Protein AF-A0A1R3G9S6-F1 (afdb_monomer_lite)

Radius of gyration: 34.33 Å; chains: 1; bounding box: 100×67×93 Å

Foldseek 3Di:
DADQAQKKKKAQQAPPHDPVLVCVLLVVLADWDDKADPHVRSMIITGGPDRNSLVVSVVVCVPPFDAGPNRTMDIDHDNDRDDDDPPPDDDDDDDDDDDADWWFWWFFDDDDDDDDPPPDPDDDFQWWKAWDPDPPDPGTTIGIGGPGNVVNVVCCVVQAQDAPDDPDRGTHTGTDPDNDDDDQAPEPRIHRSNDPPHHHDPDDDDDDDDDDDDDYDDDDDDDDDDDDDDDDQDPDLQLLCVLVVRHDPPPQDSPDQAQKKKKAQADLVQDDQLLVCLVLLLQAFWFKKAQDPVHSRMIMTGGSGVSSLSLCQVQQQQQAEPNTGIHIDGDPDSDDDDDPRMGGRNPPPSRQDDPVCSNSSNQRHHQDQKKKKFQDDPPDDPVLVCVLLVVLAAWPDKDWADDPNTIMMMTGGPDSHSLSHSSSVQQQNDGPNTRMHMGHALDDDDDDDPDDGDDDDDDGHDDDDDDDDDDDDDDDDDDDDDDDDDDDDDDDDDPDDDDDDPDDDDDDDPLPVVVVVLVVVVVLQLVVVVVVLVVLVVVVPPDPDDDDLCNVLVVLLVVLLVVCVVVVQFDPPPSCALHLTAGDLLLLLLVQVCPDPLNVPWQEEEEELGDSCLNNQLSCQVSQHWYWYAQRQQDPAGTFIDGVVLDDNVCSSVCSHNSVSVVRTDGDALQDDAAGQEYEDGASAAELQAQQTRHSPPCVVLQSQQSCLVSVNDDQNHFYEYRDAPSRHDHPDPLVSDDLSRAGHQWYGHSVDIGGNNHPRGGRNHDDQQQAAPVNCVSNVRSVVVQVVVCVVVVHRGHHHHHDPHRDDDDDPDDDDDDD

Structure (mmCIF, N/CA/C/O backbone):
data_AF-A0A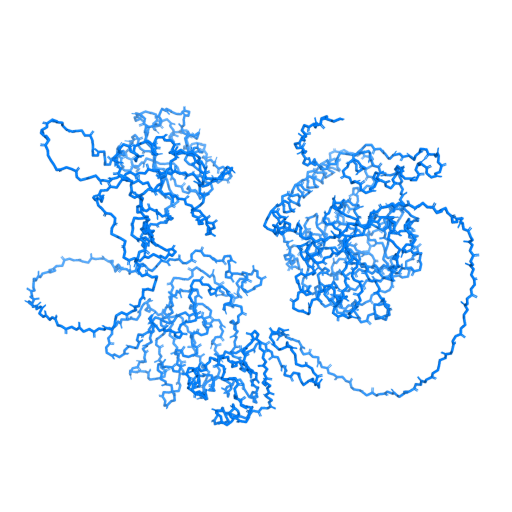1R3G9S6-F1
#
_entry.id   AF-A0A1R3G9S6-F1
#
loop_
_atom_site.group_PDB
_atom_site.id
_atom_site.type_symbol
_atom_site.label_atom_id
_atom_site.label_alt_id
_atom_site.label_comp_id
_atom_site.label_asym_id
_atom_site.label_entity_id
_atom_site.label_seq_id
_atom_site.pdbx_PDB_ins_code
_atom_site.Cartn_x
_atom_site.Cartn_y
_atom_site.Cartn_z
_atom_site.occupancy
_atom_site.B_iso_or_equiv
_atom_site.auth_seq_id
_atom_site.auth_comp_id
_atom_site.auth_asym_id
_atom_site.auth_atom_id
_atom_site.pdbx_PDB_model_num
ATOM 1 N N . MET A 1 1 ? 52.560 -8.293 -6.139 1.00 49.28 1 MET A N 1
ATOM 2 C CA . MET A 1 1 ? 52.026 -7.114 -5.415 1.00 49.28 1 MET A CA 1
ATOM 3 C C . MET A 1 1 ? 52.451 -5.876 -6.186 1.00 49.28 1 MET A C 1
ATOM 5 O O . MET A 1 1 ? 53.475 -5.959 -6.850 1.00 49.28 1 MET A O 1
ATOM 9 N N . ALA A 1 2 ? 51.671 -4.793 -6.170 1.00 58.84 2 ALA A N 1
ATOM 10 C CA . ALA A 1 2 ? 52.115 -3.530 -6.767 1.00 58.84 2 ALA A CA 1
ATOM 11 C C . ALA A 1 2 ? 53.255 -2.927 -5.929 1.00 58.84 2 ALA A C 1
ATOM 13 O O . ALA A 1 2 ? 53.299 -3.149 -4.716 1.00 58.84 2 ALA A O 1
ATOM 14 N N . GLU A 1 3 ? 54.165 -2.199 -6.573 1.00 77.69 3 GLU A N 1
ATOM 15 C CA . GLU A 1 3 ? 55.225 -1.466 -5.877 1.00 77.69 3 GLU A CA 1
ATOM 16 C C . GLU A 1 3 ? 54.634 -0.375 -4.965 1.00 77.69 3 GLU A C 1
ATOM 18 O O . GLU A 1 3 ? 53.533 0.119 -5.241 1.00 77.69 3 GLU A O 1
ATOM 23 N N . PRO A 1 4 ? 55.333 0.022 -3.884 1.00 85.25 4 PRO A N 1
ATOM 24 C CA . PRO A 1 4 ? 54.907 1.139 -3.052 1.00 85.25 4 PRO A CA 1
ATOM 25 C C . PRO A 1 4 ? 54.683 2.409 -3.878 1.00 85.25 4 PRO A C 1
ATOM 27 O O . PRO A 1 4 ? 55.492 2.772 -4.733 1.00 85.25 4 PRO A O 1
ATOM 30 N N . SER A 1 5 ? 53.573 3.085 -3.603 1.00 89.31 5 SER A N 1
ATOM 31 C CA . SER A 1 5 ? 53.138 4.292 -4.304 1.00 89.31 5 SER A CA 1
ATOM 32 C C . SER A 1 5 ? 52.575 5.307 -3.314 1.00 89.31 5 SER A C 1
ATOM 34 O O . SER A 1 5 ? 52.018 4.925 -2.283 1.00 89.31 5 SER A O 1
ATOM 36 N N . LYS A 1 6 ? 52.666 6.604 -3.642 1.00 88.19 6 LYS A N 1
ATOM 37 C CA . LYS A 1 6 ? 51.959 7.671 -2.908 1.00 88.19 6 LYS A CA 1
ATOM 38 C C . LYS A 1 6 ? 50.436 7.536 -3.019 1.00 88.19 6 LYS A C 1
ATOM 40 O O . LYS A 1 6 ? 49.714 8.120 -2.215 1.00 88.19 6 LYS A O 1
ATOM 45 N N . VAL A 1 7 ? 49.934 6.813 -4.023 1.00 91.88 7 VAL A N 1
ATOM 46 C CA . VAL A 1 7 ? 48.505 6.675 -4.320 1.00 91.88 7 VAL A CA 1
ATOM 47 C C . VAL A 1 7 ? 47.960 5.343 -3.809 1.00 91.88 7 VAL A C 1
ATOM 49 O O . VAL A 1 7 ? 48.352 4.257 -4.237 1.00 91.88 7 VAL A O 1
ATOM 52 N N . ILE A 1 8 ? 46.967 5.447 -2.938 1.00 94.00 8 ILE A N 1
ATOM 53 C CA . ILE A 1 8 ? 46.181 4.355 -2.382 1.00 94.00 8 ILE A CA 1
ATOM 54 C C . ILE A 1 8 ? 44.936 4.132 -3.251 1.00 94.00 8 ILE A C 1
ATOM 56 O O . ILE A 1 8 ? 44.198 5.067 -3.565 1.00 94.00 8 ILE A O 1
ATOM 60 N N . HIS A 1 9 ? 44.677 2.878 -3.619 1.00 94.19 9 HIS A N 1
ATOM 61 C CA . HIS A 1 9 ? 43.439 2.423 -4.249 1.00 94.19 9 HIS A CA 1
ATOM 62 C C . HIS A 1 9 ? 42.504 1.825 -3.202 1.00 94.19 9 HIS A C 1
ATOM 64 O O . HIS A 1 9 ? 42.851 0.859 -2.519 1.00 94.19 9 HIS A O 1
ATOM 70 N N . VAL A 1 10 ? 41.302 2.391 -3.098 1.00 93.31 10 VAL A N 1
ATOM 71 C CA . VAL A 1 10 ? 40.251 1.936 -2.184 1.00 93.31 10 VAL A CA 1
ATOM 72 C C . VAL A 1 10 ? 39.119 1.316 -3.000 1.00 93.31 10 VAL A C 1
ATOM 74 O O . VAL A 1 10 ? 38.562 1.952 -3.896 1.00 93.31 10 VAL A O 1
ATOM 77 N N . ARG A 1 11 ? 38.771 0.060 -2.710 1.00 92.00 11 ARG A N 1
ATOM 78 C CA . ARG A 1 11 ? 37.738 -0.727 -3.408 1.00 92.00 11 ARG A CA 1
ATOM 79 C C . ARG A 1 11 ? 36.542 -1.012 -2.494 1.00 92.00 11 ARG A C 1
ATOM 81 O O . ARG A 1 11 ? 36.682 -1.018 -1.274 1.00 92.00 11 ARG A O 1
ATOM 88 N N . ASN A 1 12 ? 35.383 -1.293 -3.100 1.00 88.56 12 ASN A N 1
ATOM 89 C CA . ASN A 1 12 ? 34.077 -1.442 -2.433 1.00 88.56 12 ASN A CA 1
ATOM 90 C C . ASN A 1 12 ? 33.552 -0.142 -1.781 1.00 88.56 12 ASN A C 1
ATOM 92 O O . ASN A 1 12 ? 32.818 -0.172 -0.794 1.00 88.56 12 ASN A O 1
ATOM 96 N N . VAL A 1 13 ? 33.911 1.007 -2.360 1.00 86.50 13 VAL A N 1
ATOM 97 C CA . VAL A 1 13 ? 33.453 2.341 -1.953 1.00 86.50 13 VAL A CA 1
ATOM 98 C C . VAL A 1 13 ? 32.028 2.557 -2.469 1.00 86.50 13 VAL A C 1
ATOM 100 O O . VAL A 1 13 ? 31.832 2.915 -3.629 1.00 86.50 13 VAL A O 1
ATOM 103 N N . GLY A 1 14 ? 31.034 2.287 -1.621 1.00 73.06 14 GLY A N 1
ATOM 104 C CA . GLY A 1 14 ? 29.615 2.433 -1.949 1.00 73.06 14 GLY A CA 1
ATOM 105 C C . GLY A 1 14 ? 29.158 3.881 -2.174 1.00 73.06 14 GLY A C 1
ATOM 106 O O . GLY A 1 14 ? 29.871 4.847 -1.889 1.00 73.06 14 GLY A O 1
ATOM 107 N N . HIS A 1 15 ? 27.931 4.048 -2.671 1.00 73.50 15 HIS A N 1
ATOM 108 C CA . HIS A 1 15 ? 27.342 5.368 -2.927 1.00 73.50 15 HIS A CA 1
ATOM 109 C C . HIS A 1 15 ? 27.029 6.141 -1.626 1.00 73.50 15 HIS A C 1
ATOM 111 O O . HIS A 1 15 ? 26.953 7.369 -1.620 1.00 73.50 15 HIS A O 1
ATOM 117 N N . GLU A 1 16 ? 26.897 5.417 -0.516 1.00 74.62 16 GLU A N 1
ATOM 118 C CA . GLU A 1 16 ? 26.713 5.894 0.853 1.00 74.62 16 GLU A CA 1
ATOM 119 C C . GLU A 1 16 ? 27.994 6.434 1.518 1.00 74.62 16 GLU A C 1
ATOM 121 O O . GLU A 1 16 ? 27.904 7.107 2.548 1.00 74.62 16 GLU A O 1
ATOM 126 N N . ILE A 1 17 ? 29.168 6.152 0.936 1.00 78.56 17 ILE A N 1
ATOM 127 C CA . ILE A 1 17 ? 30.480 6.624 1.398 1.00 78.56 17 ILE A CA 1
ATOM 128 C C . ILE A 1 17 ? 30.802 7.945 0.690 1.00 78.56 17 ILE A C 1
ATOM 130 O O . ILE A 1 17 ? 30.803 8.021 -0.540 1.00 78.56 17 ILE A O 1
ATOM 134 N N . SER A 1 18 ? 31.053 9.009 1.445 1.00 83.88 18 SER A N 1
ATOM 135 C CA . SER A 1 18 ? 31.470 10.316 0.928 1.00 83.88 18 SER A CA 1
ATOM 136 C C . SER A 1 18 ? 32.993 10.441 0.846 1.00 83.88 18 SER A C 1
ATOM 138 O O . SER A 1 18 ? 33.732 9.657 1.438 1.00 83.88 18 SER A O 1
ATOM 140 N N . GLU A 1 19 ? 33.464 11.459 0.127 1.00 82.50 19 GLU A N 1
ATOM 141 C CA . GLU A 1 19 ? 34.878 11.843 0.125 1.00 82.50 19 GLU A CA 1
ATOM 142 C C . GLU A 1 19 ? 35.376 12.160 1.542 1.00 82.50 19 GLU A C 1
ATOM 144 O O . GLU A 1 19 ? 36.426 11.669 1.945 1.00 82.50 19 GLU A O 1
ATOM 149 N N . ASN A 1 20 ? 34.578 12.872 2.346 1.00 80.81 20 ASN A N 1
ATOM 150 C CA . ASN A 1 20 ? 34.933 13.189 3.727 1.00 80.81 20 ASN A CA 1
ATOM 151 C C . ASN A 1 20 ? 35.100 11.933 4.600 1.00 80.81 20 ASN A C 1
ATOM 153 O O . ASN A 1 20 ? 35.990 11.907 5.442 1.00 80.81 20 ASN A O 1
ATOM 157 N N . ASP A 1 21 ? 34.293 10.882 4.402 1.00 85.25 21 ASP A N 1
ATOM 158 C CA . ASP A 1 21 ? 34.465 9.627 5.154 1.00 85.25 21 ASP A CA 1
ATOM 159 C C . ASP A 1 21 ? 35.818 8.955 4.834 1.00 85.25 21 ASP A C 1
ATOM 161 O O . ASP A 1 21 ? 36.433 8.362 5.718 1.00 85.25 21 ASP A O 1
ATOM 165 N N . LEU A 1 22 ? 36.308 9.071 3.591 1.00 87.31 22 LEU A N 1
ATOM 166 C CA . LEU A 1 22 ? 37.639 8.589 3.200 1.00 87.31 22 LEU A CA 1
ATOM 167 C C . LEU A 1 22 ? 38.757 9.502 3.715 1.00 87.31 22 LEU A C 1
ATOM 169 O O . LEU A 1 22 ? 39.769 8.992 4.191 1.00 87.31 22 LEU A O 1
ATOM 173 N N . LEU A 1 23 ? 38.573 10.827 3.681 1.00 87.19 23 LEU A N 1
ATOM 174 C CA . LEU A 1 23 ? 39.520 11.766 4.287 1.00 87.19 23 LEU A CA 1
ATOM 175 C C . LEU A 1 23 ? 39.696 11.457 5.780 1.00 87.19 23 LEU A C 1
ATOM 177 O O . LEU A 1 23 ? 40.820 11.257 6.224 1.00 87.19 23 LEU A O 1
ATOM 181 N N . THR A 1 24 ? 38.602 11.310 6.535 1.00 86.75 24 THR A N 1
ATOM 182 C CA . THR A 1 24 ? 38.648 10.936 7.960 1.00 86.75 24 THR A CA 1
ATOM 183 C C . THR A 1 24 ? 39.291 9.564 8.195 1.00 86.75 24 THR A C 1
ATOM 185 O O . THR A 1 24 ? 39.988 9.396 9.192 1.00 86.75 24 THR A O 1
ATOM 188 N N . LEU A 1 25 ? 39.104 8.592 7.291 1.00 90.94 25 LEU A N 1
ATOM 189 C CA . LEU A 1 25 ? 39.730 7.271 7.414 1.00 90.94 25 LEU A CA 1
ATOM 190 C C . LEU A 1 25 ? 41.261 7.330 7.245 1.00 90.94 25 LEU A C 1
ATOM 192 O O . LEU A 1 25 ? 41.973 6.669 7.994 1.00 90.94 25 LEU A O 1
ATOM 196 N N . PHE A 1 26 ? 41.771 8.112 6.286 1.00 92.00 26 PHE A N 1
ATOM 197 C CA . PHE A 1 26 ? 43.198 8.115 5.924 1.00 92.00 26 PHE A CA 1
ATOM 198 C C . PHE A 1 26 ? 44.029 9.259 6.535 1.00 92.00 26 PHE A C 1
ATOM 200 O O . PHE A 1 26 ? 45.252 9.142 6.610 1.00 92.00 26 PHE A O 1
ATOM 207 N N . GLN A 1 27 ? 43.392 10.320 7.040 1.00 89.12 27 GLN A N 1
ATOM 208 C CA . GLN A 1 27 ? 44.045 11.448 7.720 1.00 89.12 27 GLN A CA 1
ATOM 209 C C . GLN A 1 27 ? 45.015 11.055 8.860 1.00 89.12 27 GLN A C 1
ATOM 211 O O . GLN A 1 27 ? 46.034 11.734 8.996 1.00 89.12 27 GLN A O 1
ATOM 216 N N . PRO A 1 28 ? 44.789 9.992 9.666 1.00 93.62 28 PRO A N 1
ATOM 217 C CA . PRO A 1 28 ? 45.735 9.594 10.715 1.00 93.62 28 PRO A CA 1
ATOM 218 C C . PRO A 1 28 ? 47.123 9.163 10.213 1.00 93.62 28 PRO A C 1
ATOM 220 O O . PRO A 1 28 ? 48.060 9.131 11.005 1.00 93.62 28 PRO A O 1
ATOM 223 N N . PHE A 1 29 ? 47.267 8.822 8.926 1.00 90.50 29 PHE A N 1
ATOM 224 C CA . PHE A 1 29 ? 48.511 8.281 8.361 1.00 90.50 29 PHE A CA 1
ATOM 225 C C . PHE A 1 29 ? 49.362 9.316 7.619 1.00 90.50 29 PHE A C 1
ATOM 227 O O . PHE A 1 29 ? 50.485 8.999 7.237 1.00 90.50 29 PHE A O 1
ATOM 234 N N . GLY A 1 30 ? 48.846 10.529 7.401 1.00 86.31 30 GLY A N 1
ATOM 235 C CA . GLY A 1 30 ? 49.550 11.611 6.714 1.00 86.31 30 GLY A CA 1
ATOM 236 C C . GLY A 1 30 ? 48.605 12.581 6.003 1.00 86.31 30 GLY A C 1
ATOM 237 O O . GLY A 1 30 ? 47.388 12.391 5.966 1.00 86.31 30 GLY A O 1
ATOM 238 N N . VAL A 1 31 ? 49.170 13.636 5.414 1.00 84.31 31 VAL A N 1
ATOM 239 C CA . VAL A 1 31 ? 48.396 14.626 4.653 1.00 84.31 31 VAL A CA 1
ATOM 240 C C . VAL A 1 31 ? 47.959 14.030 3.314 1.00 84.31 31 VAL A C 1
ATOM 242 O O . VAL A 1 31 ? 48.765 13.475 2.566 1.00 84.31 31 VAL A O 1
ATOM 245 N N . ILE A 1 32 ? 46.676 14.182 2.997 1.00 91.19 32 ILE A N 1
ATOM 246 C CA . ILE A 1 32 ? 46.078 13.763 1.729 1.00 91.19 32 ILE A CA 1
ATOM 247 C C . ILE A 1 32 ? 46.140 14.955 0.772 1.00 91.19 32 ILE A C 1
ATOM 249 O O . ILE A 1 32 ? 45.629 16.027 1.086 1.00 91.19 32 ILE A O 1
ATOM 253 N N . THR A 1 33 ? 46.782 14.782 -0.382 1.00 84.50 33 THR A N 1
ATOM 254 C CA . THR A 1 33 ? 47.018 15.865 -1.355 1.00 84.50 33 THR A CA 1
ATOM 255 C C . THR A 1 33 ? 45.988 15.895 -2.479 1.00 84.50 33 THR A C 1
ATOM 257 O O . THR A 1 33 ? 45.630 16.975 -2.942 1.00 84.50 33 THR A O 1
ATOM 260 N N . LYS A 1 34 ? 45.494 14.728 -2.914 1.00 82.38 34 LYS A N 1
ATOM 261 C CA . LYS A 1 34 ? 44.441 14.589 -3.935 1.00 82.38 34 LYS A CA 1
ATOM 262 C C . LYS A 1 34 ? 43.567 13.375 -3.636 1.00 82.38 34 LYS A C 1
ATOM 264 O O . LYS A 1 34 ? 44.073 12.346 -3.191 1.00 82.38 34 LYS A O 1
ATOM 269 N N . LEU A 1 35 ? 42.274 13.462 -3.938 1.00 85.31 35 LEU A N 1
ATOM 270 C CA . LEU A 1 35 ? 41.327 12.354 -3.822 1.00 85.31 35 LEU A CA 1
ATOM 271 C C . LEU A 1 35 ? 40.393 12.358 -5.038 1.00 85.31 35 LEU A C 1
ATOM 273 O O . LEU A 1 35 ? 39.918 13.405 -5.466 1.00 85.31 35 LEU A O 1
ATOM 277 N N . VAL A 1 36 ? 40.169 11.187 -5.636 1.00 83.88 36 VAL A N 1
ATOM 278 C CA . VAL A 1 36 ? 39.319 11.003 -6.819 1.00 83.88 36 VAL A CA 1
ATOM 279 C C . VAL A 1 36 ? 38.325 9.870 -6.571 1.00 83.88 36 VAL A C 1
ATOM 281 O O . VAL A 1 36 ? 38.703 8.705 -6.429 1.00 83.88 36 VAL A O 1
ATOM 284 N N . MET A 1 37 ? 37.033 10.204 -6.557 1.00 78.88 37 MET A N 1
ATOM 285 C CA . MET A 1 37 ? 35.939 9.247 -6.371 1.00 78.88 37 MET A CA 1
ATOM 286 C C . MET A 1 37 ? 35.524 8.609 -7.703 1.00 78.88 37 MET A C 1
ATOM 288 O O . MET A 1 37 ? 34.773 9.188 -8.487 1.00 78.88 37 MET A O 1
ATOM 292 N N . LEU A 1 38 ? 35.936 7.363 -7.940 1.00 78.38 38 LEU A N 1
ATOM 293 C CA . LEU A 1 38 ? 35.544 6.565 -9.107 1.00 78.38 38 LEU A CA 1
ATOM 294 C C . LEU A 1 38 ? 34.170 5.909 -8.874 1.00 78.38 38 LEU A C 1
ATOM 296 O O . LEU A 1 38 ? 34.038 4.682 -8.840 1.00 78.38 38 LEU A O 1
ATOM 300 N N . ARG A 1 39 ? 33.131 6.744 -8.714 1.00 73.56 39 ARG A N 1
ATOM 301 C CA . ARG A 1 39 ? 31.750 6.342 -8.367 1.00 73.56 39 ARG A CA 1
ATOM 302 C C . ARG A 1 39 ? 31.206 5.214 -9.245 1.00 73.56 39 ARG A C 1
ATOM 304 O O . ARG A 1 39 ? 30.721 4.221 -8.716 1.00 73.56 39 ARG A O 1
ATOM 311 N N . ALA A 1 40 ? 31.377 5.311 -10.564 1.00 55.03 40 ALA A N 1
ATOM 312 C CA . ALA A 1 40 ? 30.928 4.297 -11.525 1.00 55.03 40 ALA A CA 1
ATOM 313 C C . ALA A 1 40 ? 31.597 2.912 -11.359 1.00 55.03 40 ALA A C 1
ATOM 315 O O . ALA A 1 40 ? 31.133 1.936 -11.937 1.00 55.03 40 ALA A O 1
ATOM 316 N N . LYS A 1 41 ? 32.688 2.814 -10.585 1.00 68.25 41 LYS A N 1
ATOM 317 C CA . LYS A 1 41 ? 33.422 1.568 -10.305 1.00 68.25 41 LYS A CA 1
ATOM 318 C C . LYS A 1 41 ? 33.352 1.141 -8.831 1.00 68.25 41 LYS A C 1
ATOM 320 O O . LYS A 1 41 ? 34.007 0.166 -8.471 1.00 68.25 41 LYS A O 1
ATOM 325 N N . ASN A 1 42 ? 32.603 1.856 -7.980 1.00 84.38 42 ASN A N 1
ATOM 326 C CA . ASN A 1 42 ? 32.609 1.705 -6.514 1.00 84.38 42 ASN A CA 1
ATOM 327 C C . ASN A 1 42 ? 34.038 1.699 -5.927 1.00 84.38 42 ASN A C 1
ATOM 329 O O . ASN A 1 42 ? 34.426 0.815 -5.153 1.00 84.38 42 ASN A O 1
ATOM 333 N N . GLN A 1 43 ? 34.857 2.655 -6.370 1.00 89.12 43 GLN A N 1
ATOM 334 C CA . GLN A 1 43 ? 36.278 2.773 -6.034 1.00 89.12 43 GLN A CA 1
ATOM 335 C C . GLN A 1 43 ? 36.657 4.231 -5.748 1.00 89.12 43 GLN A C 1
ATOM 337 O O . GLN A 1 43 ? 35.952 5.156 -6.151 1.00 89.12 43 GLN A O 1
ATOM 342 N N . ALA A 1 44 ? 37.800 4.438 -5.101 1.00 92.75 44 ALA A N 1
ATOM 343 C CA . ALA A 1 44 ? 38.444 5.738 -4.965 1.00 92.75 44 ALA A CA 1
ATOM 344 C C . ALA A 1 44 ? 39.966 5.609 -5.117 1.00 92.75 44 ALA A C 1
ATOM 346 O O . ALA A 1 44 ? 40.540 4.551 -4.847 1.00 92.75 44 ALA A O 1
ATOM 347 N N . LEU A 1 45 ? 40.610 6.691 -5.547 1.00 93.00 45 LEU A N 1
ATOM 348 C CA . LEU A 1 45 ? 42.062 6.856 -5.535 1.00 93.00 45 LEU A CA 1
ATOM 349 C C . LEU A 1 45 ? 42.413 8.030 -4.624 1.00 93.00 45 LEU A C 1
ATOM 351 O O . LEU A 1 45 ? 41.753 9.065 -4.678 1.00 93.00 45 LEU A O 1
ATOM 355 N N . LEU A 1 46 ? 43.434 7.869 -3.789 1.00 94.38 46 LEU A N 1
ATOM 356 C CA . LEU A 1 46 ? 43.783 8.814 -2.732 1.00 94.38 46 LEU A CA 1
ATOM 357 C C . LEU A 1 46 ? 45.304 8.963 -2.679 1.00 94.38 46 LEU A C 1
ATOM 359 O O . LEU A 1 46 ? 46.006 7.992 -2.425 1.00 94.38 46 LEU A O 1
ATOM 363 N N . GLN A 1 47 ? 45.817 10.159 -2.955 1.00 92.75 47 GLN A N 1
ATOM 364 C CA . GLN A 1 47 ? 47.247 10.458 -2.956 1.00 92.75 47 GLN A CA 1
ATOM 365 C C . GLN A 1 47 ? 47.673 11.051 -1.611 1.00 92.75 47 GLN A C 1
ATOM 367 O O . GLN A 1 47 ? 47.245 12.146 -1.242 1.00 92.75 47 GLN A O 1
ATOM 372 N N . MET A 1 48 ? 48.561 10.353 -0.911 1.00 91.00 48 MET A N 1
ATOM 373 C CA . MET A 1 48 ? 49.270 10.862 0.262 1.00 91.00 48 MET A CA 1
ATOM 374 C C . MET A 1 48 ? 50.374 11.844 -0.162 1.00 91.00 48 MET A C 1
ATOM 376 O O . MET A 1 48 ? 50.840 11.820 -1.302 1.00 91.00 48 MET A O 1
ATOM 380 N N . GLN A 1 49 ? 50.807 12.713 0.750 1.00 89.69 49 GLN A N 1
ATOM 381 C CA . GLN A 1 49 ? 51.909 13.654 0.519 1.00 89.69 49 GLN A CA 1
ATOM 382 C C . GLN A 1 49 ? 53.229 12.944 0.169 1.00 89.69 49 GLN A C 1
ATOM 384 O O . GLN A 1 49 ? 53.972 13.401 -0.703 1.00 89.69 49 GLN A O 1
ATOM 389 N N . ASP A 1 50 ? 53.494 11.803 0.804 1.00 88.81 50 ASP A N 1
ATOM 390 C CA . ASP A 1 50 ? 54.706 11.009 0.630 1.00 88.81 50 ASP A CA 1
ATOM 391 C C . ASP A 1 50 ? 54.422 9.492 0.634 1.00 88.81 50 ASP A C 1
ATOM 393 O O . ASP A 1 50 ? 53.342 9.028 1.009 1.00 88.81 50 ASP A O 1
ATOM 397 N N . VAL A 1 51 ? 55.397 8.708 0.154 1.00 90.81 51 VAL A N 1
ATOM 398 C CA . VAL A 1 51 ? 55.289 7.239 0.071 1.00 90.81 51 VAL A CA 1
ATOM 399 C C . VAL A 1 51 ? 55.269 6.575 1.462 1.00 90.81 51 VAL A C 1
ATOM 401 O O . VAL A 1 51 ? 54.452 5.673 1.646 1.00 90.81 51 VAL A O 1
ATOM 404 N N . PRO A 1 52 ? 56.081 6.991 2.463 1.00 92.38 52 PRO A N 1
ATOM 405 C CA . PRO A 1 52 ? 56.006 6.451 3.824 1.00 92.38 52 PRO A CA 1
ATOM 406 C C . PRO A 1 52 ? 54.608 6.527 4.450 1.00 92.38 52 PRO A C 1
ATOM 408 O O . PRO A 1 52 ? 54.147 5.540 5.017 1.00 92.38 52 PRO A O 1
ATOM 411 N N . SER A 1 53 ? 53.890 7.640 4.280 1.00 93.56 53 SER A N 1
ATOM 412 C CA . SER A 1 53 ? 52.506 7.806 4.746 1.00 93.56 53 SER A CA 1
ATOM 413 C C . SER A 1 53 ? 51.561 6.761 4.137 1.00 93.56 53 SER A C 1
ATOM 415 O O . SER A 1 53 ? 50.731 6.173 4.834 1.00 93.56 53 SER A O 1
ATOM 417 N N . ALA A 1 54 ? 51.716 6.471 2.841 1.00 90.44 54 ALA A N 1
ATOM 418 C CA . ALA A 1 54 ? 50.938 5.438 2.160 1.00 90.44 54 ALA A CA 1
ATOM 419 C C . ALA A 1 54 ? 51.327 4.014 2.602 1.00 90.44 54 ALA A C 1
ATOM 421 O O . ALA A 1 54 ? 50.450 3.170 2.792 1.00 90.44 54 ALA A O 1
ATOM 422 N N . ILE A 1 55 ? 52.620 3.751 2.833 1.00 91.75 55 ILE A N 1
ATOM 423 C CA . ILE A 1 55 ? 53.106 2.484 3.402 1.00 91.75 55 ILE A CA 1
ATOM 424 C C . ILE A 1 55 ? 52.500 2.252 4.793 1.00 91.75 55 ILE A C 1
ATOM 426 O O . ILE A 1 55 ? 51.952 1.178 5.037 1.00 91.75 55 ILE A O 1
ATOM 430 N N . ASN A 1 56 ? 52.528 3.257 5.672 1.00 92.12 56 ASN A N 1
ATOM 431 C CA . ASN A 1 56 ? 51.987 3.171 7.031 1.00 92.12 56 ASN A CA 1
ATOM 432 C C . ASN A 1 56 ? 50.482 2.847 7.031 1.00 92.12 56 ASN A C 1
ATOM 434 O O . ASN A 1 56 ? 50.041 1.955 7.759 1.00 92.12 56 ASN A O 1
ATOM 438 N N . ALA A 1 57 ? 49.703 3.512 6.169 1.00 92.19 57 ALA A N 1
ATOM 439 C CA . ALA A 1 57 ? 48.275 3.236 6.007 1.00 92.19 57 ALA A CA 1
ATOM 440 C C . ALA A 1 57 ? 48.006 1.780 5.583 1.00 92.19 57 ALA A C 1
ATOM 442 O O . ALA A 1 57 ? 47.137 1.112 6.147 1.00 92.19 57 ALA A O 1
ATOM 443 N N . LEU A 1 58 ? 48.761 1.255 4.612 1.00 90.94 58 LEU A N 1
ATOM 444 C CA . LEU A 1 58 ? 48.574 -0.118 4.134 1.00 90.94 58 LEU A CA 1
ATOM 445 C C . LEU A 1 58 ? 49.067 -1.176 5.124 1.00 90.94 58 LEU A C 1
ATOM 447 O O . LEU A 1 58 ? 48.415 -2.209 5.267 1.00 90.94 58 LEU A O 1
ATOM 451 N N . GLN A 1 59 ? 50.175 -0.939 5.827 1.00 90.56 59 GLN A N 1
ATOM 452 C CA . GLN A 1 59 ? 50.659 -1.843 6.876 1.00 90.56 59 GLN A CA 1
ATOM 453 C C . GLN A 1 59 ? 49.650 -1.953 8.027 1.00 90.56 59 GLN A C 1
ATOM 455 O O . GLN A 1 59 ? 49.385 -3.054 8.511 1.00 90.56 59 GLN A O 1
ATOM 460 N N . PHE A 1 60 ? 49.018 -0.840 8.412 1.00 91.75 60 PHE A N 1
ATOM 461 C CA . PHE A 1 60 ? 47.931 -0.847 9.389 1.00 91.75 60 PHE A CA 1
ATOM 462 C C . PHE A 1 60 ? 46.709 -1.627 8.873 1.00 91.75 60 PHE A C 1
ATOM 464 O O . PHE A 1 60 ? 46.262 -2.580 9.518 1.00 91.75 60 PHE A O 1
ATOM 471 N N . TYR A 1 61 ? 46.212 -1.302 7.674 1.00 92.50 61 TYR A N 1
ATOM 472 C CA . TYR A 1 61 ? 45.030 -1.958 7.093 1.00 92.50 61 TYR A CA 1
ATOM 473 C C . TYR A 1 61 ? 45.263 -3.380 6.555 1.00 92.50 61 TYR A C 1
ATOM 475 O O . TYR A 1 61 ? 44.317 -4.037 6.127 1.00 92.50 61 TYR A O 1
ATOM 483 N N . THR A 1 62 ? 46.494 -3.891 6.624 1.00 84.19 62 THR A N 1
ATOM 484 C CA . THR A 1 62 ? 46.785 -5.323 6.442 1.00 84.19 62 THR A CA 1
ATOM 485 C C . THR A 1 62 ? 46.338 -6.138 7.661 1.00 84.19 62 THR A C 1
ATOM 487 O O . THR A 1 62 ? 45.898 -7.274 7.509 1.00 84.19 62 THR A O 1
ATOM 490 N N . ASN A 1 63 ? 46.401 -5.550 8.862 1.00 84.25 63 ASN A N 1
ATOM 491 C CA . ASN A 1 63 ? 46.071 -6.214 10.129 1.00 84.25 63 ASN A CA 1
ATOM 492 C C . ASN A 1 63 ? 44.692 -5.814 10.689 1.00 84.25 63 ASN A C 1
ATOM 494 O O . ASN A 1 63 ? 44.156 -6.493 11.561 1.00 84.25 63 ASN A O 1
ATOM 498 N N . VAL A 1 64 ? 44.104 -4.719 10.196 1.00 86.62 64 VAL A N 1
ATOM 499 C CA . VAL A 1 64 ? 42.805 -4.188 10.632 1.00 86.62 64 VAL A CA 1
ATOM 500 C C . VAL A 1 64 ? 41.922 -3.975 9.408 1.00 86.62 64 VAL A C 1
ATOM 502 O O . VAL A 1 64 ? 42.272 -3.182 8.546 1.00 86.62 64 VAL A O 1
ATOM 505 N N . GLN A 1 65 ? 40.763 -4.632 9.321 1.00 90.44 65 GLN A N 1
ATOM 506 C CA . GLN A 1 65 ? 39.827 -4.460 8.198 1.00 90.44 65 GLN A CA 1
ATOM 507 C C . GLN A 1 65 ? 39.172 -3.060 8.242 1.00 90.44 65 GLN A C 1
ATOM 509 O O . GLN A 1 65 ? 38.354 -2.804 9.134 1.00 90.44 65 GLN A O 1
ATOM 514 N N . PRO A 1 66 ? 39.458 -2.141 7.294 1.00 89.00 66 PRO A N 1
ATOM 515 C CA . PRO A 1 66 ? 38.819 -0.832 7.301 1.00 89.00 66 PRO A CA 1
ATOM 516 C C . PRO A 1 66 ? 37.331 -0.959 6.977 1.00 89.00 66 PRO A C 1
ATOM 518 O O . PRO A 1 66 ? 36.933 -1.646 6.029 1.00 89.00 66 PRO A O 1
ATOM 521 N N . THR A 1 67 ? 36.515 -0.272 7.775 1.00 85.75 67 THR A N 1
ATOM 522 C CA . THR A 1 67 ? 35.053 -0.312 7.703 1.00 85.75 67 THR A CA 1
ATOM 523 C C . THR A 1 67 ? 34.510 1.112 7.762 1.00 85.75 67 THR A C 1
ATOM 525 O O . THR A 1 67 ? 34.750 1.822 8.735 1.00 85.75 67 THR A O 1
ATOM 528 N N . ILE A 1 68 ? 33.758 1.536 6.745 1.00 84.00 68 ILE A N 1
ATOM 529 C CA . ILE A 1 68 ? 33.085 2.841 6.711 1.00 84.00 68 ILE A CA 1
ATOM 530 C C . ILE A 1 68 ? 31.578 2.596 6.706 1.00 84.00 68 ILE A C 1
ATOM 532 O O . ILE A 1 68 ? 31.077 1.875 5.850 1.00 84.00 68 ILE A O 1
ATOM 536 N N . ARG A 1 69 ? 30.842 3.200 7.650 1.00 79.38 69 ARG A N 1
ATOM 537 C CA . ARG A 1 69 ? 29.364 3.125 7.731 1.00 79.38 69 ARG A CA 1
ATOM 538 C C . ARG A 1 69 ? 28.811 1.685 7.711 1.00 79.38 69 ARG A C 1
ATOM 540 O O . ARG A 1 69 ? 27.752 1.427 7.152 1.00 79.38 69 ARG A O 1
ATOM 547 N N . GLY A 1 70 ? 29.542 0.746 8.319 1.00 75.75 70 GLY A N 1
ATOM 548 C CA . GLY A 1 70 ? 29.192 -0.681 8.351 1.00 75.75 70 GLY A CA 1
ATOM 549 C C . GLY A 1 70 ? 29.584 -1.479 7.099 1.00 75.75 70 GLY A C 1
ATOM 550 O O . GLY A 1 70 ? 29.243 -2.655 7.010 1.00 75.75 70 GLY A O 1
ATOM 551 N N . ARG A 1 71 ? 30.302 -0.875 6.142 1.00 77.06 71 ARG A N 1
ATOM 552 C CA . ARG A 1 71 ? 30.776 -1.523 4.914 1.00 77.06 71 ARG A CA 1
ATOM 553 C C . ARG A 1 71 ? 32.294 -1.664 4.897 1.00 77.06 71 ARG A C 1
ATOM 555 O O . ARG A 1 71 ? 33.021 -0.680 5.035 1.00 77.06 71 ARG A O 1
ATOM 562 N N . ASN A 1 72 ? 32.763 -2.886 4.664 1.00 89.44 72 ASN A N 1
ATOM 563 C CA . ASN A 1 72 ? 34.184 -3.200 4.539 1.00 89.44 72 ASN A CA 1
ATOM 564 C C . ASN A 1 72 ? 34.733 -2.641 3.219 1.00 89.44 72 ASN A C 1
ATOM 566 O O . ASN A 1 72 ? 34.217 -2.970 2.147 1.00 89.44 72 ASN A O 1
ATOM 570 N N . VAL A 1 73 ? 35.787 -1.831 3.288 1.00 91.94 73 VAL A N 1
ATOM 571 C CA . VAL A 1 73 ? 36.532 -1.347 2.114 1.00 91.94 73 VAL A CA 1
ATOM 572 C C . VAL A 1 73 ? 37.877 -2.066 2.014 1.00 91.94 73 VAL A C 1
ATOM 574 O O . VAL A 1 73 ? 38.401 -2.555 3.009 1.00 91.94 73 VAL A O 1
ATOM 577 N N . TYR A 1 74 ? 38.446 -2.165 0.814 1.00 90.69 74 TYR A N 1
ATOM 578 C CA . TYR A 1 74 ? 39.726 -2.854 0.595 1.00 90.69 74 TYR A CA 1
ATOM 579 C C . TYR A 1 74 ? 40.777 -1.872 0.098 1.00 90.69 74 TYR A C 1
ATOM 581 O O . TYR A 1 74 ? 40.507 -1.112 -0.829 1.00 90.69 74 TYR A O 1
ATOM 589 N N . VAL A 1 75 ? 41.964 -1.901 0.701 1.00 93.19 75 VAL A N 1
ATOM 590 C CA . VAL A 1 75 ? 43.003 -0.874 0.545 1.00 93.19 75 VAL A CA 1
ATOM 591 C C . VAL A 1 75 ? 44.264 -1.506 -0.037 1.00 93.19 75 VAL A C 1
ATOM 593 O O . VAL A 1 75 ? 44.758 -2.492 0.502 1.00 93.19 75 VAL A O 1
ATOM 596 N N . GLN A 1 76 ? 44.759 -0.983 -1.160 1.00 91.31 76 GLN A N 1
ATOM 597 C CA . GLN A 1 76 ? 45.945 -1.489 -1.869 1.00 91.31 76 GLN A CA 1
ATOM 598 C C . GLN A 1 76 ? 46.722 -0.343 -2.528 1.00 91.31 76 GLN A C 1
ATOM 600 O O . GLN A 1 76 ? 46.189 0.753 -2.683 1.00 91.31 76 GLN A O 1
ATOM 605 N N . PHE A 1 77 ? 47.978 -0.572 -2.928 1.00 92.69 77 PHE A N 1
ATOM 606 C CA . PHE A 1 77 ? 48.724 0.419 -3.705 1.00 92.69 77 PHE A CA 1
ATOM 607 C C . PHE A 1 77 ? 48.113 0.521 -5.102 1.00 92.69 77 PHE A C 1
ATOM 609 O O . PHE A 1 77 ? 47.805 -0.493 -5.733 1.00 92.69 77 PHE A O 1
ATOM 616 N N . SER A 1 78 ? 47.936 1.748 -5.583 1.00 89.25 78 SER A N 1
ATOM 617 C CA . SER A 1 78 ? 47.616 1.996 -6.983 1.00 89.25 78 SER A CA 1
ATOM 618 C C . SER A 1 78 ? 48.841 1.727 -7.855 1.00 89.25 78 SER A C 1
ATOM 620 O O . SER A 1 78 ? 49.973 1.966 -7.444 1.00 89.25 78 SER A O 1
ATOM 622 N N . SER A 1 79 ? 48.614 1.318 -9.103 1.00 82.06 79 SER A N 1
ATOM 623 C CA . SER A 1 79 ? 49.652 1.305 -10.144 1.00 82.06 79 SER A CA 1
ATOM 624 C C . SER A 1 79 ? 50.101 2.707 -10.579 1.00 82.06 79 SER A C 1
ATOM 626 O O . SER A 1 79 ? 51.081 2.842 -11.303 1.00 82.06 79 SER A O 1
ATOM 628 N N . HIS A 1 80 ? 49.376 3.753 -10.174 1.00 80.50 80 HIS A N 1
ATOM 629 C CA . HIS A 1 80 ? 49.722 5.145 -10.450 1.00 80.50 80 HIS A CA 1
ATOM 630 C C . HIS A 1 80 ? 50.618 5.652 -9.322 1.00 80.50 80 HIS A C 1
ATOM 632 O O . HIS A 1 80 ? 50.247 5.505 -8.161 1.00 80.50 80 HIS A O 1
ATOM 638 N N . GLN A 1 81 ? 51.763 6.256 -9.643 1.00 79.88 81 GLN A N 1
ATOM 639 C CA . GLN A 1 81 ? 52.677 6.812 -8.635 1.00 79.88 81 GLN A CA 1
ATOM 640 C C . GLN A 1 81 ? 52.215 8.178 -8.100 1.00 79.88 81 GLN A C 1
ATOM 642 O O . GLN A 1 81 ? 52.414 8.478 -6.925 1.00 79.88 81 GLN A O 1
ATOM 647 N N . GLU A 1 82 ? 51.525 8.968 -8.929 1.00 81.00 82 GLU A N 1
ATOM 648 C CA . GLU A 1 82 ? 50.861 10.226 -8.559 1.00 81.00 82 GLU A CA 1
ATOM 649 C C . GLU A 1 82 ? 49.537 10.377 -9.329 1.00 81.00 82 GLU A C 1
ATOM 651 O O . GLU A 1 82 ? 49.342 9.755 -10.376 1.00 81.00 82 GLU A O 1
ATOM 656 N N . LEU A 1 83 ? 48.611 11.195 -8.816 1.00 79.31 83 LEU A N 1
ATOM 657 C CA . LEU A 1 83 ? 47.362 11.542 -9.492 1.00 79.31 83 LEU A CA 1
ATOM 658 C C . LEU A 1 83 ? 47.554 12.808 -10.334 1.00 79.31 83 LEU A C 1
ATOM 660 O O . LEU A 1 83 ? 47.572 13.940 -9.834 1.00 79.31 83 LEU A O 1
ATOM 664 N N . THR A 1 84 ? 47.656 12.610 -11.645 1.00 58.25 84 THR A N 1
ATOM 665 C CA . THR A 1 84 ? 47.635 13.677 -12.645 1.00 58.25 84 THR A CA 1
ATOM 666 C C . THR A 1 84 ? 46.216 14.216 -12.827 1.00 58.25 84 THR A C 1
ATOM 668 O O . THR A 1 84 ? 45.415 13.718 -13.614 1.00 58.25 84 THR A O 1
ATOM 671 N N . THR A 1 85 ? 45.908 15.294 -12.111 1.00 46.44 85 THR A N 1
ATOM 672 C CA . THR A 1 85 ? 44.947 16.287 -12.600 1.00 46.44 85 THR A CA 1
ATOM 673 C C . THR A 1 85 ? 45.546 16.946 -13.842 1.00 46.44 85 THR A C 1
ATOM 675 O O . THR A 1 85 ? 46.729 17.286 -13.848 1.00 46.44 85 THR A O 1
ATOM 678 N N . MET A 1 86 ? 44.755 17.126 -14.904 1.00 31.28 86 MET A N 1
ATOM 679 C CA . MET A 1 86 ? 45.151 18.002 -16.010 1.00 31.28 86 MET A CA 1
ATOM 680 C C . MET A 1 86 ? 44.995 19.460 -15.569 1.00 31.28 86 MET A C 1
ATOM 682 O O . MET A 1 86 ? 44.013 20.125 -15.889 1.00 31.28 86 MET A O 1
ATOM 686 N N . ASP A 1 87 ? 45.975 19.945 -14.812 1.00 29.53 87 ASP A N 1
ATOM 687 C CA . ASP A 1 87 ? 46.085 21.346 -14.421 1.00 29.53 87 ASP A CA 1
ATOM 688 C C . ASP A 1 87 ? 46.588 22.181 -15.611 1.00 29.53 87 ASP A C 1
ATOM 690 O O . ASP A 1 87 ? 47.784 22.420 -15.771 1.00 29.53 87 ASP A O 1
ATOM 694 N N . GLN A 1 88 ? 45.668 22.653 -16.460 1.00 30.50 88 GLN A N 1
ATOM 695 C CA . GLN A 1 88 ? 45.965 23.634 -17.517 1.00 30.50 88 GLN A CA 1
ATOM 696 C C . GLN A 1 88 ? 46.187 25.048 -16.938 1.00 30.50 88 GLN A C 1
ATOM 698 O O . GLN A 1 88 ? 45.468 25.983 -17.276 1.00 30.50 88 GLN A O 1
ATOM 703 N N . ASN A 1 89 ? 47.153 25.216 -16.029 1.00 32.00 89 ASN A N 1
ATOM 704 C CA . ASN A 1 89 ? 47.537 26.526 -15.487 1.00 32.00 89 ASN A CA 1
ATOM 705 C C . ASN A 1 89 ? 48.989 26.550 -14.968 1.00 32.00 89 ASN A C 1
ATOM 707 O O . ASN A 1 89 ? 49.223 26.685 -13.769 1.00 32.00 89 ASN A O 1
ATOM 711 N N . ALA A 1 90 ? 49.975 26.452 -15.873 1.00 31.77 90 ALA A N 1
ATOM 712 C CA . ALA A 1 90 ? 51.374 26.789 -15.564 1.00 31.77 90 ALA A CA 1
ATOM 713 C C . ALA A 1 90 ? 52.259 27.069 -16.805 1.00 31.77 90 ALA A C 1
ATOM 715 O O . ALA A 1 90 ? 53.255 26.388 -17.023 1.00 31.77 90 ALA A O 1
ATOM 716 N N . GLN A 1 91 ? 51.954 28.107 -17.589 1.00 30.20 91 GLN A N 1
ATOM 717 C CA . GLN A 1 91 ? 52.954 28.852 -18.379 1.00 30.20 91 GLN A CA 1
ATOM 718 C C . GLN A 1 91 ? 52.407 30.250 -18.697 1.00 30.20 91 GLN A C 1
ATOM 720 O O . GLN A 1 91 ? 51.193 30.441 -18.727 1.00 30.20 91 GLN A O 1
ATOM 725 N N . GLY A 1 92 ? 53.282 31.254 -18.812 1.00 25.19 92 GLY A N 1
ATOM 726 C CA . GLY A 1 92 ? 52.877 32.656 -18.667 1.00 25.19 92 GLY A CA 1
ATOM 727 C C . GLY A 1 92 ? 53.444 33.627 -19.700 1.00 25.19 92 GLY A C 1
ATOM 728 O O . GLY A 1 92 ? 54.460 33.355 -20.325 1.00 25.19 92 GLY A O 1
ATOM 729 N N . ARG A 1 93 ? 52.786 34.796 -19.752 1.00 32.66 93 ARG A N 1
ATOM 730 C CA . ARG A 1 93 ? 53.140 36.046 -20.458 1.00 32.66 93 ARG A CA 1
ATOM 731 C C . ARG A 1 93 ? 53.349 35.948 -21.978 1.00 32.66 93 ARG A C 1
ATOM 733 O O . ARG A 1 93 ? 54.438 35.644 -22.446 1.00 32.66 93 ARG A O 1
ATOM 740 N N . GLY A 1 94 ? 52.325 36.385 -22.711 1.00 23.36 94 GLY A N 1
ATOM 741 C CA . GLY A 1 94 ? 52.389 36.758 -24.126 1.00 23.36 94 GLY A CA 1
ATOM 742 C C . GLY A 1 94 ? 51.057 37.358 -24.587 1.00 23.36 94 GLY A C 1
ATOM 743 O O . GLY A 1 94 ? 50.131 36.602 -24.835 1.00 23.36 94 GLY A O 1
ATOM 744 N N . ASP A 1 95 ? 51.003 38.693 -24.617 1.00 26.09 95 ASP A N 1
ATOM 745 C CA . ASP A 1 95 ? 50.065 39.625 -25.273 1.00 26.09 95 ASP A CA 1
ATOM 746 C C . ASP A 1 95 ? 48.527 39.475 -25.230 1.00 26.09 95 ASP A C 1
ATOM 748 O O . ASP A 1 95 ? 47.913 38.415 -25.326 1.00 26.09 95 ASP A O 1
ATOM 752 N N . GLU A 1 96 ? 47.888 40.647 -25.138 1.00 36.09 96 GLU A N 1
ATOM 753 C CA . GLU A 1 96 ? 46.458 40.856 -25.347 1.00 36.09 96 GLU A CA 1
ATOM 754 C C . GLU A 1 96 ? 46.077 40.698 -26.825 1.00 36.09 96 GLU A C 1
ATOM 756 O O . GLU A 1 96 ? 46.466 41.508 -27.665 1.00 36.09 96 GLU A O 1
ATOM 761 N N . SER A 1 97 ? 45.214 39.734 -27.143 1.00 32.28 97 SER A N 1
ATOM 762 C CA . SER A 1 97 ? 44.006 39.943 -27.968 1.00 32.28 97 SER A CA 1
ATOM 763 C C . SER A 1 97 ? 43.221 38.633 -28.133 1.00 32.28 97 SER A C 1
ATOM 765 O O . SER A 1 97 ? 43.773 37.542 -28.029 1.00 32.28 97 SER A O 1
ATOM 767 N N . SER A 1 98 ? 41.904 38.743 -28.352 1.00 31.12 98 SER A N 1
ATOM 768 C CA . SER A 1 98 ? 40.970 37.623 -28.599 1.00 31.12 98 SER A CA 1
ATOM 769 C C . SER A 1 98 ? 40.996 36.464 -27.583 1.00 31.12 98 SER A C 1
ATOM 771 O O . SER A 1 98 ? 41.454 35.365 -27.875 1.00 31.12 98 SER A O 1
ATOM 773 N N . LEU A 1 99 ? 40.383 36.678 -26.414 1.00 28.95 99 LEU A N 1
ATOM 774 C CA . LEU A 1 99 ? 39.757 35.594 -25.647 1.00 28.95 99 LEU A CA 1
ATOM 775 C C . LEU A 1 99 ? 38.306 35.974 -25.354 1.00 28.95 99 LEU A C 1
ATOM 777 O O . LEU A 1 99 ? 38.029 36.810 -24.489 1.00 28.95 99 LEU A O 1
ATOM 781 N N . SER A 1 100 ? 37.400 35.376 -26.124 1.00 29.34 100 SER A N 1
ATOM 782 C CA . SER A 1 100 ? 35.967 35.645 -26.102 1.00 29.34 100 SER A CA 1
ATOM 783 C C . SER A 1 100 ? 35.365 35.373 -24.727 1.00 29.34 100 SER A C 1
ATOM 785 O O . SER A 1 100 ? 35.666 34.390 -24.047 1.00 29.34 100 SER A O 1
ATOM 787 N N . SER A 1 101 ? 34.508 36.284 -24.287 1.00 33.56 101 SER A N 1
ATOM 788 C CA . SER A 1 101 ? 33.903 36.230 -22.967 1.00 33.56 101 SER A CA 1
ATOM 789 C C . SER A 1 101 ? 32.757 35.227 -22.905 1.00 33.56 101 SER A C 1
ATOM 791 O O . SER A 1 101 ? 31.684 35.549 -23.397 1.00 33.56 101 SER A O 1
ATOM 793 N N . VAL A 1 102 ? 32.934 34.132 -22.156 1.00 35.81 102 VAL A N 1
ATOM 794 C CA . VAL A 1 102 ? 31.919 33.595 -21.229 1.00 35.81 102 VAL A CA 1
ATOM 795 C C . VAL A 1 102 ? 32.541 32.625 -20.225 1.00 35.81 102 VAL A C 1
ATOM 797 O O . VAL A 1 102 ? 33.603 32.044 -20.419 1.00 35.81 102 VAL A O 1
ATOM 800 N N . SER A 1 103 ? 31.917 32.527 -19.058 1.00 35.66 103 SER A N 1
ATOM 801 C CA . SER A 1 103 ? 32.343 31.670 -17.958 1.00 35.66 103 SER A CA 1
ATOM 802 C C . SER A 1 103 ? 31.106 31.084 -17.302 1.00 35.66 103 SER A C 1
ATOM 804 O O . SER A 1 103 ? 30.087 31.758 -17.174 1.00 35.66 103 SER A O 1
ATOM 806 N N . LEU A 1 104 ? 31.204 29.815 -16.929 1.00 39.41 104 LEU A N 1
ATOM 807 C CA . LEU A 1 104 ? 30.053 28.948 -16.713 1.00 39.41 104 LEU A CA 1
ATOM 808 C C . LEU A 1 104 ? 29.903 28.532 -15.244 1.00 39.41 104 LEU A C 1
ATOM 810 O O . LEU A 1 104 ? 30.750 28.831 -14.401 1.00 39.41 104 LEU A O 1
ATOM 814 N N . GLY A 1 105 ? 28.835 27.790 -14.965 1.00 37.69 105 GLY A N 1
ATOM 815 C CA . GLY A 1 105 ? 28.688 27.008 -13.752 1.00 37.69 105 GLY A CA 1
ATOM 816 C C . GLY A 1 105 ? 27.941 25.715 -14.015 1.00 37.69 105 GLY A C 1
ATOM 817 O O . GLY A 1 105 ? 26.801 25.750 -14.467 1.00 37.69 105 GLY A O 1
ATOM 818 N N . VAL A 1 106 ? 28.567 24.586 -13.692 1.00 37.72 106 VAL A N 1
ATOM 819 C CA . VAL A 1 106 ? 27.864 23.309 -13.564 1.00 37.72 106 VAL A CA 1
ATOM 820 C C . VAL A 1 106 ? 27.030 23.330 -12.271 1.00 37.72 106 VAL A C 1
ATOM 822 O O . VAL A 1 106 ? 27.436 23.897 -11.259 1.00 37.72 106 VAL A O 1
ATOM 825 N N . CYS A 1 107 ? 25.826 22.754 -12.307 1.00 37.03 107 CYS A N 1
ATOM 826 C CA . CYS A 1 107 ? 24.890 22.748 -11.180 1.00 37.03 107 CYS A CA 1
ATOM 827 C C . CYS A 1 107 ? 24.217 21.378 -11.063 1.00 37.03 107 CYS A C 1
ATOM 829 O O . CYS A 1 107 ? 23.301 21.078 -11.830 1.00 37.03 107 CYS A O 1
ATOM 831 N N . TYR A 1 108 ? 24.628 20.580 -10.077 1.00 34.50 108 TYR A N 1
ATOM 832 C CA . TYR A 1 108 ? 24.075 19.250 -9.820 1.00 34.50 108 TYR A CA 1
ATOM 833 C C . TYR A 1 108 ? 22.806 19.324 -8.952 1.00 34.50 108 TYR A C 1
ATOM 835 O O . TYR A 1 108 ? 22.862 19.326 -7.722 1.00 34.50 108 TYR A O 1
ATOM 843 N N . TRP A 1 109 ? 21.642 19.394 -9.603 1.00 41.31 109 TRP A N 1
ATOM 844 C CA . TRP A 1 109 ? 20.324 19.388 -8.955 1.00 41.31 109 TRP A CA 1
ATOM 845 C C . TRP A 1 109 ? 19.643 18.012 -9.019 1.00 41.31 109 TRP A C 1
ATOM 847 O O . TRP A 1 109 ? 19.991 17.165 -9.841 1.00 41.31 109 TRP A O 1
ATOM 857 N N . ALA A 1 110 ? 18.644 17.799 -8.157 1.00 28.83 110 ALA A N 1
ATOM 858 C CA . ALA A 1 110 ? 17.826 16.589 -8.117 1.00 28.83 110 ALA A CA 1
ATOM 859 C C . ALA A 1 110 ? 16.328 16.936 -8.137 1.00 28.83 110 ALA A C 1
ATOM 861 O O . ALA A 1 110 ? 15.869 17.750 -7.341 1.00 28.83 110 ALA A O 1
ATOM 862 N N . ASN A 1 111 ? 15.589 16.262 -9.026 1.00 26.11 111 ASN A N 1
ATOM 863 C CA . ASN A 1 111 ? 14.161 16.432 -9.330 1.00 26.11 111 ASN A CA 1
ATOM 864 C C . ASN A 1 111 ? 13.722 17.813 -9.871 1.00 26.11 111 ASN A C 1
ATOM 866 O O . ASN A 1 111 ? 14.245 18.869 -9.524 1.00 26.11 111 ASN A O 1
ATOM 870 N N . SER A 1 112 ? 12.748 17.788 -10.783 1.00 29.53 112 SER A N 1
ATOM 871 C CA . SER A 1 112 ? 12.283 18.959 -11.535 1.00 29.53 112 SER A CA 1
ATOM 872 C C . SER A 1 112 ? 11.294 19.797 -10.721 1.00 29.53 112 SER A C 1
ATOM 874 O O . SER A 1 112 ? 10.220 19.309 -10.384 1.00 29.53 112 SER A O 1
ATOM 876 N N . GLY A 1 113 ? 11.619 21.064 -10.438 1.00 31.19 113 GLY A N 1
ATOM 877 C CA . GLY A 1 113 ? 10.726 21.922 -9.645 1.00 31.19 113 GLY A CA 1
ATOM 878 C C . GLY A 1 113 ? 11.186 23.364 -9.413 1.00 31.19 113 GLY A C 1
ATOM 879 O O . GLY A 1 113 ? 10.840 23.945 -8.392 1.00 31.19 113 GLY A O 1
ATOM 880 N N . CYS A 1 114 ? 11.981 23.952 -10.313 1.00 29.75 114 CYS A N 1
ATOM 881 C CA . CYS A 1 114 ? 12.452 25.337 -10.182 1.00 29.75 114 CYS A CA 1
ATOM 882 C C . CYS A 1 114 ? 12.435 26.073 -11.529 1.00 29.75 114 CYS A C 1
ATOM 884 O O . CYS A 1 114 ? 13.451 26.163 -12.215 1.00 29.75 114 CYS A O 1
ATOM 886 N N . THR A 1 115 ? 11.296 26.671 -11.889 1.00 31.05 115 THR A N 1
ATOM 887 C CA . THR A 1 115 ? 11.318 27.834 -12.790 1.00 31.05 115 THR A CA 1
ATOM 888 C C . THR A 1 115 ? 12.007 28.991 -12.071 1.00 31.05 115 THR A C 1
ATOM 890 O O . THR A 1 115 ? 11.651 29.293 -10.930 1.00 31.05 115 THR A O 1
ATOM 893 N N . ALA A 1 116 ? 12.964 29.650 -12.723 1.00 32.78 116 ALA A N 1
ATOM 894 C CA . ALA A 1 116 ? 13.741 30.731 -12.125 1.00 32.78 116 ALA A CA 1
ATOM 895 C C . ALA A 1 116 ? 12.851 31.900 -11.648 1.00 32.78 116 ALA A C 1
ATOM 897 O O . ALA A 1 116 ? 12.398 32.727 -12.436 1.00 32.78 116 ALA A O 1
ATOM 898 N N . LYS A 1 117 ? 12.633 31.976 -10.329 1.00 29.06 117 LYS A N 1
ATOM 899 C CA . LYS A 1 117 ? 12.119 33.151 -9.604 1.00 29.06 117 LYS A CA 1
ATOM 900 C C . LYS A 1 117 ? 13.003 33.463 -8.393 1.00 29.06 117 LYS A C 1
ATOM 902 O O . LYS A 1 117 ? 12.522 33.661 -7.280 1.00 29.06 117 LYS A O 1
ATOM 907 N N . SER A 1 118 ? 14.316 33.530 -8.608 1.00 30.12 118 SER A N 1
ATOM 908 C CA . SER A 1 118 ? 15.251 34.099 -7.635 1.00 30.12 118 SER A CA 1
ATOM 909 C C . SER A 1 118 ? 15.196 35.631 -7.684 1.00 30.12 118 SER A C 1
ATOM 911 O O . SER A 1 118 ? 16.121 36.275 -8.176 1.00 30.12 118 SER A O 1
ATOM 913 N N . ASN A 1 119 ? 14.110 36.221 -7.172 1.00 27.66 119 ASN A N 1
ATOM 914 C CA . ASN A 1 119 ? 14.050 37.662 -6.902 1.00 27.66 119 ASN A CA 1
ATOM 915 C C . ASN A 1 119 ? 14.889 37.989 -5.655 1.00 27.66 119 ASN A C 1
ATOM 917 O O . ASN A 1 119 ? 14.369 38.282 -4.579 1.00 27.66 119 ASN A O 1
ATOM 921 N N . SER A 1 120 ? 16.208 37.931 -5.820 1.00 28.98 120 SER A N 1
ATOM 922 C CA . SER A 1 120 ? 17.174 38.534 -4.906 1.00 28.98 120 SER A CA 1
ATOM 923 C C . SER A 1 120 ? 17.351 40.001 -5.316 1.00 28.98 120 SER A C 1
ATOM 925 O O . SER A 1 120 ? 17.743 40.248 -6.460 1.00 28.98 120 SER A O 1
ATOM 927 N N . PRO A 1 121 ? 17.077 40.991 -4.449 1.00 27.70 121 PRO A N 1
ATOM 928 C CA . PRO A 1 121 ? 17.237 42.391 -4.826 1.00 27.70 121 PRO A CA 1
ATOM 929 C C . PRO A 1 121 ? 18.718 42.698 -5.095 1.00 27.70 121 PRO A C 1
ATOM 931 O O . PRO A 1 121 ? 19.559 42.515 -4.217 1.00 27.70 121 PRO A O 1
ATOM 934 N N . GLY A 1 122 ? 19.030 43.155 -6.314 1.00 32.94 122 GLY A N 1
ATOM 935 C CA . GLY A 1 122 ? 20.355 43.674 -6.686 1.00 32.94 122 GLY A CA 1
ATOM 936 C C . GLY A 1 122 ? 21.032 43.051 -7.914 1.00 32.94 122 GLY A C 1
ATOM 937 O O . GLY A 1 122 ? 22.031 43.600 -8.357 1.00 32.94 122 GLY A O 1
ATOM 938 N N . HIS A 1 123 ? 20.521 41.954 -8.490 1.00 35.44 123 HIS A N 1
ATOM 939 C CA . HIS A 1 123 ? 21.132 41.325 -9.674 1.00 35.44 123 HIS A CA 1
ATOM 940 C C . HIS A 1 123 ? 20.085 40.973 -10.743 1.00 35.44 123 HIS A C 1
ATOM 942 O O . HIS A 1 123 ? 19.509 39.888 -10.714 1.00 35.44 123 HIS A O 1
ATOM 948 N N . ASN A 1 124 ? 19.872 41.875 -11.708 1.00 30.62 124 ASN A N 1
ATOM 949 C CA . ASN A 1 124 ? 19.128 41.568 -12.937 1.00 30.62 124 ASN A CA 1
ATOM 950 C C . ASN A 1 124 ? 19.968 40.631 -13.831 1.00 30.62 124 ASN A C 1
ATOM 952 O O . ASN A 1 124 ? 21.096 40.998 -14.166 1.00 30.62 124 ASN A O 1
ATOM 956 N N . PRO A 1 125 ? 19.457 39.457 -14.246 1.00 36.91 125 PRO A N 1
ATOM 957 C CA . PRO A 1 125 ? 20.143 38.596 -15.199 1.00 36.91 125 PRO A CA 1
ATOM 958 C C . PRO A 1 125 ? 19.689 38.876 -16.641 1.00 36.91 125 PRO A C 1
ATOM 960 O O . PRO A 1 125 ? 18.540 38.618 -16.996 1.00 36.91 125 PRO A O 1
ATOM 963 N N . SER A 1 126 ? 20.620 39.335 -17.478 1.00 39.94 126 SER A N 1
ATOM 964 C CA . SER A 1 126 ? 20.455 39.508 -18.933 1.00 39.94 126 SER A CA 1
ATOM 965 C C . SER A 1 126 ? 21.281 38.441 -19.663 1.00 39.94 126 SER A C 1
ATOM 967 O O . SER A 1 126 ? 22.306 38.744 -20.270 1.00 39.94 126 SER A O 1
ATOM 969 N N . TYR A 1 127 ? 20.912 37.172 -19.466 1.00 54.34 127 TYR A N 1
ATOM 970 C CA . TYR A 1 127 ? 21.784 35.998 -19.639 1.00 54.34 127 TYR A CA 1
ATOM 971 C C . TYR A 1 127 ? 21.136 34.909 -20.515 1.00 54.34 127 TYR A C 1
ATOM 973 O O . TYR A 1 127 ? 19.914 34.859 -20.642 1.00 54.34 127 TYR A O 1
ATOM 981 N N . ALA A 1 128 ? 21.932 33.981 -21.052 1.00 40.44 128 ALA A N 1
ATOM 982 C CA . ALA A 1 128 ? 21.431 32.786 -21.744 1.00 40.44 128 ALA A CA 1
ATOM 983 C C . ALA A 1 128 ? 21.602 31.525 -20.875 1.00 40.44 128 ALA A C 1
ATOM 985 O O . ALA A 1 128 ? 22.609 31.378 -20.175 1.00 40.44 128 ALA A O 1
ATOM 986 N N . ILE A 1 129 ? 20.620 30.613 -20.911 1.00 48.25 129 ILE A N 1
ATOM 987 C CA . ILE A 1 129 ? 20.637 29.337 -20.178 1.00 48.25 129 ILE A CA 1
ATOM 988 C C . ILE A 1 129 ? 20.259 28.186 -21.119 1.00 48.25 129 ILE A C 1
ATOM 990 O O . ILE A 1 129 ? 19.117 28.078 -21.561 1.00 48.25 129 ILE A O 1
ATOM 994 N N . SER A 1 130 ? 21.188 27.266 -21.373 1.00 40.03 130 SER A N 1
ATOM 995 C CA . SER A 1 130 ? 20.916 26.021 -22.104 1.00 40.03 130 SER A CA 1
ATOM 996 C C . SER A 1 130 ? 21.111 24.819 -21.181 1.00 40.03 130 SER A C 1
ATOM 998 O O . SER A 1 130 ? 22.126 24.716 -20.493 1.00 40.03 130 SER A O 1
ATOM 1000 N N . TYR A 1 131 ? 20.154 23.891 -21.139 1.00 44.81 131 TYR A N 1
ATOM 1001 C CA . TYR A 1 131 ? 20.271 22.677 -20.331 1.00 44.81 131 TYR A CA 1
ATOM 1002 C C . TYR A 1 131 ? 20.751 21.525 -21.215 1.00 44.81 131 TYR A C 1
ATOM 1004 O O . TYR A 1 131 ? 19.973 20.909 -21.946 1.00 44.81 131 TYR A O 1
ATOM 1012 N N . HIS A 1 132 ? 22.042 21.205 -21.132 1.00 39.75 132 HIS A N 1
ATOM 1013 C CA . HIS A 1 132 ? 22.614 20.048 -21.815 1.00 39.75 132 HIS A CA 1
ATOM 1014 C C . HIS A 1 132 ? 22.613 18.820 -20.901 1.00 39.75 132 HIS A C 1
ATOM 1016 O O . HIS A 1 132 ? 23.395 18.709 -19.961 1.00 39.75 132 HIS A O 1
ATOM 1022 N N . CYS A 1 133 ? 21.743 17.860 -21.214 1.00 37.22 133 CYS A N 1
ATOM 1023 C CA . CYS A 1 133 ? 21.803 16.510 -20.660 1.00 37.22 133 CYS A CA 1
ATOM 1024 C C . CYS A 1 133 ? 22.587 15.629 -21.642 1.00 37.22 133 CYS A C 1
ATOM 1026 O O . CYS A 1 133 ? 22.000 14.952 -22.486 1.00 37.22 133 CYS A O 1
ATOM 1028 N N . GLY A 1 134 ? 23.920 15.701 -21.571 1.00 32.41 134 GLY A N 1
ATOM 1029 C CA . GLY A 1 134 ? 24.802 14.841 -22.359 1.00 32.41 134 GLY A CA 1
ATOM 1030 C C . GLY A 1 134 ? 24.623 13.373 -21.967 1.00 32.41 134 GLY A C 1
ATOM 1031 O O . GLY A 1 134 ? 24.545 13.040 -20.788 1.00 32.41 134 GLY A O 1
ATOM 1032 N N . SER A 1 135 ? 24.578 12.473 -22.947 1.00 32.44 135 SER A N 1
ATOM 1033 C CA . SER A 1 135 ? 24.275 11.046 -22.748 1.00 32.44 135 SER A CA 1
ATOM 1034 C C . SER A 1 135 ? 25.393 10.222 -22.084 1.00 32.44 135 SER A C 1
ATOM 1036 O O . SER A 1 135 ? 25.278 9.001 -22.022 1.00 32.44 135 SER A O 1
ATOM 1038 N N . ALA A 1 136 ? 26.472 10.859 -21.613 1.00 31.80 136 ALA A N 1
ATOM 1039 C CA . ALA A 1 136 ? 27.715 10.200 -21.199 1.00 31.80 136 ALA A CA 1
ATOM 1040 C C . ALA A 1 136 ? 28.137 10.440 -19.732 1.00 31.80 136 ALA A C 1
ATOM 1042 O O . ALA A 1 136 ? 29.101 9.822 -19.283 1.00 31.80 136 ALA A O 1
ATOM 1043 N N . THR A 1 137 ? 27.448 11.299 -18.969 1.00 30.59 137 THR A N 1
ATOM 1044 C CA . THR A 1 137 ? 27.816 11.624 -17.575 1.00 30.59 137 THR A CA 1
ATOM 1045 C C . THR A 1 137 ? 26.607 11.584 -16.625 1.00 30.59 137 THR A C 1
ATOM 1047 O O . THR A 1 137 ? 25.560 12.157 -16.928 1.00 30.59 137 THR A O 1
ATOM 1050 N N . PRO A 1 138 ? 26.710 10.919 -15.454 1.00 33.31 138 PRO A N 1
ATOM 1051 C CA . PRO A 1 138 ? 25.628 10.878 -14.476 1.00 33.31 138 PRO A CA 1
ATOM 1052 C C . PRO A 1 138 ? 25.606 12.162 -13.638 1.00 33.31 138 PRO A C 1
ATOM 1054 O O . PRO A 1 138 ? 26.323 12.300 -12.650 1.00 33.31 138 PRO A O 1
ATOM 1057 N N . GLY A 1 139 ? 24.756 13.101 -14.037 1.00 39.97 139 GLY A N 1
ATOM 1058 C CA . GLY A 1 139 ? 24.487 14.339 -13.314 1.00 39.97 139 GLY A CA 1
ATOM 1059 C C . GLY A 1 139 ? 23.763 15.327 -14.218 1.00 39.97 139 GLY A C 1
ATOM 1060 O O . GLY A 1 139 ? 24.052 15.406 -15.410 1.00 39.97 139 GLY A O 1
ATOM 1061 N N . PHE A 1 140 ? 22.814 16.088 -13.676 1.00 48.72 140 PHE A N 1
ATOM 1062 C CA . PHE A 1 140 ? 22.285 17.229 -14.415 1.00 48.72 140 PHE A CA 1
ATOM 1063 C C . PHE A 1 140 ? 23.354 18.326 -14.465 1.00 48.72 140 PHE A C 1
ATOM 1065 O O . PHE A 1 140 ? 23.968 18.638 -13.448 1.00 48.72 140 PHE A O 1
ATOM 1072 N N . GLN A 1 141 ? 23.580 18.891 -15.649 1.00 55.44 141 GLN A N 1
ATOM 1073 C CA . GLN A 1 141 ? 24.502 20.000 -15.881 1.00 55.44 141 GLN A CA 1
ATOM 1074 C C . GLN A 1 141 ? 23.723 21.137 -16.556 1.00 55.44 141 GLN A C 1
ATOM 1076 O O . GLN A 1 141 ? 22.804 20.897 -17.342 1.00 55.44 141 GLN A O 1
ATOM 1081 N N . ALA A 1 142 ? 24.053 22.379 -16.214 1.00 58.59 142 ALA A N 1
ATOM 1082 C CA . ALA A 1 142 ? 23.441 23.573 -16.783 1.00 58.59 142 ALA A CA 1
ATOM 1083 C C . ALA A 1 142 ? 24.535 24.412 -17.437 1.00 58.59 142 ALA A C 1
ATOM 1085 O O . ALA A 1 142 ? 25.648 24.480 -16.920 1.00 58.59 142 ALA A O 1
ATOM 1086 N N . LEU A 1 143 ? 24.223 25.032 -18.571 1.00 64.31 143 LEU A N 1
ATOM 1087 C CA . LEU A 1 143 ? 25.132 25.924 -19.270 1.00 64.31 143 LEU A CA 1
ATOM 1088 C C . LEU A 1 143 ? 24.586 27.350 -19.132 1.00 64.31 143 LEU A C 1
ATOM 1090 O O . LEU A 1 143 ? 23.488 27.634 -19.606 1.00 64.31 143 LEU A O 1
ATOM 1094 N N . ILE A 1 144 ? 25.322 28.218 -18.430 1.00 68.25 144 ILE A N 1
ATOM 1095 C CA . ILE A 1 144 ? 24.902 29.583 -18.071 1.00 68.25 144 ILE A CA 1
ATOM 1096 C C . ILE A 1 144 ? 25.918 30.582 -18.630 1.00 68.25 144 ILE A C 1
ATOM 1098 O O . ILE A 1 144 ? 27.096 30.513 -18.280 1.00 68.25 144 ILE A O 1
ATOM 1102 N N . GLN A 1 145 ? 25.454 31.523 -19.455 1.00 66.56 145 GLN A N 1
ATOM 1103 C CA . GLN A 1 145 ? 26.256 32.610 -20.026 1.00 66.56 145 GLN A CA 1
ATOM 1104 C C . GLN A 1 145 ? 25.960 33.931 -19.316 1.00 66.56 145 GLN A C 1
ATOM 1106 O O . GLN A 1 145 ? 24.879 34.501 -19.454 1.00 66.56 145 GLN A O 1
ATOM 1111 N N . TYR A 1 146 ? 26.945 34.427 -18.567 1.00 65.06 146 TYR A N 1
ATOM 1112 C CA . TYR A 1 146 ? 26.907 35.750 -17.946 1.00 65.06 146 TYR A CA 1
ATOM 1113 C C . TYR A 1 146 ? 27.350 36.839 -18.930 1.00 65.06 146 TYR A C 1
ATOM 1115 O O . TYR A 1 146 ? 28.304 36.649 -19.676 1.00 65.06 146 TYR A O 1
ATOM 1123 N N . GLN A 1 147 ? 26.721 38.016 -18.851 1.00 62.75 147 GLN A N 1
ATOM 1124 C CA . GLN A 1 147 ? 27.010 39.177 -19.710 1.00 62.75 147 GLN A CA 1
ATOM 1125 C C . GLN A 1 147 ? 28.468 39.668 -19.630 1.00 62.75 147 GLN A C 1
ATOM 1127 O O . GLN A 1 147 ? 28.977 40.240 -20.588 1.00 62.75 147 GLN A O 1
ATOM 1132 N N . THR A 1 148 ? 29.148 39.473 -18.495 1.00 63.84 148 THR A N 1
ATOM 1133 C CA . THR A 1 148 ? 30.571 39.813 -18.349 1.00 63.84 148 THR A CA 1
ATOM 1134 C C . THR A 1 148 ? 31.330 38.706 -17.627 1.00 63.84 148 THR A C 1
ATOM 1136 O O . THR A 1 148 ? 30.787 38.017 -16.754 1.00 63.84 148 THR A O 1
ATOM 1139 N N . ARG A 1 149 ? 32.630 38.589 -17.926 1.00 63.25 149 ARG A N 1
ATOM 1140 C CA . ARG A 1 149 ? 33.560 37.692 -17.220 1.00 63.25 149 ARG A CA 1
ATOM 1141 C C . ARG A 1 149 ? 33.567 37.949 -15.705 1.00 63.25 149 ARG A C 1
ATOM 1143 O O . ARG A 1 149 ? 33.583 37.001 -14.923 1.00 63.25 149 ARG A O 1
ATOM 1150 N N . GLN A 1 150 ? 33.481 39.214 -15.286 1.00 68.56 150 GLN A N 1
ATOM 1151 C CA . GLN A 1 150 ? 33.479 39.599 -13.871 1.00 68.56 150 GLN A CA 1
ATOM 1152 C C . GLN A 1 150 ? 32.227 39.111 -13.124 1.00 68.56 150 GLN A C 1
ATOM 1154 O O . GLN A 1 150 ? 32.326 38.672 -11.973 1.00 68.56 150 GLN A O 1
ATOM 1159 N N . SER A 1 151 ? 31.063 39.122 -13.782 1.00 66.12 151 SER A N 1
ATOM 1160 C CA . SER A 1 151 ? 29.811 38.602 -13.219 1.00 66.12 151 SER A CA 1
ATOM 1161 C C . SER A 1 151 ? 29.899 37.096 -12.942 1.00 66.12 151 SER A C 1
ATOM 1163 O O . SER A 1 151 ? 29.495 36.646 -11.871 1.00 66.12 151 SER A O 1
ATOM 1165 N N . ALA A 1 152 ? 30.489 36.321 -13.859 1.00 61.69 152 ALA A N 1
ATOM 1166 C CA . ALA A 1 152 ? 30.672 34.878 -13.687 1.00 61.69 152 ALA A CA 1
ATOM 1167 C C . ALA A 1 152 ? 31.679 34.527 -12.577 1.00 61.69 152 ALA A C 1
ATOM 1169 O O . ALA A 1 152 ? 31.432 33.622 -11.779 1.00 61.69 152 ALA A O 1
ATOM 1170 N N . VAL A 1 153 ? 32.792 35.268 -12.476 1.00 70.25 153 VAL A N 1
ATOM 1171 C CA . VAL A 1 153 ? 33.764 35.111 -11.377 1.00 70.25 153 VAL A CA 1
ATOM 1172 C C . VAL A 1 153 ? 33.106 35.411 -10.027 1.00 70.25 153 VAL A C 1
ATOM 1174 O O . VAL A 1 153 ? 33.238 34.625 -9.090 1.00 70.25 153 VAL A O 1
ATOM 1177 N N . THR A 1 154 ? 32.330 36.494 -9.939 1.00 70.81 154 THR A N 1
ATOM 1178 C CA . THR A 1 154 ? 31.569 36.852 -8.728 1.00 70.81 154 THR A CA 1
ATOM 1179 C C . THR A 1 154 ? 30.553 35.769 -8.354 1.00 70.81 154 THR A C 1
ATOM 1181 O O . THR A 1 154 ? 30.451 35.399 -7.182 1.00 70.81 154 THR A O 1
ATOM 1184 N N . ALA A 1 155 ? 29.835 35.218 -9.339 1.00 66.88 155 ALA A N 1
ATOM 1185 C CA . ALA A 1 155 ? 28.861 34.152 -9.128 1.00 66.88 155 ALA A CA 1
ATOM 1186 C C . ALA A 1 155 ? 29.520 32.867 -8.604 1.00 66.88 155 ALA A C 1
ATOM 1188 O O . ALA A 1 155 ? 29.066 32.327 -7.595 1.00 66.88 155 ALA A O 1
ATOM 1189 N N . ARG A 1 156 ? 30.629 32.424 -9.216 1.00 72.44 156 ARG A N 1
ATOM 1190 C CA . ARG A 1 156 ? 31.394 31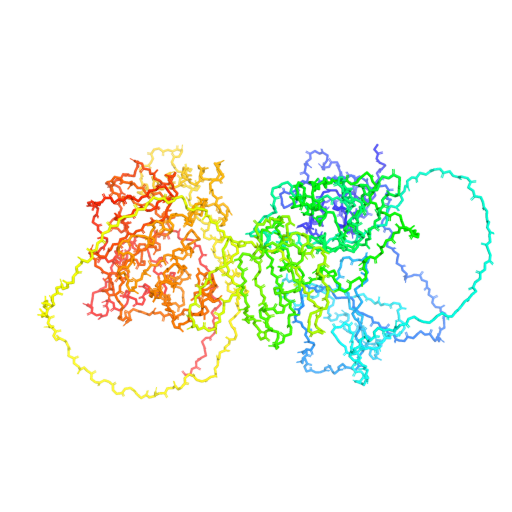.252 -8.764 1.00 72.44 156 ARG A CA 1
ATOM 1191 C C . ARG A 1 156 ? 31.867 31.408 -7.323 1.00 72.44 156 ARG A C 1
ATOM 1193 O O . ARG A 1 156 ? 31.532 30.573 -6.490 1.00 72.44 156 ARG A O 1
ATOM 1200 N N . THR A 1 157 ? 32.558 32.500 -7.000 1.00 68.31 157 THR A N 1
ATOM 1201 C CA . THR A 1 157 ? 33.062 32.763 -5.638 1.00 68.31 157 THR A CA 1
ATOM 1202 C C . THR A 1 157 ? 31.939 32.830 -4.597 1.00 68.31 157 THR A C 1
ATOM 1204 O O . THR A 1 157 ? 32.126 32.423 -3.453 1.00 68.31 157 THR A O 1
ATOM 1207 N N . SER A 1 158 ? 30.753 33.307 -4.985 1.00 62.62 158 SER A N 1
ATOM 1208 C CA . SER A 1 158 ? 29.611 33.464 -4.074 1.00 62.62 158 SER A CA 1
ATOM 1209 C C . SER A 1 158 ? 28.769 32.200 -3.886 1.00 62.62 158 SER A C 1
ATOM 1211 O O . SER A 1 158 ? 28.039 32.118 -2.898 1.00 62.62 158 SER A O 1
ATOM 1213 N N . LEU A 1 159 ? 28.812 31.246 -4.822 1.00 69.62 159 LEU A N 1
ATOM 1214 C CA . LEU A 1 159 ? 27.892 30.101 -4.869 1.00 69.62 159 LEU A CA 1
ATOM 1215 C C . LEU A 1 159 ? 28.585 28.727 -4.808 1.00 69.62 159 LEU A C 1
ATOM 1217 O O . LEU A 1 159 ? 27.912 27.750 -4.480 1.00 69.62 159 LEU A O 1
ATOM 1221 N N . GLN A 1 160 ? 29.898 28.636 -5.059 1.00 72.12 160 GLN A N 1
ATOM 1222 C CA . GLN A 1 160 ? 30.657 27.381 -4.968 1.00 72.12 160 GLN A CA 1
ATOM 1223 C C . GLN A 1 160 ? 30.464 26.705 -3.605 1.00 72.12 160 GLN A C 1
ATOM 1225 O O . GLN A 1 160 ? 30.575 27.343 -2.557 1.00 72.12 160 GLN A O 1
ATOM 1230 N N . GLY A 1 161 ? 30.184 25.401 -3.611 1.00 55.44 161 GLY A N 1
ATOM 1231 C CA . GLY A 1 161 ? 30.060 24.592 -2.401 1.00 55.44 161 GLY A CA 1
ATOM 1232 C C . GLY A 1 161 ? 28.831 24.899 -1.538 1.00 55.44 161 GLY A C 1
ATOM 1233 O O . GLY A 1 161 ? 28.682 24.284 -0.480 1.00 55.44 161 GLY A O 1
ATOM 1234 N N . ARG A 1 162 ? 27.938 25.813 -1.948 1.00 59.19 162 ARG A N 1
ATOM 1235 C CA . ARG A 1 162 ? 26.681 26.083 -1.233 1.00 59.19 162 ARG A CA 1
ATOM 1236 C C . ARG A 1 162 ? 25.607 25.073 -1.615 1.00 59.19 162 ARG A C 1
ATOM 1238 O O . ARG A 1 162 ? 25.522 24.655 -2.763 1.00 59.19 162 ARG A O 1
ATOM 1245 N N . ASN A 1 163 ? 24.756 24.723 -0.658 1.00 53.69 163 ASN A N 1
ATOM 1246 C CA . ASN A 1 163 ? 23.589 23.885 -0.911 1.00 53.69 163 ASN A CA 1
ATOM 1247 C C . ASN A 1 163 ? 22.411 24.734 -1.413 1.00 53.69 163 ASN A C 1
ATOM 1249 O O . ASN A 1 163 ? 22.165 25.815 -0.879 1.00 53.69 163 ASN A O 1
ATOM 1253 N N . ILE A 1 164 ? 21.668 24.231 -2.403 1.00 49.75 164 ILE A N 1
ATOM 1254 C CA . ILE A 1 164 ? 20.413 24.847 -2.875 1.00 49.75 164 ILE A CA 1
ATOM 1255 C C . ILE A 1 164 ? 19.297 24.674 -1.824 1.00 49.75 164 ILE A C 1
ATOM 1257 O O . ILE A 1 164 ? 18.433 25.539 -1.688 1.00 49.75 164 ILE A O 1
ATOM 1261 N N . TYR A 1 165 ? 19.340 23.584 -1.051 1.00 43.34 165 TYR A N 1
ATOM 1262 C CA . TYR A 1 165 ? 18.388 23.266 0.016 1.00 43.34 165 TYR A CA 1
ATOM 1263 C C . TYR A 1 165 ? 19.129 22.905 1.312 1.00 43.34 165 TYR A C 1
ATOM 1265 O O . TYR A 1 165 ? 20.262 22.430 1.262 1.00 43.34 165 TYR A O 1
ATOM 1273 N N . ASP A 1 166 ? 18.501 23.070 2.480 1.00 38.66 166 ASP A N 1
ATOM 1274 C CA . ASP A 1 166 ? 19.121 22.741 3.775 1.00 38.66 166 ASP A CA 1
ATOM 1275 C C . ASP A 1 166 ? 19.605 21.274 3.820 1.00 38.66 166 ASP A C 1
ATOM 1277 O O . ASP A 1 166 ? 18.825 20.338 3.990 1.00 38.66 166 ASP A O 1
ATOM 1281 N N . GLY A 1 167 ? 20.919 21.079 3.666 1.00 36.97 167 GLY A N 1
ATOM 1282 C CA . GLY A 1 167 ? 21.585 19.775 3.715 1.00 36.97 167 GLY A CA 1
ATOM 1283 C C . GLY A 1 167 ? 21.612 18.957 2.415 1.00 36.97 167 GLY A C 1
ATOM 1284 O O . GLY A 1 167 ? 22.055 17.812 2.470 1.00 36.97 167 GLY A O 1
ATOM 1285 N N . CYS A 1 168 ? 21.176 19.479 1.258 1.00 39.19 168 CYS A N 1
ATOM 1286 C CA . CYS A 1 168 ? 21.289 18.750 -0.019 1.00 39.19 168 CYS A CA 1
ATOM 1287 C C . CYS A 1 168 ? 21.410 19.644 -1.272 1.00 39.19 168 CYS A C 1
ATOM 1289 O O . CYS A 1 168 ? 21.146 20.846 -1.235 1.00 39.19 168 CYS A O 1
ATOM 1291 N N . CYS A 1 169 ? 21.807 19.028 -2.396 1.00 49.62 169 CYS A N 1
ATOM 1292 C CA . CYS A 1 169 ? 22.092 19.682 -3.684 1.00 49.62 169 CYS A CA 1
ATOM 1293 C C . CYS A 1 169 ? 23.192 20.754 -3.575 1.00 49.62 169 CYS A C 1
ATOM 1295 O O . CYS A 1 169 ? 22.924 21.950 -3.694 1.00 49.62 169 CYS A O 1
ATOM 1297 N N . GLN A 1 170 ? 24.429 20.316 -3.325 1.00 55.06 170 GLN A N 1
ATOM 1298 C CA . GLN A 1 170 ? 25.607 21.182 -3.275 1.00 55.06 170 GLN A CA 1
ATOM 1299 C C . GLN A 1 170 ? 26.028 21.627 -4.686 1.00 55.06 170 GLN A C 1
ATOM 1301 O O . GLN A 1 170 ? 26.129 20.808 -5.599 1.00 55.06 170 GLN A O 1
ATOM 1306 N N . LEU A 1 171 ? 26.270 22.926 -4.866 1.00 57.25 171 LEU A N 1
ATOM 1307 C CA . LEU A 1 171 ? 26.709 23.527 -6.125 1.00 57.25 171 LEU A CA 1
ATOM 1308 C C . LEU A 1 171 ? 28.209 23.308 -6.363 1.00 57.25 171 LEU A C 1
ATOM 1310 O O . LEU A 1 171 ? 29.022 23.600 -5.485 1.00 57.25 171 LEU A O 1
ATOM 1314 N N . ASP A 1 172 ? 28.570 22.879 -7.574 1.00 56.75 172 ASP A N 1
ATOM 1315 C CA . ASP A 1 172 ? 29.958 22.741 -8.030 1.00 56.75 172 ASP A CA 1
ATOM 1316 C C . ASP A 1 172 ? 30.160 23.422 -9.395 1.00 56.75 172 ASP A C 1
ATOM 1318 O O . ASP A 1 172 ? 29.935 22.854 -10.461 1.00 56.75 172 ASP A O 1
ATOM 1322 N N . ILE A 1 173 ? 30.560 24.687 -9.329 1.00 67.62 173 ILE A N 1
ATOM 1323 C CA . ILE A 1 173 ? 30.624 25.663 -10.412 1.00 67.62 173 ILE A CA 1
ATOM 1324 C C . ILE A 1 173 ? 32.027 25.653 -11.030 1.00 67.62 173 ILE A C 1
ATOM 1326 O O . ILE A 1 173 ? 32.987 26.249 -10.526 1.00 67.62 173 ILE A O 1
ATOM 1330 N N . GLN A 1 174 ? 32.107 24.997 -12.184 1.00 60.62 174 GLN A N 1
ATOM 1331 C CA . GLN A 1 174 ? 33.279 24.932 -13.056 1.00 60.62 174 GLN A CA 1
ATOM 1332 C C . GLN A 1 174 ? 33.070 25.831 -14.295 1.00 60.62 174 GLN A C 1
ATOM 1334 O O . GLN A 1 174 ? 31.959 25.898 -14.826 1.00 60.62 174 GLN A O 1
ATOM 1339 N N . PHE A 1 175 ? 34.119 26.534 -14.748 1.00 65.75 175 PHE A N 1
ATOM 1340 C CA . PHE A 1 175 ? 34.074 27.353 -15.972 1.00 65.75 175 PHE A CA 1
ATOM 1341 C C . PHE A 1 175 ? 34.099 26.468 -17.236 1.00 65.75 175 PHE A C 1
ATOM 1343 O O . PHE A 1 175 ? 34.564 25.333 -17.184 1.00 65.75 175 PHE A O 1
ATOM 1350 N N . SER A 1 176 ? 33.592 26.977 -18.364 1.00 63.06 176 SER A N 1
ATOM 1351 C CA . SER A 1 176 ? 33.533 26.252 -19.645 1.00 63.06 176 SER A CA 1
ATOM 1352 C C . SER A 1 176 ? 34.528 26.815 -20.656 1.00 63.06 176 SER A C 1
ATOM 1354 O O . SER A 1 176 ? 34.948 27.962 -20.533 1.00 63.06 176 SER A O 1
ATOM 1356 N N . ASN A 1 177 ? 34.822 26.012 -21.678 1.00 58.31 177 ASN A N 1
ATOM 1357 C CA . ASN A 1 177 ? 35.642 26.372 -22.835 1.00 58.31 177 ASN A CA 1
ATOM 1358 C C . ASN A 1 177 ? 34.790 26.867 -24.026 1.00 58.31 177 ASN A C 1
ATOM 1360 O O . ASN A 1 177 ? 35.318 27.044 -25.118 1.00 58.31 177 ASN A O 1
ATOM 1364 N N . LEU A 1 178 ? 33.470 27.023 -23.851 1.00 54.84 178 LEU A N 1
ATOM 1365 C CA . LEU A 1 178 ? 32.573 27.582 -24.865 1.00 54.84 178 LEU A CA 1
ATOM 1366 C C . LEU A 1 178 ? 32.598 29.114 -24.825 1.00 54.84 178 LEU A C 1
ATOM 1368 O O . LEU A 1 178 ? 32.369 29.705 -23.770 1.00 54.84 178 LEU A O 1
ATOM 1372 N N . GLU A 1 179 ? 32.810 29.733 -25.984 1.00 59.50 179 GLU A N 1
ATOM 1373 C CA . GLU A 1 179 ? 32.817 31.193 -26.141 1.00 59.50 179 GLU A CA 1
ATOM 1374 C C . GLU A 1 179 ? 31.410 31.808 -26.119 1.00 59.50 179 GLU A C 1
ATOM 1376 O O . GLU A 1 179 ? 31.231 32.903 -25.595 1.00 59.50 179 GLU A O 1
ATOM 1381 N N . GLU A 1 180 ? 30.403 31.098 -26.641 1.00 60.75 180 GLU A N 1
ATOM 1382 C CA . GLU A 1 180 ? 29.005 31.540 -26.660 1.00 60.75 180 GLU A CA 1
ATOM 1383 C C . GLU A 1 180 ? 28.032 30.347 -26.595 1.00 60.75 180 GLU A C 1
ATOM 1385 O O . GLU A 1 180 ? 28.295 29.261 -27.119 1.00 60.75 180 GLU A O 1
ATOM 1390 N N . LEU A 1 181 ? 26.889 30.546 -25.937 1.00 64.38 181 LEU A N 1
ATOM 1391 C CA . LEU A 1 181 ? 25.811 29.574 -25.789 1.00 64.38 181 LEU A CA 1
ATOM 1392 C C . LEU A 1 181 ? 24.719 29.776 -26.839 1.00 64.38 181 LEU A C 1
ATOM 1394 O O . LEU A 1 181 ? 23.807 30.583 -26.669 1.00 64.38 181 LEU A O 1
ATOM 1398 N N . GLN A 1 182 ? 24.752 28.956 -27.888 1.00 67.19 182 GLN A N 1
ATOM 1399 C CA . GLN A 1 182 ? 23.689 28.932 -28.890 1.00 67.19 182 GLN A CA 1
ATOM 1400 C C . GLN A 1 182 ? 22.394 28.342 -28.306 1.00 67.19 182 GLN A C 1
ATOM 1402 O O . GLN A 1 182 ? 22.322 27.167 -27.934 1.00 67.19 182 GLN A O 1
ATOM 1407 N N . VAL A 1 183 ? 21.351 29.172 -28.237 1.00 68.38 183 VAL A N 1
ATOM 1408 C CA . VAL A 1 183 ? 19.997 28.784 -27.831 1.00 68.38 183 VAL A CA 1
ATOM 1409 C C . VAL A 1 183 ? 19.056 28.981 -29.015 1.00 68.38 183 VAL A C 1
ATOM 1411 O O . VAL A 1 183 ? 18.866 30.093 -29.493 1.00 68.38 183 VAL A O 1
ATOM 1414 N N . HIS A 1 184 ? 18.453 27.893 -29.496 1.00 71.12 184 HIS A N 1
ATOM 1415 C CA . HIS A 1 184 ? 17.549 27.928 -30.656 1.00 71.12 184 HIS A CA 1
ATOM 1416 C C . HIS A 1 184 ? 16.058 27.952 -30.283 1.00 71.12 184 HIS A C 1
ATOM 1418 O O . HIS A 1 184 ? 15.220 28.217 -31.142 1.00 71.12 184 HIS A O 1
ATOM 1424 N N . TYR A 1 185 ? 15.720 27.662 -29.021 1.00 69.56 185 TYR A N 1
ATOM 1425 C CA . TYR A 1 185 ? 14.341 27.493 -28.552 1.00 69.56 185 TYR A CA 1
ATOM 1426 C C . TYR A 1 185 ? 14.161 28.028 -27.128 1.00 69.56 185 TYR A C 1
ATOM 1428 O O . TYR A 1 185 ? 15.039 27.831 -26.284 1.00 69.56 185 TYR A O 1
ATOM 1436 N N . ASN A 1 186 ? 12.992 28.603 -26.839 1.00 70.38 186 ASN A N 1
ATOM 1437 C CA . ASN A 1 186 ? 12.584 29.042 -25.501 1.00 70.38 186 ASN A CA 1
ATOM 1438 C C . ASN A 1 186 ? 11.568 28.054 -24.901 1.00 70.38 186 ASN A C 1
ATOM 1440 O O . ASN A 1 186 ? 10.359 28.246 -24.986 1.00 70.38 186 ASN A O 1
ATOM 1444 N N . ASN A 1 187 ? 12.057 26.978 -24.282 1.00 69.19 187 ASN A N 1
ATOM 1445 C CA . ASN A 1 187 ? 11.245 25.901 -23.702 1.00 69.19 187 ASN A CA 1
ATOM 1446 C C . ASN A 1 187 ? 11.769 25.487 -22.306 1.00 69.19 187 ASN A C 1
ATOM 1448 O O . ASN A 1 187 ? 12.385 26.303 -21.617 1.00 69.19 187 ASN A O 1
ATOM 1452 N N . ASP A 1 188 ? 11.470 24.266 -21.852 1.00 56.50 188 ASP A N 1
ATOM 1453 C CA . ASP A 1 188 ? 11.876 23.741 -20.533 1.00 56.50 188 ASP A CA 1
ATOM 1454 C C . ASP A 1 188 ? 13.314 23.178 -20.503 1.00 56.50 188 ASP A C 1
ATOM 1456 O O . ASP A 1 188 ? 13.800 22.763 -19.451 1.00 56.50 188 ASP A O 1
ATOM 1460 N N . ARG A 1 189 ? 13.995 23.122 -21.657 1.00 53.78 189 ARG A N 1
ATOM 1461 C CA . ARG A 1 189 ? 15.371 22.613 -21.826 1.00 53.78 189 ARG A CA 1
ATOM 1462 C C . ARG A 1 189 ? 16.352 23.654 -22.367 1.00 53.78 189 ARG A C 1
ATOM 1464 O O . ARG A 1 189 ? 17.556 23.418 -22.346 1.00 53.78 189 ARG A O 1
ATOM 1471 N N . SER A 1 190 ? 15.883 24.810 -22.813 1.00 65.56 190 SER A N 1
ATOM 1472 C CA . SER A 1 190 ? 16.733 25.954 -23.149 1.00 65.56 190 SER A CA 1
ATOM 1473 C C . SER A 1 190 ? 15.932 27.248 -23.081 1.00 65.56 190 SER A C 1
ATOM 1475 O O . SER A 1 190 ? 14.733 27.253 -23.364 1.00 65.56 190 SER A O 1
ATOM 1477 N N . ARG A 1 191 ? 16.581 28.344 -22.684 1.00 67.00 191 ARG A N 1
ATOM 1478 C CA . ARG A 1 191 ? 15.989 29.678 -22.658 1.00 67.00 191 ARG A CA 1
ATOM 1479 C C . ARG A 1 191 ? 17.039 30.766 -22.826 1.00 67.00 191 ARG A C 1
ATOM 1481 O O . ARG A 1 191 ? 17.980 30.867 -22.041 1.00 67.00 191 ARG A O 1
ATOM 1488 N N . ASP A 1 192 ? 16.822 31.610 -23.818 1.00 71.69 192 ASP A N 1
ATOM 1489 C CA . ASP A 1 192 ? 17.523 32.870 -23.979 1.00 71.69 192 ASP A CA 1
ATOM 1490 C C . ASP A 1 192 ? 16.675 33.972 -23.330 1.00 71.69 192 ASP A C 1
ATOM 1492 O O . ASP A 1 192 ? 15.522 34.186 -23.711 1.00 71.69 192 ASP A O 1
ATOM 1496 N N . PHE A 1 193 ? 17.213 34.647 -22.312 1.00 65.12 193 PHE A N 1
ATOM 1497 C CA . PHE A 1 193 ? 16.524 35.766 -21.661 1.00 65.12 193 PHE A CA 1
ATOM 1498 C C . PHE A 1 193 ? 16.833 37.109 -22.343 1.00 65.12 193 PHE A C 1
ATOM 1500 O O . PHE A 1 193 ? 16.260 38.127 -21.962 1.00 65.12 193 PHE A O 1
ATOM 1507 N N . THR A 1 194 ? 17.703 37.116 -23.358 1.00 60.31 194 THR A N 1
ATOM 1508 C CA . THR A 1 194 ? 18.004 38.277 -24.208 1.00 60.31 194 THR A CA 1
ATOM 1509 C C . THR A 1 194 ? 17.172 38.286 -25.495 1.00 60.31 194 THR A C 1
ATOM 1511 O O . THR A 1 194 ? 16.801 39.360 -25.967 1.00 60.31 194 THR A O 1
ATOM 1514 N N . ASN A 1 195 ? 16.778 37.111 -26.008 1.00 64.88 195 ASN A N 1
ATOM 1515 C CA . ASN A 1 195 ? 15.888 36.969 -27.163 1.00 64.88 195 ASN A CA 1
ATOM 1516 C C . ASN A 1 195 ? 14.577 36.227 -26.811 1.00 64.88 195 ASN A C 1
ATOM 1518 O O . ASN A 1 195 ? 14.505 34.996 -26.896 1.00 64.88 195 ASN A O 1
ATOM 1522 N N . PRO A 1 196 ? 13.491 36.947 -26.462 1.00 69.62 196 PRO A N 1
ATOM 1523 C CA . PRO A 1 196 ? 12.212 36.323 -26.120 1.00 69.62 196 PRO A CA 1
ATOM 1524 C C . PRO A 1 196 ? 11.485 35.700 -27.326 1.00 69.62 196 PRO A C 1
ATOM 1526 O O . PRO A 1 196 ? 10.578 34.896 -27.123 1.00 69.62 196 PRO A O 1
ATOM 1529 N N . ASN A 1 197 ? 11.878 36.030 -28.563 1.00 69.44 197 ASN A N 1
ATOM 1530 C CA . ASN A 1 197 ? 11.150 35.674 -29.788 1.00 69.44 197 ASN A CA 1
ATOM 1531 C C . ASN A 1 197 ? 11.511 34.288 -30.364 1.00 69.44 197 ASN A C 1
ATOM 1533 O O . ASN A 1 197 ? 11.025 33.928 -31.436 1.00 69.44 197 ASN A O 1
ATOM 1537 N N . LEU A 1 198 ? 12.364 33.507 -29.690 1.00 70.62 198 LEU A N 1
ATOM 1538 C CA . LEU A 1 198 ? 12.705 32.149 -30.127 1.00 70.62 198 LEU A CA 1
ATOM 1539 C C . LEU A 1 198 ? 11.504 31.187 -30.001 1.00 70.62 198 LEU A C 1
ATOM 1541 O O . LEU A 1 198 ? 10.750 31.271 -29.027 1.00 70.62 198 LEU A O 1
ATOM 1545 N N . PRO A 1 199 ? 11.337 30.232 -30.936 1.00 69.62 199 PRO A N 1
ATOM 1546 C CA . PRO A 1 199 ? 10.215 29.293 -30.931 1.00 69.62 199 PRO A CA 1
ATOM 1547 C C . PRO A 1 199 ? 10.208 28.351 -29.714 1.00 69.62 199 PRO A C 1
ATOM 1549 O O . PRO A 1 199 ? 11.248 28.003 -29.153 1.00 69.62 199 PRO A O 1
ATOM 1552 N N . THR A 1 200 ? 9.020 27.880 -29.331 1.00 58.66 200 THR A N 1
ATOM 1553 C CA . THR A 1 200 ? 8.824 26.851 -28.292 1.00 58.66 200 THR A CA 1
ATOM 1554 C C . THR A 1 200 ? 8.925 25.433 -28.865 1.00 58.66 200 THR A C 1
ATOM 1556 O O . THR A 1 200 ? 9.572 24.564 -28.275 1.00 58.66 200 THR A O 1
ATOM 1559 N N . GLU A 1 201 ? 8.292 25.200 -30.021 1.00 52.66 201 GLU A N 1
ATOM 1560 C CA . GLU A 1 201 ? 8.250 23.914 -30.723 1.00 52.66 201 GLU A CA 1
ATOM 1561 C C . GLU A 1 201 ? 9.601 23.531 -31.345 1.00 52.66 201 GLU A C 1
ATOM 1563 O O . GLU A 1 201 ? 10.107 24.230 -32.224 1.00 52.66 201 GLU A O 1
ATOM 1568 N N . GLN A 1 202 ? 10.102 22.334 -31.026 1.00 42.69 202 GLN A N 1
ATOM 1569 C CA . GLN A 1 202 ? 11.022 21.625 -31.917 1.00 42.69 202 GLN A CA 1
ATOM 1570 C C . GLN A 1 202 ? 10.198 20.833 -32.948 1.00 42.69 202 GLN A C 1
ATOM 1572 O O . GLN A 1 202 ? 9.953 19.640 -32.771 1.00 42.69 202 GLN A O 1
ATOM 1577 N N . LYS A 1 203 ? 9.739 21.487 -34.027 1.00 35.31 203 LYS A N 1
ATOM 1578 C CA . LYS A 1 203 ? 9.105 20.773 -35.153 1.00 35.31 203 LYS A CA 1
ATOM 1579 C C . LYS A 1 203 ? 10.143 19.903 -35.862 1.00 35.31 203 LYS A C 1
ATOM 1581 O O . LYS A 1 203 ? 11.179 20.398 -36.303 1.00 35.31 203 LYS A O 1
ATOM 1586 N N . GLY A 1 204 ? 9.855 18.608 -35.988 1.00 31.39 204 GLY A N 1
ATOM 1587 C CA . GLY A 1 204 ? 10.716 17.674 -36.711 1.00 31.39 204 GLY A CA 1
ATOM 1588 C C . GLY A 1 204 ? 10.813 18.042 -38.192 1.00 31.39 204 GLY A C 1
ATOM 1589 O O . GLY A 1 204 ? 9.792 18.166 -38.866 1.00 31.39 204 GLY A O 1
ATOM 1590 N N . ARG A 1 205 ? 12.037 18.207 -38.706 1.00 27.27 205 ARG A N 1
ATOM 1591 C CA . ARG A 1 205 ? 12.277 18.330 -40.148 1.00 27.27 205 ARG A CA 1
ATOM 1592 C C . ARG A 1 205 ? 12.293 16.948 -40.788 1.00 27.27 205 ARG A C 1
ATOM 1594 O O . ARG A 1 205 ? 13.070 16.085 -40.390 1.00 27.27 205 ARG A O 1
ATOM 1601 N N . SER A 1 206 ? 11.464 16.780 -41.811 1.00 24.27 206 SER A N 1
ATOM 1602 C CA . SER A 1 206 ? 11.557 15.685 -42.770 1.00 24.27 206 SER A CA 1
ATOM 1603 C C . SER A 1 206 ? 12.859 15.767 -43.574 1.00 24.27 206 SER A C 1
ATOM 1605 O O . SER A 1 206 ? 13.376 16.849 -43.854 1.00 24.27 206 SER A O 1
ATOM 1607 N N . SER A 1 207 ? 13.369 14.604 -43.956 1.00 28.75 207 SER A N 1
ATOM 1608 C CA . SER A 1 207 ? 14.608 14.408 -44.705 1.00 28.75 207 SER A CA 1
ATOM 1609 C C . SER A 1 207 ? 14.547 14.925 -46.148 1.00 28.75 207 SER A C 1
ATOM 1611 O O . SER A 1 207 ? 13.676 14.506 -46.910 1.00 28.75 207 SER A O 1
ATOM 1613 N N . GLN A 1 208 ? 15.546 15.709 -46.559 1.00 24.91 208 GLN A N 1
ATOM 1614 C CA . GLN A 1 208 ? 16.017 15.772 -47.947 1.00 24.91 208 GLN A CA 1
ATOM 1615 C C . GLN A 1 208 ? 17.555 15.716 -47.950 1.00 24.91 208 GLN A C 1
ATOM 1617 O O . GLN A 1 208 ? 18.206 16.471 -47.232 1.00 24.91 208 GLN A O 1
ATOM 1622 N N . GLN A 1 209 ? 18.111 14.781 -48.725 1.00 27.59 209 GLN A N 1
ATOM 1623 C CA . GLN A 1 209 ? 19.540 14.629 -49.055 1.00 27.59 209 GLN A CA 1
ATOM 1624 C C . GLN A 1 209 ? 19.799 15.271 -50.437 1.00 27.59 209 GLN A C 1
ATOM 1626 O O . GLN A 1 209 ? 18.826 15.423 -51.183 1.00 27.59 209 GLN A O 1
ATOM 1631 N N . PRO A 1 210 ? 21.034 15.696 -50.792 1.00 31.30 210 PRO A N 1
ATOM 1632 C CA . PRO A 1 210 ? 22.179 14.818 -51.156 1.00 31.30 210 PRO A CA 1
ATOM 1633 C C . PRO A 1 210 ? 23.542 15.337 -50.599 1.00 31.30 210 PRO A C 1
ATOM 1635 O O . PRO A 1 210 ? 23.544 16.350 -49.911 1.00 31.30 210 PRO A O 1
ATOM 1638 N N . GLY A 1 211 ? 24.747 14.765 -50.800 1.00 21.64 211 GLY A N 1
ATOM 1639 C CA . GLY A 1 211 ? 25.285 13.571 -51.498 1.00 21.64 211 GLY A CA 1
ATOM 1640 C C . GLY A 1 211 ? 26.850 13.592 -51.476 1.00 21.64 211 GLY A C 1
ATOM 1641 O O . GLY A 1 211 ? 27.396 14.562 -50.960 1.00 21.64 211 GLY A O 1
ATOM 1642 N N . TYR A 1 212 ? 27.548 12.595 -52.072 1.00 25.84 212 TYR A N 1
ATOM 1643 C CA . TYR A 1 212 ? 29.039 12.404 -52.153 1.00 25.84 212 TYR A CA 1
ATOM 1644 C C . TYR A 1 212 ? 29.793 12.059 -50.832 1.00 25.84 212 TYR A C 1
ATOM 1646 O O . TYR A 1 212 ? 29.471 12.623 -49.793 1.00 25.84 212 TYR A O 1
ATOM 1654 N N . GLY A 1 213 ? 30.825 11.187 -50.769 1.00 24.48 213 GLY A N 1
ATOM 1655 C CA . GLY A 1 213 ? 31.512 10.316 -51.758 1.00 24.48 213 GLY A CA 1
ATOM 1656 C C . GLY A 1 213 ? 32.595 9.398 -51.099 1.00 24.48 213 GLY A C 1
ATOM 1657 O O . GLY A 1 213 ? 32.674 9.348 -49.875 1.00 24.48 213 GLY A O 1
ATOM 1658 N N . ASP A 1 214 ? 33.451 8.716 -51.883 1.00 21.00 214 ASP A N 1
ATOM 1659 C CA . ASP A 1 214 ? 34.128 7.425 -51.543 1.00 21.00 214 ASP A CA 1
ATOM 1660 C C . ASP A 1 214 ? 35.687 7.385 -51.764 1.00 21.00 214 ASP A C 1
ATOM 1662 O O . ASP A 1 214 ? 36.238 8.376 -52.239 1.00 21.00 214 ASP A O 1
ATOM 1666 N N . VAL A 1 215 ? 36.516 6.338 -51.485 1.00 26.41 215 VAL A N 1
ATOM 1667 C CA . VAL A 1 215 ? 36.274 4.893 -51.158 1.00 26.41 215 VAL A CA 1
ATOM 1668 C C . VAL A 1 215 ? 37.191 4.225 -50.057 1.00 26.41 215 VAL A C 1
ATOM 1670 O O . VAL A 1 215 ? 36.635 3.876 -49.018 1.00 26.41 215 VAL A O 1
ATOM 1673 N N . PRO A 1 216 ? 38.517 3.905 -50.227 1.00 29.61 216 PRO A N 1
ATOM 1674 C CA . PRO A 1 216 ? 39.023 2.575 -49.773 1.00 29.61 216 PRO A CA 1
ATOM 1675 C C . PRO A 1 216 ? 40.391 2.429 -49.022 1.00 29.61 216 PRO A C 1
ATOM 1677 O O . PRO A 1 216 ? 41.366 3.098 -49.348 1.00 29.61 216 PRO A O 1
ATOM 1680 N N . GLY A 1 217 ? 40.505 1.371 -48.185 1.00 22.25 217 GLY A N 1
ATOM 1681 C CA . GLY A 1 217 ? 41.746 0.599 -47.863 1.00 22.25 217 GLY A CA 1
ATOM 1682 C C . GLY A 1 217 ? 42.695 1.138 -46.760 1.00 22.25 217 GLY A C 1
ATOM 1683 O O . GLY A 1 217 ? 42.752 2.336 -46.540 1.00 22.25 217 GLY A O 1
ATOM 1684 N N . MET A 1 218 ? 43.504 0.340 -46.030 1.00 22.50 218 MET A N 1
ATOM 1685 C CA . MET A 1 218 ? 43.746 -1.122 -46.008 1.00 22.50 218 MET A CA 1
ATOM 1686 C C . MET A 1 218 ? 44.469 -1.551 -44.686 1.00 22.50 218 MET A C 1
ATOM 1688 O O . MET A 1 218 ? 44.987 -0.697 -43.976 1.00 22.50 218 MET A O 1
ATOM 1692 N N . PHE A 1 219 ? 44.568 -2.867 -44.419 1.00 24.45 219 PHE A N 1
ATOM 1693 C CA . PHE A 1 219 ? 45.325 -3.581 -43.351 1.00 24.45 219 PHE A CA 1
ATOM 1694 C C . PHE A 1 219 ? 44.720 -3.840 -41.941 1.00 24.45 219 PHE A C 1
ATOM 1696 O O . PHE A 1 219 ? 44.156 -2.997 -41.255 1.00 24.45 219 PHE A O 1
ATOM 1703 N N . SER A 1 220 ? 44.920 -5.096 -41.530 1.00 21.14 220 SER A N 1
ATOM 1704 C CA . SER A 1 220 ? 44.763 -5.802 -40.237 1.00 21.14 220 SER A CA 1
ATOM 1705 C C . SER A 1 220 ? 46.010 -6.726 -40.116 1.00 21.14 220 SER A C 1
ATOM 1707 O O . SER A 1 220 ? 46.692 -6.839 -41.144 1.00 21.14 220 SER A O 1
ATOM 1709 N N . PRO A 1 221 ? 46.371 -7.397 -38.991 1.00 32.50 221 PRO A N 1
ATOM 1710 C CA . PRO A 1 221 ? 45.584 -7.882 -37.834 1.00 32.50 221 PRO A CA 1
ATOM 1711 C C . PRO A 1 221 ? 46.107 -7.305 -36.478 1.00 32.50 221 PRO A C 1
ATOM 1713 O O . PRO A 1 221 ? 46.945 -6.414 -36.503 1.00 32.50 221 PRO A O 1
ATOM 1716 N N . GLU A 1 222 ? 45.634 -7.611 -35.258 1.00 20.91 222 GLU A N 1
ATOM 1717 C CA . GLU A 1 222 ? 45.174 -8.873 -34.639 1.00 20.91 222 GLU A CA 1
ATOM 1718 C C . GLU A 1 222 ? 44.034 -8.699 -33.600 1.00 20.91 222 GLU A C 1
ATOM 1720 O O . GLU A 1 222 ? 43.504 -7.613 -33.375 1.00 20.91 222 GLU A O 1
ATOM 1725 N N . ALA A 1 223 ? 43.602 -9.820 -33.011 1.00 23.25 223 ALA A N 1
ATOM 1726 C CA . ALA A 1 223 ? 42.395 -9.968 -32.199 1.00 23.25 223 ALA A CA 1
ATOM 1727 C C . ALA A 1 223 ? 42.398 -9.217 -30.848 1.00 23.25 223 ALA A C 1
ATOM 1729 O O . ALA A 1 223 ? 43.422 -9.151 -30.174 1.00 23.25 223 ALA A O 1
ATOM 1730 N N . HIS A 1 224 ? 41.212 -8.768 -30.406 1.00 23.05 224 HIS A N 1
ATOM 1731 C CA . HIS A 1 224 ? 40.481 -9.241 -29.205 1.00 23.05 224 HIS A CA 1
ATOM 1732 C C . HIS A 1 224 ? 39.351 -8.261 -28.808 1.00 23.05 224 HIS A C 1
ATOM 1734 O O . HIS A 1 224 ? 39.551 -7.052 -28.754 1.00 23.05 224 HIS A O 1
ATOM 1740 N N . GLY A 1 225 ? 38.180 -8.792 -28.426 1.00 23.22 225 GLY A N 1
ATOM 1741 C CA . GLY A 1 225 ? 37.160 -8.058 -27.656 1.00 23.22 225 GLY A CA 1
ATOM 1742 C C . GLY A 1 225 ? 36.153 -7.222 -28.460 1.00 23.22 225 GLY A C 1
ATOM 1743 O O . GLY A 1 225 ? 36.370 -6.046 -28.742 1.00 23.22 225 GLY A O 1
ATOM 1744 N N . ALA A 1 226 ? 34.977 -7.797 -28.730 1.00 23.48 226 ALA A N 1
ATOM 1745 C CA . ALA A 1 226 ? 33.840 -7.062 -29.283 1.00 23.48 226 ALA A CA 1
ATOM 1746 C C . ALA A 1 226 ? 33.367 -5.955 -28.317 1.00 23.48 226 ALA A C 1
ATOM 1748 O O . ALA A 1 226 ? 32.833 -6.237 -27.243 1.00 23.48 226 ALA A O 1
ATOM 1749 N N . ARG A 1 227 ? 33.526 -4.685 -28.710 1.00 22.41 227 ARG A N 1
ATOM 1750 C CA . ARG A 1 227 ? 32.952 -3.542 -27.986 1.00 22.41 227 ARG A CA 1
ATOM 1751 C C . ARG A 1 227 ? 31.447 -3.469 -28.239 1.00 22.41 227 ARG A C 1
ATOM 1753 O O . ARG A 1 227 ? 31.011 -2.974 -29.274 1.00 22.41 227 ARG A O 1
ATOM 1760 N N . ALA A 1 228 ? 30.659 -3.944 -27.278 1.00 24.78 228 ALA A N 1
ATOM 1761 C CA . ALA A 1 228 ? 29.227 -3.684 -27.249 1.00 24.78 228 ALA A CA 1
ATOM 1762 C C . ALA A 1 228 ? 28.965 -2.175 -27.106 1.00 24.78 228 ALA A C 1
ATOM 1764 O O . ALA A 1 228 ? 29.587 -1.500 -26.283 1.00 24.78 228 ALA A O 1
ATOM 1765 N N . VAL A 1 229 ? 28.030 -1.653 -27.901 1.00 23.81 229 VAL A N 1
ATOM 1766 C CA . VAL A 1 229 ? 27.568 -0.265 -27.789 1.00 23.81 229 VAL A CA 1
ATOM 1767 C C . VAL A 1 229 ? 26.727 -0.162 -26.515 1.00 23.81 229 VAL A C 1
ATOM 1769 O O . VAL A 1 229 ? 25.664 -0.774 -26.420 1.00 23.81 229 VAL A O 1
ATOM 1772 N N . GLY A 1 230 ? 27.232 0.545 -25.504 1.00 22.95 230 GLY A N 1
ATOM 1773 C CA . GLY A 1 230 ? 26.585 0.628 -24.195 1.00 22.95 230 GLY A CA 1
ATOM 1774 C C . GLY A 1 230 ? 25.319 1.482 -24.232 1.00 22.95 230 GLY A C 1
ATOM 1775 O O . GLY A 1 230 ? 25.405 2.708 -24.275 1.00 22.95 230 GLY A O 1
ATOM 1776 N N . PHE A 1 231 ? 24.148 0.846 -24.172 1.00 25.72 231 PHE A N 1
ATOM 1777 C CA . PHE A 1 231 ? 22.886 1.546 -23.928 1.00 25.72 231 PHE A CA 1
ATOM 1778 C C . PHE A 1 231 ? 22.814 2.021 -22.460 1.00 25.72 231 PHE A C 1
ATOM 1780 O O . PHE A 1 231 ? 23.235 1.289 -21.561 1.00 25.72 231 PHE A O 1
ATOM 1787 N N . PRO A 1 232 ? 22.293 3.231 -22.181 1.00 28.25 232 PRO A N 1
ATOM 1788 C CA . PRO A 1 232 ? 22.259 3.781 -20.828 1.00 28.25 232 PRO A CA 1
ATOM 1789 C C . PRO A 1 232 ? 21.244 3.043 -19.941 1.00 28.25 232 PRO A C 1
ATOM 1791 O O . PRO A 1 232 ? 20.036 3.105 -20.165 1.00 28.25 232 PRO A O 1
ATOM 1794 N N . GLN A 1 233 ? 21.746 2.377 -18.901 1.00 31.50 233 GLN A N 1
ATOM 1795 C CA . GLN A 1 233 ? 20.957 1.596 -17.947 1.00 31.50 233 GLN A CA 1
ATOM 1796 C C . GLN A 1 233 ? 19.937 2.477 -17.193 1.00 31.50 233 GLN A C 1
ATOM 1798 O O . GLN A 1 233 ? 20.291 3.488 -16.580 1.00 31.50 233 GLN A O 1
ATOM 1803 N N . MET A 1 234 ? 18.651 2.104 -17.243 1.00 39.59 234 MET A N 1
ATOM 1804 C CA . MET A 1 234 ? 17.545 2.949 -16.774 1.00 39.59 234 MET A CA 1
ATOM 1805 C C . MET A 1 234 ? 17.335 2.845 -15.252 1.00 39.59 234 MET A C 1
ATOM 1807 O O . MET A 1 234 ? 16.540 2.049 -14.757 1.00 39.59 234 MET A O 1
ATOM 1811 N N . ALA A 1 235 ? 18.057 3.673 -14.498 1.00 37.31 235 ALA A N 1
ATOM 1812 C CA . ALA A 1 235 ? 18.163 3.618 -13.037 1.00 37.31 235 ALA A CA 1
ATOM 1813 C C . ALA A 1 235 ? 16.892 4.040 -12.247 1.00 37.31 235 ALA A C 1
ATOM 1815 O O . ALA A 1 235 ? 16.934 4.988 -11.464 1.00 37.31 235 ALA A O 1
ATOM 1816 N N . ASN A 1 236 ? 15.757 3.341 -12.405 1.00 50.59 236 ASN A N 1
ATOM 1817 C CA . ASN A 1 236 ? 14.591 3.492 -11.516 1.00 50.59 236 ASN A CA 1
ATOM 1818 C C . ASN A 1 236 ? 13.818 2.179 -11.251 1.00 50.59 236 ASN A C 1
ATOM 1820 O O . ASN A 1 236 ? 12.590 2.120 -11.349 1.00 50.59 236 ASN A O 1
ATOM 1824 N N . ALA A 1 237 ? 14.545 1.125 -10.859 1.00 49.44 237 ALA A N 1
ATOM 1825 C CA . ALA A 1 237 ? 13.978 -0.170 -10.459 1.00 49.44 237 ALA A CA 1
ATOM 1826 C C . ALA A 1 237 ? 12.876 -0.049 -9.382 1.00 49.44 237 ALA A C 1
ATOM 1828 O O . ALA A 1 237 ? 11.914 -0.812 -9.394 1.00 49.44 237 ALA A O 1
ATOM 1829 N N . ALA A 1 238 ? 12.964 0.951 -8.496 1.00 50.09 238 ALA A N 1
ATOM 1830 C CA . ALA A 1 238 ? 11.941 1.233 -7.490 1.00 50.09 238 ALA A CA 1
ATOM 1831 C C . ALA A 1 238 ? 10.594 1.659 -8.108 1.00 50.09 238 ALA A C 1
ATOM 1833 O O . ALA A 1 238 ? 9.557 1.123 -7.726 1.00 50.09 238 ALA A O 1
ATOM 1834 N N . ALA A 1 239 ? 10.586 2.575 -9.084 1.00 50.53 239 ALA A N 1
ATOM 1835 C CA . ALA A 1 239 ? 9.353 3.016 -9.747 1.00 50.53 239 ALA A CA 1
ATOM 1836 C C . ALA A 1 239 ? 8.688 1.892 -10.565 1.00 50.53 239 ALA A C 1
ATOM 1838 O O . ALA A 1 239 ? 7.465 1.834 -10.669 1.00 50.53 239 ALA A O 1
ATOM 1839 N N . ILE A 1 240 ? 9.497 0.981 -11.107 1.00 55.31 240 ILE A N 1
ATOM 1840 C CA . ILE A 1 240 ? 9.041 -0.204 -11.837 1.00 55.31 240 ILE A CA 1
ATOM 1841 C C . ILE A 1 240 ? 8.469 -1.253 -10.868 1.00 55.31 240 ILE A C 1
ATOM 1843 O O . ILE A 1 240 ? 7.363 -1.738 -11.082 1.00 55.31 240 ILE A O 1
ATOM 1847 N N . ALA A 1 241 ? 9.147 -1.539 -9.752 1.00 58.09 241 ALA A N 1
ATOM 1848 C CA . ALA A 1 241 ? 8.622 -2.417 -8.704 1.00 58.09 241 ALA A CA 1
ATOM 1849 C C . ALA A 1 241 ? 7.295 -1.897 -8.119 1.00 58.09 241 ALA A C 1
ATOM 1851 O O . ALA A 1 241 ? 6.389 -2.684 -7.858 1.00 58.09 241 ALA A O 1
ATOM 1852 N N . GLN A 1 242 ? 7.135 -0.575 -7.974 1.00 57.69 242 GLN A N 1
ATOM 1853 C CA . GLN A 1 242 ? 5.862 0.049 -7.582 1.00 57.69 242 GLN A CA 1
ATOM 1854 C C . GLN A 1 242 ? 4.747 -0.149 -8.625 1.00 57.69 242 GLN A C 1
ATOM 1856 O O . GLN A 1 242 ? 3.586 -0.285 -8.243 1.00 57.69 242 GLN A O 1
ATOM 1861 N N . ALA A 1 243 ? 5.068 -0.219 -9.922 1.00 56.66 243 ALA A N 1
ATOM 1862 C CA . ALA A 1 243 ? 4.078 -0.499 -10.966 1.00 56.66 243 ALA A CA 1
ATOM 1863 C C . ALA A 1 243 ? 3.501 -1.923 -10.862 1.00 56.66 243 ALA A C 1
ATOM 1865 O O . ALA A 1 243 ? 2.315 -2.119 -11.118 1.00 56.66 243 ALA A O 1
ATOM 1866 N N . PHE A 1 244 ? 4.307 -2.876 -10.383 1.00 60.84 244 PHE A N 1
ATOM 1867 C CA . PHE A 1 244 ? 3.898 -4.236 -10.007 1.00 60.84 244 PHE A CA 1
ATOM 1868 C C . PHE A 1 244 ? 3.498 -4.352 -8.516 1.00 60.84 244 PHE A C 1
ATOM 1870 O O . PHE A 1 244 ? 3.533 -5.424 -7.919 1.00 60.84 244 PHE A O 1
ATOM 1877 N N . GLY A 1 245 ? 3.102 -3.235 -7.888 1.00 52.91 245 GLY A N 1
ATOM 1878 C CA . GLY A 1 245 ? 2.516 -3.188 -6.540 1.00 52.91 245 GLY A CA 1
ATOM 1879 C C . GLY A 1 245 ? 3.505 -3.202 -5.365 1.00 52.91 245 GLY A C 1
ATOM 1880 O O . GLY A 1 245 ? 3.084 -3.024 -4.222 1.00 52.91 245 GLY A O 1
ATOM 1881 N N . GLY A 1 246 ? 4.806 -3.365 -5.618 1.00 50.69 246 GLY A N 1
ATOM 1882 C CA . GLY A 1 246 ? 5.862 -3.293 -4.600 1.00 50.69 246 GLY A CA 1
ATOM 1883 C C . GLY A 1 246 ? 7.087 -4.181 -4.850 1.00 50.69 246 GLY A C 1
ATOM 1884 O O . GLY A 1 246 ? 8.083 -4.024 -4.146 1.00 50.69 246 GLY A O 1
ATOM 1885 N N . GLY A 1 247 ? 7.042 -5.083 -5.833 1.00 56.25 247 GLY A N 1
ATOM 1886 C CA . GLY A 1 247 ? 8.134 -5.986 -6.212 1.00 56.25 247 GLY A CA 1
ATOM 1887 C C . GLY A 1 247 ? 7.977 -6.457 -7.659 1.00 56.25 247 GLY A C 1
ATOM 1888 O O . GLY A 1 247 ? 6.897 -6.328 -8.225 1.00 56.25 247 GLY A O 1
ATOM 1889 N N . LEU A 1 248 ? 9.046 -6.965 -8.277 1.00 69.12 248 LEU A N 1
ATOM 1890 C CA . LEU A 1 248 ? 8.981 -7.486 -9.649 1.00 69.12 248 LEU A CA 1
ATOM 1891 C C . LEU A 1 248 ? 8.265 -8.855 -9.695 1.00 69.12 248 LEU A C 1
ATOM 1893 O O . LEU A 1 248 ? 8.314 -9.588 -8.702 1.00 69.12 248 LEU A O 1
ATOM 1897 N N . PRO A 1 249 ? 7.620 -9.222 -10.822 1.00 68.81 249 PRO A N 1
ATOM 1898 C CA . PRO A 1 249 ? 7.008 -10.540 -10.991 1.00 68.81 249 PRO A CA 1
ATOM 1899 C C . PRO A 1 249 ? 8.001 -11.705 -10.789 1.00 68.81 249 PRO A C 1
ATOM 1901 O O . PRO A 1 249 ? 9.194 -11.551 -11.069 1.00 68.81 249 PRO A O 1
ATOM 1904 N N . PRO A 1 250 ? 7.544 -12.892 -10.341 1.00 65.69 250 PRO A N 1
ATOM 1905 C CA . PRO A 1 250 ? 8.420 -14.042 -10.121 1.00 65.69 250 PRO A CA 1
ATOM 1906 C C . PRO A 1 250 ? 9.229 -14.425 -11.370 1.00 65.69 250 PRO A C 1
ATOM 1908 O O . PRO A 1 250 ? 8.679 -14.607 -12.455 1.00 65.69 250 PRO A O 1
ATOM 1911 N N . GLY A 1 251 ? 10.546 -14.566 -11.209 1.00 63.28 251 GLY A N 1
ATOM 1912 C CA . GLY A 1 251 ? 11.471 -14.875 -12.307 1.00 63.28 251 GLY A CA 1
ATOM 1913 C C . GLY A 1 251 ? 11.985 -13.661 -13.093 1.00 63.28 251 GLY A C 1
ATOM 1914 O O . GLY A 1 251 ? 12.778 -13.850 -14.010 1.00 63.28 251 GLY A O 1
ATOM 1915 N N . ILE A 1 252 ? 11.586 -12.437 -12.731 1.00 75.19 252 ILE A N 1
ATOM 1916 C CA . ILE A 1 252 ? 12.110 -11.189 -13.304 1.00 75.19 252 ILE A CA 1
ATOM 1917 C C . ILE A 1 252 ? 13.132 -10.581 -12.337 1.00 75.19 252 ILE A C 1
ATOM 1919 O O . ILE A 1 252 ? 12.814 -10.307 -11.179 1.00 75.19 252 ILE A O 1
ATOM 1923 N N . SER A 1 253 ? 14.367 -10.381 -12.800 1.00 70.06 253 SER A N 1
ATOM 1924 C CA . SER A 1 253 ? 15.482 -9.913 -11.967 1.00 70.06 253 SER A CA 1
ATOM 1925 C C . SER A 1 253 ? 15.705 -8.401 -12.033 1.00 70.06 253 SER A C 1
ATOM 1927 O O . SER A 1 253 ? 16.209 -7.808 -11.079 1.00 70.06 253 SER A O 1
ATOM 1929 N N . GLY A 1 254 ? 15.376 -7.769 -13.165 1.00 65.69 254 GLY A N 1
ATOM 1930 C CA . GLY A 1 254 ? 15.779 -6.399 -13.482 1.00 65.69 254 GLY A CA 1
ATOM 1931 C C . GLY A 1 254 ? 17.287 -6.212 -13.705 1.00 65.69 254 GLY A C 1
ATOM 1932 O O . GLY A 1 254 ? 17.724 -5.082 -13.920 1.00 65.69 254 GLY A O 1
ATOM 1933 N N . THR A 1 255 ? 18.086 -7.285 -13.657 1.00 64.94 255 THR A N 1
ATOM 1934 C CA . THR A 1 255 ? 19.551 -7.259 -13.819 1.00 64.94 255 THR A CA 1
ATOM 1935 C C . THR A 1 255 ? 20.032 -7.933 -15.103 1.00 64.94 255 THR A C 1
ATOM 1937 O O . THR A 1 255 ? 21.226 -7.913 -15.392 1.00 64.94 255 THR A O 1
ATOM 1940 N N . ASN A 1 256 ? 19.126 -8.509 -15.894 1.00 69.38 256 ASN A N 1
ATOM 1941 C CA . ASN A 1 256 ? 19.466 -9.146 -17.158 1.00 69.38 256 ASN A CA 1
ATOM 1942 C C . ASN A 1 256 ? 19.915 -8.114 -18.208 1.00 69.38 256 ASN A C 1
ATOM 1944 O O . ASN A 1 256 ? 19.211 -7.151 -18.504 1.00 69.38 256 ASN A O 1
ATOM 1948 N N . GLU A 1 257 ? 21.087 -8.342 -18.799 1.00 74.88 257 GLU A N 1
ATOM 1949 C CA . GLU A 1 257 ? 21.681 -7.481 -19.830 1.00 74.88 257 GLU A CA 1
ATOM 1950 C C . GLU A 1 257 ? 21.228 -7.857 -21.257 1.00 74.88 257 GLU A C 1
ATOM 1952 O O . GLU A 1 257 ? 21.474 -7.116 -22.210 1.00 74.88 257 GLU A O 1
ATOM 1957 N N . ARG A 1 258 ? 20.554 -9.004 -21.442 1.00 83.31 258 ARG A N 1
ATOM 1958 C CA . ARG A 1 258 ? 20.088 -9.476 -22.757 1.00 83.31 258 ARG A CA 1
ATOM 1959 C C . ARG A 1 258 ? 18.742 -8.854 -23.123 1.00 83.31 258 ARG A C 1
ATOM 1961 O O . ARG A 1 258 ? 17.703 -9.296 -22.644 1.00 83.31 258 ARG A O 1
ATOM 1968 N N . CYS A 1 259 ? 18.752 -7.889 -24.040 1.00 89.69 259 CYS A N 1
ATOM 1969 C CA . CYS A 1 259 ? 17.538 -7.256 -24.570 1.00 89.69 259 CYS A CA 1
ATOM 1970 C C . CYS A 1 259 ? 16.943 -7.938 -25.819 1.00 89.69 259 CYS A C 1
ATOM 1972 O O . CYS A 1 259 ? 15.838 -7.593 -26.231 1.00 89.69 259 CYS A O 1
ATOM 1974 N N . THR A 1 260 ? 17.639 -8.904 -26.431 1.00 94.75 260 THR A N 1
ATOM 1975 C CA . THR A 1 260 ? 17.161 -9.596 -27.642 1.00 94.75 260 THR A CA 1
ATOM 1976 C C . THR A 1 260 ? 16.535 -10.953 -27.315 1.00 94.75 260 THR A C 1
ATOM 1978 O O . THR A 1 260 ? 17.148 -11.810 -26.671 1.00 94.75 260 THR A O 1
ATOM 1981 N N . LEU A 1 261 ? 15.323 -11.165 -27.819 1.00 97.00 261 LEU A N 1
ATOM 1982 C CA . LEU A 1 261 ? 14.527 -12.379 -27.683 1.00 97.00 261 LEU A CA 1
ATOM 1983 C C . LEU A 1 261 ? 14.541 -13.191 -28.977 1.00 97.00 261 LEU A C 1
ATOM 1985 O O . LEU A 1 261 ? 14.577 -12.631 -30.071 1.00 97.00 261 LEU A O 1
ATOM 1989 N N . LEU A 1 262 ? 14.494 -14.512 -28.829 1.00 97.06 262 LEU A N 1
ATOM 1990 C CA . LEU A 1 262 ? 14.140 -15.464 -29.871 1.00 97.06 262 LEU A CA 1
ATOM 1991 C C . LEU A 1 262 ? 12.698 -15.909 -29.619 1.00 97.06 262 LEU A C 1
ATOM 1993 O O . LEU A 1 262 ? 12.384 -16.412 -28.537 1.00 97.06 262 LEU A O 1
ATOM 1997 N N . VAL A 1 263 ? 11.846 -15.708 -30.618 1.00 97.44 263 VAL A N 1
ATOM 1998 C CA . VAL A 1 263 ? 10.453 -16.153 -30.636 1.00 97.44 263 VAL A CA 1
ATOM 1999 C C . VAL A 1 263 ? 10.360 -17.300 -31.634 1.00 97.44 263 VAL A C 1
ATOM 2001 O O . VAL A 1 263 ? 10.741 -17.124 -32.788 1.00 97.44 263 VAL A O 1
ATOM 2004 N N . SER A 1 264 ? 9.894 -18.461 -31.188 1.00 96.62 264 SER A N 1
ATOM 2005 C CA . SER A 1 264 ? 9.779 -19.692 -31.980 1.00 96.62 264 SER A CA 1
ATOM 2006 C C . SER A 1 264 ? 8.336 -20.211 -31.986 1.00 96.62 264 SER A C 1
ATOM 2008 O O . SER A 1 264 ? 7.510 -19.774 -31.178 1.00 96.62 264 SER A O 1
ATOM 2010 N N . ASN A 1 265 ? 8.052 -21.168 -32.879 1.00 95.62 265 ASN A N 1
ATOM 2011 C CA . ASN A 1 265 ? 6.718 -21.738 -33.110 1.00 95.62 265 ASN A CA 1
ATOM 2012 C C . ASN A 1 265 ? 5.692 -20.690 -33.592 1.00 95.62 265 ASN A C 1
ATOM 2014 O O . ASN A 1 265 ? 4.517 -20.747 -33.242 1.00 95.62 265 ASN A O 1
ATOM 2018 N N . LEU A 1 266 ? 6.137 -19.717 -34.392 1.00 95.69 266 LEU A N 1
ATOM 2019 C CA . LEU A 1 266 ? 5.257 -18.758 -35.063 1.00 95.69 266 LEU A CA 1
ATOM 2020 C C . LEU A 1 266 ? 4.491 -19.423 -36.214 1.00 95.69 266 LEU A C 1
ATOM 2022 O O . LEU A 1 266 ? 4.963 -20.385 -36.818 1.00 95.69 266 LEU A O 1
ATOM 2026 N N . ASN A 1 267 ? 3.319 -18.877 -36.547 1.00 93.38 267 ASN A N 1
ATOM 2027 C CA . ASN A 1 267 ? 2.603 -19.214 -37.775 1.00 93.38 267 ASN A CA 1
ATOM 2028 C C . ASN A 1 267 ? 3.127 -18.322 -38.926 1.00 93.38 267 ASN A C 1
ATOM 2030 O O . ASN A 1 267 ? 2.793 -17.132 -38.946 1.00 93.38 267 ASN A O 1
ATOM 2034 N N . PRO A 1 268 ? 3.952 -18.848 -39.853 1.00 91.38 268 PRO A N 1
ATOM 2035 C CA . PRO A 1 268 ? 4.664 -18.034 -40.841 1.00 91.38 268 PRO A CA 1
ATOM 2036 C C . PRO A 1 268 ? 3.741 -17.392 -41.883 1.00 91.38 268 PRO A C 1
ATOM 2038 O O . PRO A 1 268 ? 4.088 -16.360 -42.443 1.00 91.38 268 PRO A O 1
ATOM 2041 N N . ASP A 1 269 ? 2.559 -17.967 -42.115 1.00 92.44 269 ASP A N 1
ATOM 2042 C CA . ASP A 1 269 ? 1.606 -17.493 -43.127 1.00 92.44 269 ASP A CA 1
ATOM 2043 C C . ASP A 1 269 ? 0.699 -16.364 -42.600 1.00 92.44 269 ASP A C 1
ATOM 2045 O O . ASP A 1 269 ? -0.064 -15.755 -43.351 1.00 92.44 269 ASP A O 1
ATOM 2049 N N . ARG A 1 270 ? 0.736 -16.103 -41.284 1.00 91.44 270 ARG A N 1
ATOM 2050 C CA . ARG A 1 270 ? -0.137 -15.136 -40.594 1.00 91.44 270 ARG A CA 1
ATOM 2051 C C . ARG A 1 270 ? 0.637 -14.036 -39.860 1.00 91.44 270 ARG A C 1
ATOM 2053 O O . ARG A 1 270 ? 0.081 -12.955 -39.653 1.00 91.44 270 ARG A O 1
ATOM 2060 N N . ILE A 1 271 ? 1.892 -14.286 -39.479 1.00 94.50 271 ILE A N 1
ATOM 2061 C CA . ILE A 1 271 ? 2.756 -13.360 -38.733 1.00 94.50 271 ILE A CA 1
ATOM 2062 C C . ILE A 1 271 ? 3.642 -12.529 -39.667 1.00 94.50 271 ILE A C 1
ATOM 2064 O O . ILE A 1 271 ? 4.315 -13.061 -40.541 1.00 94.50 271 ILE A O 1
ATOM 2068 N N . ASP A 1 272 ? 3.700 -11.229 -39.390 1.00 94.19 272 ASP A N 1
ATOM 2069 C CA . ASP A 1 272 ? 4.674 -10.275 -39.922 1.00 94.19 272 ASP A CA 1
ATOM 2070 C C . ASP A 1 272 ? 5.335 -9.502 -38.759 1.00 94.19 272 ASP A C 1
ATOM 2072 O O . ASP A 1 272 ? 4.996 -9.692 -37.581 1.00 94.19 272 ASP A O 1
ATOM 2076 N N . GLU A 1 273 ? 6.305 -8.643 -39.071 1.00 94.44 273 GLU A N 1
ATOM 2077 C CA . GLU A 1 273 ? 6.998 -7.822 -38.079 1.00 94.44 273 GLU A CA 1
ATOM 2078 C C . GLU A 1 273 ? 6.068 -6.861 -37.327 1.00 94.44 273 GLU A C 1
ATOM 2080 O O . GLU A 1 273 ? 6.255 -6.672 -36.124 1.00 94.44 273 GLU A O 1
ATOM 2085 N N . ASP A 1 274 ? 5.039 -6.311 -37.978 1.00 94.94 274 ASP A N 1
ATOM 2086 C CA . ASP A 1 274 ? 4.112 -5.361 -37.356 1.00 94.94 274 ASP A CA 1
ATOM 2087 C C . ASP A 1 274 ? 3.178 -6.047 -36.349 1.00 94.94 274 ASP A C 1
ATOM 2089 O O . ASP A 1 274 ? 2.956 -5.517 -35.259 1.00 94.94 274 ASP A O 1
ATOM 2093 N N . LYS A 1 275 ? 2.705 -7.269 -36.622 1.00 95.94 275 LYS A N 1
ATOM 2094 C CA . LYS A 1 275 ? 1.950 -8.077 -35.648 1.00 95.94 275 LYS A CA 1
ATOM 2095 C C . LYS A 1 275 ? 2.800 -8.435 -34.427 1.00 95.94 275 LYS A C 1
ATOM 2097 O O . LYS A 1 275 ? 2.312 -8.364 -33.295 1.00 95.94 275 LYS A O 1
ATOM 2102 N N . LEU A 1 276 ? 4.082 -8.762 -34.624 1.00 96.56 276 LEU A N 1
ATOM 2103 C CA . LEU A 1 276 ? 5.017 -8.972 -33.511 1.00 96.56 276 LEU A CA 1
ATOM 2104 C C . LEU A 1 276 ? 5.284 -7.670 -32.746 1.00 96.56 276 LEU A C 1
ATOM 2106 O O . LEU A 1 276 ? 5.278 -7.677 -31.515 1.00 96.56 276 LEU A O 1
ATOM 2110 N N . PHE A 1 277 ? 5.454 -6.540 -33.432 1.00 96.75 277 PHE A N 1
ATOM 2111 C CA . PHE A 1 277 ? 5.581 -5.230 -32.796 1.00 96.75 277 PHE A CA 1
ATOM 2112 C C . PHE A 1 277 ? 4.337 -4.889 -31.958 1.00 96.75 277 PHE A C 1
ATOM 2114 O O . PHE A 1 277 ? 4.452 -4.480 -30.799 1.00 96.75 277 PHE A O 1
ATOM 2121 N N . ASN A 1 278 ? 3.140 -5.119 -32.498 1.00 95.75 278 ASN A N 1
ATOM 2122 C CA . ASN A 1 278 ? 1.864 -4.853 -31.839 1.00 95.75 278 ASN A CA 1
ATOM 2123 C C . ASN A 1 278 ? 1.711 -5.640 -30.528 1.00 95.75 278 ASN A C 1
ATOM 2125 O O . ASN A 1 278 ? 1.269 -5.062 -29.529 1.00 95.75 278 ASN A O 1
ATOM 2129 N N . LEU A 1 279 ? 2.146 -6.907 -30.508 1.00 96.44 279 LEU A N 1
ATOM 2130 C CA . LEU A 1 279 ? 2.161 -7.753 -29.312 1.00 96.44 279 LEU A CA 1
ATOM 2131 C C . LEU A 1 279 ? 3.260 -7.353 -28.316 1.00 96.44 279 LEU A C 1
ATOM 2133 O O . LEU A 1 279 ? 2.982 -7.063 -27.154 1.00 96.44 279 LEU A O 1
ATOM 2137 N N . PHE A 1 280 ? 4.522 -7.328 -28.751 1.00 96.50 280 PHE A N 1
ATOM 2138 C CA . PHE A 1 280 ? 5.663 -7.156 -27.846 1.00 96.50 280 PHE A CA 1
ATOM 2139 C C . PHE A 1 280 ? 5.774 -5.718 -27.305 1.00 96.50 280 PHE A C 1
ATOM 2141 O O . PHE A 1 280 ? 6.253 -5.527 -26.183 1.00 96.50 280 PHE A O 1
ATOM 2148 N N . SER A 1 281 ? 5.258 -4.710 -28.024 1.00 93.81 281 SER A N 1
ATOM 2149 C CA . SER A 1 281 ? 5.226 -3.308 -27.561 1.00 93.81 281 SER A CA 1
ATOM 2150 C C . SER A 1 281 ? 4.368 -3.074 -26.308 1.00 93.81 281 SER A C 1
ATOM 2152 O O . SER A 1 281 ? 4.438 -2.000 -25.709 1.00 93.81 281 SER A O 1
ATOM 2154 N N . LEU A 1 282 ? 3.560 -4.058 -25.889 1.00 92.56 282 LEU A N 1
ATOM 2155 C CA . LEU A 1 282 ? 2.851 -4.052 -24.604 1.00 92.56 282 LEU A CA 1
ATOM 2156 C C . LEU A 1 282 ? 3.797 -4.154 -23.400 1.00 92.56 282 LEU A C 1
ATOM 2158 O O . LEU A 1 282 ? 3.457 -3.650 -22.333 1.00 92.56 282 LEU A O 1
ATOM 2162 N N . TYR A 1 283 ? 4.969 -4.773 -23.569 1.00 92.75 283 TYR A N 1
ATOM 2163 C CA . TYR A 1 283 ? 5.882 -5.141 -22.477 1.00 92.75 283 TYR A CA 1
ATOM 2164 C C . TYR A 1 283 ? 7.178 -4.319 -22.458 1.00 92.75 283 TYR A C 1
ATOM 2166 O O . TYR A 1 283 ? 7.903 -4.318 -21.463 1.00 92.75 283 TYR A O 1
ATOM 2174 N N . GLY A 1 284 ? 7.462 -3.591 -23.540 1.00 89.94 284 GLY A N 1
ATOM 2175 C CA . GLY A 1 284 ? 8.603 -2.692 -23.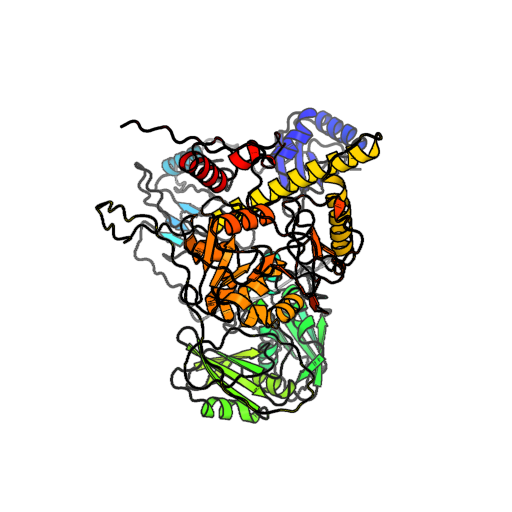646 1.00 89.94 284 GLY A CA 1
ATOM 2176 C C . GLY A 1 284 ? 8.597 -1.873 -24.930 1.00 89.94 284 GLY A C 1
ATOM 2177 O O . GLY A 1 284 ? 7.681 -1.972 -25.741 1.00 89.94 284 GLY A O 1
ATOM 2178 N N . ASN A 1 285 ? 9.628 -1.056 -25.125 1.00 92.00 285 ASN A N 1
ATOM 2179 C CA . ASN A 1 285 ? 9.885 -0.471 -26.437 1.00 92.00 285 ASN A CA 1
ATOM 2180 C C . ASN A 1 285 ? 10.540 -1.520 -27.330 1.00 92.00 285 ASN A C 1
ATOM 2182 O O . ASN A 1 285 ? 11.412 -2.261 -26.878 1.00 92.00 285 ASN A O 1
ATOM 2186 N N . ILE A 1 286 ? 10.177 -1.532 -28.605 1.00 94.31 286 ILE A N 1
ATOM 2187 C CA . ILE A 1 286 ? 10.844 -2.338 -29.620 1.00 94.31 286 ILE A CA 1
ATOM 2188 C C . ILE A 1 286 ? 11.871 -1.463 -30.327 1.00 94.31 286 ILE A C 1
ATOM 2190 O O . ILE A 1 286 ? 11.566 -0.355 -30.772 1.00 94.31 286 ILE A O 1
ATOM 2194 N N . VAL A 1 287 ? 13.097 -1.967 -30.420 1.00 92.62 287 VAL A N 1
ATOM 2195 C CA . VAL A 1 287 ? 14.177 -1.348 -31.190 1.00 92.62 287 VAL A CA 1
ATOM 2196 C C . VAL A 1 287 ? 14.089 -1.813 -32.639 1.00 92.62 287 VAL A C 1
ATOM 2198 O O . VAL A 1 287 ? 14.060 -0.980 -33.539 1.00 92.62 287 VAL A O 1
ATOM 2201 N N . ARG A 1 288 ? 14.010 -3.132 -32.864 1.00 94.19 288 ARG A N 1
ATOM 2202 C CA . ARG A 1 288 ? 13.907 -3.750 -34.195 1.00 94.19 288 ARG A CA 1
ATOM 2203 C C . ARG A 1 288 ? 13.418 -5.199 -34.133 1.00 94.19 288 ARG A C 1
ATOM 2205 O O . ARG A 1 288 ? 13.584 -5.857 -33.104 1.00 94.19 288 ARG A O 1
ATOM 2212 N N . ILE A 1 289 ? 12.863 -5.692 -35.238 1.00 96.50 289 ILE A N 1
ATOM 2213 C CA . ILE A 1 289 ? 12.400 -7.079 -35.417 1.00 96.50 289 ILE A CA 1
ATOM 2214 C C . ILE A 1 289 ? 12.994 -7.654 -36.706 1.00 96.50 289 ILE A C 1
ATOM 2216 O O . ILE A 1 289 ? 13.203 -6.930 -37.679 1.00 96.50 289 ILE A O 1
ATOM 2220 N N . LYS A 1 290 ? 13.292 -8.956 -36.700 1.00 94.94 290 LYS A N 1
ATOM 2221 C CA . LYS A 1 290 ? 13.778 -9.704 -37.863 1.00 94.94 290 LYS A CA 1
ATOM 2222 C C . LYS A 1 290 ? 13.151 -11.095 -37.922 1.00 94.94 290 LYS A C 1
ATOM 2224 O O . LYS A 1 290 ? 13.396 -11.906 -37.028 1.00 94.94 290 LYS A O 1
ATOM 2229 N N . LEU A 1 291 ? 12.415 -11.395 -38.991 1.00 93.62 291 LEU A N 1
ATOM 2230 C CA . LEU A 1 291 ? 11.957 -12.755 -39.300 1.00 93.62 291 LEU A CA 1
ATOM 2231 C C . LEU A 1 291 ? 13.106 -13.579 -39.908 1.00 93.62 291 LEU A C 1
ATOM 2233 O O . LEU A 1 291 ? 13.933 -13.064 -40.667 1.00 93.62 291 LEU A O 1
ATOM 2237 N N . LEU A 1 292 ? 13.209 -14.865 -39.563 1.00 90.94 292 LEU A N 1
ATOM 2238 C CA . LEU A 1 292 ? 14.311 -15.715 -40.023 1.00 90.94 292 LEU A CA 1
ATOM 2239 C C . LEU A 1 292 ? 13.925 -16.447 -41.313 1.00 90.94 292 LEU A C 1
ATOM 2241 O O . LEU A 1 292 ? 13.279 -17.483 -41.270 1.00 90.94 292 LEU A O 1
ATOM 2245 N N . ARG A 1 293 ? 14.415 -15.993 -42.474 1.00 86.50 293 ARG A N 1
ATOM 2246 C CA . ARG A 1 293 ? 14.152 -16.662 -43.771 1.00 86.50 293 ARG A CA 1
ATOM 2247 C C . ARG A 1 293 ? 14.456 -18.170 -43.784 1.00 86.50 293 ARG A C 1
ATOM 2249 O O . ARG A 1 293 ? 13.713 -18.935 -44.382 1.00 86.50 293 ARG A O 1
ATOM 2256 N N . ASN A 1 294 ? 15.512 -18.604 -43.093 1.00 88.44 294 ASN A N 1
ATOM 2257 C CA . ASN A 1 294 ? 15.906 -20.020 -43.019 1.00 88.44 294 ASN A CA 1
ATOM 2258 C C . ASN A 1 294 ? 15.068 -20.848 -42.020 1.00 88.44 294 ASN A C 1
ATOM 2260 O O . ASN A 1 294 ? 15.240 -22.062 -41.947 1.00 88.44 294 ASN A O 1
ATOM 2264 N N . LYS A 1 295 ? 14.235 -20.192 -41.203 1.00 91.88 295 LYS A N 1
ATOM 2265 C CA . LYS A 1 295 ? 13.357 -20.772 -40.177 1.00 91.88 295 LYS A CA 1
ATOM 2266 C C . LYS A 1 295 ? 12.137 -19.853 -40.012 1.00 91.88 295 LYS A C 1
ATOM 2268 O O . LYS A 1 295 ? 12.134 -19.030 -39.098 1.00 91.88 295 LYS A O 1
ATOM 2273 N N . PRO A 1 296 ? 11.152 -19.908 -40.924 1.00 88.19 296 PRO A N 1
ATOM 2274 C CA . PRO A 1 296 ? 10.097 -18.893 -41.007 1.00 88.19 296 PRO A CA 1
ATOM 2275 C C . PRO A 1 296 ? 9.152 -18.894 -39.791 1.00 88.19 296 PRO A C 1
ATOM 2277 O O . PRO A 1 296 ? 8.486 -17.903 -39.520 1.00 88.19 296 PRO A O 1
ATOM 2280 N N . ASP A 1 297 ? 9.152 -19.972 -39.005 1.00 92.88 297 ASP A N 1
ATOM 2281 C CA . ASP A 1 297 ? 8.512 -20.097 -37.691 1.00 92.88 297 ASP A CA 1
ATOM 2282 C C . ASP A 1 297 ? 9.297 -19.413 -36.543 1.00 92.88 297 ASP A C 1
ATOM 2284 O O . ASP A 1 297 ? 8.907 -19.527 -35.378 1.00 92.88 297 ASP A O 1
ATOM 2288 N N . HIS A 1 298 ? 10.412 -18.733 -36.845 1.00 95.56 298 HIS A N 1
ATOM 2289 C CA . HIS A 1 298 ? 11.275 -18.039 -35.888 1.00 95.56 298 HIS A CA 1
ATOM 2290 C C . HIS A 1 298 ? 11.435 -16.542 -36.208 1.00 95.56 298 HIS A C 1
ATOM 2292 O O . HIS A 1 298 ? 11.668 -16.136 -37.349 1.00 95.56 298 HIS A O 1
ATOM 2298 N N . ALA A 1 299 ? 11.451 -15.720 -35.159 1.00 96.62 299 ALA A N 1
ATOM 2299 C CA . ALA A 1 299 ? 11.773 -14.298 -35.215 1.00 96.62 299 ALA A CA 1
ATOM 2300 C C . ALA A 1 299 ? 12.759 -13.897 -34.111 1.00 96.62 299 ALA A C 1
ATOM 2302 O O . ALA A 1 299 ? 12.784 -14.478 -33.024 1.00 96.62 299 ALA A O 1
ATOM 2303 N N . LEU A 1 300 ? 13.548 -12.857 -34.370 1.00 96.88 300 LEU A N 1
ATOM 2304 C CA . LEU A 1 300 ? 14.290 -12.128 -33.348 1.00 96.88 300 LEU A CA 1
ATOM 2305 C C . LEU A 1 300 ? 13.588 -10.797 -33.068 1.00 96.88 300 LEU A C 1
ATOM 2307 O O . LEU A 1 300 ? 13.293 -10.042 -33.994 1.00 96.88 300 LEU A O 1
ATOM 2311 N N . VAL A 1 301 ? 13.373 -10.491 -31.789 1.00 97.56 301 VAL A N 1
ATOM 2312 C CA . VAL A 1 301 ? 12.774 -9.232 -31.318 1.00 97.56 301 VAL A CA 1
ATOM 2313 C C . VAL A 1 301 ? 13.755 -8.561 -30.362 1.00 97.56 301 VAL A C 1
ATOM 2315 O O . VAL A 1 301 ? 14.096 -9.133 -29.327 1.00 97.56 301 VAL A O 1
ATOM 2318 N N . GLN A 1 302 ? 14.234 -7.362 -30.695 1.00 96.12 302 GLN A N 1
ATOM 2319 C CA . GLN A 1 302 ? 15.118 -6.591 -29.821 1.00 96.12 302 GLN A CA 1
ATOM 2320 C C . GLN A 1 302 ? 14.312 -5.553 -29.034 1.00 96.12 302 GLN A C 1
ATOM 2322 O O . GLN A 1 302 ? 13.807 -4.583 -29.603 1.00 96.12 302 GLN A O 1
ATOM 2327 N N . MET A 1 303 ? 14.230 -5.756 -27.720 1.00 93.88 303 MET A N 1
ATOM 2328 C CA . MET A 1 303 ? 13.599 -4.848 -26.762 1.00 93.88 303 MET A CA 1
ATOM 2329 C C . MET A 1 303 ? 14.527 -3.670 -26.419 1.00 93.88 303 MET A C 1
ATOM 2331 O O . MET A 1 303 ? 15.734 -3.720 -26.668 1.00 93.88 303 MET A O 1
ATOM 2335 N N . GLY A 1 304 ? 13.973 -2.610 -25.827 1.00 87.69 304 GLY A N 1
ATOM 2336 C CA . GLY A 1 304 ? 14.714 -1.409 -25.430 1.00 87.69 304 GLY A CA 1
ATOM 2337 C C . GLY A 1 304 ? 15.764 -1.655 -24.343 1.00 87.69 304 GLY A C 1
ATOM 2338 O O . GLY A 1 304 ? 16.825 -1.035 -24.365 1.00 87.69 304 GLY A O 1
ATOM 2339 N N . ASP A 1 305 ? 15.493 -2.584 -23.426 1.00 86.38 305 ASP A N 1
ATOM 2340 C CA . ASP A 1 305 ? 16.424 -3.049 -22.398 1.00 86.38 305 ASP A CA 1
ATOM 2341 C C . ASP A 1 305 ? 16.138 -4.516 -22.007 1.00 86.38 305 ASP A C 1
ATOM 2343 O O . ASP A 1 305 ? 15.172 -5.132 -22.468 1.00 86.38 305 ASP A O 1
ATOM 2347 N N . GLY A 1 306 ? 17.015 -5.111 -21.194 1.00 84.38 306 GLY A N 1
ATOM 2348 C CA . GLY A 1 306 ? 16.886 -6.509 -20.775 1.00 84.38 306 GLY A CA 1
ATOM 2349 C C . GLY A 1 306 ? 15.800 -6.769 -19.724 1.00 84.38 306 GLY A C 1
ATOM 2350 O O . GLY A 1 306 ? 15.315 -7.893 -19.629 1.00 84.38 306 GLY A O 1
ATOM 2351 N N . PHE A 1 307 ? 15.336 -5.746 -19.000 1.00 85.62 307 PHE A N 1
ATOM 2352 C CA . PHE A 1 307 ? 14.194 -5.873 -18.090 1.00 85.62 307 PHE A CA 1
ATOM 2353 C C . PHE A 1 307 ? 12.873 -5.967 -18.874 1.00 85.62 307 PHE A C 1
ATOM 2355 O O . PHE A 1 307 ? 12.031 -6.820 -18.596 1.00 85.62 307 PHE A O 1
ATOM 2362 N N . GLN A 1 308 ? 12.715 -5.156 -19.920 1.00 90.56 308 GLN A N 1
ATOM 2363 C CA . GLN A 1 308 ? 11.609 -5.262 -20.874 1.00 90.56 308 GLN A CA 1
ATOM 2364 C C . GLN A 1 308 ? 11.601 -6.616 -21.602 1.00 90.56 308 GLN A C 1
ATOM 2366 O O . GLN A 1 308 ? 10.536 -7.166 -21.887 1.00 90.56 308 GLN A O 1
ATOM 2371 N N . ALA A 1 309 ? 12.780 -7.192 -21.851 1.00 92.44 309 ALA A N 1
ATOM 2372 C CA . ALA A 1 309 ? 12.911 -8.550 -22.371 1.00 92.44 309 ALA A CA 1
ATOM 2373 C C . ALA A 1 309 ? 12.485 -9.628 -21.353 1.00 92.44 309 ALA A C 1
ATOM 2375 O O . ALA A 1 309 ? 11.791 -10.569 -21.736 1.00 92.44 309 ALA A O 1
ATOM 2376 N N . GLU A 1 310 ? 12.806 -9.480 -20.062 1.00 89.88 310 GLU A N 1
ATOM 2377 C CA . GLU A 1 310 ? 12.261 -10.346 -19.001 1.00 89.88 310 GLU A CA 1
ATOM 2378 C C . GLU A 1 310 ? 10.732 -10.257 -18.892 1.00 89.88 310 GLU A C 1
ATOM 2380 O O . GLU A 1 310 ? 10.082 -11.294 -18.782 1.00 89.88 310 GLU A O 1
ATOM 2385 N N . LEU A 1 311 ? 10.145 -9.057 -18.981 1.00 91.19 311 LEU A N 1
ATOM 2386 C CA . LEU A 1 311 ? 8.687 -8.875 -18.978 1.00 91.19 311 LEU A CA 1
ATOM 2387 C C . LEU A 1 311 ? 8.010 -9.607 -20.142 1.00 91.19 311 LEU A C 1
ATOM 2389 O O . LEU A 1 311 ? 7.041 -10.334 -19.930 1.00 91.19 311 LEU A O 1
ATOM 2393 N N . ALA A 1 312 ? 8.528 -9.442 -21.360 1.00 94.88 312 ALA A N 1
ATOM 2394 C CA . ALA A 1 312 ? 7.988 -10.116 -22.536 1.00 94.88 312 ALA A CA 1
ATOM 2395 C C . ALA A 1 312 ? 8.118 -11.649 -22.432 1.00 94.88 312 ALA A C 1
ATOM 2397 O O . ALA A 1 312 ? 7.162 -12.358 -22.733 1.00 94.88 312 ALA A O 1
ATOM 2398 N N . VAL A 1 313 ? 9.250 -12.175 -21.941 1.00 94.69 313 VAL A N 1
ATOM 2399 C CA . VAL A 1 313 ? 9.410 -13.621 -21.677 1.00 94.69 313 VAL A CA 1
ATOM 2400 C C . VAL A 1 313 ? 8.417 -14.109 -20.620 1.00 94.69 313 VAL A C 1
ATOM 2402 O O . VAL A 1 313 ? 7.806 -15.157 -20.808 1.00 94.69 313 VAL A O 1
ATOM 2405 N N . HIS A 1 314 ? 8.236 -13.368 -19.526 1.00 93.00 314 HIS A N 1
ATOM 2406 C CA . HIS A 1 314 ? 7.361 -13.763 -18.421 1.00 93.00 314 HIS A CA 1
ATOM 2407 C C . HIS A 1 314 ? 5.882 -13.832 -18.832 1.00 93.00 314 HIS A C 1
ATOM 2409 O O . HIS A 1 314 ? 5.197 -14.781 -18.460 1.00 93.00 314 HIS A O 1
ATOM 2415 N N . PHE A 1 315 ? 5.390 -12.859 -19.608 1.00 94.38 315 PHE A N 1
ATOM 2416 C CA . PHE A 1 315 ? 3.965 -12.762 -19.949 1.00 94.38 315 PHE A CA 1
ATOM 2417 C C . PHE A 1 315 ? 3.557 -13.441 -21.268 1.00 94.38 315 PHE A C 1
ATOM 2419 O O . PHE A 1 315 ? 2.399 -13.835 -21.392 1.00 94.38 315 PHE A O 1
ATOM 2426 N N . LEU A 1 316 ? 4.461 -13.590 -22.249 1.00 96.44 316 LEU A N 1
ATOM 2427 C CA . LEU A 1 316 ? 4.126 -14.161 -23.568 1.00 96.44 316 LEU A CA 1
ATOM 2428 C C . LEU A 1 316 ? 4.551 -15.622 -23.761 1.00 96.44 316 LEU A C 1
ATOM 2430 O O . LEU A 1 316 ? 4.125 -16.256 -24.728 1.00 96.44 316 LEU A O 1
ATOM 2434 N N . LYS A 1 317 ? 5.379 -16.195 -22.881 1.00 93.81 317 LYS A N 1
ATOM 2435 C CA . LYS A 1 317 ? 5.795 -17.597 -23.013 1.00 93.81 317 LYS A CA 1
ATOM 2436 C C . LYS A 1 317 ? 4.604 -18.541 -22.809 1.00 93.81 317 LYS A C 1
ATOM 2438 O O . LYS A 1 317 ? 4.045 -18.620 -21.721 1.00 93.81 317 LYS A O 1
ATOM 2443 N N . GLY A 1 318 ? 4.251 -19.288 -23.855 1.00 92.44 318 GLY A N 1
ATOM 2444 C CA . GLY A 1 318 ? 3.111 -20.210 -23.876 1.00 92.44 318 GLY A CA 1
ATOM 2445 C C . GLY A 1 318 ? 1.775 -19.590 -24.306 1.00 92.44 318 GLY A C 1
ATOM 2446 O O . GLY A 1 318 ? 0.791 -20.333 -24.404 1.00 92.44 318 GLY A O 1
ATOM 2447 N N . ALA A 1 319 ? 1.743 -18.280 -24.592 1.00 93.69 319 ALA A N 1
ATOM 2448 C CA . ALA A 1 319 ? 0.582 -17.583 -25.148 1.00 93.69 319 ALA A CA 1
ATOM 2449 C C . ALA A 1 319 ? 0.149 -18.195 -26.488 1.00 93.69 319 ALA A C 1
ATOM 2451 O O . ALA A 1 319 ? 1.000 -18.634 -27.262 1.00 93.69 319 ALA A O 1
ATOM 2452 N N . MET A 1 320 ? -1.156 -18.220 -26.763 1.00 94.69 320 MET A N 1
ATOM 2453 C CA . MET A 1 320 ? -1.700 -18.761 -28.011 1.00 94.69 320 MET A CA 1
ATOM 2454 C C . MET A 1 320 ? -1.898 -17.657 -29.056 1.00 94.69 320 MET A C 1
ATOM 2456 O O . MET A 1 320 ? -2.401 -16.584 -28.725 1.00 94.69 320 MET A O 1
ATOM 2460 N N . LEU A 1 321 ? -1.494 -17.916 -30.301 1.00 95.50 321 LEU A N 1
ATOM 2461 C CA . LEU A 1 321 ? -1.649 -17.007 -31.435 1.00 95.50 321 LEU A CA 1
ATOM 2462 C C . LEU A 1 321 ? -1.656 -17.789 -32.762 1.00 95.50 321 LEU A C 1
ATOM 2464 O O . LEU A 1 321 ? -0.695 -18.505 -33.053 1.00 95.50 321 LEU A O 1
ATOM 2468 N N . PHE A 1 322 ? -2.699 -17.630 -33.587 1.00 95.44 322 PHE A N 1
ATOM 2469 C CA . PHE A 1 322 ? -2.835 -18.264 -34.910 1.00 95.44 322 PHE A CA 1
ATOM 2470 C C . PHE A 1 322 ? -2.634 -19.795 -34.900 1.00 95.44 322 PHE A C 1
ATOM 2472 O O . PHE A 1 322 ? -1.939 -20.355 -35.758 1.00 95.44 322 PHE A O 1
ATOM 2479 N N . GLY A 1 323 ? -3.220 -20.479 -33.916 1.00 90.94 323 GLY A N 1
ATOM 2480 C CA . GLY A 1 323 ? -3.173 -21.927 -33.705 1.00 90.94 323 GLY A CA 1
ATOM 2481 C C . GLY A 1 323 ? -1.883 -22.441 -33.059 1.00 90.94 323 GLY A C 1
ATOM 2482 O O . GLY A 1 323 ? -1.630 -23.650 -33.074 1.00 90.94 323 GLY A O 1
ATOM 2483 N N . LYS A 1 324 ? -1.019 -21.555 -32.545 1.00 93.56 324 LYS A N 1
ATOM 2484 C CA . LYS A 1 324 ? 0.319 -21.901 -32.041 1.00 93.56 324 LYS A CA 1
ATOM 2485 C C . LYS A 1 324 ? 0.604 -21.309 -30.664 1.00 93.56 324 LYS A C 1
ATOM 2487 O O . LYS A 1 324 ? 0.303 -20.152 -30.393 1.00 93.56 324 LYS A O 1
ATOM 2492 N N . ARG A 1 325 ? 1.271 -22.093 -29.808 1.00 93.81 325 ARG A N 1
ATOM 2493 C CA . ARG A 1 325 ? 1.812 -21.620 -28.523 1.00 93.81 325 ARG A CA 1
ATOM 2494 C C . ARG A 1 325 ? 3.191 -21.004 -28.727 1.00 93.81 325 ARG A C 1
ATOM 2496 O O . ARG A 1 325 ? 4.119 -21.718 -29.103 1.00 93.81 325 ARG A O 1
ATOM 2503 N N . LEU A 1 326 ? 3.325 -19.713 -28.446 1.00 95.88 326 LEU A N 1
ATOM 2504 C CA . LEU A 1 326 ? 4.564 -18.959 -28.612 1.00 95.88 326 LEU A CA 1
ATOM 2505 C C . LEU A 1 326 ? 5.658 -19.447 -27.656 1.00 95.88 326 LEU A C 1
ATOM 2507 O O . LEU A 1 326 ? 5.486 -19.459 -26.433 1.00 95.88 326 LEU A O 1
ATOM 2511 N N . GLU A 1 327 ? 6.828 -19.764 -28.202 1.00 95.44 327 GLU A N 1
ATOM 2512 C CA . GLU A 1 327 ? 8.028 -20.020 -27.412 1.00 95.44 327 GLU A CA 1
ATOM 2513 C C . GLU A 1 327 ? 8.896 -18.762 -27.361 1.00 95.44 327 GLU A C 1
ATOM 2515 O O . GLU A 1 327 ? 9.599 -18.440 -28.316 1.00 95.44 327 GLU A O 1
ATOM 2520 N N . VAL A 1 328 ? 8.866 -18.049 -26.233 1.00 96.88 328 VAL A N 1
ATOM 2521 C CA . VAL A 1 328 ? 9.642 -16.815 -26.032 1.00 96.88 328 VAL A CA 1
ATOM 2522 C C . VAL A 1 328 ? 10.824 -17.100 -25.108 1.00 96.88 328 VAL A C 1
ATOM 2524 O O . VAL A 1 328 ? 10.644 -17.480 -23.950 1.00 96.88 328 VAL A O 1
ATOM 2527 N N . ASN A 1 329 ? 12.047 -16.941 -25.618 1.00 94.62 329 ASN A N 1
ATOM 2528 C CA . ASN A 1 329 ? 13.287 -17.201 -24.882 1.00 94.62 329 ASN A CA 1
ATOM 2529 C C . ASN A 1 329 ? 14.345 -16.123 -25.186 1.00 94.62 329 ASN A C 1
ATOM 2531 O O . ASN A 1 329 ? 14.266 -15.421 -26.190 1.00 94.62 329 ASN A O 1
ATOM 2535 N N . PHE A 1 330 ? 15.377 -15.991 -24.348 1.00 93.81 330 PHE A N 1
ATOM 2536 C CA . PHE A 1 330 ? 16.488 -15.073 -24.635 1.00 93.81 330 PHE A CA 1
ATOM 2537 C C . PHE A 1 330 ? 17.338 -15.569 -25.806 1.00 93.81 330 PHE A C 1
ATOM 2539 O O . PHE A 1 330 ? 17.763 -16.727 -25.830 1.00 93.81 330 PHE A O 1
ATOM 2546 N N . SER A 1 331 ? 17.644 -14.676 -26.747 1.00 92.44 331 SER A N 1
ATOM 2547 C CA . SER A 1 331 ? 18.535 -14.991 -27.860 1.00 92.44 331 SER A CA 1
ATOM 2548 C C . SER A 1 331 ? 19.972 -15.228 -27.380 1.00 92.44 331 SER A C 1
ATOM 2550 O O . SER A 1 331 ? 20.418 -14.709 -26.352 1.00 92.44 331 SER A O 1
ATOM 2552 N N . LYS A 1 332 ? 20.725 -16.007 -28.165 1.00 87.44 332 LYS A N 1
ATOM 2553 C CA . LYS A 1 332 ? 22.188 -16.122 -28.036 1.00 87.44 332 LYS A CA 1
ATOM 2554 C C . LYS A 1 332 ? 22.907 -14.881 -28.578 1.00 87.44 332 LYS A C 1
ATOM 2556 O O . LYS A 1 332 ? 24.045 -14.628 -28.195 1.00 87.44 332 LYS A O 1
ATOM 2561 N N . HIS A 1 333 ? 22.253 -14.111 -29.449 1.00 81.62 333 HIS A N 1
ATOM 2562 C CA . HIS A 1 333 ? 22.775 -12.860 -29.990 1.00 81.62 333 HIS A CA 1
ATOM 2563 C C . HIS A 1 333 ? 22.285 -11.689 -29.124 1.00 81.62 333 HIS A C 1
ATOM 2565 O O . HIS A 1 333 ? 21.076 -11.568 -28.932 1.00 81.62 333 HIS A O 1
ATOM 2571 N N . PRO A 1 334 ? 23.173 -10.826 -28.596 1.00 74.44 334 PRO A N 1
ATOM 2572 C CA . PRO A 1 334 ? 22.770 -9.743 -27.695 1.00 74.44 334 PRO A CA 1
ATOM 2573 C C . PRO A 1 334 ? 22.016 -8.615 -28.415 1.00 74.44 334 PRO A C 1
ATOM 2575 O O . PRO A 1 334 ? 21.174 -7.963 -27.806 1.00 74.44 334 PRO A O 1
ATOM 2578 N N . ASN A 1 335 ? 22.291 -8.413 -29.706 1.00 81.94 335 ASN A N 1
ATOM 2579 C CA . ASN A 1 335 ? 21.666 -7.415 -30.573 1.00 81.94 335 ASN A CA 1
ATOM 2580 C C . ASN A 1 335 ? 21.310 -8.053 -31.922 1.00 81.94 335 ASN A C 1
ATOM 2582 O O . ASN A 1 335 ? 21.977 -8.996 -32.355 1.00 81.94 335 ASN A O 1
ATOM 2586 N N . ILE A 1 336 ? 20.314 -7.496 -32.611 1.00 88.38 336 ILE A N 1
ATOM 2587 C CA . ILE A 1 336 ? 20.012 -7.824 -34.009 1.00 88.38 336 ILE A CA 1
ATOM 2588 C C . ILE A 1 336 ? 20.845 -6.899 -34.906 1.00 88.38 336 ILE A C 1
ATOM 2590 O O . ILE A 1 336 ? 20.768 -5.676 -34.784 1.00 88.38 336 ILE A O 1
ATOM 2594 N N . THR A 1 337 ? 21.640 -7.471 -35.812 1.00 84.75 337 THR A N 1
ATOM 2595 C CA . THR A 1 337 ? 22.396 -6.698 -36.809 1.00 84.75 337 THR A CA 1
ATOM 2596 C C . THR A 1 337 ? 21.441 -6.039 -37.806 1.00 84.75 337 THR A C 1
ATOM 2598 O O . THR A 1 337 ? 20.540 -6.695 -38.337 1.00 84.75 337 THR A O 1
ATOM 2601 N N . GLN A 1 338 ? 21.650 -4.749 -38.077 1.00 78.38 338 GLN A N 1
ATOM 2602 C CA . GLN A 1 338 ? 20.887 -4.005 -39.080 1.00 78.38 338 GLN A CA 1
ATOM 2603 C C . GLN A 1 338 ? 21.130 -4.574 -40.487 1.00 78.38 338 GLN A C 1
ATOM 2605 O O . GLN A 1 338 ? 22.225 -5.039 -40.800 1.00 78.38 338 GLN A O 1
ATOM 2610 N N . GLY A 1 339 ? 20.104 -4.547 -41.333 1.00 76.06 339 GLY A N 1
ATOM 2611 C CA . GLY A 1 339 ? 20.158 -5.036 -42.709 1.00 76.06 339 GLY A CA 1
ATOM 2612 C C . GLY A 1 339 ? 18.789 -4.934 -43.378 1.00 76.06 339 GLY A C 1
ATOM 2613 O O . GLY A 1 339 ? 17.810 -4.618 -42.710 1.00 76.06 339 GLY A O 1
ATOM 2614 N N . ALA A 1 340 ? 18.718 -5.226 -44.678 1.00 72.31 340 ALA A N 1
ATOM 2615 C CA . ALA A 1 340 ? 17.489 -5.090 -45.473 1.00 72.31 340 ALA A CA 1
ATOM 2616 C C . ALA A 1 340 ? 16.305 -5.941 -44.965 1.00 72.31 340 ALA A C 1
ATOM 2618 O O . ALA A 1 340 ? 15.155 -5.604 -45.213 1.00 72.31 340 ALA A O 1
ATOM 2619 N N . ASP A 1 341 ? 16.590 -7.017 -44.227 1.00 77.44 341 ASP A N 1
ATOM 2620 C CA . ASP A 1 341 ? 15.602 -7.968 -43.699 1.00 77.44 341 ASP A CA 1
ATOM 2621 C C . ASP A 1 341 ? 15.228 -7.675 -42.230 1.00 77.44 341 ASP A C 1
ATOM 2623 O O . ASP A 1 341 ? 14.950 -8.597 -41.462 1.00 77.44 341 ASP A O 1
ATOM 2627 N N . THR A 1 342 ? 15.353 -6.420 -41.793 1.00 87.88 342 THR A N 1
ATOM 2628 C CA . THR A 1 342 ? 15.191 -6.013 -40.392 1.00 87.88 342 THR A CA 1
ATOM 2629 C C . THR A 1 342 ? 14.358 -4.734 -40.318 1.00 87.88 342 THR A C 1
ATOM 2631 O O . THR A 1 342 ? 14.789 -3.688 -40.799 1.00 87.88 342 THR A O 1
ATOM 2634 N N . HIS A 1 343 ? 13.201 -4.791 -39.661 1.00 92.12 343 HIS A N 1
ATOM 2635 C CA . HIS A 1 343 ? 12.329 -3.634 -39.457 1.00 92.12 343 HIS A CA 1
ATOM 2636 C C . HIS A 1 343 ? 12.729 -2.861 -38.187 1.00 92.12 343 HIS A C 1
ATOM 2638 O O . HIS A 1 343 ? 12.814 -3.433 -37.098 1.00 92.12 343 HIS A O 1
ATOM 2644 N N . GLU A 1 344 ? 13.007 -1.559 -38.322 1.00 90.94 344 GLU A N 1
ATOM 2645 C CA . GLU A 1 344 ? 13.422 -0.665 -37.227 1.00 90.94 344 GLU A CA 1
ATOM 2646 C C . GLU A 1 344 ? 12.216 0.045 -36.595 1.00 90.94 344 GLU A C 1
ATOM 2648 O O . GLU A 1 344 ? 11.524 0.827 -37.242 1.00 90.94 344 GLU A O 1
ATOM 2653 N N . TYR A 1 345 ? 12.025 -0.151 -35.290 1.00 91.94 345 TYR A N 1
ATOM 2654 C CA . TYR A 1 345 ? 10.938 0.444 -34.507 1.00 91.94 345 TYR A CA 1
ATOM 2655 C C . TYR A 1 345 ? 11.424 1.447 -33.451 1.00 91.94 345 TYR A C 1
ATOM 2657 O O . TYR A 1 345 ? 10.603 2.072 -32.784 1.00 91.94 345 TYR A O 1
ATOM 2665 N N . VAL A 1 346 ? 12.739 1.658 -33.312 1.00 84.62 346 VAL A N 1
ATOM 2666 C CA . VAL A 1 346 ? 13.351 2.505 -32.268 1.00 84.62 346 VAL A CA 1
ATOM 2667 C C . VAL A 1 346 ? 12.755 3.920 -32.177 1.00 84.62 346 VAL A C 1
ATOM 2669 O O . VAL A 1 346 ? 12.576 4.439 -31.077 1.00 84.62 346 VAL A O 1
ATOM 2672 N N . ASN A 1 347 ? 12.370 4.506 -33.316 1.00 80.94 347 ASN A N 1
ATOM 2673 C CA . ASN A 1 347 ? 11.761 5.839 -33.418 1.00 80.94 347 ASN A CA 1
ATOM 2674 C C . ASN A 1 347 ? 10.227 5.805 -33.596 1.00 80.94 347 ASN A C 1
ATOM 2676 O O . ASN A 1 347 ? 9.619 6.825 -33.916 1.00 80.94 347 ASN A O 1
ATOM 2680 N N . SER A 1 348 ? 9.584 4.645 -33.427 1.00 84.19 348 SER A N 1
ATOM 2681 C CA . SER A 1 348 ? 8.140 4.493 -33.615 1.00 84.19 348 SER A CA 1
ATOM 2682 C C . SER A 1 348 ? 7.350 5.257 -32.552 1.00 84.19 348 SER A C 1
ATOM 2684 O O . SER A 1 348 ? 7.479 5.000 -31.356 1.00 84.19 348 SER A O 1
ATOM 2686 N N . ASN A 1 349 ? 6.430 6.123 -32.984 1.00 83.69 349 ASN A N 1
ATOM 2687 C CA . ASN A 1 349 ? 5.470 6.802 -32.101 1.00 83.69 349 ASN A CA 1
ATOM 2688 C C . ASN A 1 349 ? 4.438 5.844 -31.466 1.00 83.69 349 ASN A C 1
ATOM 2690 O O . ASN A 1 349 ? 3.603 6.272 -30.662 1.00 83.69 349 ASN A O 1
ATOM 2694 N N . LEU A 1 350 ? 4.464 4.558 -31.832 1.00 83.62 350 LEU A N 1
ATOM 2695 C CA . LEU A 1 350 ? 3.656 3.505 -31.222 1.00 83.62 350 LEU A CA 1
ATOM 2696 C C . LEU A 1 350 ? 4.339 2.865 -30.000 1.00 83.62 350 LEU A C 1
ATOM 2698 O O . LEU A 1 350 ? 3.635 2.301 -29.163 1.00 83.62 350 LEU A O 1
ATOM 2702 N N . ASN A 1 351 ? 5.661 3.026 -29.835 1.00 87.62 351 ASN A N 1
ATOM 2703 C CA . ASN A 1 351 ? 6.389 2.550 -28.656 1.00 87.62 351 ASN A CA 1
ATOM 2704 C C . ASN A 1 351 ? 5.810 3.150 -27.366 1.00 87.62 351 ASN A C 1
ATOM 2706 O O . ASN A 1 351 ? 5.653 4.366 -27.219 1.00 87.62 351 ASN A O 1
ATOM 2710 N N . ARG A 1 352 ? 5.463 2.275 -26.417 1.00 81.56 352 ARG A N 1
ATOM 2711 C CA . ARG A 1 352 ? 4.628 2.640 -25.265 1.00 81.56 352 ARG A CA 1
ATOM 2712 C C . ARG A 1 352 ? 5.443 3.147 -24.068 1.00 81.56 352 ARG A C 1
ATOM 2714 O O . ARG A 1 352 ? 4.873 3.787 -23.185 1.00 81.56 352 ARG A O 1
ATOM 2721 N N . PHE A 1 353 ? 6.759 2.924 -24.023 1.00 77.81 353 PHE A N 1
ATOM 2722 C CA . PHE A 1 353 ? 7.589 3.099 -22.824 1.00 77.81 353 PHE A CA 1
ATOM 2723 C C . PHE A 1 353 ? 8.554 4.299 -22.881 1.00 77.81 353 PHE A C 1
ATOM 2725 O O . PHE A 1 353 ? 9.774 4.167 -22.812 1.00 77.81 353 PHE A O 1
ATOM 2732 N N . ASN A 1 354 ? 7.997 5.510 -22.983 1.00 69.44 354 ASN A N 1
ATOM 2733 C CA . ASN A 1 354 ? 8.742 6.771 -22.817 1.00 69.44 354 ASN A CA 1
ATOM 2734 C C . ASN A 1 354 ? 9.097 7.066 -21.332 1.00 69.44 354 ASN A C 1
ATOM 2736 O O . ASN A 1 354 ? 8.733 6.313 -20.434 1.00 69.44 354 ASN A O 1
ATOM 2740 N N . ARG A 1 355 ? 9.766 8.194 -21.031 1.00 49.09 355 ARG A N 1
ATOM 2741 C CA . ARG A 1 355 ? 10.216 8.532 -19.656 1.00 49.09 355 ARG A CA 1
ATOM 2742 C C . ARG A 1 355 ? 9.111 8.586 -18.579 1.00 49.09 355 ARG A C 1
ATOM 2744 O O . ARG A 1 355 ? 9.436 8.397 -17.413 1.00 49.09 355 ARG A O 1
ATOM 2751 N N . ASN A 1 356 ? 7.835 8.788 -18.929 1.00 51.03 356 ASN A N 1
ATOM 2752 C CA . ASN A 1 356 ? 6.714 8.764 -17.972 1.00 51.03 356 ASN A CA 1
ATOM 2753 C C . ASN A 1 356 ? 6.038 7.377 -17.842 1.00 51.03 356 ASN A C 1
ATOM 2755 O O . ASN A 1 356 ? 4.992 7.247 -17.201 1.00 51.03 356 ASN A O 1
ATOM 2759 N N . ALA A 1 357 ? 6.611 6.326 -18.435 1.00 55.12 357 ALA A N 1
ATOM 2760 C CA . ALA A 1 357 ? 5.961 5.027 -18.605 1.00 55.12 357 ALA A CA 1
ATOM 2761 C C . ALA A 1 357 ? 5.931 4.103 -17.379 1.00 55.12 357 ALA A C 1
ATOM 2763 O O . ALA A 1 357 ? 5.468 2.971 -17.499 1.00 55.12 357 ALA A O 1
ATOM 2764 N N . ALA A 1 358 ? 6.317 4.573 -16.187 1.00 60.97 358 ALA A N 1
ATOM 2765 C CA . ALA A 1 358 ? 6.091 3.832 -14.940 1.00 60.97 358 ALA A CA 1
ATOM 2766 C C . ALA A 1 358 ? 4.618 3.384 -14.795 1.00 60.97 358 ALA A C 1
ATOM 2768 O O . ALA A 1 358 ? 4.339 2.286 -14.327 1.00 60.97 358 ALA A O 1
ATOM 2769 N N . LYS A 1 359 ? 3.673 4.200 -15.287 1.00 65.88 359 LYS A N 1
ATOM 2770 C CA . LYS A 1 359 ? 2.238 3.873 -15.320 1.00 65.88 359 LYS A CA 1
ATOM 2771 C C . LYS A 1 359 ? 1.882 2.732 -16.279 1.00 65.88 359 LYS A C 1
ATOM 2773 O O . LYS A 1 359 ? 0.900 2.047 -16.032 1.00 65.88 359 LYS A O 1
ATOM 2778 N N . ASN A 1 360 ? 2.652 2.529 -17.348 1.00 75.00 360 ASN A N 1
ATOM 2779 C CA . ASN A 1 360 ? 2.324 1.557 -18.393 1.00 75.00 360 ASN A CA 1
ATOM 2780 C C . ASN A 1 360 ? 2.695 0.131 -17.975 1.00 75.00 360 ASN A C 1
ATOM 2782 O O . ASN A 1 360 ? 1.952 -0.794 -18.284 1.00 75.00 360 ASN A O 1
ATOM 2786 N N . TYR A 1 361 ? 3.750 -0.035 -17.166 1.00 79.38 361 TYR A N 1
ATOM 2787 C CA . TYR A 1 361 ? 4.110 -1.333 -16.584 1.00 79.38 361 TYR A CA 1
ATOM 2788 C C . TYR A 1 361 ? 2.998 -1.927 -15.697 1.00 79.38 361 TYR A C 1
ATOM 2790 O O . TYR A 1 361 ? 2.881 -3.144 -15.613 1.00 79.38 361 TYR A O 1
ATOM 2798 N N . ARG A 1 362 ? 2.127 -1.095 -15.099 1.00 72.56 362 ARG A N 1
ATOM 2799 C CA . ARG A 1 362 ? 0.974 -1.547 -14.290 1.00 72.56 362 ARG A CA 1
ATOM 2800 C C . ARG A 1 362 ? -0.073 -2.318 -15.112 1.00 72.56 362 ARG A C 1
ATOM 2802 O O . ARG A 1 362 ? -0.829 -3.102 -14.547 1.00 72.56 362 ARG A O 1
ATOM 2809 N N . TYR A 1 363 ? -0.119 -2.109 -16.429 1.00 78.50 363 TYR A N 1
ATOM 2810 C CA . TYR A 1 363 ? -1.047 -2.801 -17.331 1.00 78.50 363 TYR A CA 1
ATOM 2811 C C . TYR A 1 363 ? -0.435 -4.052 -17.984 1.00 78.50 363 TYR A C 1
ATOM 2813 O O . TYR A 1 363 ? -1.154 -4.801 -18.643 1.00 78.50 363 TYR A O 1
ATOM 2821 N N . CYS A 1 364 ? 0.861 -4.324 -17.781 1.00 84.56 364 CYS A N 1
ATOM 2822 C CA . CYS A 1 364 ? 1.488 -5.558 -18.252 1.00 84.56 364 CYS A CA 1
ATOM 2823 C C . CYS A 1 364 ? 0.826 -6.776 -17.595 1.00 84.56 364 CYS A C 1
ATOM 2825 O O . CYS A 1 364 ? 0.761 -6.883 -16.372 1.00 84.56 364 CYS A O 1
ATOM 2827 N N . CYS A 1 365 ? 0.337 -7.691 -18.423 1.00 87.44 365 CYS A N 1
ATOM 2828 C CA . CYS A 1 365 ? -0.262 -8.958 -18.022 1.00 87.44 365 CYS A CA 1
ATOM 2829 C C . CYS A 1 365 ? -0.111 -9.977 -19.156 1.00 87.44 365 CYS A C 1
ATOM 2831 O O . CYS A 1 365 ? 0.170 -9.599 -20.298 1.00 87.44 365 CYS A O 1
ATOM 2833 N N . SER A 1 366 ? -0.286 -11.262 -18.850 1.00 91.81 366 SER A N 1
ATOM 2834 C CA . SER A 1 366 ? -0.448 -12.289 -19.882 1.00 91.81 366 SER A CA 1
ATOM 2835 C C . SER A 1 366 ? -1.685 -11.977 -20.735 1.00 91.81 366 SER A C 1
ATOM 2837 O O . SER A 1 366 ? -2.586 -11.290 -20.241 1.00 91.81 366 SER A O 1
ATOM 2839 N N . PRO A 1 367 ? -1.758 -12.462 -21.985 1.00 95.19 367 PRO A N 1
ATOM 2840 C CA . PRO A 1 367 ? -2.969 -12.359 -22.789 1.00 95.19 367 PRO A CA 1
ATOM 2841 C C . PRO A 1 367 ? -4.209 -12.845 -22.036 1.00 95.19 367 PRO A C 1
ATOM 2843 O O . PRO A 1 367 ? -4.144 -13.803 -21.269 1.00 95.19 367 PRO A O 1
ATOM 2846 N N . THR A 1 368 ? -5.333 -12.163 -22.242 1.00 94.94 368 THR A N 1
ATOM 2847 C CA . THR A 1 368 ? -6.623 -12.487 -21.621 1.00 94.94 368 THR A CA 1
ATOM 2848 C C . THR A 1 368 ? -7.722 -12.444 -22.676 1.00 94.94 368 THR A C 1
ATOM 2850 O O . THR A 1 368 ? -7.548 -11.845 -23.737 1.00 94.94 368 THR A O 1
ATOM 2853 N N . LYS A 1 369 ? -8.896 -13.006 -22.363 1.00 95.00 369 LYS A N 1
ATOM 2854 C CA . LYS A 1 369 ? -10.096 -12.925 -23.215 1.00 95.00 369 LYS A CA 1
ATOM 2855 C C . LYS A 1 369 ? -10.597 -11.493 -23.461 1.00 95.00 369 LYS A C 1
ATOM 2857 O O . LYS A 1 369 ? -11.505 -11.305 -24.264 1.00 95.00 369 LYS A O 1
ATOM 2862 N N . MET A 1 370 ? -10.084 -10.482 -22.752 1.00 94.00 370 MET A N 1
ATOM 2863 C CA . MET A 1 370 ? -10.629 -9.125 -22.777 1.00 94.00 370 MET A CA 1
ATOM 2864 C C . MET A 1 370 ? -9.591 -8.096 -23.216 1.00 94.00 370 MET A C 1
ATOM 2866 O O . MET A 1 370 ? -8.549 -7.934 -22.582 1.00 94.00 370 MET A O 1
ATOM 2870 N N . ILE A 1 371 ? -9.921 -7.323 -24.247 1.00 95.62 371 ILE A N 1
ATOM 2871 C CA . ILE A 1 371 ? -9.115 -6.195 -24.715 1.00 95.62 371 ILE A CA 1
ATOM 2872 C C . ILE A 1 371 ? -9.763 -4.856 -24.354 1.00 95.62 371 ILE A C 1
ATOM 2874 O O . ILE A 1 371 ? -10.983 -4.707 -24.279 1.00 95.62 371 ILE A O 1
ATOM 2878 N N . HIS A 1 372 ? -8.912 -3.862 -24.127 1.00 94.31 372 HIS A N 1
ATOM 2879 C CA . HIS A 1 372 ? -9.263 -2.468 -23.898 1.00 94.31 372 HIS A CA 1
ATOM 2880 C C . HIS A 1 372 ? -8.880 -1.639 -25.120 1.00 94.31 372 HIS A C 1
ATOM 2882 O O . HIS A 1 372 ? -7.729 -1.675 -25.558 1.00 94.31 372 HIS A O 1
ATOM 2888 N N . LEU A 1 373 ? -9.846 -0.891 -25.656 1.00 93.94 373 LEU A N 1
ATOM 2889 C CA . LEU A 1 373 ? -9.663 0.046 -26.759 1.00 93.94 373 LEU A CA 1
ATOM 2890 C C . LEU A 1 373 ? -9.646 1.478 -26.224 1.00 93.94 373 LEU A C 1
ATOM 2892 O O . LEU A 1 373 ? -10.519 1.903 -25.465 1.00 93.94 373 LEU A O 1
ATOM 2896 N N . SER A 1 374 ? -8.660 2.248 -26.672 1.00 90.69 374 SER A N 1
ATOM 2897 C CA . SER A 1 374 ? -8.445 3.640 -26.292 1.00 90.69 374 SER A CA 1
ATOM 2898 C C . SER A 1 374 ? -8.102 4.502 -27.507 1.00 90.69 374 SER A C 1
ATOM 2900 O O . SER A 1 374 ? -7.624 4.003 -28.524 1.00 90.69 374 SER A O 1
ATOM 2902 N N . THR A 1 375 ? -8.299 5.820 -27.382 1.00 87.75 375 THR A N 1
ATOM 2903 C CA . THR A 1 375 ? -8.208 6.775 -28.512 1.00 87.75 375 THR A CA 1
ATOM 2904 C C . THR A 1 375 ? -9.299 6.520 -29.560 1.00 87.75 375 THR A C 1
ATOM 2906 O O . THR A 1 375 ? -9.044 6.531 -30.758 1.00 87.75 375 THR A O 1
ATOM 2909 N N . LEU A 1 376 ? -10.523 6.270 -29.088 1.00 90.38 376 LEU A N 1
ATOM 2910 C CA . LEU A 1 376 ? -11.698 6.168 -29.946 1.00 90.38 376 LEU A CA 1
ATOM 2911 C C . LEU A 1 376 ? -12.251 7.565 -30.308 1.00 90.38 376 LEU A C 1
ATOM 2913 O O . LEU A 1 376 ? -12.121 8.488 -29.491 1.00 90.38 376 LEU A O 1
ATOM 2917 N N . PRO A 1 377 ? -12.898 7.717 -31.481 1.00 89.75 377 PRO A N 1
ATOM 2918 C CA . PRO A 1 377 ? -13.675 8.909 -31.835 1.00 89.75 377 PRO A CA 1
ATOM 2919 C C . PRO A 1 377 ? -14.804 9.185 -30.829 1.00 89.75 377 PRO A C 1
ATOM 2921 O O . PRO A 1 377 ? -15.257 8.278 -30.131 1.00 89.75 377 PRO A O 1
ATOM 2924 N N . GLN A 1 378 ? -15.284 10.430 -30.743 1.00 85.94 378 GLN A N 1
ATOM 2925 C CA . GLN A 1 378 ? -16.362 10.801 -29.804 1.00 85.94 378 GLN A CA 1
ATOM 2926 C C . GLN A 1 378 ? -17.756 10.395 -30.286 1.00 85.94 378 GLN A C 1
ATOM 2928 O O . GLN A 1 378 ? -18.671 10.200 -29.489 1.00 85.94 378 GLN A O 1
ATOM 2933 N N . ASP A 1 379 ? -17.913 10.235 -31.587 1.00 88.44 379 ASP A N 1
ATOM 2934 C CA . ASP A 1 379 ? -19.114 9.824 -32.301 1.00 88.44 379 ASP A CA 1
ATOM 2935 C C . ASP A 1 379 ? -19.238 8.299 -32.445 1.00 88.44 379 ASP A C 1
ATOM 2937 O O . ASP A 1 379 ? -20.361 7.827 -32.585 1.00 88.44 379 ASP A O 1
ATOM 2941 N N . ILE A 1 380 ? -18.149 7.531 -32.270 1.00 91.81 380 ILE A N 1
ATOM 2942 C CA . ILE A 1 380 ? -18.144 6.071 -32.485 1.00 91.81 380 ILE A CA 1
ATOM 2943 C C . ILE A 1 380 ? -19.277 5.349 -31.738 1.00 91.81 380 ILE A C 1
ATOM 2945 O O . ILE A 1 380 ? -19.531 5.597 -30.548 1.00 91.81 380 ILE A O 1
ATOM 2949 N N . SER A 1 381 ? -19.928 4.434 -32.441 1.00 90.94 381 SER A N 1
ATOM 2950 C CA . SER A 1 381 ? -20.919 3.501 -31.917 1.00 90.94 381 SER A CA 1
ATOM 2951 C C . SER A 1 381 ? -20.275 2.198 -31.429 1.00 90.94 381 SER A C 1
ATOM 2953 O O . SER A 1 381 ? -19.113 1.895 -31.697 1.00 90.94 381 SER A O 1
ATOM 2955 N N . GLU A 1 382 ? -21.041 1.408 -30.682 1.00 90.06 382 GLU A N 1
ATOM 2956 C CA . GLU A 1 382 ? -20.625 0.068 -30.261 1.00 90.06 382 GLU A CA 1
ATOM 2957 C C . GLU A 1 382 ? -20.629 -0.927 -31.435 1.00 90.06 382 GLU A C 1
ATOM 2959 O O . GLU A 1 382 ? -19.722 -1.749 -31.550 1.00 90.06 382 GLU A O 1
ATOM 2964 N N . GLU A 1 383 ? -21.580 -0.777 -32.361 1.00 90.94 383 GLU A N 1
ATOM 2965 C CA . GLU A 1 383 ? -21.710 -1.590 -33.574 1.00 90.94 383 GLU A CA 1
ATOM 2966 C C . GLU A 1 383 ? -20.492 -1.457 -34.505 1.00 90.94 383 GLU A C 1
ATOM 2968 O O . GLU A 1 383 ? -19.960 -2.462 -34.968 1.00 90.94 383 GLU A O 1
ATOM 2973 N N . GLU A 1 384 ? -19.973 -0.243 -34.722 1.00 92.12 384 GLU A N 1
ATOM 2974 C CA . GLU A 1 384 ? -18.748 -0.033 -35.513 1.00 92.12 384 GLU A CA 1
ATOM 2975 C C . GLU A 1 384 ? -17.521 -0.717 -34.891 1.00 92.12 384 GLU A C 1
ATOM 2977 O O . GLU A 1 384 ? -16.660 -1.221 -35.612 1.00 92.12 384 GLU A O 1
ATOM 2982 N N . ILE A 1 385 ? -17.438 -0.766 -33.557 1.00 93.44 385 ILE A N 1
ATOM 2983 C CA . ILE A 1 385 ? -16.341 -1.437 -32.847 1.00 93.44 385 ILE A CA 1
ATOM 2984 C C . ILE A 1 385 ? -16.473 -2.958 -32.972 1.00 93.44 385 ILE A C 1
ATOM 2986 O O . ILE A 1 385 ? -15.473 -3.629 -33.225 1.00 93.44 385 ILE A O 1
ATOM 2990 N N . VAL A 1 386 ? -17.689 -3.496 -32.831 1.00 93.88 386 VAL A N 1
ATOM 2991 C CA . VAL A 1 386 ? -17.982 -4.921 -33.053 1.00 93.88 386 VAL A CA 1
ATOM 2992 C C . VAL A 1 386 ? -17.628 -5.310 -34.488 1.00 93.88 386 VAL A C 1
ATOM 2994 O O . VAL A 1 386 ? -16.821 -6.213 -34.684 1.00 93.88 386 VAL A O 1
ATOM 2997 N N . ASN A 1 387 ? -18.129 -4.579 -35.486 1.00 92.50 387 ASN A N 1
ATOM 2998 C CA . ASN A 1 387 ? -17.876 -4.851 -36.903 1.00 92.50 387 ASN A CA 1
ATOM 2999 C C . ASN A 1 387 ? -16.381 -4.776 -37.266 1.00 92.50 387 ASN A C 1
ATOM 3001 O O . ASN A 1 387 ? -15.907 -5.562 -38.082 1.00 92.50 387 ASN A O 1
ATOM 3005 N N . HIS A 1 388 ? -15.610 -3.882 -36.635 1.00 94.12 388 HIS A N 1
ATOM 3006 C CA . HIS A 1 388 ? -14.159 -3.781 -36.854 1.00 94.12 388 HIS A CA 1
ATOM 3007 C C . HIS A 1 388 ? -13.356 -4.951 -36.266 1.00 94.12 388 HIS A C 1
ATOM 3009 O O . HIS A 1 388 ? -12.218 -5.169 -36.683 1.00 94.12 388 HIS A O 1
ATOM 3015 N N . LEU A 1 389 ? -13.913 -5.683 -35.296 1.00 95.50 389 LEU A N 1
ATOM 3016 C CA . LEU A 1 389 ? -13.223 -6.726 -34.526 1.00 95.50 389 LEU A CA 1
ATOM 3017 C C . LEU A 1 389 ? -13.765 -8.149 -34.754 1.00 95.50 389 LEU A C 1
ATOM 3019 O O . LEU A 1 389 ? -13.040 -9.109 -34.499 1.00 95.50 389 LEU A O 1
ATOM 3023 N N . ALA A 1 390 ? -15.002 -8.298 -35.236 1.00 91.00 390 ALA A N 1
ATOM 3024 C CA . ALA A 1 390 ? -15.705 -9.581 -35.351 1.00 91.00 390 ALA A CA 1
ATOM 3025 C C . ALA A 1 390 ? -15.040 -10.594 -36.304 1.00 91.00 390 ALA A C 1
ATOM 3027 O O . ALA A 1 390 ? -15.261 -11.793 -36.172 1.00 91.00 390 ALA A O 1
ATOM 3028 N N . GLU A 1 391 ? -14.181 -10.151 -37.230 1.00 93.50 391 GLU A N 1
ATOM 3029 C CA . GLU A 1 391 ? -13.413 -11.061 -38.098 1.00 93.50 391 GLU A CA 1
ATOM 3030 C C . GLU A 1 391 ? -12.321 -11.865 -37.359 1.00 93.50 391 GLU A C 1
ATOM 3032 O O . GLU A 1 391 ? -11.716 -12.763 -37.943 1.00 93.50 391 GLU A O 1
ATOM 3037 N N . HIS A 1 392 ? -12.057 -11.556 -36.084 1.00 93.19 392 HIS A N 1
ATOM 3038 C CA . HIS A 1 392 ? -11.016 -12.198 -35.273 1.00 93.19 392 HIS A CA 1
ATOM 3039 C C . HIS A 1 392 ? -11.542 -13.142 -34.188 1.00 93.19 392 HIS A C 1
ATOM 3041 O O . HIS A 1 392 ? -10.736 -13.743 -33.483 1.00 93.19 392 HIS A O 1
ATOM 3047 N N . GLY A 1 393 ? -12.862 -13.274 -34.032 1.00 91.69 393 GLY A N 1
ATOM 3048 C CA . GLY A 1 393 ? -13.443 -14.156 -33.026 1.00 91.69 393 GLY A CA 1
ATOM 3049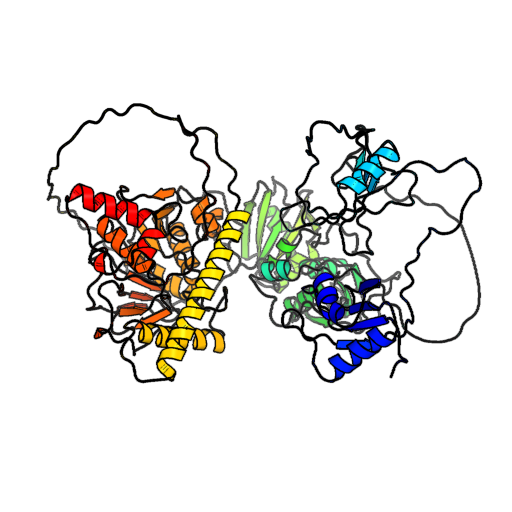 C C . GLY A 1 393 ? -14.865 -13.799 -32.616 1.00 91.69 393 GLY A C 1
ATOM 3050 O O . GLY A 1 393 ? -15.441 -12.806 -33.062 1.00 91.69 393 GLY A O 1
ATOM 3051 N N . THR A 1 394 ? -15.422 -14.612 -31.724 1.00 93.12 394 THR A N 1
ATOM 3052 C CA . THR A 1 394 ? -16.772 -14.418 -31.195 1.00 93.12 394 THR A CA 1
ATOM 3053 C C . THR A 1 394 ? -16.723 -13.417 -30.050 1.00 93.12 394 THR A C 1
ATOM 3055 O O . THR A 1 394 ? -16.144 -13.682 -28.998 1.00 93.12 394 THR A O 1
ATOM 3058 N N . ILE A 1 395 ? -17.341 -12.254 -30.246 1.00 94.44 395 ILE A N 1
ATOM 3059 C CA . ILE A 1 395 ? -17.432 -11.212 -29.221 1.00 94.44 395 ILE A CA 1
ATOM 3060 C C . ILE A 1 395 ? -18.610 -11.535 -28.294 1.00 94.44 395 ILE A C 1
ATOM 3062 O O . ILE A 1 395 ? -19.769 -11.480 -28.697 1.00 94.44 395 ILE A O 1
ATOM 3066 N N . VAL A 1 396 ? -18.298 -11.873 -27.043 1.00 91.75 396 VAL A N 1
ATOM 3067 C CA . VAL A 1 396 ? -19.250 -12.316 -26.010 1.00 91.75 396 VAL A CA 1
ATOM 3068 C C . VAL A 1 396 ? -19.886 -11.135 -25.281 1.00 91.75 396 VAL A C 1
ATOM 3070 O O . VAL A 1 396 ? -21.042 -11.198 -24.871 1.00 91.75 396 VAL A O 1
ATOM 3073 N N . ASN A 1 397 ? -19.127 -10.057 -25.071 1.00 89.62 397 ASN A N 1
ATOM 3074 C CA . ASN A 1 397 ? -19.616 -8.866 -24.383 1.00 89.62 397 ASN A CA 1
ATOM 3075 C C . ASN A 1 397 ? -18.809 -7.630 -24.803 1.00 89.62 397 ASN A C 1
ATOM 3077 O O . ASN A 1 397 ? -17.584 -7.693 -24.948 1.00 89.62 397 ASN A O 1
ATOM 3081 N N . THR A 1 398 ? -19.488 -6.499 -24.959 1.00 90.12 398 THR A N 1
ATOM 3082 C CA . THR A 1 398 ? -18.886 -5.198 -25.249 1.00 90.12 398 THR A CA 1
ATOM 3083 C C . THR A 1 398 ? -19.389 -4.157 -24.269 1.00 90.12 398 THR A C 1
ATOM 3085 O O . THR A 1 398 ? -20.496 -4.255 -23.737 1.00 90.12 398 THR A O 1
ATOM 3088 N N . LYS A 1 399 ? -18.560 -3.145 -24.002 1.00 90.88 399 LYS A N 1
ATOM 3089 C CA . LYS A 1 399 ? -19.012 -1.969 -23.267 1.00 90.88 399 LYS A CA 1
ATOM 3090 C C . LYS A 1 399 ? -18.238 -0.723 -23.642 1.00 90.88 399 LYS A C 1
ATOM 3092 O O . LYS A 1 399 ? -17.066 -0.575 -23.282 1.00 90.88 399 LYS A O 1
ATOM 3097 N N . LEU A 1 400 ? -18.928 0.195 -24.308 1.00 91.50 400 LEU A N 1
ATOM 3098 C CA . LEU A 1 400 ? -18.467 1.553 -24.579 1.00 91.50 400 LEU A CA 1
ATOM 3099 C C . LEU A 1 400 ? -18.622 2.451 -23.335 1.00 91.50 400 LEU A C 1
ATOM 3101 O O . LEU A 1 400 ? -19.612 2.379 -22.605 1.00 91.50 400 LEU A O 1
ATOM 3105 N N . PHE A 1 401 ? -17.638 3.311 -23.075 1.00 89.25 401 PHE A N 1
ATOM 3106 C CA . PHE A 1 401 ? -17.649 4.245 -21.949 1.00 89.25 401 PHE A CA 1
ATOM 3107 C C . PHE A 1 401 ? -16.780 5.473 -22.195 1.00 89.25 401 PHE A C 1
ATOM 3109 O O . PHE A 1 401 ? -15.997 5.533 -23.138 1.00 89.25 401 PHE A O 1
ATOM 3116 N N . GLU A 1 402 ? -16.891 6.450 -21.300 1.00 85.38 402 GLU A N 1
ATOM 3117 C CA . GLU A 1 402 ? -16.091 7.666 -21.329 1.00 85.38 402 GLU A CA 1
ATOM 3118 C C . GLU A 1 402 ? -15.230 7.777 -20.064 1.00 85.38 402 GLU A C 1
ATOM 3120 O O . GLU A 1 402 ? -15.727 7.658 -18.939 1.00 85.38 402 GLU A O 1
ATOM 3125 N N . MET A 1 403 ? -13.930 8.023 -20.242 1.00 77.56 403 MET A N 1
ATOM 3126 C CA . MET A 1 403 ? -12.993 8.300 -19.154 1.00 77.56 403 MET A CA 1
ATOM 3127 C C . MET A 1 403 ? -12.123 9.508 -19.513 1.00 77.56 403 MET A C 1
ATOM 3129 O O . MET A 1 403 ? -11.503 9.550 -20.574 1.00 77.56 403 MET A O 1
ATOM 3133 N N . ASN A 1 404 ? -12.063 10.498 -18.615 1.00 78.56 404 ASN A N 1
ATOM 3134 C CA . ASN A 1 404 ? -11.326 11.758 -18.802 1.00 78.56 404 ASN A CA 1
ATOM 3135 C C . ASN A 1 404 ? -11.679 12.501 -20.109 1.00 78.56 404 ASN A C 1
ATOM 3137 O O . ASN A 1 404 ? -10.791 13.013 -20.790 1.00 78.56 404 ASN A O 1
ATOM 3141 N N . GLY A 1 405 ? -12.966 12.539 -20.471 1.00 79.12 405 GLY A N 1
ATOM 3142 C CA . GLY A 1 405 ? -13.429 13.226 -21.679 1.00 79.12 405 GLY A CA 1
ATOM 3143 C C . GLY A 1 405 ? -13.120 12.488 -22.985 1.00 79.12 405 GLY A C 1
ATOM 3144 O O . GLY A 1 405 ? -13.052 13.125 -24.031 1.00 79.12 405 GLY A O 1
ATOM 3145 N N . LYS A 1 406 ? -12.824 11.180 -22.943 1.00 83.38 406 LYS A N 1
ATOM 3146 C CA . LYS A 1 406 ? -12.480 10.360 -24.117 1.00 83.38 406 LYS A CA 1
ATOM 3147 C C . LYS A 1 406 ? -13.248 9.044 -24.106 1.00 83.38 406 LYS A C 1
ATOM 3149 O O . LYS A 1 406 ? -13.228 8.345 -23.088 1.00 83.38 406 LYS A O 1
ATOM 3154 N N . LYS A 1 407 ? -13.848 8.677 -25.243 1.00 87.75 407 LYS A N 1
ATOM 3155 C CA . LYS A 1 407 ? -14.424 7.344 -25.441 1.00 87.75 407 LYS A CA 1
ATOM 3156 C C . LYS A 1 407 ? -13.352 6.249 -25.401 1.00 87.75 407 LYS A C 1
ATOM 3158 O O . LYS A 1 407 ? -12.221 6.418 -25.872 1.00 87.75 407 LYS A O 1
ATOM 3163 N N . GLN A 1 408 ? -13.727 5.130 -24.798 1.00 93.62 408 GLN A N 1
ATOM 3164 C CA . GLN A 1 408 ? -12.955 3.902 -24.631 1.00 93.62 408 GLN A CA 1
ATOM 3165 C C . GLN A 1 408 ? -13.921 2.712 -24.617 1.00 93.62 408 GLN A C 1
ATOM 3167 O O . GLN A 1 408 ? -15.096 2.887 -24.300 1.00 93.62 408 GLN A O 1
ATOM 3172 N N . ALA A 1 409 ? -13.442 1.510 -24.928 1.00 93.81 409 ALA A N 1
ATOM 3173 C CA . ALA A 1 409 ? -14.268 0.304 -24.877 1.00 93.81 409 ALA A CA 1
ATOM 3174 C C . ALA A 1 409 ? -13.545 -0.861 -24.194 1.00 93.81 409 ALA A C 1
ATOM 3176 O O . ALA A 1 409 ? -12.317 -0.950 -24.223 1.00 93.81 409 ALA A O 1
ATOM 3177 N N . LEU A 1 410 ? -14.320 -1.754 -23.581 1.00 95.50 410 LEU A N 1
ATOM 3178 C CA . LEU A 1 410 ? -13.894 -3.107 -23.225 1.00 95.50 410 LEU A CA 1
ATOM 3179 C C . LEU A 1 410 ? -14.617 -4.089 -24.143 1.00 95.50 410 LEU A C 1
ATOM 3181 O O . LEU A 1 410 ? -15.826 -3.967 -24.322 1.00 95.50 410 LEU A O 1
ATOM 3185 N N . ILE A 1 411 ? -13.876 -5.039 -24.707 1.00 95.12 411 ILE A N 1
ATOM 3186 C CA . ILE A 1 411 ? -14.379 -6.067 -25.624 1.00 95.12 411 ILE A CA 1
ATOM 3187 C C . ILE A 1 411 ? -13.896 -7.417 -25.102 1.00 95.12 411 ILE A C 1
ATOM 3189 O O . ILE A 1 411 ? -12.700 -7.588 -24.864 1.00 95.12 411 ILE A O 1
ATOM 3193 N N . MET A 1 412 ? -14.816 -8.352 -24.894 1.00 94.19 412 MET A N 1
ATOM 3194 C CA . MET A 1 412 ? -14.545 -9.700 -24.406 1.00 94.19 412 MET A CA 1
ATOM 3195 C C . MET A 1 412 ? -14.836 -10.716 -25.511 1.00 94.19 412 MET A C 1
ATOM 3197 O O . MET A 1 412 ? -15.954 -10.762 -26.019 1.00 94.19 412 MET A O 1
ATOM 3201 N N . PHE A 1 413 ? -13.835 -11.519 -25.856 1.00 95.62 413 PHE A N 1
ATOM 3202 C CA . PHE A 1 413 ? -13.924 -12.630 -26.801 1.00 95.62 413 PHE A CA 1
ATOM 3203 C C . PHE A 1 413 ? -14.203 -13.956 -26.084 1.00 95.62 413 PHE A C 1
ATOM 3205 O O . PHE A 1 413 ? -14.050 -14.063 -24.862 1.00 95.62 413 PHE A O 1
ATOM 3212 N N . GLU A 1 414 ? -14.577 -14.981 -26.847 1.00 92.69 414 GLU A N 1
ATOM 3213 C CA . GLU A 1 414 ? -14.784 -16.333 -26.327 1.00 92.69 414 GLU A CA 1
ATOM 3214 C C . GLU A 1 414 ? -13.460 -16.980 -25.891 1.00 92.69 414 GLU A C 1
ATOM 3216 O O . GLU A 1 414 ? -13.416 -17.683 -24.881 1.00 92.69 414 GLU A O 1
ATOM 3221 N N . SER A 1 415 ? -12.344 -16.687 -26.566 1.00 94.94 415 SER A N 1
ATOM 3222 C CA . SER A 1 415 ? -11.018 -17.220 -26.224 1.00 94.94 415 SER A CA 1
ATOM 3223 C C . SER A 1 415 ? -9.928 -16.148 -26.075 1.00 94.94 415 SER A C 1
ATOM 3225 O O . SER A 1 415 ? -10.033 -15.021 -26.558 1.00 94.94 415 SER A O 1
ATOM 3227 N N . GLU A 1 416 ? -8.851 -16.501 -25.361 1.00 94.69 416 GLU A N 1
ATOM 3228 C CA . GLU A 1 416 ? -7.656 -15.649 -25.218 1.00 94.69 416 GLU A CA 1
ATOM 3229 C C . GLU A 1 416 ? -6.888 -15.533 -26.543 1.00 94.69 416 GLU A C 1
ATOM 3231 O O . GLU A 1 416 ? -6.225 -14.528 -26.797 1.00 94.69 416 GLU A O 1
ATOM 3236 N N . GLU A 1 417 ? -6.997 -16.555 -27.394 1.00 96.62 417 GLU A N 1
ATOM 3237 C CA . GLU A 1 417 ? -6.408 -16.598 -28.729 1.00 96.62 417 GLU A CA 1
ATOM 3238 C C . GLU A 1 417 ? -7.072 -15.572 -29.651 1.00 96.62 417 GLU A C 1
ATOM 3240 O O . GLU A 1 417 ? -6.377 -14.701 -30.162 1.00 96.62 417 GLU A O 1
ATOM 3245 N N . GLU A 1 418 ? -8.403 -15.582 -29.764 1.00 97.19 418 GLU A N 1
ATOM 3246 C CA . GLU A 1 418 ? -9.178 -14.591 -30.532 1.00 97.19 418 GLU A CA 1
ATOM 3247 C C . GLU A 1 418 ? -8.874 -13.149 -30.093 1.00 97.19 418 GLU A C 1
ATOM 3249 O O . GLU A 1 418 ? -8.598 -12.274 -30.917 1.00 97.19 418 GLU A O 1
ATOM 3254 N N . ALA A 1 419 ? -8.829 -12.903 -28.779 1.00 96.69 419 ALA A N 1
ATOM 3255 C CA . ALA A 1 419 ? -8.451 -11.605 -28.223 1.00 96.69 419 ALA A CA 1
ATOM 3256 C C . ALA A 1 419 ? -7.008 -11.194 -28.589 1.00 96.69 419 ALA A C 1
ATOM 3258 O O . ALA A 1 419 ? -6.731 -10.010 -28.807 1.00 96.69 419 ALA A O 1
ATOM 3259 N N . THR A 1 420 ? -6.088 -12.160 -28.682 1.00 97.19 420 THR A N 1
ATOM 3260 C CA . THR A 1 420 ? -4.697 -11.934 -29.102 1.00 97.19 420 THR A CA 1
ATOM 3261 C C . THR A 1 420 ? -4.609 -11.680 -30.610 1.00 97.19 420 THR A C 1
ATOM 3263 O O . THR A 1 420 ? -3.940 -10.729 -31.012 1.00 97.19 420 THR A O 1
ATOM 3266 N N . GLU A 1 421 ? -5.322 -12.446 -31.445 1.00 97.50 421 GLU A N 1
ATOM 3267 C CA . GLU A 1 421 ? -5.417 -12.237 -32.900 1.00 97.50 421 GLU A CA 1
ATOM 3268 C C . GLU A 1 421 ? -5.980 -10.851 -33.235 1.00 97.50 421 GLU A C 1
ATOM 3270 O O . GLU A 1 421 ? -5.401 -10.120 -34.050 1.00 97.50 421 GLU A O 1
ATOM 3275 N N . ALA A 1 422 ? -7.052 -10.451 -32.544 1.00 97.19 422 ALA A N 1
ATOM 3276 C CA . ALA A 1 422 ? -7.643 -9.125 -32.656 1.00 97.19 422 ALA A CA 1
ATOM 3277 C C . ALA A 1 422 ? -6.651 -8.025 -32.258 1.00 97.19 422 ALA A C 1
ATOM 3279 O O . ALA A 1 422 ? -6.499 -7.035 -32.977 1.00 97.19 422 ALA A O 1
ATOM 3280 N N . LEU A 1 423 ? -5.926 -8.200 -31.146 1.00 97.25 423 LEU A N 1
ATOM 3281 C CA . LEU A 1 423 ? -4.931 -7.229 -30.701 1.00 97.25 423 LEU A CA 1
ATOM 3282 C C . LEU A 1 423 ? -3.801 -7.065 -31.721 1.00 97.25 423 LEU A C 1
ATOM 3284 O O . LEU A 1 423 ? -3.492 -5.929 -32.082 1.00 97.25 423 LEU A O 1
ATOM 3288 N N . VAL A 1 424 ? -3.184 -8.153 -32.194 1.00 96.69 424 VAL A N 1
ATOM 3289 C CA . VAL A 1 424 ? -2.025 -8.036 -33.096 1.00 96.69 424 VAL A CA 1
ATOM 3290 C C . VAL A 1 424 ? -2.401 -7.494 -34.470 1.00 96.69 424 VAL A C 1
ATOM 3292 O O . VAL A 1 424 ? -1.594 -6.790 -35.072 1.00 96.69 424 VAL A O 1
ATOM 3295 N N . THR A 1 425 ? -3.620 -7.767 -34.942 1.00 96.25 425 THR A N 1
ATOM 3296 C CA . THR A 1 425 ? -4.074 -7.352 -36.277 1.00 96.25 425 THR A CA 1
ATOM 3297 C C . THR A 1 425 ? -4.664 -5.940 -36.289 1.00 96.25 425 THR A C 1
ATOM 3299 O O . THR A 1 425 ? -4.500 -5.219 -37.270 1.00 96.25 425 THR A O 1
ATOM 3302 N N . LYS A 1 426 ? -5.330 -5.507 -35.207 1.00 95.81 426 LYS A N 1
ATOM 3303 C CA . LYS A 1 426 ? -6.070 -4.228 -35.168 1.00 95.81 426 LYS A CA 1
ATOM 3304 C C . LYS A 1 426 ? -5.394 -3.137 -34.342 1.00 95.81 426 LYS A C 1
ATOM 3306 O O . LYS A 1 426 ? -5.856 -1.991 -34.375 1.00 95.81 426 LYS A O 1
ATOM 3311 N N . HIS A 1 427 ? -4.310 -3.423 -33.617 1.00 94.06 427 HIS A N 1
ATOM 3312 C CA . HIS A 1 427 ? -3.547 -2.365 -32.952 1.00 94.06 427 HIS A CA 1
ATOM 3313 C C . HIS A 1 427 ? -3.019 -1.344 -33.971 1.00 94.06 427 HIS A C 1
ATOM 3315 O O . HIS A 1 427 ? -2.522 -1.717 -35.028 1.00 94.06 427 HIS A O 1
ATOM 3321 N N . ALA A 1 428 ? -3.145 -0.052 -33.650 1.00 89.81 428 ALA A N 1
ATOM 3322 C CA . ALA A 1 428 ? -2.778 1.066 -34.521 1.00 89.81 428 ALA A CA 1
ATOM 3323 C C . ALA A 1 428 ? -3.519 1.137 -35.877 1.00 89.81 428 ALA A C 1
ATOM 3325 O O . ALA A 1 428 ? -3.153 1.946 -36.729 1.00 89.81 428 ALA A O 1
ATOM 3326 N N . SER A 1 429 ? -4.600 0.370 -36.060 1.00 92.88 429 SER A N 1
ATOM 3327 C CA . SER A 1 429 ? -5.524 0.558 -37.186 1.00 92.88 429 SER A CA 1
ATOM 3328 C C . SER A 1 429 ? -6.341 1.854 -37.044 1.00 92.88 429 SER A C 1
ATOM 3330 O O . SER A 1 429 ? -6.445 2.432 -35.959 1.00 92.88 429 SER A O 1
ATOM 3332 N N . SER A 1 430 ? -6.920 2.323 -38.152 1.00 90.75 430 SER A N 1
ATOM 3333 C CA . SER A 1 430 ? -7.849 3.458 -38.157 1.00 90.75 430 SER A CA 1
ATOM 3334 C C . SER A 1 430 ? -9.283 2.975 -37.935 1.00 90.75 430 SER A C 1
ATOM 3336 O O . SER A 1 430 ? -9.731 2.061 -38.625 1.00 90.75 430 SER A O 1
ATOM 3338 N N . LEU A 1 431 ? -10.005 3.609 -37.009 1.00 90.38 431 LEU A N 1
ATOM 3339 C CA . LEU A 1 431 ? -11.441 3.423 -36.785 1.00 90.38 431 LEU A CA 1
ATOM 3340 C C . LEU A 1 431 ? -12.082 4.804 -36.599 1.00 90.38 431 LEU A C 1
ATOM 3342 O O . LEU A 1 431 ? -11.642 5.580 -35.747 1.00 90.38 431 LEU A O 1
ATOM 3346 N N . GLY A 1 432 ? -13.062 5.150 -37.441 1.00 80.69 432 GLY A N 1
ATOM 3347 C CA . GLY A 1 432 ? -13.659 6.496 -37.480 1.00 80.69 432 GLY A CA 1
ATOM 3348 C C . GLY A 1 432 ? -12.622 7.625 -37.611 1.00 80.69 432 GLY A C 1
ATOM 3349 O O . GLY A 1 432 ? -12.711 8.648 -36.939 1.00 80.69 432 GLY A O 1
ATOM 3350 N N . GLY A 1 433 ? -11.561 7.406 -38.398 1.00 81.94 433 GLY A N 1
ATOM 3351 C CA . GLY A 1 433 ? -10.470 8.370 -38.597 1.00 81.94 433 GLY A CA 1
ATOM 3352 C C . GLY A 1 433 ? -9.484 8.518 -37.427 1.00 81.94 433 GLY A C 1
ATOM 3353 O O . GLY A 1 433 ? -8.512 9.261 -37.554 1.00 81.94 433 GLY A O 1
ATOM 3354 N N . SER A 1 434 ? -9.686 7.814 -36.308 1.00 86.31 434 SER A N 1
ATOM 3355 C CA . SER A 1 434 ? -8.754 7.795 -35.172 1.00 86.31 434 SER A CA 1
ATOM 3356 C C . SER A 1 434 ? -7.894 6.531 -35.168 1.00 86.31 434 SER A C 1
ATOM 3358 O O . SER A 1 434 ? -8.391 5.430 -35.392 1.00 86.31 434 SER A O 1
ATOM 3360 N N . ILE A 1 435 ? -6.601 6.679 -34.865 1.00 89.94 435 ILE A N 1
ATOM 3361 C CA . ILE A 1 435 ? -5.673 5.549 -34.698 1.00 89.94 435 ILE A CA 1
ATOM 3362 C C . ILE A 1 435 ? -5.906 4.918 -33.322 1.00 89.94 435 ILE A C 1
ATOM 3364 O O . ILE A 1 435 ? -5.548 5.507 -32.294 1.00 89.94 435 ILE A O 1
ATOM 3368 N N . ILE A 1 436 ? -6.489 3.719 -33.296 1.00 92.44 436 ILE A N 1
ATOM 3369 C CA . ILE A 1 436 ? -6.878 3.058 -32.048 1.00 92.44 436 ILE A CA 1
ATOM 3370 C C . ILE A 1 436 ? -5.690 2.393 -31.356 1.00 92.44 436 ILE A C 1
ATOM 3372 O O . ILE A 1 436 ? -4.789 1.827 -31.980 1.00 92.44 436 ILE A O 1
ATOM 3376 N N . ARG A 1 437 ? -5.703 2.416 -30.022 1.00 91.31 437 ARG A N 1
ATOM 3377 C CA . ARG A 1 437 ? -4.743 1.689 -29.190 1.00 91.31 437 ARG A CA 1
ATOM 3378 C C . ARG A 1 437 ? -5.441 0.599 -28.396 1.00 91.31 437 ARG A C 1
ATOM 3380 O O . ARG A 1 437 ? -6.424 0.859 -27.711 1.00 91.31 437 ARG A O 1
ATOM 3387 N N 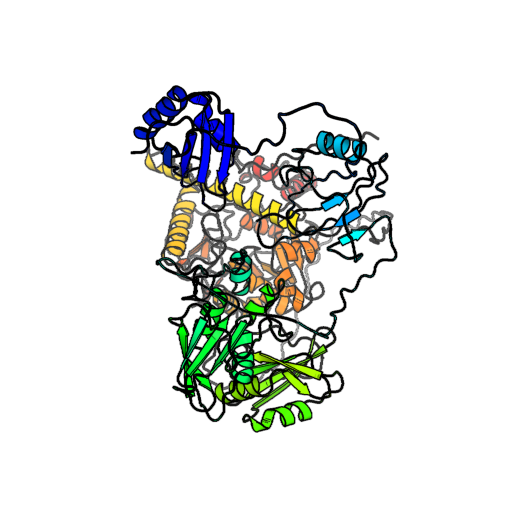. ILE A 1 438 ? -4.864 -0.595 -28.479 1.00 93.88 438 ILE A N 1
ATOM 3388 C CA . ILE A 1 438 ? -5.376 -1.850 -27.915 1.00 93.88 438 ILE A CA 1
ATOM 3389 C C . ILE A 1 438 ? -4.373 -2.403 -26.896 1.00 93.88 438 ILE A C 1
ATOM 3391 O O . ILE A 1 438 ? -3.161 -2.377 -27.149 1.00 93.88 438 ILE A O 1
ATOM 3395 N N . SER A 1 439 ? -4.866 -2.888 -25.760 1.00 93.50 439 SER A N 1
ATOM 3396 C CA . SER A 1 439 ? -4.109 -3.597 -24.716 1.00 93.50 439 SER A CA 1
ATOM 3397 C C . SER A 1 439 ? -4.985 -4.643 -24.029 1.00 93.50 439 SER A C 1
ATOM 3399 O O . SER A 1 439 ? -6.200 -4.477 -23.993 1.00 93.50 439 SER A O 1
ATOM 3401 N N . PHE A 1 440 ? -4.390 -5.690 -23.455 1.00 94.19 440 PHE A N 1
ATOM 3402 C CA . PHE A 1 440 ? -5.135 -6.642 -22.628 1.00 94.19 440 PHE A CA 1
ATOM 3403 C C . PHE A 1 440 ? -5.691 -5.980 -21.365 1.00 94.19 440 PHE A C 1
ATOM 3405 O O . PHE A 1 440 ? -5.104 -5.051 -20.805 1.00 94.19 440 PHE A O 1
ATOM 3412 N N . SER A 1 441 ? -6.841 -6.478 -20.925 1.00 88.81 441 SER A N 1
ATOM 3413 C CA . SER A 1 441 ? -7.518 -6.071 -19.706 1.00 88.81 441 SER A CA 1
ATOM 3414 C C . SER A 1 441 ? -7.387 -7.180 -18.669 1.00 88.81 441 SER A C 1
ATOM 3416 O O . SER A 1 441 ? -7.674 -8.345 -18.940 1.00 88.81 441 SER A O 1
ATOM 3418 N N . GLN A 1 442 ? -7.004 -6.812 -17.451 1.00 79.75 442 GLN A N 1
ATOM 3419 C CA . GLN A 1 442 ? -6.863 -7.720 -16.305 1.00 79.75 442 GLN A CA 1
ATOM 3420 C C . GLN A 1 442 ? -8.234 -8.024 -15.650 1.00 79.75 442 GLN A C 1
ATOM 3422 O O . GLN A 1 442 ? -8.328 -8.258 -14.446 1.00 79.75 442 GLN A O 1
ATOM 3427 N N . LEU A 1 443 ? -9.325 -7.955 -16.422 1.00 73.25 443 LEU A N 1
ATOM 3428 C CA . LEU A 1 443 ? -10.698 -8.141 -15.953 1.00 73.25 443 LEU A CA 1
ATOM 3429 C C . LEU A 1 443 ? -11.264 -9.493 -16.370 1.00 73.25 443 LEU A C 1
ATOM 3431 O O . LEU A 1 443 ? -11.008 -9.979 -17.466 1.00 73.25 443 LEU A O 1
ATOM 3435 N N . GLN A 1 444 ? -12.101 -10.049 -15.498 1.00 65.44 444 GLN A N 1
ATOM 3436 C CA . GLN A 1 444 ? -12.757 -11.337 -15.717 1.00 65.44 444 GLN A CA 1
ATOM 3437 C C . GLN A 1 444 ? -14.183 -11.194 -16.272 1.00 65.44 444 GLN A C 1
ATOM 3439 O O . GLN A 1 444 ? -14.656 -12.101 -16.942 1.00 65.44 444 GLN A O 1
ATOM 3444 N N . THR A 1 445 ? -14.873 -10.073 -16.021 1.00 67.38 445 THR A N 1
ATOM 3445 C CA . THR A 1 445 ? -16.256 -9.843 -16.480 1.00 67.38 445 THR A CA 1
ATOM 3446 C C . THR A 1 445 ? -16.537 -8.372 -16.778 1.00 67.38 445 THR A C 1
ATOM 3448 O O . THR A 1 445 ? -16.082 -7.471 -16.068 1.00 67.38 445 THR A O 1
ATOM 3451 N N . ILE A 1 446 ? -17.340 -8.115 -17.810 1.00 71.62 446 ILE A N 1
ATOM 3452 C CA . ILE A 1 446 ? -17.899 -6.790 -18.083 1.00 71.62 446 ILE A CA 1
ATOM 3453 C C . ILE A 1 446 ? -19.240 -6.690 -17.346 1.00 71.62 446 ILE A C 1
ATOM 3455 O O . ILE A 1 446 ? -20.196 -7.381 -17.673 1.00 71.62 446 ILE A O 1
ATOM 3459 N N . ARG A 1 447 ? -19.314 -5.844 -16.311 1.00 53.31 447 ARG A N 1
ATOM 3460 C CA . ARG A 1 447 ? -20.564 -5.639 -15.560 1.00 53.31 447 ARG A CA 1
ATOM 3461 C C . ARG A 1 447 ? -21.498 -4.700 -16.312 1.00 53.31 447 ARG A C 1
ATOM 3463 O O . ARG A 1 447 ? -21.181 -3.513 -16.438 1.00 53.31 447 ARG A O 1
ATOM 3470 N N . GLU A 1 448 ? -22.656 -5.187 -16.730 1.00 33.50 448 GLU A N 1
ATOM 3471 C CA . GLU A 1 448 ? -23.805 -4.338 -17.049 1.00 33.50 448 GLU A CA 1
ATOM 3472 C C . GLU A 1 448 ? -24.229 -3.549 -15.804 1.00 33.50 448 GLU A C 1
ATOM 3474 O O . GLU A 1 448 ? -24.161 -4.053 -14.686 1.00 33.50 448 GLU A O 1
ATOM 3479 N N . ASN A 1 449 ? -24.615 -2.286 -15.983 1.00 34.59 449 ASN A N 1
ATOM 3480 C CA . ASN A 1 449 ? -25.244 -1.498 -14.925 1.00 34.59 449 ASN A CA 1
ATOM 3481 C C . ASN A 1 449 ? -26.125 -0.429 -15.574 1.00 34.59 449 ASN A C 1
ATOM 3483 O O . ASN A 1 449 ? -25.635 0.425 -16.318 1.00 34.59 449 ASN A O 1
ATOM 3487 N N . SER A 1 450 ? -27.418 -0.486 -15.277 1.00 29.08 450 SER A N 1
ATOM 3488 C CA . SER A 1 450 ? -28.439 0.419 -15.793 1.00 29.08 450 SER A CA 1
ATOM 3489 C C . SER A 1 450 ? -28.166 1.870 -15.382 1.00 29.08 450 SER A C 1
ATOM 3491 O O . SER A 1 450 ? -28.022 2.169 -14.201 1.00 29.08 450 SER A O 1
ATOM 3493 N N . GLN A 1 451 ? -28.127 2.769 -16.369 1.00 30.00 451 GLN A N 1
ATOM 3494 C CA . GLN A 1 451 ? -28.294 4.226 -16.248 1.00 30.00 451 GLN A CA 1
ATOM 3495 C C . GLN A 1 451 ? -27.704 4.927 -15.000 1.00 30.00 451 GLN A C 1
ATOM 3497 O O . GLN A 1 451 ? -28.417 5.395 -14.116 1.00 30.00 451 GLN A O 1
ATOM 3502 N N . SER A 1 452 ? -26.395 5.176 -15.015 1.00 28.34 452 SER A N 1
ATOM 3503 C CA . SER A 1 452 ? -25.870 6.547 -14.850 1.00 28.34 452 SER A CA 1
ATOM 3504 C C . SER A 1 452 ? -24.381 6.585 -15.203 1.00 28.34 452 SER A C 1
ATOM 3506 O O . SER A 1 452 ? -23.549 5.902 -14.610 1.00 28.34 452 SER A O 1
ATOM 3508 N N . GLY A 1 453 ? -24.037 7.348 -16.241 1.00 35.00 453 GLY A N 1
ATOM 3509 C CA . GLY A 1 453 ? -22.700 7.317 -16.827 1.00 35.00 453 GLY A CA 1
ATOM 3510 C C . GLY A 1 453 ? -21.644 8.016 -15.971 1.00 35.00 453 GLY A C 1
ATOM 3511 O O . GLY A 1 453 ? -21.595 9.245 -15.958 1.00 35.00 453 GLY A O 1
ATOM 3512 N N . ARG A 1 454 ? -20.764 7.229 -15.333 1.00 32.34 454 ARG A N 1
ATOM 3513 C CA . ARG A 1 454 ? -19.304 7.455 -15.205 1.00 32.34 454 ARG A CA 1
ATOM 3514 C C . ARG A 1 454 ? -18.631 6.278 -14.486 1.00 32.34 454 ARG A C 1
ATOM 3516 O O . ARG A 1 454 ? -19.262 5.586 -13.697 1.00 32.34 454 ARG A O 1
ATOM 3523 N N . ASN A 1 455 ? -17.328 6.116 -14.725 1.00 28.28 455 ASN A N 1
ATOM 3524 C CA . ASN A 1 455 ? -16.435 5.102 -14.142 1.00 28.28 455 ASN A CA 1
ATOM 3525 C C . ASN A 1 455 ? -16.608 3.670 -14.680 1.00 28.28 455 ASN A C 1
ATOM 3527 O O . ASN A 1 455 ? -17.035 2.752 -13.981 1.00 28.28 455 ASN A O 1
ATOM 3531 N N . ILE A 1 456 ? -16.108 3.459 -15.896 1.00 28.47 456 ILE A N 1
ATOM 3532 C CA . ILE A 1 456 ? -15.324 2.253 -16.192 1.00 28.47 456 ILE A CA 1
ATOM 3533 C C . ILE A 1 456 ? -13.877 2.725 -16.315 1.00 28.47 456 ILE A C 1
ATOM 3535 O O . ILE A 1 456 ? -13.637 3.814 -16.834 1.00 28.47 456 ILE A O 1
ATOM 3539 N N . GLY A 1 457 ? -12.936 1.964 -15.758 1.00 28.75 457 GLY A N 1
ATOM 3540 C CA . GLY A 1 457 ? -11.554 2.422 -15.605 1.00 28.75 457 GLY A CA 1
ATOM 3541 C C . GLY A 1 457 ? -10.931 2.213 -14.225 1.00 28.75 457 GLY A C 1
ATOM 3542 O O . GLY A 1 457 ? -9.825 2.689 -14.018 1.00 28.75 457 GLY A O 1
ATOM 3543 N N . GLU A 1 458 ? -11.576 1.499 -13.291 1.00 33.28 458 GLU A N 1
ATOM 3544 C CA . GLU A 1 458 ? -10.849 0.870 -12.174 1.00 33.28 458 GLU A CA 1
ATOM 3545 C C . GLU A 1 458 ? -11.607 -0.321 -11.559 1.00 33.28 458 GLU A C 1
ATOM 3547 O O . GLU A 1 458 ? -12.345 -0.226 -10.581 1.00 33.28 458 GLU A O 1
ATOM 3552 N N . LYS A 1 459 ? -11.402 -1.482 -12.175 1.00 27.53 459 LYS A N 1
ATOM 3553 C CA . LYS A 1 459 ? -11.410 -2.819 -11.567 1.00 27.53 459 LYS A CA 1
ATOM 3554 C C . LYS A 1 459 ? -10.730 -3.705 -12.600 1.00 27.53 459 LYS A C 1
ATOM 3556 O O . LYS A 1 459 ? -11.103 -3.632 -13.762 1.00 27.53 459 LYS A O 1
ATOM 3561 N N . LEU A 1 460 ? -9.665 -4.393 -12.197 1.00 24.80 460 LEU A N 1
ATOM 3562 C CA . LEU A 1 460 ? -8.665 -5.009 -13.083 1.00 24.80 460 LEU A CA 1
ATOM 3563 C C . LEU A 1 460 ? -7.946 -6.166 -12.351 1.00 24.80 460 LEU A C 1
ATOM 3565 O O . LEU A 1 460 ? -6.726 -6.228 -12.350 1.00 24.80 460 LEU A O 1
ATOM 3569 N N . LEU A 1 461 ? -8.702 -6.998 -11.622 1.00 27.33 461 LEU A N 1
ATOM 3570 C CA . LEU A 1 461 ? -8.274 -8.256 -10.982 1.00 27.33 461 LEU A CA 1
ATOM 3571 C C . LEU A 1 461 ? -9.505 -8.918 -10.338 1.00 27.33 461 LEU A C 1
ATOM 3573 O O . LEU A 1 461 ? -10.386 -8.208 -9.846 1.00 27.33 461 LEU A O 1
ATOM 3577 N N . GLY A 1 462 ? -9.572 -10.250 -10.318 1.00 23.59 462 GLY A N 1
ATOM 3578 C CA . GLY A 1 462 ? -10.697 -10.984 -9.733 1.00 23.59 462 GLY A CA 1
ATOM 3579 C C . GLY A 1 462 ? -10.323 -12.367 -9.200 1.00 23.59 462 GLY A C 1
ATOM 3580 O O . GLY A 1 462 ? -9.182 -12.811 -9.324 1.00 23.59 462 GLY A O 1
ATOM 3581 N N . THR A 1 463 ? -11.305 -13.033 -8.602 1.00 23.64 463 THR A N 1
ATOM 3582 C CA . THR A 1 463 ? -11.235 -14.386 -8.037 1.00 23.64 463 THR A CA 1
ATOM 3583 C C . THR A 1 463 ? -12.532 -15.109 -8.380 1.00 23.64 463 THR A C 1
ATOM 3585 O O . THR A 1 463 ? -13.599 -14.510 -8.249 1.00 23.64 463 THR A O 1
ATOM 3588 N N . ALA A 1 464 ? -12.442 -16.367 -8.811 1.00 24.25 464 ALA A N 1
ATOM 3589 C CA . ALA A 1 464 ? -13.613 -17.201 -9.061 1.00 24.25 464 ALA A CA 1
ATOM 3590 C C . ALA A 1 464 ? -14.331 -17.553 -7.745 1.00 24.25 464 ALA A C 1
ATOM 3592 O O . ALA A 1 464 ? -13.667 -17.814 -6.744 1.00 24.25 464 ALA A O 1
ATOM 3593 N N . ASP A 1 465 ? -15.664 -17.587 -7.784 1.00 24.27 465 ASP A N 1
ATOM 3594 C CA . ASP A 1 465 ? -16.511 -18.258 -6.793 1.00 24.27 465 ASP A CA 1
ATOM 3595 C C . ASP A 1 465 ? -17.141 -19.478 -7.490 1.00 24.27 465 ASP A C 1
ATOM 3597 O O . ASP A 1 465 ? -17.783 -19.323 -8.533 1.00 24.27 465 ASP A O 1
ATOM 3601 N N . ASP A 1 466 ? -16.992 -20.670 -6.908 1.00 24.58 466 ASP A N 1
ATOM 3602 C CA . ASP A 1 466 ? -17.834 -21.824 -7.237 1.00 24.58 466 ASP A CA 1
ATOM 3603 C C . ASP A 1 466 ? -19.152 -21.699 -6.462 1.00 24.58 466 ASP A C 1
ATOM 3605 O O . ASP A 1 466 ? -19.165 -21.556 -5.237 1.00 24.58 466 ASP A O 1
ATOM 3609 N N . GLY A 1 467 ? -20.279 -21.723 -7.173 1.00 22.03 467 GLY A N 1
ATOM 3610 C CA . GLY A 1 467 ? -21.600 -21.559 -6.570 1.00 22.03 467 GLY A CA 1
ATOM 3611 C C . GLY A 1 467 ? -22.267 -22.880 -6.189 1.00 22.03 467 GLY A C 1
ATOM 3612 O O . GLY A 1 467 ? -22.072 -23.902 -6.840 1.00 22.03 467 GLY A O 1
ATOM 3613 N N . PHE A 1 468 ? -23.177 -22.824 -5.215 1.00 22.55 468 PHE A N 1
ATOM 3614 C CA . PHE A 1 468 ? -24.332 -23.724 -5.161 1.00 22.55 468 PHE A CA 1
ATOM 3615 C C . PHE A 1 468 ? -25.589 -22.918 -4.834 1.00 22.55 468 PHE A C 1
ATOM 3617 O O . PHE A 1 468 ? -25.542 -21.944 -4.085 1.00 22.55 468 PHE A O 1
ATOM 3624 N N . GLY A 1 469 ? -26.699 -23.257 -5.487 1.00 21.08 469 GLY A N 1
ATOM 3625 C CA . GLY A 1 469 ? -27.829 -22.341 -5.608 1.00 21.08 469 GLY A CA 1
ATOM 3626 C C . GLY A 1 469 ? -29.010 -22.592 -4.674 1.00 21.08 469 GLY A C 1
ATOM 3627 O O . GLY A 1 469 ? -29.178 -23.666 -4.098 1.00 21.08 469 GLY A O 1
ATOM 3628 N N . SER A 1 470 ? -29.937 -21.633 -4.766 1.00 23.05 470 SER A N 1
ATOM 3629 C CA . SER A 1 470 ? -31.388 -21.806 -4.588 1.00 23.05 470 SER A CA 1
ATOM 3630 C C . SER A 1 470 ? -31.933 -21.651 -3.142 1.00 23.05 470 SER A C 1
ATOM 3632 O O . SER A 1 470 ? -31.157 -21.416 -2.218 1.00 23.05 470 SER A O 1
ATOM 3634 N N . PRO A 1 471 ? -33.261 -21.495 -2.959 1.00 29.11 471 PRO A N 1
ATOM 3635 C CA . PRO A 1 471 ? -33.793 -20.159 -2.651 1.00 29.11 471 PRO A CA 1
ATOM 3636 C C . PRO A 1 471 ? -34.746 -20.164 -1.443 1.00 29.11 471 PRO A C 1
ATOM 3638 O O . PRO A 1 471 ? -35.217 -21.223 -1.073 1.00 29.11 471 PRO A O 1
ATOM 3641 N N . PHE A 1 472 ? -35.156 -19.008 -0.903 1.00 21.81 472 PHE A N 1
ATOM 3642 C CA . PHE A 1 472 ? -36.521 -18.862 -0.358 1.00 21.81 472 PHE A CA 1
ATOM 3643 C C . PHE A 1 472 ? -36.985 -17.402 -0.265 1.00 21.81 472 PHE A C 1
ATOM 3645 O O . PHE A 1 472 ? -36.204 -16.452 -0.255 1.00 21.81 472 PHE A O 1
ATOM 3652 N N . THR A 1 473 ? -38.305 -17.248 -0.266 1.00 21.34 473 THR A N 1
ATOM 3653 C CA . THR A 1 473 ? -39.057 -16.001 -0.424 1.00 21.34 473 THR A CA 1
ATOM 3654 C C . THR A 1 473 ? -39.461 -15.350 0.898 1.00 21.34 473 THR A C 1
ATOM 3656 O O . THR A 1 473 ? -39.851 -16.050 1.822 1.00 21.34 473 THR A O 1
ATOM 3659 N N . CYS A 1 474 ? -39.551 -14.014 0.879 1.00 20.00 474 CYS A N 1
ATOM 3660 C CA . CYS A 1 474 ? -40.580 -13.196 1.546 1.00 20.00 474 CYS A CA 1
ATOM 3661 C C . CYS A 1 474 ? -40.847 -13.407 3.057 1.00 20.00 474 CYS A C 1
ATOM 3663 O O . CYS A 1 474 ? -41.496 -14.372 3.445 1.00 20.00 474 CYS A O 1
ATOM 3665 N N . ASN A 1 475 ? -40.619 -12.364 3.872 1.00 22.22 475 ASN A N 1
ATOM 3666 C CA . ASN A 1 475 ? -41.782 -11.678 4.455 1.00 22.22 475 ASN A CA 1
ATOM 3667 C C . ASN A 1 475 ? -41.525 -10.221 4.875 1.00 22.22 475 ASN A C 1
ATOM 3669 O O . ASN A 1 475 ? -40.399 -9.728 4.880 1.00 22.22 475 ASN A O 1
ATOM 3673 N N . ARG A 1 476 ? -42.628 -9.528 5.162 1.00 21.25 476 ARG A N 1
ATOM 3674 C CA . ARG A 1 476 ? -42.773 -8.087 5.383 1.00 21.25 476 ARG A CA 1
ATOM 3675 C C . ARG A 1 476 ? -43.323 -7.834 6.795 1.00 21.25 476 ARG A C 1
ATOM 3677 O O . ARG A 1 476 ? -44.015 -8.687 7.339 1.00 21.25 476 ARG A O 1
ATOM 3684 N N . ASN A 1 477 ? -43.118 -6.613 7.297 1.00 21.28 477 ASN A N 1
ATOM 3685 C CA . ASN A 1 477 ? -43.578 -6.073 8.590 1.00 21.28 477 ASN A CA 1
ATOM 3686 C C . ASN A 1 477 ? -42.766 -6.526 9.819 1.00 21.28 477 ASN A C 1
ATOM 3688 O O . ASN A 1 477 ? -42.682 -7.708 10.112 1.00 21.28 477 ASN A O 1
ATOM 3692 N N . TYR A 1 478 ? -42.286 -5.558 10.606 1.00 24.16 478 TYR A N 1
ATOM 3693 C CA . TYR A 1 478 ? -42.939 -5.217 11.878 1.00 24.16 478 TYR A CA 1
ATOM 3694 C C . TYR A 1 478 ? -42.727 -3.729 12.211 1.00 24.16 478 TYR A C 1
ATOM 3696 O O . TYR A 1 478 ? -41.849 -3.076 11.647 1.00 24.16 478 TYR A O 1
ATOM 3704 N N . PHE A 1 479 ? -43.609 -3.174 13.043 1.00 22.20 479 PHE A N 1
ATOM 3705 C CA . PHE A 1 479 ? -43.710 -1.742 13.348 1.00 22.20 479 PHE A CA 1
ATOM 3706 C C . PHE A 1 479 ? -42.943 -1.354 14.628 1.00 22.20 479 PHE A C 1
ATOM 3708 O O . PHE A 1 479 ? -42.728 -2.182 15.506 1.00 22.20 479 PHE A O 1
ATOM 3715 N N . LEU A 1 480 ? -42.591 -0.064 14.702 1.00 22.27 480 LEU A N 1
ATOM 3716 C CA . LEU A 1 480 ? -42.444 0.789 15.897 1.00 22.27 480 LEU A CA 1
ATOM 3717 C C . LEU A 1 480 ? -42.756 0.166 17.275 1.00 22.27 480 LEU A C 1
ATOM 3719 O O . LEU A 1 480 ? -43.900 -0.215 17.488 1.00 22.27 480 LEU A O 1
ATOM 3723 N N . GLU A 1 481 ? -41.845 0.328 18.252 1.00 21.89 481 GLU A N 1
ATOM 3724 C CA . GLU A 1 481 ? -42.117 1.175 19.438 1.00 21.89 481 GLU A CA 1
ATOM 3725 C C . GLU A 1 481 ? -40.882 1.440 20.337 1.00 21.89 481 GLU A C 1
ATOM 3727 O O . GLU A 1 481 ? -40.245 0.505 20.813 1.00 21.89 481 GLU A O 1
ATOM 3732 N N . ASN A 1 482 ? -40.577 2.722 20.605 1.00 23.03 482 ASN A N 1
ATOM 3733 C CA . ASN A 1 482 ? -40.477 3.337 21.950 1.00 23.03 482 ASN A CA 1
ATOM 3734 C C . ASN A 1 482 ? -39.524 4.547 22.026 1.00 23.03 482 ASN A C 1
ATOM 3736 O O . ASN A 1 482 ? -38.300 4.438 22.023 1.00 23.03 482 ASN A O 1
ATOM 3740 N N . GLN A 1 483 ? -40.120 5.726 22.216 1.00 21.36 483 GLN A N 1
ATOM 3741 C CA . GLN A 1 483 ? -39.457 6.863 22.855 1.00 21.36 483 GLN A CA 1
ATOM 3742 C C . GLN A 1 483 ? -39.556 6.719 24.380 1.00 21.36 483 GLN A C 1
ATOM 3744 O O . GLN A 1 483 ? -40.616 6.331 24.865 1.00 21.36 483 GLN A O 1
ATOM 3749 N N . LYS A 1 484 ? -38.530 7.187 25.110 1.00 21.81 484 LYS A N 1
ATOM 3750 C CA . LYS A 1 484 ? -38.607 8.101 26.283 1.00 21.81 484 LYS A CA 1
ATOM 3751 C C . LYS A 1 484 ? -37.465 7.839 27.272 1.00 21.81 484 LYS A C 1
ATOM 3753 O O . LYS A 1 484 ? -37.550 6.932 28.087 1.00 21.81 484 LYS A O 1
ATOM 3758 N N . LEU A 1 485 ? -36.494 8.752 27.312 1.00 24.67 485 LEU A N 1
ATOM 3759 C CA . LEU A 1 485 ? -36.040 9.350 28.576 1.00 24.67 485 LEU A CA 1
ATOM 3760 C C . LEU A 1 485 ? -35.223 10.612 28.289 1.00 24.67 485 LEU A C 1
ATOM 3762 O O . LEU A 1 485 ? -34.058 10.577 27.913 1.00 24.67 485 LEU A O 1
ATOM 3766 N N . ASN A 1 486 ? -35.896 11.748 28.439 1.00 21.09 486 ASN A N 1
ATOM 3767 C CA . ASN A 1 486 ? -35.334 13.079 28.271 1.00 21.09 486 ASN A CA 1
ATOM 3768 C C . ASN A 1 486 ? -34.893 13.586 29.657 1.00 21.09 486 ASN A C 1
ATOM 3770 O O . ASN A 1 486 ? -35.687 13.520 30.597 1.00 21.09 486 ASN A O 1
ATOM 3774 N N . ARG A 1 487 ? -33.671 14.110 29.810 1.00 24.73 487 ARG A N 1
ATOM 3775 C CA . ARG A 1 487 ? -33.275 14.880 31.005 1.00 24.73 487 ARG A CA 1
ATOM 3776 C C . ARG A 1 487 ? -32.630 16.201 30.594 1.00 24.73 487 ARG A C 1
ATOM 3778 O O . ARG A 1 487 ? -31.667 16.233 29.835 1.00 24.73 487 ARG A O 1
ATOM 3785 N N . HIS A 1 488 ? -33.217 17.286 31.092 1.00 21.81 488 HIS A N 1
ATOM 3786 C CA . HIS A 1 488 ? -32.781 18.665 30.888 1.00 21.81 488 HIS A CA 1
ATOM 3787 C C . HIS A 1 488 ? -31.414 18.952 31.517 1.00 21.81 488 HIS A C 1
ATOM 3789 O O . HIS A 1 488 ? -31.189 18.582 32.664 1.00 21.81 488 HIS A O 1
ATOM 3795 N N . TYR A 1 489 ? -30.612 19.769 30.829 1.00 24.06 489 TYR A N 1
ATOM 3796 C CA . TYR A 1 489 ? -29.706 20.747 31.443 1.00 24.06 489 TYR A CA 1
ATOM 3797 C C . TYR A 1 489 ? -29.770 22.069 30.643 1.00 24.06 489 TYR A C 1
ATOM 3799 O O . TYR A 1 489 ? -30.176 22.047 29.477 1.00 24.06 489 TYR A O 1
ATOM 3807 N N . PRO A 1 490 ? -29.508 23.231 31.274 1.00 23.50 490 PRO A N 1
ATOM 3808 C CA . PRO A 1 490 ? -30.152 24.490 30.893 1.00 23.50 490 PRO A CA 1
ATOM 3809 C C . PRO A 1 490 ? -29.523 25.207 29.695 1.00 23.50 490 PRO A C 1
ATOM 3811 O O . PRO A 1 490 ? -28.311 25.203 29.481 1.00 23.50 490 PRO A O 1
ATOM 3814 N N . SER A 1 491 ? -30.370 25.922 28.955 1.00 22.72 491 SER A N 1
ATOM 3815 C CA . SER A 1 491 ? -29.983 26.793 27.849 1.00 22.72 491 SER A CA 1
ATOM 3816 C C . SER A 1 491 ? -29.348 28.099 28.341 1.00 22.72 491 SER A C 1
ATOM 3818 O O . SER A 1 491 ? -30.056 29.054 28.662 1.00 22.72 491 SER A O 1
ATOM 3820 N N . PHE A 1 492 ? -28.018 28.187 28.323 1.00 22.69 492 PHE A N 1
ATOM 3821 C CA . PHE A 1 492 ? -27.322 29.475 28.387 1.00 22.69 492 PHE A CA 1
ATOM 3822 C C . PHE A 1 492 ? -27.115 30.034 26.978 1.00 22.69 492 PHE A C 1
ATOM 3824 O O . PHE A 1 492 ? -26.307 29.522 26.204 1.00 22.69 492 PHE A O 1
ATOM 3831 N N . SER A 1 493 ? -27.832 31.108 26.635 1.00 21.98 493 SER A N 1
ATOM 3832 C CA . SER A 1 493 ? -27.585 31.816 25.379 1.00 21.98 493 SER A CA 1
ATOM 3833 C C . SER A 1 493 ? -26.312 32.653 25.497 1.00 21.98 493 SER A C 1
ATOM 3835 O O . SER A 1 493 ? -26.315 33.689 26.163 1.00 21.98 493 SER A O 1
ATOM 3837 N N . PHE A 1 494 ? -25.244 32.263 24.801 1.00 22.25 494 PHE A N 1
ATOM 3838 C CA . PHE A 1 494 ? -24.126 33.165 24.535 1.00 22.25 494 PHE A CA 1
ATOM 3839 C C . PHE A 1 494 ? -24.189 33.639 23.083 1.00 22.25 494 PHE A C 1
ATOM 3841 O O . PHE A 1 494 ? -23.903 32.898 22.143 1.00 22.25 494 PHE A O 1
ATOM 3848 N N . ARG A 1 495 ? -24.593 34.900 22.898 1.00 24.84 495 ARG A N 1
ATOM 3849 C CA . ARG A 1 495 ? -24.634 35.575 21.597 1.00 24.84 495 ARG A CA 1
ATOM 3850 C C . ARG A 1 495 ? -23.205 35.945 21.180 1.00 24.84 495 ARG A C 1
ATOM 3852 O O . ARG A 1 495 ? -22.809 37.100 21.307 1.00 24.84 495 ARG A O 1
ATOM 3859 N N . LEU A 1 496 ? -22.424 34.974 20.705 1.00 23.66 496 LEU A N 1
ATOM 3860 C CA . LEU A 1 496 ? -21.086 35.245 20.177 1.00 23.66 496 LEU A CA 1
ATOM 3861 C C . LEU A 1 496 ? -21.166 35.650 18.699 1.00 23.66 496 LEU A C 1
ATOM 3863 O O . LEU A 1 496 ? -21.669 34.915 17.851 1.00 23.66 496 LEU A O 1
ATOM 3867 N N . GLN A 1 497 ? -20.703 36.862 18.410 1.00 23.86 497 GLN A N 1
ATOM 3868 C CA . GLN A 1 497 ? -20.700 37.441 17.071 1.00 23.86 497 GLN A CA 1
ATOM 3869 C C . GLN A 1 497 ? -19.651 36.790 16.152 1.00 23.86 497 GLN A C 1
ATOM 3871 O O . GLN A 1 497 ? -18.645 36.254 16.606 1.00 23.86 497 GLN A O 1
ATOM 3876 N N . SER A 1 498 ? -19.851 37.005 14.846 1.00 24.47 498 SER A N 1
ATOM 3877 C CA . SER A 1 498 ? -18.934 36.728 13.728 1.00 24.47 498 SER A CA 1
ATOM 3878 C C . SER A 1 498 ? -19.088 35.365 13.041 1.00 24.47 498 SER A C 1
ATOM 3880 O O . SER A 1 498 ? -18.328 34.421 13.250 1.00 24.47 498 SER A O 1
ATOM 3882 N N . ARG A 1 499 ? -19.997 35.341 12.053 1.00 29.83 499 ARG A N 1
ATOM 3883 C CA . ARG A 1 499 ? -19.739 34.612 10.804 1.00 29.83 499 ARG A CA 1
ATOM 3884 C C . ARG A 1 499 ? -18.386 35.086 10.256 1.00 29.83 499 ARG A C 1
ATOM 3886 O O . ARG A 1 499 ? -18.276 36.241 9.847 1.00 29.83 499 ARG A O 1
ATOM 3893 N N . LYS A 1 500 ? -17.394 34.199 10.187 1.00 24.62 500 LYS A N 1
ATOM 3894 C CA . LYS A 1 500 ? -16.296 34.331 9.226 1.00 24.62 500 LYS A CA 1
ATOM 3895 C C . LYS A 1 500 ? -16.489 33.302 8.129 1.00 24.62 500 LYS A C 1
ATOM 3897 O O . LYS A 1 500 ? -16.447 32.102 8.384 1.00 24.62 500 LYS A O 1
ATOM 3902 N N . ASN A 1 501 ? -16.703 33.801 6.918 1.00 24.14 501 ASN A N 1
ATOM 3903 C CA . ASN A 1 501 ? -16.666 32.993 5.711 1.00 24.14 501 ASN A CA 1
ATOM 3904 C C . ASN A 1 501 ? -15.273 32.360 5.608 1.00 24.14 501 ASN A C 1
ATOM 3906 O O . ASN A 1 501 ? -14.275 33.079 5.571 1.00 24.14 501 ASN A O 1
ATOM 3910 N N . TYR A 1 502 ? -15.203 31.031 5.540 1.00 25.25 502 TYR A N 1
ATOM 3911 C CA . TYR A 1 502 ? -13.996 30.343 5.090 1.00 25.25 502 TYR A CA 1
ATOM 3912 C C . TYR A 1 502 ? -13.936 30.420 3.561 1.00 25.25 502 TYR A C 1
ATOM 3914 O O . TYR A 1 502 ? -14.285 29.483 2.851 1.00 25.25 502 TYR A O 1
ATOM 3922 N N . THR A 1 503 ? -13.511 31.576 3.060 1.00 26.94 503 THR A N 1
ATOM 3923 C CA . THR A 1 503 ? -13.127 31.781 1.662 1.00 26.94 503 THR A CA 1
ATOM 3924 C C . THR A 1 503 ? -11.642 32.115 1.604 1.00 26.94 503 THR A C 1
ATOM 3926 O O . THR A 1 503 ? -11.196 33.017 2.307 1.00 26.94 503 THR A O 1
ATOM 3929 N N . SER A 1 504 ? -10.914 31.377 0.759 1.00 34.72 504 SER A N 1
ATOM 3930 C CA . SER A 1 504 ? -9.529 31.626 0.323 1.00 34.72 504 SER A CA 1
ATOM 3931 C C . SER A 1 504 ? -8.479 31.889 1.417 1.00 34.72 504 SER A C 1
ATOM 3933 O O . SER A 1 504 ? -8.088 33.030 1.636 1.00 34.72 504 SER A O 1
ATOM 3935 N N . ASP A 1 505 ? -7.947 30.814 2.011 1.00 29.77 505 ASP A N 1
ATOM 3936 C CA . ASP A 1 505 ? -6.519 30.754 2.394 1.00 29.77 505 ASP A CA 1
ATOM 3937 C C . ASP A 1 505 ? -6.039 29.288 2.522 1.00 29.77 505 ASP A C 1
ATOM 3939 O O . ASP A 1 505 ? -5.408 28.860 3.494 1.00 29.77 505 ASP A O 1
ATOM 3943 N N . ALA A 1 506 ? -6.414 28.463 1.538 1.00 34.78 506 ALA A N 1
ATOM 3944 C CA . ALA A 1 506 ? -5.993 27.069 1.468 1.00 34.78 506 ALA A CA 1
ATOM 3945 C C . ALA A 1 506 ? -4.530 27.002 1.014 1.00 34.78 506 ALA A C 1
ATOM 3947 O O . ALA A 1 506 ? -4.236 27.001 -0.181 1.00 34.78 506 ALA A O 1
ATOM 3948 N N . LYS A 1 507 ? -3.605 26.927 1.977 1.00 42.38 507 LYS A N 1
ATOM 3949 C CA . LYS A 1 507 ? -2.257 26.433 1.687 1.00 42.38 507 LYS A CA 1
ATOM 3950 C C . LYS A 1 507 ? -2.371 25.042 1.081 1.00 42.38 507 LYS A C 1
ATOM 3952 O O . LYS A 1 507 ? -2.998 24.167 1.677 1.00 42.38 507 LYS A O 1
ATOM 3957 N N . GLU A 1 508 ? -1.747 24.868 -0.074 1.00 47.00 508 GLU A N 1
ATOM 3958 C CA . GLU A 1 508 ? -1.631 23.584 -0.750 1.00 47.00 508 GLU A CA 1
ATOM 3959 C C . GLU A 1 508 ? -1.063 22.538 0.224 1.00 47.00 508 GLU A C 1
ATOM 3961 O O . GLU A 1 508 ? -0.099 22.801 0.951 1.00 47.00 508 GLU A O 1
ATOM 3966 N N . PHE A 1 509 ? -1.730 21.386 0.321 1.00 63.59 509 PHE A N 1
ATOM 3967 C CA . PHE A 1 509 ? -1.351 20.337 1.262 1.00 63.59 509 PHE A CA 1
ATOM 3968 C C . PHE A 1 509 ? -0.085 19.641 0.753 1.00 63.59 509 PHE A C 1
ATOM 3970 O O . PHE A 1 509 ? -0.136 18.869 -0.202 1.00 63.59 509 PHE A O 1
ATOM 3977 N N . ASP A 1 510 ? 1.049 19.917 1.399 1.00 73.38 510 ASP A N 1
ATOM 3978 C CA . ASP A 1 510 ? 2.330 19.281 1.086 1.00 73.38 510 ASP A CA 1
ATOM 3979 C C . ASP A 1 510 ? 2.349 17.827 1.583 1.00 73.38 510 ASP A C 1
ATOM 3981 O O . ASP A 1 510 ? 2.773 17.504 2.699 1.00 73.38 510 ASP A O 1
ATOM 3985 N N . GLU A 1 511 ? 1.858 16.946 0.715 1.00 66.62 511 GLU A N 1
ATOM 3986 C CA . GLU A 1 511 ? 1.868 15.494 0.871 1.00 66.62 511 GLU A CA 1
ATOM 3987 C C . GLU A 1 511 ? 3.281 14.950 1.134 1.00 66.62 511 GLU A C 1
ATOM 3989 O O . GLU A 1 511 ? 3.450 14.056 1.965 1.00 66.62 511 GLU A O 1
ATOM 3994 N N . SER A 1 512 ? 4.305 15.528 0.496 1.00 63.91 512 SER A N 1
ATOM 3995 C CA . SER A 1 512 ? 5.689 15.060 0.611 1.00 63.91 512 SER A CA 1
ATOM 3996 C C . SER A 1 512 ? 6.276 15.333 1.999 1.00 63.91 512 SER A C 1
ATOM 3998 O O . SER A 1 512 ? 6.852 14.434 2.618 1.00 63.91 512 SER A O 1
ATOM 4000 N N . ALA A 1 513 ? 6.054 16.532 2.546 1.00 66.94 513 ALA A N 1
ATOM 4001 C CA . ALA A 1 513 ? 6.468 16.883 3.900 1.00 66.94 513 ALA A CA 1
ATOM 4002 C C . ALA A 1 513 ? 5.672 16.112 4.966 1.00 66.94 513 ALA A C 1
ATOM 4004 O O . ALA A 1 513 ? 6.228 15.743 6.007 1.00 66.94 513 ALA A O 1
ATOM 4005 N N . PHE A 1 514 ? 4.387 15.836 4.713 1.00 67.19 514 PHE A N 1
ATOM 4006 C CA . PHE A 1 514 ? 3.550 15.034 5.604 1.00 67.19 514 PHE A CA 1
ATOM 4007 C C . PHE A 1 514 ? 4.014 13.569 5.672 1.00 67.19 514 PHE A C 1
ATOM 4009 O O . PHE A 1 514 ? 4.214 13.047 6.773 1.00 67.19 514 PHE A O 1
ATOM 4016 N N . GLU A 1 515 ? 4.249 12.918 4.525 1.00 62.03 515 GLU A N 1
ATOM 4017 C CA . GLU A 1 515 ? 4.815 11.561 4.464 1.00 62.03 515 GLU A CA 1
ATOM 4018 C C . GLU A 1 515 ? 6.205 11.498 5.112 1.00 62.03 515 GLU A C 1
ATOM 4020 O O . GLU A 1 515 ? 6.451 10.627 5.949 1.00 62.03 515 GLU A O 1
ATOM 4025 N N . ALA A 1 516 ? 7.099 12.443 4.801 1.00 62.97 516 ALA A N 1
ATOM 4026 C CA . ALA A 1 516 ? 8.456 12.463 5.344 1.00 62.97 516 ALA A CA 1
ATOM 4027 C C . ALA A 1 516 ? 8.479 12.594 6.880 1.00 62.97 516 ALA A C 1
ATOM 4029 O O . ALA A 1 516 ? 9.163 11.822 7.559 1.00 62.97 516 ALA A O 1
ATOM 4030 N N . GLU A 1 517 ? 7.699 13.517 7.459 1.00 65.94 517 GLU A N 1
ATOM 4031 C CA . GLU A 1 517 ? 7.597 13.653 8.919 1.00 65.94 517 GLU A CA 1
ATOM 4032 C C . GLU A 1 517 ? 6.917 12.427 9.552 1.00 65.94 517 GLU A C 1
ATOM 4034 O O . GLU A 1 517 ? 7.370 11.958 10.599 1.00 65.94 517 GLU A O 1
ATOM 4039 N N . ARG A 1 518 ? 5.887 11.846 8.916 1.00 63.97 518 ARG A N 1
ATOM 4040 C CA . ARG A 1 518 ? 5.247 10.600 9.380 1.00 63.97 518 ARG A CA 1
ATOM 4041 C C . ARG A 1 518 ? 6.254 9.452 9.451 1.00 63.97 518 ARG A C 1
ATOM 4043 O O . ARG A 1 518 ? 6.384 8.821 10.500 1.00 63.97 518 ARG A O 1
ATOM 4050 N N . LEU A 1 519 ? 6.990 9.204 8.368 1.00 63.12 519 LEU A N 1
ATOM 4051 C CA . LEU A 1 519 ? 7.976 8.126 8.272 1.00 63.12 519 LEU A CA 1
ATOM 4052 C C . LEU A 1 519 ? 9.126 8.312 9.268 1.00 63.12 519 LEU A C 1
ATOM 4054 O O . LEU A 1 519 ? 9.525 7.347 9.921 1.00 63.12 519 LEU A O 1
ATOM 4058 N N . ARG A 1 520 ? 9.605 9.549 9.461 1.00 69.19 520 ARG A N 1
ATOM 4059 C CA . ARG A 1 520 ? 10.631 9.888 10.462 1.00 69.19 520 ARG A CA 1
ATOM 4060 C C . ARG A 1 520 ? 10.176 9.573 11.890 1.00 69.19 520 ARG A C 1
ATOM 4062 O O . ARG A 1 520 ? 10.944 9.030 12.684 1.00 69.19 520 ARG A O 1
ATOM 4069 N N . LEU A 1 521 ? 8.925 9.890 12.223 1.00 61.03 521 LEU A N 1
ATOM 4070 C CA . LEU A 1 521 ? 8.337 9.590 13.532 1.00 61.03 521 LEU A CA 1
ATOM 4071 C C . LEU A 1 521 ? 8.107 8.090 13.731 1.00 61.03 521 LEU A C 1
ATOM 4073 O O . LEU A 1 521 ? 8.380 7.571 14.811 1.00 61.03 521 LEU A O 1
ATOM 4077 N N . ASP A 1 522 ? 7.645 7.390 12.696 1.00 58.69 522 ASP A N 1
ATOM 4078 C CA . ASP A 1 522 ? 7.446 5.941 12.725 1.00 58.69 522 ASP A CA 1
ATOM 4079 C C . ASP A 1 522 ? 8.775 5.168 12.774 1.00 58.69 522 ASP A C 1
ATOM 4081 O O . ASP A 1 522 ? 8.827 4.083 13.348 1.00 58.69 522 ASP A O 1
ATOM 4085 N N . ALA A 1 523 ? 9.867 5.699 12.216 1.00 60.84 523 ALA A N 1
ATOM 4086 C CA . ALA A 1 523 ? 11.213 5.166 12.430 1.00 60.84 523 ALA A CA 1
ATOM 4087 C C . ALA A 1 523 ? 11.640 5.317 13.894 1.00 60.84 523 ALA A C 1
ATOM 4089 O O . ALA A 1 523 ? 11.890 4.315 14.562 1.00 60.84 523 ALA A O 1
ATOM 4090 N N . LYS A 1 524 ? 11.582 6.539 14.432 1.00 63.34 524 LYS A N 1
ATOM 4091 C CA . LYS A 1 524 ? 11.998 6.828 15.810 1.00 63.34 524 LYS A CA 1
ATOM 4092 C C . LYS A 1 524 ? 11.174 6.089 16.876 1.00 63.34 524 LYS A C 1
ATOM 4094 O O . LYS A 1 524 ? 11.702 5.687 17.910 1.00 63.34 524 LYS A O 1
ATOM 4099 N N . ALA A 1 525 ? 9.875 5.895 16.637 1.00 57.91 525 ALA A N 1
ATOM 4100 C CA . ALA A 1 525 ? 9.013 5.109 17.519 1.00 57.91 525 ALA A CA 1
ATOM 4101 C C . ALA A 1 525 ? 9.386 3.615 17.509 1.00 57.91 525 ALA A C 1
ATOM 4103 O O . ALA A 1 525 ? 9.400 2.991 18.569 1.00 57.91 525 ALA A O 1
ATOM 4104 N N . ARG A 1 526 ? 9.734 3.052 16.340 1.00 61.41 526 ARG A N 1
ATOM 4105 C CA . ARG A 1 526 ? 10.233 1.670 16.233 1.00 61.41 526 ARG A CA 1
ATOM 4106 C C . ARG A 1 526 ? 11.589 1.504 16.908 1.00 61.41 526 ARG A C 1
ATOM 4108 O O . ARG A 1 526 ? 11.736 0.562 17.668 1.00 61.41 526 ARG A O 1
ATOM 4115 N N . GLU A 1 527 ? 12.533 2.420 16.689 1.00 61.38 527 GLU A N 1
ATOM 4116 C CA . GLU A 1 527 ? 13.848 2.409 17.353 1.00 61.38 527 GLU A CA 1
ATOM 4117 C C . GLU A 1 527 ? 13.704 2.420 18.877 1.00 61.38 527 GLU A C 1
ATOM 4119 O O . GLU A 1 527 ? 14.239 1.549 19.555 1.00 61.38 527 GLU A O 1
ATOM 4124 N N . SER A 1 528 ? 12.906 3.344 19.423 1.00 63.00 528 SER A N 1
ATOM 4125 C CA . SER A 1 528 ? 12.692 3.425 20.870 1.00 63.00 528 SER A CA 1
ATOM 4126 C C . SER A 1 528 ? 11.939 2.217 21.435 1.00 63.00 528 SER A C 1
ATOM 4128 O O . SER A 1 528 ? 12.206 1.830 22.572 1.00 63.00 528 SER A O 1
ATOM 4130 N N . MET A 1 529 ? 11.011 1.614 20.681 1.00 59.47 529 MET A N 1
ATOM 4131 C CA . MET A 1 529 ? 10.373 0.364 21.098 1.00 59.47 529 MET A CA 1
ATOM 4132 C C . MET A 1 529 ? 11.338 -0.820 21.019 1.00 59.47 529 MET A C 1
ATOM 4134 O O . MET A 1 529 ? 11.312 -1.646 21.923 1.00 59.47 529 MET A O 1
ATOM 4138 N N . ALA A 1 530 ? 12.208 -0.899 20.011 1.00 60.91 530 ALA A N 1
ATOM 4139 C CA . ALA A 1 530 ? 13.249 -1.920 19.913 1.00 60.91 530 ALA A CA 1
ATOM 4140 C C . ALA A 1 530 ? 14.257 -1.797 21.067 1.00 60.91 530 ALA A C 1
ATOM 4142 O O . ALA A 1 530 ? 14.579 -2.794 21.702 1.00 60.91 530 ALA A O 1
ATOM 4143 N N . GLU A 1 531 ? 14.681 -0.578 21.408 1.00 63.62 531 GLU A N 1
ATOM 4144 C CA . GLU A 1 531 ? 15.573 -0.292 22.538 1.00 63.62 531 GLU A CA 1
ATOM 4145 C C . GLU A 1 531 ? 14.926 -0.645 23.890 1.00 63.62 531 GLU A C 1
ATOM 4147 O O . GLU A 1 531 ? 15.562 -1.269 24.737 1.00 63.62 531 GLU A O 1
ATOM 4152 N N . ALA A 1 532 ? 13.649 -0.298 24.093 1.00 60.62 532 ALA A N 1
ATOM 4153 C CA . ALA A 1 532 ? 12.898 -0.705 25.282 1.00 60.62 532 ALA A CA 1
ATOM 4154 C C . ALA A 1 532 ? 12.725 -2.232 25.353 1.00 60.62 532 ALA A C 1
ATOM 4156 O O . ALA A 1 532 ? 12.912 -2.822 26.410 1.00 60.62 532 ALA A O 1
ATOM 4157 N N . SER A 1 533 ? 12.439 -2.880 24.222 1.00 56.66 533 SER A N 1
ATOM 4158 C CA . SER A 1 533 ? 12.279 -4.338 24.143 1.00 56.66 533 SER A CA 1
ATOM 4159 C C . SER A 1 533 ? 13.590 -5.076 24.411 1.00 56.66 533 SER A C 1
ATOM 4161 O O . SER A 1 533 ? 13.591 -6.082 25.112 1.00 56.66 533 SER A O 1
ATOM 4163 N N . LYS A 1 534 ? 14.712 -4.554 23.899 1.00 60.41 534 LYS A N 1
ATOM 4164 C CA . LYS A 1 534 ? 16.057 -5.084 24.148 1.00 60.41 534 LYS A CA 1
ATOM 4165 C C . LYS A 1 534 ? 16.409 -4.995 25.634 1.00 60.41 534 LYS A C 1
ATOM 4167 O O . LYS A 1 534 ? 16.787 -6.010 26.202 1.00 60.41 534 LYS A O 1
ATOM 4172 N N . ARG A 1 535 ? 16.142 -3.850 26.281 1.00 64.06 535 ARG A N 1
ATOM 4173 C CA . ARG A 1 535 ? 16.286 -3.700 27.741 1.00 64.06 535 ARG A CA 1
ATOM 4174 C C . ARG A 1 535 ? 15.415 -4.671 28.536 1.00 64.06 535 ARG A C 1
ATOM 4176 O O . ARG A 1 535 ? 15.875 -5.176 29.548 1.00 64.06 535 ARG A O 1
ATOM 4183 N N . VAL A 1 536 ? 14.176 -4.926 28.103 1.00 57.62 536 VAL A N 1
ATOM 4184 C CA . VAL A 1 536 ? 13.299 -5.909 28.763 1.00 57.62 536 VAL A CA 1
ATOM 4185 C C . VAL A 1 536 ? 13.858 -7.325 28.602 1.00 57.62 536 VAL A C 1
ATOM 4187 O O . VAL A 1 536 ? 13.920 -8.040 29.592 1.00 57.62 536 VAL A O 1
ATOM 4190 N N . MET A 1 537 ? 14.344 -7.711 27.412 1.00 56.28 537 MET A N 1
ATOM 4191 C CA . MET A 1 537 ? 15.021 -9.005 27.223 1.00 56.28 537 MET A CA 1
ATOM 4192 C C . MET A 1 537 ? 16.271 -9.147 28.101 1.00 56.28 537 MET A C 1
ATOM 4194 O O . MET A 1 537 ? 16.417 -10.161 28.777 1.00 56.28 537 MET A O 1
ATOM 4198 N N . GLU A 1 538 ? 17.145 -8.138 28.104 1.00 58.94 538 GLU A N 1
ATOM 4199 C CA . GLU A 1 538 ? 18.381 -8.107 28.901 1.00 58.94 538 GLU A CA 1
ATOM 4200 C C . GLU A 1 538 ? 18.061 -8.209 30.404 1.00 58.94 538 GLU A C 1
ATOM 4202 O O . GLU A 1 538 ? 18.595 -9.079 31.088 1.00 58.94 538 GLU A O 1
ATOM 4207 N N . ALA A 1 539 ? 17.088 -7.434 30.897 1.00 52.25 539 ALA A N 1
ATOM 4208 C CA . ALA A 1 539 ? 16.636 -7.499 32.288 1.00 52.25 539 ALA A CA 1
ATOM 4209 C C . ALA A 1 539 ? 16.019 -8.859 32.674 1.00 52.25 539 ALA A C 1
ATOM 4211 O O . ALA A 1 539 ? 16.198 -9.298 33.804 1.00 52.25 539 ALA A O 1
ATOM 4212 N N . THR A 1 540 ? 15.326 -9.544 31.755 1.00 50.47 540 THR A N 1
ATOM 4213 C CA . THR A 1 540 ? 14.789 -10.899 32.005 1.00 50.47 540 THR A CA 1
ATOM 4214 C C . THR A 1 540 ? 15.831 -12.017 31.907 1.00 50.47 540 THR A C 1
ATOM 4216 O O . THR A 1 540 ? 15.520 -13.151 32.264 1.00 50.47 540 THR A O 1
ATOM 4219 N N . ALA A 1 541 ? 17.035 -11.733 31.398 1.00 47.62 541 ALA A N 1
ATOM 4220 C CA . ALA A 1 541 ? 18.071 -12.737 31.157 1.00 47.62 541 ALA A CA 1
ATOM 4221 C C . ALA A 1 541 ? 19.150 -12.793 32.252 1.00 47.62 541 ALA A C 1
ATOM 4223 O O . ALA A 1 541 ? 19.762 -13.845 32.420 1.00 47.62 541 ALA A O 1
ATOM 4224 N N . GLU A 1 542 ? 19.400 -11.694 32.972 1.00 42.31 542 GLU A N 1
ATOM 4225 C CA . GLU A 1 542 ? 20.549 -11.604 33.887 1.00 42.31 542 GLU A CA 1
ATOM 4226 C C . GLU A 1 542 ? 20.248 -11.969 35.350 1.00 42.31 542 GLU A C 1
ATOM 4228 O O . GLU A 1 542 ? 21.117 -12.541 36.001 1.00 42.31 542 GLU A O 1
ATOM 4233 N N . GLU A 1 543 ? 19.053 -11.699 35.891 1.00 39.78 543 GLU A N 1
ATOM 4234 C CA . GLU A 1 543 ? 18.737 -12.018 37.296 1.00 39.78 543 GLU A CA 1
ATOM 4235 C C . GLU A 1 543 ? 17.225 -12.063 37.569 1.00 39.78 543 GLU A C 1
ATOM 4237 O O . GLU A 1 543 ? 16.454 -11.305 36.982 1.00 39.78 543 GLU A O 1
ATOM 4242 N N . GLY A 1 544 ? 16.797 -12.913 38.510 1.00 43.56 544 GLY A N 1
ATOM 4243 C CA . GLY A 1 544 ? 15.392 -13.084 38.904 1.00 43.56 544 GLY A CA 1
ATOM 4244 C C . GLY A 1 544 ? 14.806 -11.888 39.661 1.00 43.56 544 GLY A C 1
ATOM 4245 O O . GLY A 1 544 ? 14.586 -11.968 40.867 1.00 43.56 544 GLY A O 1
ATOM 4246 N N . LYS A 1 545 ? 14.541 -10.786 38.953 1.00 39.62 545 LYS A N 1
ATOM 4247 C CA . LYS A 1 545 ? 13.827 -9.610 39.463 1.00 39.62 545 LYS A CA 1
ATOM 4248 C C . LYS A 1 545 ? 12.412 -9.540 38.880 1.00 39.62 545 LYS A C 1
ATOM 4250 O O . LYS A 1 545 ? 12.223 -9.219 37.709 1.00 39.62 545 LYS A O 1
ATOM 4255 N N . GLU A 1 546 ? 11.430 -9.800 39.740 1.00 39.97 546 GLU A N 1
ATOM 4256 C CA . GLU A 1 546 ? 10.067 -9.264 39.622 1.00 39.97 546 GLU A CA 1
ATOM 4257 C C . GLU A 1 546 ? 10.105 -7.747 39.328 1.00 39.97 546 GLU A C 1
ATOM 4259 O O . GLU A 1 546 ? 10.963 -7.032 39.843 1.00 39.97 546 GLU A O 1
ATOM 4264 N N . ASP A 1 547 ? 9.196 -7.146 38.565 1.00 51.34 547 ASP A N 1
ATOM 4265 C CA . ASP A 1 547 ? 8.149 -7.672 37.680 1.00 51.34 547 ASP A CA 1
ATOM 4266 C C . ASP A 1 547 ? 7.767 -6.488 36.763 1.00 51.34 547 ASP A C 1
ATOM 4268 O O . ASP A 1 547 ? 7.225 -5.497 37.253 1.00 51.34 547 ASP A O 1
ATOM 4272 N N . ASP A 1 548 ? 8.097 -6.504 35.460 1.00 60.03 548 ASP A N 1
ATOM 4273 C CA . ASP A 1 548 ? 7.458 -5.567 34.514 1.00 60.03 548 ASP A CA 1
ATOM 4274 C C . ASP A 1 548 ? 6.129 -6.200 34.083 1.00 60.03 548 ASP A C 1
ATOM 4276 O O . ASP A 1 548 ? 6.146 -7.142 33.277 1.00 60.03 548 ASP A O 1
ATOM 4280 N N . PRO A 1 549 ? 4.964 -5.667 34.513 1.00 61.59 549 PRO A N 1
ATOM 4281 C CA . PRO A 1 549 ? 3.666 -6.283 34.236 1.00 61.59 549 PRO A CA 1
ATOM 4282 C C . PRO A 1 549 ? 3.322 -6.333 32.738 1.00 61.59 549 PRO A C 1
ATOM 4284 O O . PRO A 1 549 ? 2.310 -6.916 32.344 1.00 61.59 549 PRO A O 1
ATOM 4287 N N . LYS A 1 550 ? 4.126 -5.687 31.879 1.00 67.19 550 LYS A N 1
ATOM 4288 C CA . LYS A 1 550 ? 3.983 -5.667 30.420 1.00 67.19 550 LYS A CA 1
ATOM 4289 C C . LYS A 1 550 ? 4.963 -6.598 29.691 1.00 67.19 550 LYS A C 1
ATOM 4291 O O . LYS A 1 550 ? 4.766 -6.795 28.488 1.00 67.19 550 LYS A O 1
ATOM 4296 N N . ALA A 1 551 ? 5.971 -7.178 30.353 1.00 74.19 551 ALA A N 1
ATOM 4297 C CA . ALA A 1 551 ? 7.025 -7.966 29.698 1.00 74.19 551 ALA A CA 1
ATOM 4298 C C . ALA A 1 551 ? 6.465 -9.173 28.925 1.00 74.19 551 ALA A C 1
ATOM 4300 O O . ALA A 1 551 ? 6.763 -9.351 27.740 1.00 74.19 551 ALA A O 1
ATOM 4301 N N . TRP A 1 552 ? 5.556 -9.934 29.546 1.00 85.06 552 TRP A N 1
ATOM 4302 C CA . TRP A 1 552 ? 4.885 -11.086 28.926 1.00 85.06 552 TRP A CA 1
ATOM 4303 C C . TRP A 1 552 ? 4.170 -10.720 27.613 1.00 85.06 552 TRP A C 1
ATOM 4305 O O . TRP A 1 552 ? 4.243 -11.457 26.628 1.00 85.06 552 TRP A O 1
ATOM 4315 N N . LYS A 1 553 ? 3.553 -9.527 27.544 1.00 88.69 553 LYS A N 1
ATOM 4316 C CA . LYS A 1 553 ? 2.871 -9.046 26.332 1.00 88.69 553 LYS A CA 1
ATOM 4317 C C . LYS A 1 553 ? 3.843 -8.889 25.171 1.00 88.69 553 LYS A C 1
ATOM 4319 O O . LYS A 1 553 ? 3.432 -8.976 24.017 1.00 88.69 553 LYS A O 1
ATOM 4324 N N . TRP A 1 554 ? 5.110 -8.571 25.437 1.00 84.31 554 TRP A N 1
ATOM 4325 C CA . TRP A 1 554 ? 6.101 -8.442 24.376 1.00 84.31 554 TRP A CA 1
ATOM 4326 C C . TRP A 1 554 ? 6.639 -9.795 23.902 1.00 84.31 554 TRP A C 1
ATOM 4328 O O . TRP A 1 554 ? 6.826 -9.947 22.699 1.00 84.31 554 TRP A O 1
ATOM 4338 N N . VAL A 1 555 ? 6.772 -10.794 24.783 1.00 85.50 555 VAL A N 1
ATOM 4339 C CA . VAL A 1 555 ? 7.151 -12.170 24.397 1.00 85.50 555 VAL A CA 1
ATOM 4340 C C . VAL A 1 555 ? 6.203 -12.722 23.325 1.00 85.50 555 VAL A C 1
ATOM 4342 O O . VAL A 1 555 ? 6.657 -13.136 22.256 1.00 85.50 555 VAL A O 1
ATOM 4345 N N . ILE A 1 556 ? 4.886 -12.633 23.550 1.00 91.81 556 ILE A N 1
ATOM 4346 C CA . ILE A 1 556 ? 3.870 -13.102 22.589 1.00 91.81 556 ILE A CA 1
ATOM 4347 C C . ILE A 1 556 ? 3.940 -12.304 21.277 1.00 91.81 556 ILE A C 1
ATOM 4349 O O . ILE A 1 556 ? 3.953 -12.893 20.195 1.00 91.81 556 ILE A O 1
ATOM 4353 N N . ARG A 1 557 ? 4.059 -10.966 21.341 1.00 93.75 557 ARG A N 1
ATOM 4354 C CA . ARG A 1 557 ? 4.219 -10.126 20.135 1.00 93.75 557 ARG A CA 1
ATOM 4355 C C . ARG A 1 557 ? 5.453 -10.513 19.326 1.00 93.75 557 ARG A C 1
ATOM 4357 O O . ARG A 1 557 ? 5.348 -10.639 18.111 1.00 93.75 557 ARG A O 1
ATOM 4364 N N . LYS A 1 558 ? 6.603 -10.694 19.986 1.00 88.38 558 LYS A N 1
ATOM 4365 C CA . LYS A 1 558 ? 7.867 -11.079 19.350 1.00 88.38 558 LYS A CA 1
ATOM 4366 C C . LYS A 1 558 ? 7.712 -12.420 18.642 1.00 88.38 558 LYS A C 1
ATOM 4368 O O . LYS A 1 558 ? 8.013 -12.491 17.457 1.00 88.38 558 LYS A O 1
ATOM 4373 N N . ARG A 1 559 ? 7.163 -13.434 19.325 1.00 95.25 559 ARG A N 1
ATOM 4374 C CA . ARG A 1 559 ? 6.897 -14.759 18.742 1.00 95.25 559 ARG A CA 1
ATOM 4375 C C . ARG A 1 559 ? 6.054 -14.660 17.469 1.00 95.25 559 ARG A C 1
ATOM 4377 O O . ARG A 1 559 ? 6.431 -15.236 16.455 1.00 95.25 559 ARG A O 1
ATOM 4384 N N . VAL A 1 560 ? 4.947 -13.914 17.503 1.00 96.38 560 VAL A N 1
ATOM 4385 C CA . VAL A 1 560 ? 4.064 -13.769 16.333 1.00 96.38 560 VAL A CA 1
ATOM 4386 C C . VAL A 1 560 ? 4.735 -12.971 15.208 1.00 96.38 560 VAL A C 1
ATOM 4388 O O . VAL A 1 560 ? 4.658 -13.381 14.053 1.00 96.38 560 VAL A O 1
ATOM 4391 N N . TRP A 1 561 ? 5.449 -11.880 15.511 1.00 94.25 561 TRP A N 1
ATOM 4392 C CA . TRP A 1 561 ? 6.207 -11.126 14.503 1.00 94.25 561 TRP A CA 1
ATOM 4393 C C . TRP A 1 561 ? 7.301 -11.976 13.840 1.00 94.25 561 TRP A C 1
ATOM 4395 O O . TRP A 1 561 ? 7.373 -12.016 12.614 1.00 94.25 561 TRP A O 1
ATOM 4405 N N . ASP A 1 562 ? 8.109 -12.692 14.626 1.00 91.44 562 ASP A N 1
ATOM 4406 C CA . ASP A 1 562 ? 9.166 -13.580 14.124 1.00 91.44 562 ASP A CA 1
ATOM 4407 C C . ASP A 1 562 ? 8.587 -14.715 13.260 1.00 91.44 562 ASP A C 1
ATOM 4409 O O . ASP A 1 562 ? 9.124 -15.031 12.195 1.00 91.44 562 ASP A O 1
ATOM 4413 N N . PHE A 1 563 ? 7.460 -15.303 13.676 1.00 95.19 563 PHE A N 1
ATOM 4414 C CA . PHE A 1 563 ? 6.760 -16.329 12.903 1.00 95.19 563 PHE A CA 1
ATOM 4415 C C . PHE A 1 563 ? 6.254 -15.779 11.562 1.00 95.19 563 PHE A C 1
ATOM 4417 O O . PHE A 1 563 ? 6.539 -16.348 10.512 1.00 95.19 563 PHE A O 1
ATOM 4424 N N . MET A 1 564 ? 5.569 -14.631 11.558 1.00 96.25 564 MET A N 1
ATOM 4425 C CA . MET A 1 564 ? 5.040 -14.036 10.324 1.00 96.25 564 MET A CA 1
ATOM 4426 C C . MET A 1 564 ? 6.137 -13.599 9.344 1.00 96.25 564 MET A C 1
ATOM 4428 O O . MET A 1 564 ? 5.947 -13.716 8.132 1.00 96.25 564 MET A O 1
ATOM 4432 N N . GLU A 1 565 ? 7.275 -13.109 9.842 1.00 90.44 565 GLU A N 1
ATOM 4433 C CA . GLU A 1 565 ? 8.434 -12.762 9.010 1.00 90.44 565 GLU A CA 1
ATOM 4434 C C . GLU A 1 565 ? 9.110 -14.011 8.422 1.00 90.44 565 GLU A C 1
ATOM 4436 O O . GLU A 1 565 ? 9.366 -14.048 7.216 1.00 90.44 565 GLU A O 1
ATOM 4441 N N . SER A 1 566 ? 9.360 -15.039 9.245 1.00 91.06 566 SER A N 1
ATOM 4442 C CA . SER A 1 566 ? 10.044 -16.276 8.826 1.00 91.06 566 SER A CA 1
ATOM 4443 C C . SER A 1 566 ? 9.214 -17.143 7.877 1.00 91.06 566 SER A C 1
ATOM 4445 O O . SER A 1 566 ? 9.763 -17.689 6.926 1.00 91.06 566 SER A O 1
ATOM 4447 N N . GLN A 1 567 ? 7.895 -17.219 8.077 1.00 91.12 567 GLN A N 1
ATOM 4448 C CA . GLN A 1 567 ? 6.975 -17.932 7.182 1.00 91.12 567 GLN A CA 1
ATOM 4449 C C . GLN A 1 567 ? 6.563 -17.105 5.951 1.00 91.12 567 GLN A C 1
ATOM 4451 O O . GLN A 1 567 ? 5.714 -17.532 5.175 1.00 91.12 567 GLN A O 1
ATOM 4456 N N . ASN A 1 568 ? 7.127 -15.903 5.772 1.00 89.50 568 ASN A N 1
ATOM 4457 C CA . ASN A 1 568 ? 6.811 -14.983 4.673 1.00 89.50 568 ASN A CA 1
ATOM 4458 C C . ASN A 1 568 ? 5.310 -14.614 4.551 1.00 89.50 568 ASN A C 1
ATOM 4460 O O . ASN A 1 568 ? 4.843 -14.188 3.495 1.00 89.50 568 ASN A O 1
ATOM 4464 N N . ILE A 1 569 ? 4.560 -14.738 5.652 1.00 93.50 569 ILE A N 1
ATOM 4465 C CA . ILE A 1 569 ? 3.157 -14.311 5.781 1.00 93.50 569 ILE A CA 1
ATOM 4466 C C . ILE A 1 569 ? 3.087 -12.777 5.844 1.00 93.50 569 ILE A C 1
ATOM 4468 O O . ILE A 1 569 ? 2.131 -12.169 5.359 1.00 93.50 569 ILE A O 1
ATOM 4472 N N . ALA A 1 570 ? 4.109 -12.149 6.436 1.00 91.25 570 ALA A N 1
ATOM 4473 C CA . ALA A 1 570 ? 4.240 -10.706 6.574 1.00 91.25 570 ALA A CA 1
ATOM 4474 C C . ALA A 1 570 ? 4.265 -9.983 5.214 1.00 91.25 570 ALA A C 1
ATOM 4476 O O . ALA A 1 570 ? 5.113 -10.234 4.356 1.00 91.25 570 ALA A O 1
ATOM 4477 N N . GLN A 1 571 ? 3.362 -9.017 5.055 1.00 87.69 571 GLN A N 1
ATOM 4478 C CA . GLN A 1 571 ? 3.276 -8.115 3.906 1.00 87.69 571 GLN A CA 1
ATOM 4479 C C . GLN A 1 571 ? 3.823 -6.726 4.242 1.00 87.69 571 GLN A C 1
ATOM 4481 O O . GLN A 1 571 ? 3.958 -6.346 5.406 1.00 87.69 571 GLN A O 1
ATOM 4486 N N . ASN A 1 572 ? 4.128 -5.934 3.211 1.00 76.88 572 ASN A N 1
ATOM 4487 C CA . ASN A 1 572 ? 4.640 -4.579 3.410 1.00 76.88 572 ASN A CA 1
ATOM 4488 C C . ASN A 1 572 ? 3.630 -3.686 4.165 1.00 76.88 572 ASN A C 1
ATOM 4490 O O . ASN A 1 572 ? 2.431 -3.748 3.880 1.00 76.88 572 ASN A O 1
ATOM 4494 N N . PRO A 1 573 ? 4.074 -2.826 5.105 1.00 83.19 573 PRO A N 1
ATOM 4495 C CA . PRO A 1 573 ? 5.466 -2.469 5.401 1.00 83.19 573 PRO A CA 1
ATOM 4496 C C . PRO A 1 573 ? 6.186 -3.460 6.336 1.00 83.19 573 PRO A C 1
ATOM 4498 O O . PRO A 1 573 ? 5.793 -3.617 7.493 1.00 83.19 573 PRO A O 1
ATOM 4501 N N . ARG A 1 574 ? 7.298 -4.037 5.860 1.00 77.94 574 ARG A N 1
ATOM 4502 C CA . ARG A 1 574 ? 8.196 -4.902 6.645 1.00 77.94 574 ARG A CA 1
ATOM 4503 C C . ARG A 1 574 ? 9.396 -4.124 7.234 1.00 77.94 574 ARG A C 1
ATOM 4505 O O . ARG A 1 574 ? 9.731 -3.050 6.725 1.00 77.94 574 ARG A O 1
ATOM 4512 N N . PRO A 1 575 ? 10.048 -4.630 8.299 1.00 79.56 575 PRO A N 1
ATOM 4513 C CA . PRO A 1 575 ? 9.573 -5.724 9.146 1.00 79.56 575 PRO A CA 1
ATOM 4514 C C . PRO A 1 575 ? 8.322 -5.319 9.946 1.00 79.56 575 PRO A C 1
ATOM 4516 O O . PRO A 1 575 ? 8.120 -4.134 10.246 1.00 79.56 575 PRO A O 1
ATOM 4519 N N . VAL A 1 576 ? 7.478 -6.299 10.285 1.00 83.75 576 VAL A N 1
ATOM 4520 C CA . VAL A 1 576 ? 6.233 -6.089 11.048 1.00 83.75 576 VAL A CA 1
ATOM 4521 C C . VAL A 1 576 ? 6.462 -5.834 12.541 1.00 83.75 576 VAL A C 1
ATOM 4523 O O . VAL A 1 576 ? 5.537 -5.393 13.225 1.00 83.75 576 VAL A O 1
ATOM 4526 N N . HIS A 1 577 ? 7.681 -6.038 13.051 1.00 86.50 577 HIS A N 1
ATOM 4527 C CA . HIS A 1 577 ? 8.049 -5.736 14.437 1.00 86.50 577 HIS A CA 1
ATOM 4528 C C . HIS A 1 577 ? 7.670 -4.306 14.839 1.00 86.50 577 HIS A C 1
ATOM 4530 O O . HIS A 1 577 ? 7.920 -3.334 14.120 1.00 86.50 577 HIS A O 1
ATOM 4536 N N . HIS A 1 578 ? 7.063 -4.179 16.022 1.00 80.19 578 HIS A N 1
ATOM 4537 C CA . HIS A 1 578 ? 6.516 -2.927 16.567 1.00 80.19 578 HIS A CA 1
ATOM 4538 C C . HIS A 1 578 ? 5.370 -2.304 15.738 1.00 80.19 578 HIS A C 1
ATOM 4540 O O . HIS A 1 578 ? 5.024 -1.133 15.922 1.00 80.19 578 HIS A O 1
ATOM 4546 N N . ARG A 1 579 ? 4.736 -3.080 14.849 1.00 86.94 579 ARG A N 1
ATOM 4547 C CA . ARG A 1 579 ? 3.543 -2.701 14.076 1.00 86.94 579 ARG A CA 1
ATOM 4548 C C . ARG A 1 579 ? 2.395 -3.681 14.329 1.00 86.94 579 ARG A C 1
ATOM 4550 O O . ARG A 1 579 ? 2.591 -4.774 14.855 1.00 86.94 579 ARG A O 1
ATOM 4557 N N . ILE A 1 580 ? 1.187 -3.291 13.926 1.00 93.25 580 ILE A N 1
ATOM 4558 C CA . ILE A 1 580 ? 0.141 -4.270 13.614 1.00 93.25 580 ILE A CA 1
ATOM 4559 C C . ILE A 1 580 ? 0.568 -4.940 12.294 1.00 93.25 580 ILE A C 1
ATOM 4561 O O . ILE A 1 580 ? 0.793 -4.201 11.328 1.00 93.25 580 ILE A O 1
ATOM 4565 N N . PRO A 1 581 ? 0.761 -6.271 12.238 1.00 92.69 581 PRO A N 1
ATOM 4566 C CA . PRO A 1 581 ? 1.277 -6.933 11.043 1.00 92.69 581 PRO A CA 1
ATOM 4567 C C . PRO A 1 581 ? 0.348 -6.736 9.850 1.00 92.69 581 PRO A C 1
ATOM 4569 O O . PRO A 1 581 ? -0.859 -6.916 9.978 1.00 92.69 581 PRO A O 1
ATOM 4572 N N . ASN A 1 582 ? 0.898 -6.398 8.683 1.00 95.56 582 ASN A N 1
ATOM 4573 C CA . ASN A 1 582 ? 0.183 -6.631 7.432 1.00 95.56 582 ASN A CA 1
ATOM 4574 C C . ASN A 1 582 ? 0.470 -8.066 6.970 1.00 95.56 582 ASN A C 1
ATOM 4576 O O . ASN A 1 582 ? 1.564 -8.570 7.226 1.00 95.56 582 ASN A O 1
ATOM 4580 N N . PHE A 1 583 ? -0.482 -8.724 6.310 1.00 96.94 583 PHE A N 1
ATOM 4581 C CA . PHE A 1 583 ? -0.398 -10.161 6.035 1.00 96.94 583 PHE A CA 1
ATOM 4582 C C . PHE A 1 583 ? -1.025 -10.581 4.702 1.00 96.94 583 PHE A C 1
ATOM 4584 O O . PHE A 1 583 ? -1.942 -9.935 4.188 1.00 96.94 583 PHE A O 1
ATOM 4591 N N . VAL A 1 584 ? -0.528 -11.690 4.144 1.00 92.62 584 VAL A N 1
ATOM 4592 C CA . VAL A 1 584 ? -1.161 -12.392 3.016 1.00 92.62 584 VAL A CA 1
ATOM 4593 C C . VAL A 1 584 ? -2.587 -12.774 3.418 1.00 92.62 584 VAL A C 1
ATOM 4595 O O . VAL A 1 584 ? -2.795 -13.350 4.477 1.00 92.62 584 VAL A O 1
ATOM 4598 N N . GLY A 1 585 ? -3.580 -12.426 2.597 1.00 95.25 585 GLY A N 1
ATOM 4599 C CA . GLY A 1 585 ? -4.992 -12.683 2.911 1.00 95.25 585 GLY A CA 1
ATOM 4600 C C . GLY A 1 585 ? -5.703 -11.586 3.718 1.00 95.25 585 GLY A C 1
ATOM 4601 O O . GLY A 1 585 ? -6.894 -11.728 3.978 1.00 95.25 585 GLY A O 1
ATOM 4602 N N . ALA A 1 586 ? -5.062 -10.454 4.047 1.00 96.50 586 ALA A N 1
ATOM 4603 C CA . ALA A 1 586 ? -5.732 -9.338 4.740 1.00 96.50 586 ALA A CA 1
ATOM 4604 C C . ALA A 1 586 ? -7.008 -8.833 4.031 1.00 96.50 586 ALA A C 1
ATOM 4606 O O . ALA A 1 586 ? -7.960 -8.417 4.688 1.00 96.50 586 ALA A O 1
ATOM 4607 N N . ALA A 1 587 ? -7.069 -8.929 2.697 1.00 93.94 587 ALA A N 1
ATOM 4608 C CA . ALA A 1 587 ? -8.277 -8.619 1.933 1.00 93.94 587 ALA A CA 1
ATOM 4609 C C . ALA A 1 587 ? -9.409 -9.652 2.124 1.00 93.94 587 ALA A C 1
ATOM 4611 O O . ALA A 1 587 ? -10.570 -9.257 2.159 1.00 93.94 587 ALA A O 1
ATOM 4612 N N . ALA A 1 588 ? -9.089 -10.939 2.304 1.00 97.25 588 ALA A N 1
ATOM 4613 C CA . ALA A 1 588 ? -10.070 -11.988 2.599 1.00 97.25 588 ALA A CA 1
ATOM 4614 C C . ALA A 1 588 ? -10.610 -11.855 4.033 1.00 97.25 588 ALA A C 1
ATOM 4616 O O . ALA A 1 588 ? -11.819 -11.838 4.232 1.00 97.25 588 ALA A O 1
ATOM 4617 N N . ALA A 1 589 ? -9.734 -11.603 5.014 1.00 97.94 589 ALA A N 1
ATOM 4618 C CA . ALA A 1 589 ? -10.155 -11.269 6.379 1.00 97.94 589 ALA A CA 1
ATOM 4619 C C . ALA A 1 589 ? -11.069 -10.026 6.424 1.00 97.94 589 ALA A C 1
ATOM 4621 O O . ALA A 1 589 ? -11.998 -9.958 7.226 1.00 97.94 589 ALA A O 1
ATOM 4622 N N . ALA A 1 590 ? -10.833 -9.045 5.544 1.00 98.06 590 ALA A N 1
ATOM 4623 C CA . ALA A 1 590 ? -11.699 -7.880 5.390 1.00 98.06 590 ALA A CA 1
ATOM 4624 C C . ALA A 1 590 ? -13.030 -8.190 4.670 1.00 98.06 590 ALA A C 1
ATOM 4626 O O . ALA A 1 590 ? -14.037 -7.596 5.047 1.00 98.06 590 ALA A O 1
ATOM 4627 N N . LYS A 1 591 ? -13.058 -9.117 3.694 1.00 96.06 591 LYS A N 1
ATOM 4628 C CA . LYS A 1 591 ? -14.294 -9.623 3.056 1.00 96.06 591 LYS A CA 1
ATOM 4629 C C . LYS A 1 591 ? -15.195 -10.291 4.102 1.00 96.06 591 LYS A C 1
ATOM 4631 O O . LYS A 1 591 ? -16.329 -9.852 4.286 1.00 96.06 591 LYS A O 1
ATOM 4636 N N . ASN A 1 592 ? -14.640 -11.227 4.872 1.00 97.56 592 ASN A N 1
ATOM 4637 C CA . ASN A 1 592 ? -15.340 -11.923 5.957 1.00 97.56 592 ASN A CA 1
ATOM 4638 C C . ASN A 1 592 ? -15.885 -10.934 7.012 1.00 97.56 592 ASN A C 1
ATOM 4640 O O . ASN A 1 592 ? -16.986 -11.108 7.526 1.00 97.56 592 ASN A O 1
ATOM 4644 N N . LEU A 1 593 ? -15.155 -9.843 7.287 1.00 98.19 593 LEU A N 1
ATOM 4645 C CA . LEU A 1 593 ? -15.621 -8.759 8.160 1.00 98.19 593 LEU A CA 1
ATOM 4646 C C . LEU A 1 593 ? -16.795 -7.967 7.557 1.00 98.19 593 LEU A C 1
ATOM 4648 O O . LEU A 1 593 ? -17.721 -7.624 8.289 1.00 98.19 593 LEU A O 1
ATOM 4652 N N . SER A 1 594 ? -16.787 -7.675 6.250 1.00 97.00 594 SER A N 1
ATOM 4653 C CA . SER A 1 594 ? -17.908 -6.974 5.598 1.00 97.00 594 SER A CA 1
ATOM 4654 C C . SER A 1 594 ? -19.187 -7.806 5.484 1.00 97.00 594 SER A C 1
ATOM 4656 O O . SER A 1 594 ? -20.273 -7.237 5.434 1.00 97.00 594 SER A O 1
ATOM 4658 N N . GLU A 1 595 ? -19.072 -9.134 5.491 1.00 97.25 595 GLU A N 1
ATOM 4659 C CA . GLU A 1 595 ? -20.209 -10.064 5.451 1.00 97.25 595 GLU A CA 1
ATOM 4660 C C . GLU A 1 595 ? -20.914 -10.209 6.814 1.00 97.25 595 GLU A C 1
ATOM 4662 O O . GLU A 1 595 ? -22.026 -10.734 6.893 1.00 97.25 595 GLU A O 1
ATOM 4667 N N . LEU A 1 596 ? -20.326 -9.682 7.896 1.00 97.44 596 LEU A N 1
ATOM 4668 C CA . LEU A 1 596 ? -20.975 -9.622 9.204 1.00 97.44 596 LEU A CA 1
ATOM 4669 C C . LEU A 1 596 ? -22.247 -8.763 9.149 1.00 97.44 596 LEU A C 1
ATOM 4671 O O . LEU A 1 596 ? -22.195 -7.577 8.816 1.00 97.44 596 LEU A O 1
ATOM 4675 N N . GLN A 1 597 ? -23.373 -9.297 9.635 1.00 96.75 597 GLN A N 1
ATOM 4676 C CA . GLN A 1 597 ? -24.628 -8.542 9.777 1.00 96.75 597 GLN A CA 1
ATOM 4677 C C . GLN A 1 597 ? -24.432 -7.216 10.539 1.00 96.75 597 GLN A C 1
ATOM 4679 O O . GLN A 1 597 ? -24.992 -6.187 10.163 1.00 96.75 597 GLN A O 1
ATOM 4684 N N . VAL A 1 598 ? -23.584 -7.220 11.574 1.00 96.50 598 VAL A N 1
ATOM 4685 C CA . VAL A 1 598 ? -23.269 -6.033 12.387 1.00 96.50 598 VAL A CA 1
ATOM 4686 C C . VAL A 1 598 ? -22.463 -4.973 11.626 1.00 96.50 598 VAL A C 1
ATOM 4688 O O . VAL A 1 598 ? -22.583 -3.791 11.931 1.00 96.50 598 VAL A O 1
ATOM 4691 N N . PHE A 1 599 ? -21.696 -5.359 10.600 1.00 98.06 599 PHE A N 1
ATOM 4692 C CA . PHE A 1 599 ? -21.074 -4.417 9.667 1.00 98.06 599 PHE A CA 1
ATOM 4693 C C . PHE A 1 599 ? -22.100 -3.904 8.652 1.00 98.06 599 PHE A C 1
ATOM 4695 O O . PHE A 1 599 ? -22.205 -2.695 8.442 1.00 98.06 599 PHE A O 1
ATOM 4702 N N . GLY A 1 600 ? -22.918 -4.799 8.087 1.00 96.25 600 GLY A N 1
ATOM 4703 C CA . GLY A 1 600 ? -24.008 -4.447 7.174 1.00 96.25 600 GLY A CA 1
ATOM 4704 C C . GLY A 1 600 ? -24.953 -3.390 7.758 1.00 96.25 600 GLY A C 1
ATOM 4705 O O . GLY A 1 600 ? -25.231 -2.390 7.096 1.00 96.25 600 GLY A O 1
ATOM 4706 N N . MET A 1 601 ? -25.352 -3.546 9.024 1.00 96.25 601 MET A N 1
ATOM 4707 C CA . MET A 1 601 ? -26.233 -2.620 9.752 1.00 96.25 601 MET A CA 1
ATOM 4708 C C . MET A 1 601 ? -25.552 -1.337 10.264 1.00 96.25 601 MET A C 1
ATOM 4710 O O . MET A 1 601 ? -26.251 -0.383 10.604 1.00 96.25 601 MET A O 1
ATOM 4714 N N . ALA A 1 602 ? -24.218 -1.280 10.335 1.00 97.19 602 ALA A N 1
ATOM 4715 C CA . ALA A 1 602 ? -23.510 -0.108 10.851 1.00 97.19 602 ALA A CA 1
ATOM 4716 C C . ALA A 1 602 ? -23.623 1.097 9.900 1.00 97.19 602 ALA A C 1
ATOM 4718 O O . ALA A 1 602 ? -23.379 0.978 8.697 1.00 97.19 602 ALA A O 1
ATOM 4719 N N . ASN A 1 603 ? -23.917 2.275 10.452 1.00 96.50 603 ASN A N 1
ATOM 4720 C CA . ASN A 1 603 ? -23.892 3.562 9.752 1.00 96.50 603 ASN A CA 1
ATOM 4721 C C . ASN A 1 603 ? -22.557 4.289 9.965 1.00 96.50 603 ASN A C 1
ATOM 4723 O O . ASN A 1 603 ? -22.110 5.039 9.094 1.00 96.50 603 ASN A O 1
ATOM 4727 N N . CYS A 1 604 ? -21.918 4.077 11.118 1.00 97.06 604 CYS A N 1
ATOM 4728 C CA . CYS A 1 604 ? -20.612 4.620 11.460 1.00 97.06 604 CYS A CA 1
ATOM 4729 C C . CYS A 1 604 ? -19.684 3.532 12.011 1.00 97.06 604 CYS A C 1
ATOM 4731 O O . CYS A 1 604 ? -19.944 2.944 13.062 1.00 97.06 604 CYS A O 1
ATOM 4733 N N . VAL A 1 605 ? -18.569 3.303 11.315 1.00 98.31 605 VAL A N 1
ATOM 4734 C CA . VAL A 1 605 ? -17.552 2.313 11.689 1.00 98.31 605 VAL A CA 1
ATOM 4735 C C . VAL A 1 605 ? -16.258 3.041 12.039 1.00 98.31 605 VAL A C 1
ATOM 4737 O O . VAL A 1 605 ? -15.702 3.777 11.217 1.00 98.31 605 VAL A O 1
ATOM 4740 N N . LYS A 1 606 ? -15.742 2.818 13.252 1.00 97.50 606 LYS A N 1
ATOM 4741 C CA . LYS A 1 606 ? -14.390 3.249 13.616 1.00 97.50 606 LYS A CA 1
ATOM 4742 C C . LYS A 1 606 ? -13.395 2.215 13.133 1.00 97.50 606 LYS A C 1
ATOM 4744 O O . LYS A 1 606 ? -13.452 1.080 13.582 1.00 97.50 606 LYS A O 1
ATOM 4749 N N . VAL A 1 607 ? -12.436 2.597 12.298 1.00 97.00 607 VAL A N 1
ATOM 4750 C CA . VAL A 1 607 ? -11.389 1.688 11.814 1.00 97.00 607 VAL A CA 1
ATOM 4751 C C . VAL A 1 607 ? -10.020 2.278 12.127 1.00 97.00 607 VAL A C 1
ATOM 4753 O O . VAL A 1 607 ? -9.759 3.454 11.880 1.00 97.00 607 VAL A O 1
ATOM 4756 N N . ASN A 1 608 ? -9.134 1.459 12.690 1.00 91.75 608 ASN A N 1
ATOM 4757 C CA . ASN A 1 608 ? -7.732 1.816 12.896 1.00 91.75 608 ASN A CA 1
ATOM 4758 C C . ASN A 1 608 ? -7.029 2.216 11.575 1.00 91.75 608 ASN A C 1
ATOM 4760 O O . ASN A 1 608 ? -7.418 1.743 10.504 1.00 91.75 608 ASN A O 1
ATOM 4764 N N . PRO A 1 609 ? -5.970 3.051 11.618 1.00 88.44 609 PRO A N 1
ATOM 4765 C CA . PRO A 1 609 ? -5.269 3.523 10.423 1.00 88.44 609 PRO A CA 1
ATOM 4766 C C . PRO A 1 609 ? -4.201 2.532 9.920 1.00 88.44 609 PRO A C 1
ATOM 4768 O O . PRO A 1 609 ? -3.552 2.792 8.907 1.00 88.44 609 PRO A O 1
ATOM 4771 N N . ASP A 1 610 ? -3.989 1.408 10.614 1.00 89.44 610 ASP A N 1
ATOM 4772 C CA . ASP A 1 610 ? -2.920 0.456 10.317 1.00 89.44 610 ASP A CA 1
ATOM 4773 C C . ASP A 1 610 ? -3.103 -0.214 8.931 1.00 89.44 610 ASP A C 1
ATOM 4775 O O . ASP A 1 610 ? -4.204 -0.281 8.369 1.00 89.44 610 ASP A O 1
ATOM 4779 N N . SER A 1 611 ? -1.996 -0.683 8.343 1.00 89.88 611 SER A N 1
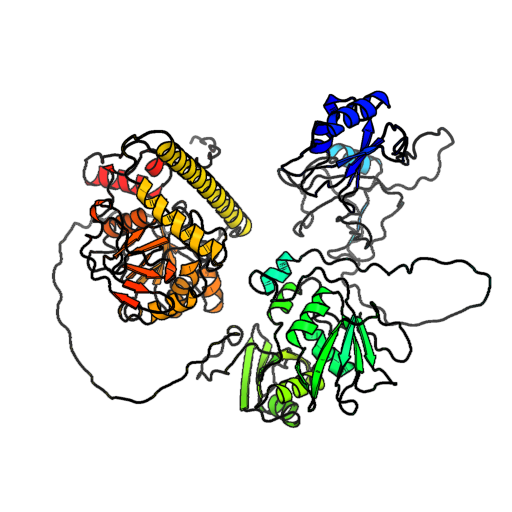ATOM 4780 C CA . SER A 1 611 ? -1.935 -1.225 6.975 1.00 89.88 611 SER A CA 1
ATOM 4781 C C . SER A 1 611 ? -2.902 -2.380 6.655 1.00 89.88 611 SER A C 1
ATOM 4783 O O . SER A 1 611 ? -3.601 -2.239 5.648 1.00 89.88 611 SER A O 1
ATOM 4785 N N . PRO A 1 612 ? -3.023 -3.466 7.455 1.00 93.00 612 PRO A N 1
ATOM 4786 C CA . PRO A 1 612 ? -3.941 -4.575 7.135 1.00 93.00 612 PRO A CA 1
ATOM 4787 C C . PRO A 1 612 ? -5.409 -4.143 7.024 1.00 93.00 612 PRO A C 1
ATOM 4789 O O . PRO A 1 612 ? -6.191 -4.751 6.302 1.00 93.00 612 PRO A O 1
ATOM 4792 N N . GLN A 1 613 ? -5.791 -3.051 7.688 1.00 95.50 613 GLN A N 1
ATOM 4793 C CA . GLN A 1 613 ? -7.172 -2.566 7.724 1.00 95.50 613 GLN A CA 1
ATOM 4794 C C . GLN A 1 613 ? -7.505 -1.592 6.593 1.00 95.50 613 GLN A C 1
ATOM 4796 O O . GLN A 1 613 ? -8.626 -1.084 6.549 1.00 95.50 613 GLN A O 1
ATOM 4801 N N . LYS A 1 614 ? -6.577 -1.329 5.657 1.00 94.50 614 LYS A N 1
ATOM 4802 C CA . LYS A 1 614 ? -6.863 -0.473 4.493 1.00 94.50 614 LYS A CA 1
ATOM 4803 C C . LYS A 1 614 ? -8.089 -0.977 3.726 1.00 94.50 614 LYS A C 1
ATOM 4805 O O . LYS A 1 614 ? -8.926 -0.162 3.349 1.00 94.50 614 LYS A O 1
ATOM 4810 N N . GLN A 1 615 ? -8.229 -2.295 3.569 1.00 96.25 615 GLN A N 1
ATOM 4811 C CA . GLN A 1 615 ? -9.380 -2.883 2.885 1.00 96.25 615 GLN A CA 1
ATOM 4812 C C . GLN A 1 615 ? -10.684 -2.711 3.676 1.00 96.25 615 GLN A C 1
ATOM 4814 O O . GLN A 1 615 ? -11.715 -2.423 3.080 1.00 96.25 615 GLN A O 1
ATOM 4819 N N . VAL A 1 616 ? -10.649 -2.785 5.011 1.00 97.56 616 VAL A N 1
ATOM 4820 C CA . VAL A 1 616 ? -11.840 -2.527 5.839 1.00 97.56 616 VAL A CA 1
ATOM 4821 C C . VAL A 1 616 ? -12.276 -1.062 5.733 1.00 97.56 616 VAL A C 1
ATOM 4823 O O . VAL A 1 616 ? -13.460 -0.792 5.554 1.00 97.56 616 VAL A O 1
ATOM 4826 N N . ARG A 1 617 ? -11.325 -0.112 5.741 1.00 96.88 617 ARG A N 1
ATOM 4827 C CA . ARG A 1 617 ? -11.602 1.316 5.478 1.00 96.88 617 ARG A CA 1
ATOM 4828 C C . ARG A 1 617 ? -12.210 1.538 4.090 1.00 96.88 617 ARG A C 1
ATOM 4830 O O . ARG A 1 617 ? -13.125 2.347 3.958 1.00 96.88 617 ARG A O 1
ATOM 4837 N N . PHE A 1 618 ? -11.721 0.812 3.082 1.00 96.06 618 PHE A N 1
ATOM 4838 C CA . PHE A 1 618 ? -12.245 0.859 1.717 1.00 96.06 618 PHE A CA 1
ATOM 4839 C C . PHE A 1 618 ? -13.689 0.356 1.658 1.00 96.06 618 PHE A C 1
ATOM 4841 O O . PHE A 1 618 ? -14.540 1.047 1.107 1.00 96.06 618 PHE A O 1
ATOM 4848 N N . LEU A 1 619 ? -13.978 -0.799 2.265 1.00 96.38 619 LEU A N 1
ATOM 4849 C CA . LEU A 1 619 ? -15.324 -1.378 2.328 1.00 96.38 619 LEU A CA 1
ATOM 4850 C C . LEU A 1 619 ? -16.292 -0.450 3.080 1.00 96.38 619 LEU A C 1
ATOM 4852 O O . LEU A 1 619 ? -17.361 -0.147 2.568 1.00 96.38 619 LEU A O 1
ATOM 4856 N N . THR A 1 620 ? -15.873 0.114 4.223 1.00 96.69 620 THR A N 1
ATOM 4857 C CA . THR A 1 620 ? -16.675 1.098 4.982 1.00 96.69 620 THR A CA 1
ATOM 4858 C C . THR A 1 620 ? -17.125 2.273 4.106 1.00 96.69 620 THR A C 1
ATOM 4860 O O . THR A 1 620 ? -18.311 2.587 4.068 1.00 96.69 620 THR A O 1
ATOM 4863 N N . LEU A 1 621 ? -16.199 2.910 3.378 1.00 95.12 621 LEU A N 1
ATOM 4864 C CA . LEU A 1 621 ? -16.530 4.045 2.508 1.00 95.12 621 LEU A CA 1
ATOM 4865 C C . LEU A 1 621 ? -17.298 3.629 1.242 1.00 95.12 621 LEU A C 1
ATOM 4867 O O . LEU A 1 621 ? -18.156 4.382 0.783 1.00 95.12 621 LEU A O 1
ATOM 4871 N N . SER A 1 622 ? -17.007 2.449 0.687 1.00 93.25 622 SER A N 1
ATOM 4872 C CA . SER A 1 622 ? -17.677 1.920 -0.512 1.00 93.25 622 SER A CA 1
ATOM 4873 C C . SER A 1 622 ? -19.154 1.617 -0.262 1.00 93.25 622 SER A C 1
ATOM 4875 O O . SER A 1 622 ? -19.982 1.894 -1.124 1.00 93.25 622 SER A O 1
ATOM 4877 N N . ASP A 1 623 ? -19.484 1.143 0.940 1.00 93.31 623 ASP A N 1
ATOM 4878 C CA . ASP A 1 623 ? -20.855 0.864 1.383 1.00 93.31 623 ASP A CA 1
ATOM 4879 C C . ASP A 1 623 ? -21.607 2.132 1.841 1.00 93.31 623 ASP A C 1
ATOM 4881 O O . ASP A 1 623 ? -22.674 2.056 2.451 1.00 93.31 623 ASP A O 1
ATOM 4885 N N . GLY A 1 624 ? -21.041 3.320 1.602 1.00 93.00 624 GLY A N 1
ATOM 4886 C CA . GLY A 1 624 ? -21.649 4.600 1.962 1.00 93.00 624 GLY A CA 1
ATOM 4887 C C . GLY A 1 624 ? -21.633 4.929 3.460 1.00 93.00 624 GLY A C 1
ATOM 4888 O O . GLY A 1 624 ? -22.252 5.914 3.868 1.00 93.00 624 GLY A O 1
ATOM 4889 N N . LYS A 1 625 ? -20.937 4.136 4.283 1.00 95.88 625 LYS A N 1
ATOM 4890 C CA . LYS A 1 625 ? -20.887 4.289 5.744 1.00 95.88 625 LYS A CA 1
ATOM 4891 C C . LYS A 1 625 ? -19.905 5.397 6.138 1.00 95.88 625 LYS A C 1
ATOM 4893 O O . LYS A 1 625 ? -18.926 5.675 5.444 1.00 95.88 625 LYS A O 1
ATOM 4898 N N . LYS A 1 626 ? -20.124 6.013 7.302 1.00 96.19 626 LYS A N 1
ATOM 4899 C CA . LYS A 1 626 ? -19.180 6.978 7.884 1.00 96.19 626 LYS A CA 1
ATOM 4900 C C . LYS A 1 626 ? -17.965 6.237 8.435 1.00 96.19 626 LYS A C 1
ATOM 4902 O O . LYS A 1 626 ? -18.088 5.472 9.392 1.00 96.19 626 LYS A O 1
ATOM 4907 N N . LEU A 1 627 ? -16.793 6.511 7.875 1.00 97.19 627 LEU A N 1
ATOM 4908 C CA . LEU A 1 627 ? -15.514 6.039 8.387 1.00 97.19 627 LEU A CA 1
ATOM 4909 C C . LEU A 1 627 ? -14.995 7.014 9.446 1.00 97.19 627 LEU A C 1
ATOM 4911 O O . LEU A 1 627 ? -14.683 8.167 9.147 1.00 97.19 627 LEU A O 1
ATOM 4915 N N . LEU A 1 628 ? -14.831 6.526 10.672 1.00 95.50 628 LEU A N 1
ATOM 4916 C CA . LEU A 1 628 ? -14.124 7.233 11.733 1.00 95.50 628 LEU A CA 1
ATOM 4917 C C . LEU A 1 628 ? -12.711 6.644 11.872 1.00 95.50 628 LEU A C 1
ATOM 4919 O O . LEU A 1 628 ? -12.554 5.465 12.177 1.00 95.50 628 LEU A O 1
ATOM 4923 N N . THR A 1 629 ? -11.661 7.435 11.650 1.00 92.06 629 THR A N 1
ATOM 4924 C CA . THR A 1 629 ? -10.269 6.938 11.665 1.00 92.06 629 THR A CA 1
ATOM 4925 C C . THR A 1 629 ? -9.346 7.855 12.474 1.00 92.06 629 THR A C 1
ATOM 4927 O O . THR A 1 629 ? -9.417 9.078 12.317 1.00 92.06 629 THR A O 1
ATOM 4930 N N . PRO A 1 630 ? -8.502 7.317 13.379 1.00 84.56 630 PRO A N 1
ATOM 4931 C CA . PRO A 1 630 ? -7.589 8.125 14.188 1.00 84.56 630 PRO A CA 1
ATOM 4932 C C . PRO A 1 630 ? -6.669 8.974 13.312 1.00 84.56 630 PRO A C 1
ATOM 4934 O O . PRO A 1 630 ? -6.137 8.488 12.309 1.00 84.56 630 PRO A O 1
ATOM 4937 N N . GLN A 1 631 ? -6.429 10.229 13.700 1.00 74.81 631 GLN A N 1
ATOM 4938 C CA . GLN A 1 631 ? -5.404 11.024 13.022 1.00 74.81 631 GLN A CA 1
ATOM 4939 C C . GLN A 1 631 ? -4.001 10.558 13.439 1.00 74.81 631 GLN A C 1
ATOM 4941 O O . GLN A 1 631 ? -3.786 10.297 14.629 1.00 74.81 631 GLN A O 1
ATOM 4946 N N . PRO A 1 632 ? -3.018 10.498 12.514 1.00 60.34 632 PRO A N 1
ATOM 4947 C CA . PRO A 1 632 ? -1.663 10.047 12.815 1.00 60.34 632 PRO A CA 1
ATOM 4948 C C . PRO A 1 632 ? -1.070 10.692 14.076 1.00 60.34 632 PRO A C 1
ATOM 4950 O O . PRO A 1 632 ? -0.739 11.879 14.123 1.00 60.34 632 PRO A O 1
ATOM 4953 N N . ARG A 1 633 ? -0.949 9.861 15.120 1.00 57.22 633 ARG A N 1
ATOM 4954 C CA . ARG A 1 633 ? -0.362 10.182 16.431 1.00 57.22 633 ARG A CA 1
ATOM 4955 C C . ARG A 1 633 ? -0.997 11.412 17.122 1.00 57.22 633 ARG A C 1
ATOM 4957 O O . ARG A 1 633 ? -0.317 12.099 17.883 1.00 57.22 633 ARG A O 1
ATOM 4964 N N . LEU A 1 634 ? -2.299 11.651 16.896 1.00 58.88 634 LEU A N 1
ATOM 4965 C CA . LEU A 1 634 ? -3.188 12.539 17.679 1.00 58.88 634 LEU A CA 1
ATOM 4966 C C . LEU A 1 634 ? -2.755 14.026 17.769 1.00 58.88 634 LEU A C 1
ATOM 4968 O O . LEU A 1 634 ? -2.973 14.689 18.788 1.00 58.88 634 LEU A O 1
ATOM 4972 N N . ARG A 1 635 ? -2.093 14.563 16.730 1.00 52.69 635 ARG A N 1
ATOM 4973 C CA . ARG A 1 635 ? -1.468 15.908 16.772 1.00 52.69 635 ARG A CA 1
ATOM 4974 C C . ARG A 1 635 ? -2.343 17.067 16.283 1.00 52.69 635 ARG A C 1
ATOM 4976 O O . ARG A 1 635 ? -2.230 18.167 16.826 1.00 52.69 635 ARG A O 1
ATOM 4983 N N . THR A 1 636 ? -3.144 16.848 15.245 1.00 47.75 636 THR A N 1
ATOM 4984 C CA . THR A 1 636 ? -3.906 17.889 14.518 1.00 47.75 636 THR A CA 1
ATOM 4985 C C . THR A 1 636 ? -5.410 17.857 14.795 1.00 47.75 636 THR A C 1
ATOM 4987 O O . THR A 1 636 ? -6.077 18.874 14.638 1.00 47.75 636 THR A O 1
ATOM 4990 N N . GLY A 1 637 ? -5.915 16.726 15.280 1.00 53.00 637 GLY A N 1
ATOM 4991 C CA . GLY A 1 637 ? -7.303 16.446 15.634 1.00 53.00 637 GLY A CA 1
ATOM 4992 C C . GLY A 1 637 ? -7.367 15.100 16.361 1.00 53.00 637 GLY A C 1
ATOM 4993 O O . GLY A 1 637 ? -6.352 14.401 16.447 1.00 53.00 637 GLY A O 1
ATOM 4994 N N . PHE A 1 638 ? -8.529 14.747 16.913 1.00 72.75 638 PHE A N 1
ATOM 4995 C CA . PHE A 1 638 ? -8.693 13.478 17.626 1.00 72.75 638 PHE A CA 1
ATOM 4996 C C . PHE A 1 638 ? -8.892 12.323 16.632 1.00 72.75 638 PHE A C 1
ATOM 4998 O O . PHE A 1 638 ? -8.046 11.438 16.493 1.00 72.75 638 PHE A O 1
ATOM 5005 N N . PHE A 1 639 ? -9.970 12.418 15.864 1.00 84.00 639 PHE A N 1
ATOM 5006 C CA . PHE A 1 639 ? -10.296 11.555 14.736 1.00 84.00 639 PHE A CA 1
ATOM 5007 C C . PHE A 1 639 ? -10.496 12.408 13.481 1.00 84.00 639 PHE A C 1
ATOM 5009 O O . PHE A 1 639 ? -10.806 13.596 13.580 1.00 84.00 639 PHE A O 1
ATOM 5016 N N . SER A 1 640 ? -10.366 11.794 12.308 1.00 89.19 640 SER A N 1
ATOM 5017 C CA . SER A 1 640 ? -11.017 12.277 11.090 1.00 89.19 640 SER A CA 1
ATOM 5018 C C . SER A 1 640 ? -12.294 11.474 10.853 1.00 89.19 640 SER A C 1
ATOM 5020 O O . SER A 1 640 ? -12.276 10.245 10.947 1.00 89.19 640 SER A O 1
ATOM 5022 N N . VAL A 1 641 ? -13.375 12.166 10.502 1.00 92.75 641 VAL A N 1
ATOM 5023 C CA . VAL A 1 641 ? -14.552 11.570 9.859 1.00 92.75 641 VAL A CA 1
ATOM 5024 C C . VAL A 1 641 ? -14.393 11.709 8.350 1.00 92.75 641 VAL A C 1
ATOM 5026 O O . VAL A 1 641 ? -14.047 12.782 7.855 1.00 92.75 641 VAL A O 1
ATOM 5029 N N . LEU A 1 642 ? -14.658 10.620 7.637 1.00 93.44 642 LEU A N 1
ATOM 5030 C CA . LEU A 1 642 ? -14.874 10.593 6.198 1.00 93.44 642 LEU A CA 1
ATOM 5031 C C . LEU A 1 642 ? -16.262 10.001 5.944 1.00 93.44 642 LEU A C 1
ATOM 5033 O O . LEU A 1 642 ? -16.643 9.014 6.573 1.00 93.44 642 LEU A O 1
ATOM 5037 N N . ASP A 1 643 ? -17.006 10.582 5.015 1.00 89.25 643 ASP A N 1
ATOM 5038 C CA . ASP A 1 643 ? -18.250 10.015 4.502 1.00 89.25 643 ASP A CA 1
ATOM 5039 C C . ASP A 1 643 ? -18.227 9.988 2.970 1.00 89.25 643 ASP A C 1
ATOM 5041 O O . ASP A 1 643 ? -17.362 10.595 2.335 1.00 89.25 643 ASP A O 1
ATOM 5045 N N . SER A 1 644 ? -19.173 9.268 2.372 1.00 79.44 644 SER A N 1
ATOM 5046 C CA . SER A 1 644 ? -19.287 9.077 0.923 1.00 79.44 644 SER A CA 1
ATOM 5047 C C . SER A 1 644 ? -19.610 10.351 0.130 1.00 79.44 644 SER A C 1
ATOM 5049 O O . SER A 1 644 ? -19.539 10.319 -1.094 1.00 79.44 644 SER A O 1
ATOM 5051 N N . SER A 1 645 ? -19.930 11.474 0.787 1.00 85.12 645 SER A N 1
ATOM 5052 C CA . SER A 1 645 ? -20.062 12.786 0.137 1.00 85.12 645 SER A CA 1
ATOM 5053 C C . SER A 1 645 ? -18.749 13.583 0.126 1.00 85.12 645 SER A C 1
ATOM 5055 O O . SER A 1 645 ? -18.560 14.444 -0.731 1.00 85.12 645 SER A O 1
ATOM 5057 N N . MET A 1 646 ? -17.813 13.269 1.032 1.00 86.88 646 MET A N 1
ATOM 5058 C CA . MET A 1 646 ? -16.471 13.870 1.093 1.00 86.88 646 MET A CA 1
ATOM 5059 C C . MET A 1 646 ? -15.472 13.246 0.103 1.00 86.88 646 MET A C 1
ATOM 5061 O O . MET A 1 646 ? -14.412 13.824 -0.142 1.00 86.88 646 MET A O 1
ATOM 5065 N N . VAL A 1 647 ? -15.771 12.063 -0.446 1.00 86.75 647 VAL A N 1
ATOM 5066 C CA . VAL A 1 647 ? -14.877 11.303 -1.338 1.00 86.75 647 VAL A CA 1
ATOM 5067 C C . VAL A 1 647 ? -15.619 10.801 -2.575 1.00 86.75 647 VAL A C 1
ATOM 5069 O O . VAL A 1 647 ? -16.759 10.360 -2.490 1.00 86.75 647 VAL A O 1
ATOM 5072 N N . THR A 1 648 ? -14.970 10.826 -3.738 1.00 85.12 648 THR A N 1
ATOM 5073 C CA . THR A 1 648 ? -15.494 10.180 -4.950 1.00 85.12 648 THR A CA 1
ATOM 5074 C C . THR A 1 648 ? -15.037 8.721 -4.989 1.00 85.12 648 THR A C 1
ATOM 5076 O O . THR A 1 648 ? -13.999 8.404 -4.408 1.00 85.12 648 THR A O 1
ATOM 5079 N N . PRO A 1 649 ? -15.709 7.818 -5.731 1.00 82.31 649 PRO A N 1
ATOM 5080 C CA . PRO A 1 649 ? -15.262 6.427 -5.869 1.00 82.31 649 PRO A CA 1
ATOM 5081 C C . PRO A 1 649 ? -13.790 6.279 -6.292 1.00 82.31 649 PRO A C 1
ATOM 5083 O O . PRO A 1 649 ? -13.095 5.389 -5.811 1.00 82.31 649 PRO A O 1
ATOM 5086 N N . SER A 1 650 ? -13.293 7.201 -7.126 1.00 83.88 650 SER A N 1
ATOM 5087 C CA . SER A 1 650 ? -11.886 7.282 -7.539 1.00 83.88 650 SER A CA 1
ATOM 5088 C C . SER A 1 650 ? -10.920 7.741 -6.436 1.00 83.88 650 SER A C 1
ATOM 5090 O O . SER A 1 650 ? -9.749 7.376 -6.483 1.00 83.88 650 SER A O 1
ATOM 5092 N N . THR A 1 651 ? -11.370 8.505 -5.432 1.00 88.25 651 THR A N 1
ATOM 5093 C CA . THR A 1 651 ? -10.521 8.938 -4.307 1.00 88.25 651 THR A CA 1
ATOM 5094 C C . THR A 1 651 ? -10.641 8.056 -3.066 1.00 88.25 651 THR A C 1
ATOM 5096 O O . THR A 1 651 ? -9.789 8.184 -2.192 1.00 88.25 651 THR A O 1
ATOM 5099 N N . ILE A 1 652 ? -11.595 7.112 -2.974 1.00 89.19 652 ILE A N 1
ATOM 5100 C CA . ILE A 1 652 ? -11.728 6.208 -1.805 1.00 89.19 652 ILE A CA 1
ATOM 5101 C C . ILE A 1 652 ? -10.399 5.496 -1.495 1.00 89.19 652 ILE A C 1
ATOM 5103 O O . ILE A 1 652 ? -9.941 5.497 -0.353 1.00 89.19 652 ILE A O 1
ATOM 5107 N N . ASN A 1 653 ? -9.725 4.940 -2.507 1.00 88.31 653 ASN A N 1
ATOM 5108 C CA . ASN A 1 653 ? -8.452 4.228 -2.328 1.00 88.31 653 ASN A CA 1
ATOM 5109 C C . ASN A 1 653 ? -7.330 5.095 -1.732 1.00 88.31 653 ASN A C 1
ATOM 5111 O O . ASN A 1 653 ? -6.483 4.581 -0.988 1.00 88.31 653 ASN A O 1
ATOM 5115 N N . GLU A 1 654 ? -7.327 6.388 -2.057 1.00 89.19 654 GLU A N 1
ATOM 5116 C CA . GLU A 1 654 ? -6.425 7.390 -1.493 1.00 89.19 654 GLU A CA 1
ATOM 5117 C C . GLU A 1 654 ? -6.879 7.774 -0.078 1.00 89.19 654 GLU A C 1
ATOM 5119 O O . GLU A 1 654 ? -6.083 7.728 0.859 1.00 89.19 654 GLU A O 1
ATOM 5124 N N . ALA A 1 655 ? -8.172 8.051 0.105 1.00 88.88 655 ALA A N 1
ATOM 5125 C CA . ALA A 1 655 ? -8.823 8.399 1.366 1.00 88.88 655 ALA A CA 1
ATOM 5126 C C . ALA A 1 655 ? -8.661 7.335 2.468 1.00 88.88 655 ALA A C 1
ATOM 5128 O O . ALA A 1 655 ? -8.664 7.669 3.649 1.00 88.88 655 ALA A O 1
ATOM 5129 N N . CYS A 1 656 ? -8.440 6.066 2.112 1.00 90.50 656 CYS A N 1
ATOM 5130 C CA . CYS A 1 656 ? -8.104 4.997 3.059 1.00 90.50 656 CYS A CA 1
ATOM 5131 C C . CYS A 1 656 ? -6.627 4.984 3.515 1.00 90.50 656 CYS A C 1
ATOM 5133 O O . CYS A 1 656 ? -6.248 4.128 4.322 1.00 90.50 656 CYS A O 1
ATOM 5135 N N . THR A 1 657 ? -5.775 5.883 3.014 1.00 87.38 657 THR A N 1
ATOM 5136 C CA . THR A 1 657 ? -4.371 6.057 3.440 1.00 87.38 657 THR A CA 1
ATOM 5137 C C . THR A 1 657 ? -4.226 7.188 4.460 1.00 87.38 657 THR A C 1
ATOM 5139 O O . THR A 1 657 ? -5.061 8.083 4.519 1.00 87.38 657 THR A O 1
ATOM 5142 N N . SER A 1 658 ? -3.138 7.209 5.236 1.00 79.25 658 SER A N 1
ATOM 5143 C CA . SER A 1 658 ? -2.864 8.295 6.196 1.00 79.25 658 SER A CA 1
ATOM 5144 C C . SER A 1 658 ? -2.827 9.689 5.555 1.00 79.25 658 SER A C 1
ATOM 5146 O O . SER A 1 658 ? -3.199 10.662 6.207 1.00 79.25 658 SER A O 1
ATOM 5148 N N . VAL A 1 659 ? -2.389 9.776 4.293 1.00 80.50 659 VAL A N 1
ATOM 5149 C CA . VAL A 1 659 ? -2.380 11.000 3.478 1.00 80.50 659 VAL A CA 1
ATOM 5150 C C . VAL A 1 659 ? -3.807 11.416 3.135 1.00 80.50 659 VAL A C 1
ATOM 5152 O O . VAL A 1 659 ? -4.233 12.514 3.485 1.00 80.50 659 VAL A O 1
ATOM 5155 N N . GLY A 1 660 ? -4.586 10.519 2.524 1.00 85.88 660 GLY A N 1
ATOM 5156 C CA . GLY A 1 660 ? -5.966 10.811 2.142 1.00 85.88 660 GLY A CA 1
ATOM 5157 C C . GLY A 1 660 ? -6.873 11.116 3.339 1.00 85.88 660 GLY A C 1
ATOM 5158 O O . GLY A 1 660 ? -7.707 12.009 3.258 1.00 85.88 660 GLY A O 1
ATOM 5159 N N . VAL A 1 661 ? -6.658 10.474 4.491 1.00 84.62 661 VAL A N 1
ATOM 5160 C CA . VAL A 1 661 ? -7.349 10.807 5.752 1.00 84.62 661 VAL A CA 1
ATOM 5161 C C . VAL A 1 661 ? -7.070 12.246 6.213 1.00 84.62 661 VAL A C 1
ATOM 5163 O O . VAL A 1 661 ? -7.947 12.871 6.812 1.00 84.62 661 VAL A O 1
ATOM 5166 N N . ALA A 1 662 ? -5.872 12.777 5.948 1.00 81.81 662 ALA A N 1
ATOM 5167 C CA . ALA A 1 662 ? -5.508 14.160 6.262 1.00 81.81 662 ALA A CA 1
ATOM 5168 C C . ALA A 1 662 ? -5.991 15.168 5.200 1.00 81.81 662 ALA A C 1
ATOM 5170 O O . ALA A 1 662 ? -6.245 16.322 5.535 1.00 81.81 662 ALA A O 1
ATOM 5171 N N . LYS A 1 663 ? -6.127 14.728 3.942 1.00 84.31 663 LYS A N 1
ATOM 5172 C CA . LYS A 1 663 ? -6.534 15.536 2.781 1.00 84.31 663 LYS A CA 1
ATOM 5173 C C . LYS A 1 663 ? -8.055 15.663 2.623 1.00 84.31 663 LYS A C 1
ATOM 5175 O O . LYS A 1 663 ? -8.545 16.754 2.354 1.00 84.31 663 LYS A O 1
ATOM 5180 N N . TYR A 1 664 ? -8.791 14.562 2.794 1.00 87.44 664 TYR A N 1
ATOM 5181 C CA . TYR A 1 664 ? -10.247 14.479 2.603 1.00 87.44 664 TYR A CA 1
ATOM 5182 C C . TYR A 1 664 ? -11.037 14.447 3.918 1.00 87.44 664 TYR A C 1
ATOM 5184 O O . TYR A 1 664 ? -12.212 14.801 3.939 1.00 87.44 664 TYR A O 1
ATOM 5192 N N . GLY A 1 665 ? -10.422 13.997 5.017 1.00 88.50 665 GLY A N 1
ATOM 5193 C CA . GLY A 1 665 ? -11.126 13.796 6.280 1.00 88.50 665 GLY A CA 1
ATOM 5194 C C . GLY A 1 665 ? -11.340 15.073 7.081 1.00 88.50 665 GLY A C 1
ATOM 5195 O O . GLY A 1 665 ? -10.405 15.831 7.341 1.00 88.50 665 GLY A O 1
ATOM 5196 N N . ARG A 1 666 ? -12.572 15.271 7.561 1.00 88.94 666 ARG A N 1
ATOM 5197 C CA . ARG A 1 666 ? -12.896 16.357 8.487 1.00 88.94 666 ARG A CA 1
ATOM 5198 C C . ARG A 1 666 ? -12.394 15.998 9.893 1.00 88.94 666 ARG A C 1
ATOM 5200 O O . ARG A 1 666 ? -12.862 15.000 10.445 1.00 88.94 666 ARG A O 1
ATOM 5207 N N . PRO A 1 667 ? -11.495 16.787 10.514 1.00 85.50 667 PRO A N 1
ATOM 5208 C CA . PRO A 1 667 ? -11.121 16.582 11.909 1.00 85.50 667 PRO A CA 1
ATOM 5209 C C . PRO A 1 667 ? -12.335 16.782 12.823 1.00 85.50 667 PRO A C 1
ATOM 5211 O O . PRO A 1 667 ? -13.075 17.754 12.664 1.00 85.50 667 PRO A O 1
ATOM 5214 N N . ILE A 1 668 ? -12.493 15.905 13.813 1.00 84.12 668 ILE A N 1
ATOM 5215 C CA . ILE A 1 668 ? -13.463 16.072 14.900 1.00 84.12 668 ILE A CA 1
ATOM 5216 C C . ILE A 1 668 ? -12.759 16.291 16.245 1.00 84.12 668 ILE A C 1
ATOM 5218 O O . ILE A 1 668 ? -11.644 15.806 16.483 1.00 84.12 668 ILE A O 1
ATOM 5222 N N . GLY A 1 669 ? -13.414 17.068 17.109 1.00 79.69 669 GLY A N 1
ATOM 5223 C CA . GLY A 1 669 ? -12.997 17.351 18.483 1.00 79.69 669 GLY A CA 1
ATOM 5224 C C . GLY A 1 669 ? -13.853 16.614 19.515 1.00 79.69 669 GLY A C 1
ATOM 5225 O O . GLY A 1 669 ? -14.725 15.826 19.162 1.00 79.69 669 GLY A O 1
ATOM 5226 N N . LEU A 1 670 ? -13.618 16.902 20.798 1.00 80.38 670 LEU A N 1
ATOM 5227 C CA . LEU A 1 670 ? -14.313 16.259 21.926 1.00 80.38 670 LEU A CA 1
ATOM 5228 C C . LEU A 1 670 ? -15.809 16.617 22.016 1.00 80.38 670 LEU A C 1
ATOM 5230 O O . LEU A 1 670 ? -16.571 15.867 22.610 1.00 80.38 670 LEU A O 1
ATOM 5234 N N . ASP A 1 671 ? -16.225 17.743 21.431 1.00 82.38 671 ASP A N 1
ATOM 5235 C CA . ASP A 1 671 ? -17.619 18.217 21.425 1.00 82.38 671 ASP A CA 1
ATOM 5236 C C . ASP A 1 671 ? -18.460 17.674 20.252 1.00 82.38 671 ASP A C 1
ATOM 5238 O O . ASP A 1 671 ? -19.651 17.976 20.145 1.00 82.38 671 ASP A O 1
ATOM 5242 N N . GLU A 1 672 ? -17.861 16.894 19.346 1.00 85.12 672 GLU A N 1
ATOM 5243 C CA . GLU A 1 672 ? -18.572 16.319 18.203 1.00 85.12 672 GLU A CA 1
ATOM 5244 C C . GLU A 1 672 ? -19.543 15.223 18.668 1.00 85.12 672 GLU A C 1
ATOM 5246 O O . GLU A 1 672 ? -19.137 14.201 19.222 1.00 85.12 672 GLU A O 1
ATOM 5251 N N . LYS A 1 673 ? -20.838 15.402 18.389 1.00 88.56 673 LYS A N 1
ATOM 5252 C CA . LYS A 1 673 ? -21.867 14.400 18.689 1.00 88.56 673 LYS A CA 1
ATOM 5253 C C . LYS A 1 673 ? -21.913 13.341 17.589 1.00 88.56 673 LYS A C 1
ATOM 5255 O O . LYS A 1 673 ? -22.550 13.535 16.556 1.00 88.56 673 LYS A O 1
ATOM 5260 N N . ILE A 1 674 ? -21.248 12.217 17.831 1.00 90.81 674 ILE A N 1
ATOM 5261 C CA . ILE A 1 674 ? -21.188 11.056 16.938 1.00 90.81 674 ILE A CA 1
ATOM 5262 C C . ILE A 1 674 ? -21.511 9.781 17.725 1.00 90.81 674 ILE A C 1
ATOM 5264 O O . ILE A 1 674 ? -21.050 9.626 18.849 1.00 90.81 674 ILE A O 1
ATOM 5268 N N . LYS A 1 675 ? -22.287 8.868 17.133 1.00 95.44 675 LYS A N 1
ATOM 5269 C CA . LYS A 1 675 ? -22.414 7.472 17.581 1.00 95.44 675 LYS A CA 1
ATOM 5270 C C . LYS A 1 675 ? -21.559 6.617 16.650 1.00 95.44 675 LYS A C 1
ATOM 5272 O O . LYS A 1 675 ? -21.566 6.845 15.441 1.00 95.44 675 LYS A O 1
ATOM 5277 N N . VAL A 1 676 ? -20.815 5.676 17.218 1.00 97.38 676 VAL A N 1
ATOM 5278 C CA . VAL A 1 676 ? -20.085 4.637 16.487 1.00 97.38 676 VAL A CA 1
ATOM 5279 C C . VAL A 1 676 ? -20.788 3.312 16.759 1.00 97.38 676 VAL A C 1
ATOM 5281 O O . VAL A 1 676 ? -21.015 2.945 17.914 1.00 97.38 676 VAL A O 1
ATOM 5284 N N . ASP A 1 677 ? -21.140 2.611 15.687 1.00 97.94 677 ASP A N 1
ATOM 5285 C CA . ASP A 1 677 ? -21.916 1.371 15.750 1.00 97.94 677 ASP A CA 1
ATOM 5286 C C . ASP A 1 677 ? -20.993 0.147 15.855 1.00 97.94 677 ASP A C 1
ATOM 5288 O O . ASP A 1 677 ? -21.325 -0.836 16.513 1.00 97.94 677 ASP A O 1
ATOM 5292 N N . LEU A 1 678 ? -19.804 0.234 15.246 1.00 98.50 678 LEU A N 1
ATOM 5293 C CA . LEU A 1 678 ? -18.821 -0.845 15.184 1.00 98.50 678 LEU A CA 1
ATOM 5294 C C . LEU A 1 678 ? -17.389 -0.306 15.292 1.00 98.50 678 LEU A C 1
ATOM 5296 O O . LEU A 1 678 ? -17.041 0.696 14.662 1.00 98.50 678 LEU A O 1
ATOM 5300 N N . ILE A 1 679 ? -16.534 -0.992 16.051 1.00 98.56 679 ILE A N 1
ATOM 5301 C CA . ILE A 1 679 ? -15.098 -0.703 16.152 1.00 98.56 679 ILE A CA 1
ATOM 5302 C C . ILE A 1 679 ? -14.309 -1.815 15.466 1.00 98.56 679 ILE A C 1
ATOM 5304 O O . ILE A 1 679 ? -14.487 -2.982 15.779 1.00 98.56 679 ILE A O 1
ATOM 5308 N N . VAL A 1 680 ? -13.368 -1.452 14.599 1.00 98.44 680 VAL A N 1
ATOM 5309 C CA . VAL A 1 680 ? -12.384 -2.351 13.993 1.00 98.44 680 VAL A CA 1
ATOM 5310 C C . VAL A 1 680 ? -10.992 -1.978 14.500 1.00 98.44 680 VAL A C 1
ATOM 5312 O O . VAL A 1 680 ? -10.459 -0.907 14.185 1.00 98.44 680 VAL A O 1
ATOM 5315 N N . ILE A 1 681 ? -10.403 -2.865 15.306 1.00 96.31 681 ILE A N 1
ATOM 5316 C CA . ILE A 1 681 ? -9.151 -2.634 16.039 1.00 96.31 681 ILE A CA 1
ATOM 5317 C C . ILE A 1 681 ? -7.998 -3.502 15.521 1.00 96.31 681 ILE A C 1
ATOM 5319 O O . ILE A 1 681 ? -8.191 -4.620 15.041 1.00 96.31 681 ILE A O 1
ATOM 5323 N N . GLY A 1 682 ? -6.777 -2.961 15.578 1.00 94.62 682 GLY A N 1
ATOM 5324 C CA . GLY A 1 682 ? -5.555 -3.662 15.175 1.00 94.62 682 GLY A CA 1
ATOM 5325 C C . GLY A 1 682 ? -5.013 -4.581 16.268 1.00 94.62 682 GLY A C 1
ATOM 5326 O O . GLY A 1 682 ? -4.942 -4.191 17.440 1.00 94.62 682 GLY A O 1
ATOM 5327 N N . SER A 1 683 ? -4.569 -5.769 15.860 1.00 97.50 683 SER A N 1
ATOM 5328 C CA . SER A 1 683 ? -4.051 -6.812 16.750 1.00 97.50 683 SER A CA 1
ATOM 5329 C C . SER A 1 683 ? -2.743 -7.395 16.220 1.00 97.50 683 SER A C 1
ATOM 5331 O O . SER A 1 683 ? -2.590 -7.615 15.022 1.00 97.50 683 SER A O 1
ATOM 5333 N N . VAL A 1 684 ? -1.798 -7.651 17.123 1.00 97.69 684 VAL A N 1
ATOM 5334 C CA . VAL A 1 684 ? -0.634 -8.511 16.869 1.00 97.69 684 VAL A CA 1
ATOM 5335 C C . VAL A 1 684 ? -1.001 -9.959 17.170 1.00 97.69 684 VAL A C 1
ATOM 5337 O O . VAL A 1 684 ? -0.705 -10.821 16.356 1.00 97.69 684 VAL A O 1
ATOM 5340 N N . ALA A 1 685 ? -1.682 -10.205 18.290 1.00 98.12 685 ALA A N 1
ATOM 5341 C CA . ALA A 1 685 ? -2.144 -11.525 18.707 1.00 98.12 685 ALA A CA 1
ATOM 5342 C C . ALA A 1 685 ? -3.538 -11.427 19.348 1.00 98.12 685 ALA A C 1
ATOM 5344 O O . ALA A 1 685 ? -3.865 -10.390 19.941 1.00 98.12 685 ALA A O 1
ATOM 5345 N N . VAL A 1 686 ? -4.345 -12.479 19.211 1.00 98.50 686 VAL A N 1
ATOM 5346 C CA . VAL A 1 686 ? -5.726 -12.550 19.708 1.00 98.50 686 VAL A CA 1
ATOM 5347 C C . VAL A 1 686 ? -6.042 -13.965 20.177 1.00 98.50 686 VAL A C 1
ATOM 5349 O O . VAL A 1 686 ? -5.682 -14.919 19.496 1.00 98.50 686 VAL A O 1
ATOM 5352 N N . ASP A 1 687 ? -6.756 -14.099 21.288 1.00 98.44 687 ASP A N 1
ATOM 5353 C CA . ASP A 1 687 ? -7.266 -15.380 21.765 1.00 98.44 687 ASP A CA 1
ATOM 5354 C C . ASP A 1 687 ? -8.695 -15.640 21.248 1.00 98.44 687 ASP A C 1
ATOM 5356 O O . ASP A 1 687 ? -9.603 -14.857 21.553 1.00 98.44 687 ASP A O 1
ATOM 5360 N N . PRO A 1 688 ? -8.923 -16.719 20.469 1.00 98.06 688 PRO A N 1
ATOM 5361 C CA . PRO A 1 688 ? -10.232 -17.036 19.904 1.00 98.06 688 PRO A CA 1
ATOM 5362 C C . PRO A 1 688 ? -11.256 -17.535 20.931 1.00 98.06 688 PRO A C 1
ATOM 5364 O O . PRO A 1 688 ? -12.452 -17.429 20.674 1.00 98.06 688 PRO A O 1
ATOM 5367 N N . LYS A 1 689 ? -10.818 -18.067 22.080 1.00 97.25 689 LYS A N 1
ATOM 5368 C CA . LYS A 1 689 ? -11.691 -18.573 23.151 1.00 97.25 689 LYS A CA 1
ATOM 5369 C C . LYS A 1 689 ? -12.116 -17.468 24.112 1.00 97.25 689 LYS A C 1
ATOM 5371 O O . LYS A 1 689 ? -13.209 -17.533 24.661 1.00 97.25 689 LYS A O 1
ATOM 5376 N N . THR A 1 690 ? -11.239 -16.494 24.362 1.00 98.00 690 THR A N 1
ATOM 5377 C CA . THR A 1 690 ? -11.434 -15.502 25.436 1.00 98.00 690 THR A CA 1
ATOM 5378 C C . THR A 1 690 ? -11.669 -14.085 24.921 1.00 98.00 690 THR A C 1
ATOM 5380 O O . THR A 1 690 ? -12.169 -13.242 25.664 1.00 98.00 690 THR A O 1
ATOM 5383 N N . GLY A 1 691 ? -11.310 -13.789 23.667 1.00 98.00 691 GLY A N 1
ATOM 5384 C CA . GLY A 1 691 ? -11.319 -12.434 23.110 1.00 98.00 691 GLY A CA 1
ATOM 5385 C C . GLY A 1 691 ? -10.217 -11.523 23.655 1.00 98.00 691 GLY A C 1
ATOM 5386 O O . GLY A 1 691 ? -10.218 -10.321 23.373 1.00 98.00 691 GLY A O 1
ATOM 5387 N N . ALA A 1 692 ? -9.260 -12.063 24.417 1.00 98.25 692 ALA A N 1
ATOM 5388 C CA . ALA A 1 692 ? -8.090 -11.319 24.858 1.00 98.25 692 ALA A CA 1
ATOM 5389 C C . ALA A 1 692 ? -7.246 -10.878 23.647 1.00 98.25 692 ALA A C 1
ATOM 5391 O O . ALA A 1 692 ? -7.010 -11.649 22.717 1.00 98.25 692 ALA A O 1
ATOM 5392 N N . ARG A 1 693 ? -6.781 -9.623 23.635 1.00 97.44 693 ARG A N 1
ATOM 5393 C CA . ARG A 1 693 ? -6.093 -9.023 22.479 1.00 97.44 693 ARG A CA 1
ATOM 5394 C C . ARG A 1 693 ? -4.814 -8.307 22.889 1.00 97.44 693 ARG A C 1
ATOM 5396 O O . ARG A 1 693 ? -4.814 -7.475 23.792 1.00 97.44 693 ARG A O 1
ATOM 5403 N N . LEU A 1 694 ? -3.746 -8.514 22.118 1.00 96.19 694 LEU A N 1
ATOM 5404 C CA . LEU A 1 694 ? -2.517 -7.728 22.197 1.00 96.19 694 LEU A CA 1
ATOM 5405 C C . LEU A 1 694 ? -2.350 -6.841 20.956 1.00 96.19 694 LEU A C 1
ATOM 5407 O O . LEU A 1 694 ? -2.042 -7.319 19.868 1.00 96.19 694 LEU A O 1
ATOM 5411 N N . GLY A 1 695 ? -2.484 -5.521 21.120 1.00 92.25 695 GLY A N 1
ATOM 5412 C CA . GLY A 1 695 ? -2.038 -4.536 20.122 1.00 92.25 695 GLY A CA 1
ATOM 5413 C C . GLY A 1 695 ? -0.509 -4.353 20.113 1.00 92.25 695 GLY A C 1
ATOM 5414 O O . GLY A 1 695 ? 0.196 -4.913 20.952 1.00 92.25 695 GLY A O 1
ATOM 5415 N N . LYS A 1 696 ? 0.020 -3.504 19.215 1.00 86.06 696 LYS A N 1
ATOM 5416 C CA . LYS A 1 696 ? 1.474 -3.265 19.005 1.00 86.06 696 LYS A CA 1
ATOM 5417 C C . LYS A 1 696 ? 2.284 -2.750 20.210 1.00 86.06 696 LYS A C 1
ATOM 5419 O O . LYS A 1 696 ? 3.507 -2.779 20.155 1.00 86.06 696 LYS A O 1
ATOM 5424 N N . GLY A 1 697 ? 1.629 -2.297 21.283 1.00 82.06 697 GLY A N 1
ATOM 5425 C CA . GLY A 1 697 ? 2.271 -1.927 22.557 1.00 82.06 697 GLY A CA 1
ATOM 5426 C C . GLY A 1 697 ? 2.280 -0.434 22.905 1.00 82.06 697 GLY A C 1
ATOM 5427 O O . GLY A 1 697 ? 2.492 -0.093 24.061 1.00 82.06 697 GLY A O 1
ATOM 5428 N N . GLU A 1 698 ? 1.980 0.466 21.962 1.00 76.88 698 GLU A N 1
ATOM 5429 C CA . GLU A 1 698 ? 2.006 1.921 22.217 1.00 76.88 698 GLU A CA 1
ATOM 5430 C C . GLU A 1 698 ? 0.833 2.438 23.086 1.00 76.88 698 GLU A C 1
ATOM 5432 O O . GLU A 1 698 ? 0.885 3.555 23.606 1.00 76.88 698 GLU A O 1
ATOM 5437 N N . GLY A 1 699 ? -0.244 1.661 23.252 1.00 81.50 699 GLY A N 1
ATOM 5438 C CA . GLY A 1 699 ? -1.430 2.045 24.036 1.00 81.50 699 GLY A CA 1
ATOM 5439 C C . GLY A 1 699 ? -2.347 3.092 23.377 1.00 81.50 699 GLY A C 1
ATOM 5440 O O . GLY A 1 699 ? -3.176 3.690 24.059 1.00 81.50 699 GLY A O 1
ATOM 5441 N N . PHE A 1 700 ? -2.163 3.394 22.084 1.00 84.00 700 PHE A N 1
ATOM 5442 C CA . PHE A 1 700 ? -2.975 4.398 21.378 1.00 84.00 700 PHE A CA 1
ATOM 5443 C C . PHE A 1 700 ? -4.412 3.928 21.118 1.00 84.00 700 PHE A C 1
ATOM 5445 O O . PHE A 1 700 ? -5.331 4.722 21.277 1.00 84.00 700 PHE A O 1
ATOM 5452 N N . ALA A 1 701 ? -4.623 2.655 20.773 1.00 88.50 701 ALA A N 1
ATOM 5453 C CA . ALA A 1 701 ? -5.957 2.141 20.448 1.00 88.50 701 ALA A CA 1
ATOM 5454 C C . ALA A 1 701 ? -6.870 2.087 21.688 1.00 88.50 701 ALA A C 1
ATOM 5456 O O . ALA A 1 701 ? -8.069 2.342 21.608 1.00 88.50 701 ALA A O 1
ATOM 5457 N N . GLU A 1 702 ? -6.275 1.826 22.847 1.00 90.19 702 GLU A N 1
ATOM 5458 C CA . GLU A 1 702 ? -6.913 1.820 24.161 1.00 90.19 702 GLU A CA 1
ATOM 5459 C C . GLU A 1 702 ? -7.290 3.253 24.590 1.00 90.19 702 GLU A C 1
ATOM 5461 O O . GLU A 1 702 ? -8.381 3.497 25.102 1.00 90.19 702 GLU A O 1
ATOM 5466 N N . LEU A 1 703 ? -6.428 4.233 24.289 1.00 89.00 703 LEU A N 1
ATOM 5467 C CA . LEU A 1 703 ? -6.703 5.662 24.481 1.00 89.00 703 LEU A CA 1
ATOM 5468 C C . LEU A 1 703 ? -7.806 6.189 23.550 1.00 89.00 703 LEU A C 1
ATOM 5470 O O . LEU A 1 703 ? -8.671 6.941 23.994 1.00 89.00 703 LEU A O 1
ATOM 5474 N N . GLU A 1 704 ? -7.789 5.794 22.275 1.00 90.00 704 GLU A N 1
ATOM 5475 C CA . GLU A 1 704 ? -8.852 6.082 21.303 1.00 90.00 704 GLU A CA 1
ATOM 5476 C C . GLU A 1 704 ? -10.206 5.555 21.795 1.00 90.00 704 GLU A C 1
ATOM 5478 O O . GLU A 1 704 ? -11.193 6.288 21.768 1.00 90.00 704 GLU A O 1
ATOM 5483 N N . TYR A 1 705 ? -10.242 4.316 22.296 1.00 93.94 705 TYR A N 1
ATOM 5484 C CA . TYR A 1 705 ? -11.437 3.709 22.881 1.00 93.94 705 TYR A CA 1
ATOM 5485 C C . TYR A 1 705 ? -11.916 4.480 24.122 1.00 93.94 705 TYR A C 1
ATOM 5487 O O . TYR A 1 705 ? -13.074 4.890 24.185 1.00 93.94 705 TYR A O 1
ATOM 5495 N N . GLY A 1 706 ? -11.028 4.749 25.085 1.00 92.56 706 GLY A N 1
ATOM 5496 C CA . GLY A 1 706 ? -11.376 5.465 26.318 1.00 92.56 706 GLY A CA 1
ATOM 5497 C C . GLY A 1 706 ? -11.910 6.882 26.076 1.00 92.56 706 GLY A C 1
ATOM 5498 O O . GLY A 1 706 ? -12.854 7.310 26.740 1.00 92.56 706 GLY A O 1
ATOM 5499 N N . MET A 1 707 ? -11.363 7.598 25.088 1.00 89.12 707 MET A N 1
ATOM 5500 C CA . MET A 1 707 ? -11.881 8.905 24.668 1.00 89.12 707 MET A CA 1
ATOM 5501 C C . MET A 1 707 ? -13.245 8.803 23.956 1.00 89.12 707 MET A C 1
ATOM 5503 O O . MET A 1 707 ? -14.099 9.654 24.193 1.00 89.12 707 MET A O 1
ATOM 5507 N N . LEU A 1 708 ? -13.502 7.764 23.146 1.00 92.81 708 LEU A N 1
ATOM 5508 C CA . LEU A 1 708 ? -14.835 7.537 22.562 1.00 92.81 708 LEU A CA 1
ATOM 5509 C C . LEU A 1 708 ? -15.887 7.178 23.626 1.00 92.81 708 LEU A C 1
ATOM 5511 O O . LEU A 1 708 ? -17.015 7.663 23.530 1.00 92.81 708 LEU A O 1
ATOM 5515 N N . ARG A 1 709 ? -15.528 6.390 24.655 1.00 93.75 709 ARG A N 1
ATOM 5516 C CA . ARG A 1 709 ? -16.403 6.139 25.821 1.00 93.75 709 ARG A CA 1
ATOM 5517 C C . ARG A 1 709 ? -16.738 7.448 26.534 1.00 93.75 709 ARG A C 1
ATOM 5519 O O . ARG A 1 709 ? -17.909 7.708 26.785 1.00 93.75 709 ARG A O 1
ATOM 5526 N N . TYR A 1 710 ? -15.739 8.301 26.792 1.00 89.12 710 TYR A N 1
ATOM 5527 C CA . TYR A 1 710 ? -15.955 9.614 27.416 1.00 89.12 710 TYR A CA 1
ATOM 5528 C C . TYR A 1 710 ? -16.890 10.518 26.593 1.00 89.12 710 TYR A C 1
ATOM 5530 O O . TYR A 1 710 ? -17.759 11.172 27.159 1.00 89.12 710 TYR A O 1
ATOM 5538 N N . MET A 1 711 ? -16.757 10.532 25.262 1.00 88.69 711 MET A N 1
ATOM 5539 C CA . MET A 1 711 ? -17.647 11.299 24.375 1.00 88.69 711 MET A CA 1
ATOM 5540 C C . MET A 1 711 ? -19.092 10.761 24.324 1.00 88.69 711 MET A C 1
ATOM 5542 O O . MET A 1 711 ? -19.933 11.356 23.653 1.00 88.69 711 MET A O 1
ATOM 5546 N N . GLY A 1 712 ? -19.391 9.624 24.967 1.00 92.62 712 GLY A N 1
ATOM 5547 C CA . GLY A 1 712 ? -20.667 8.920 24.812 1.00 92.62 712 GLY A CA 1
ATOM 5548 C C . GLY A 1 712 ? -20.873 8.340 23.407 1.00 92.62 712 GLY A C 1
ATOM 5549 O O . GLY A 1 712 ? -21.987 7.965 23.052 1.00 92.62 712 GLY A O 1
ATOM 5550 N N . ALA A 1 713 ? -19.811 8.271 22.597 1.00 94.81 713 ALA A N 1
ATOM 5551 C CA . ALA A 1 713 ? -19.874 7.800 21.218 1.00 94.81 713 ALA A CA 1
ATOM 5552 C C . ALA A 1 713 ? -19.974 6.272 21.119 1.00 94.81 713 ALA A C 1
ATOM 5554 O O . ALA A 1 713 ? -20.407 5.754 20.089 1.00 94.81 713 ALA A O 1
ATOM 5555 N N . ILE A 1 714 ? -19.572 5.561 22.178 1.00 97.19 714 ILE A N 1
ATOM 5556 C CA . ILE A 1 714 ? -19.620 4.100 22.306 1.00 97.19 714 ILE A CA 1
ATOM 5557 C C . ILE A 1 714 ? -20.004 3.688 23.729 1.00 97.19 714 ILE A C 1
ATOM 5559 O O . ILE A 1 714 ? -19.759 4.410 24.701 1.00 97.19 714 ILE A O 1
ATOM 5563 N N . ASP A 1 715 ? -20.567 2.494 23.841 1.00 95.06 715 ASP A N 1
ATOM 5564 C CA . ASP A 1 715 ? -21.023 1.869 25.081 1.00 95.06 715 ASP A CA 1
ATOM 5565 C C . ASP A 1 715 ? -20.651 0.377 25.088 1.00 95.06 715 ASP A C 1
ATOM 5567 O O . ASP A 1 715 ? -20.003 -0.105 24.159 1.00 95.06 715 ASP A O 1
ATOM 5571 N N . ASP A 1 716 ? -21.001 -0.360 26.144 1.00 94.06 716 ASP A N 1
ATOM 5572 C CA . ASP A 1 716 ? -20.618 -1.773 26.269 1.00 94.06 716 ASP A CA 1
ATOM 5573 C C . ASP A 1 716 ? -21.282 -2.672 25.203 1.00 94.06 716 ASP A C 1
ATOM 5575 O O . ASP A 1 716 ? -20.738 -3.727 24.865 1.00 94.06 716 ASP A O 1
ATOM 5579 N N . SER A 1 717 ? -22.400 -2.219 24.609 1.00 95.06 717 SER A N 1
ATOM 5580 C CA . SER A 1 717 ? -23.058 -2.892 23.479 1.00 95.06 717 SER A CA 1
ATOM 5581 C C . SER A 1 717 ? -22.349 -2.661 22.139 1.00 95.06 717 SER A C 1
ATOM 5583 O O . SER A 1 717 ? -22.545 -3.433 21.202 1.00 95.06 717 SER A O 1
ATOM 5585 N N . THR A 1 718 ? -21.491 -1.638 22.032 1.00 97.81 718 THR A N 1
ATOM 5586 C CA . THR A 1 718 ? -20.696 -1.396 20.824 1.00 97.81 718 THR A CA 1
ATOM 5587 C C . THR A 1 718 ? -19.682 -2.527 20.632 1.00 97.81 718 THR A C 1
ATOM 5589 O O . THR A 1 718 ? -18.806 -2.759 21.474 1.00 97.81 718 THR A O 1
ATOM 5592 N N . LEU A 1 719 ? -19.788 -3.231 19.504 1.00 98.19 719 LEU A N 1
ATOM 5593 C CA . LEU A 1 719 ? -18.946 -4.386 19.204 1.00 98.19 719 LEU A CA 1
ATOM 5594 C C . LEU A 1 719 ? -17.550 -3.978 18.713 1.00 98.19 719 LEU A C 1
ATOM 5596 O O . LEU A 1 719 ? -17.381 -3.017 17.955 1.00 98.19 719 LEU A O 1
ATOM 5600 N N . VAL A 1 720 ? -16.552 -4.752 19.131 1.00 98.69 720 VAL A N 1
ATOM 5601 C CA . VAL A 1 720 ? -15.143 -4.626 18.771 1.00 98.69 720 VAL A CA 1
ATOM 5602 C C . VAL A 1 720 ? -14.732 -5.839 17.940 1.00 98.69 720 VAL A C 1
ATOM 5604 O O . VAL A 1 720 ? -14.671 -6.966 18.425 1.00 98.69 720 VAL A O 1
ATOM 5607 N N . VAL A 1 721 ? -14.413 -5.588 16.677 1.00 98.62 721 VAL A N 1
ATOM 5608 C CA . VAL A 1 721 ? -14.006 -6.580 15.682 1.00 98.62 721 VAL A CA 1
ATOM 5609 C C . VAL A 1 721 ? -12.521 -6.422 15.375 1.00 98.62 721 VAL A C 1
ATOM 5611 O O . VAL A 1 721 ? -11.973 -5.316 15.410 1.00 98.62 721 VAL A O 1
ATOM 5614 N N . THR A 1 722 ? -11.841 -7.509 15.026 1.00 98.56 722 THR A N 1
ATOM 5615 C CA . THR A 1 722 ? -10.470 -7.446 14.511 1.00 98.56 722 THR A CA 1
ATOM 5616 C C . THR A 1 722 ? -10.275 -8.330 13.283 1.00 98.56 722 THR A C 1
ATOM 5618 O O . THR A 1 722 ? -10.875 -9.394 13.171 1.00 98.56 722 THR A O 1
ATOM 5621 N N . SER A 1 723 ? -9.440 -7.866 12.352 1.00 98.06 723 SER A N 1
ATOM 5622 C CA . SER A 1 723 ? -9.053 -8.574 11.129 1.00 98.06 723 SER A CA 1
ATOM 5623 C C . SER A 1 723 ? -7.583 -8.991 11.238 1.00 98.06 723 SER A C 1
ATOM 5625 O O . SER A 1 723 ? -6.711 -8.114 11.277 1.00 98.06 723 SER A O 1
ATOM 5627 N N . VAL A 1 724 ? -7.304 -10.293 11.299 1.00 98.50 724 VAL A N 1
ATOM 5628 C CA . VAL A 1 724 ? -5.961 -10.859 11.550 1.00 98.50 724 VAL A CA 1
ATOM 5629 C C . VAL A 1 724 ? -5.691 -12.082 10.673 1.00 98.50 724 VAL A C 1
ATOM 5631 O O . VAL A 1 724 ? -6.618 -12.648 10.110 1.00 98.50 724 VAL A O 1
ATOM 5634 N N . HIS A 1 725 ? -4.436 -12.510 10.545 1.00 98.62 725 HIS A N 1
ATOM 5635 C CA . HIS A 1 725 ? -4.111 -13.817 9.966 1.00 98.62 725 HIS A CA 1
ATOM 5636 C C . HIS A 1 725 ? -4.381 -14.946 10.975 1.00 98.62 725 HIS A C 1
ATOM 5638 O O . HIS A 1 725 ? -4.263 -14.730 12.180 1.00 98.62 725 HIS A O 1
ATOM 5644 N N . ASP A 1 726 ? -4.653 -16.166 10.511 1.00 98.31 726 ASP A N 1
ATOM 5645 C CA . ASP A 1 726 ? -4.905 -17.330 11.376 1.00 98.31 726 ASP A CA 1
ATOM 5646 C C . ASP A 1 726 ? -3.742 -17.620 12.341 1.00 98.31 726 ASP A C 1
ATOM 5648 O O . ASP A 1 726 ? -3.959 -17.951 13.500 1.00 98.31 726 ASP A O 1
ATOM 5652 N N . CYS A 1 727 ? -2.494 -17.383 11.921 1.00 97.56 727 CYS A N 1
ATOM 5653 C CA . CYS A 1 727 ? -1.310 -17.526 12.787 1.00 97.56 727 CYS A CA 1
ATOM 5654 C C . CYS A 1 727 ? -1.157 -16.432 13.867 1.00 97.56 727 CYS A C 1
ATOM 5656 O O . CYS A 1 727 ? -0.168 -16.424 14.599 1.00 97.56 727 CYS A O 1
ATOM 5658 N N . GLN A 1 728 ? -2.070 -15.459 13.916 1.00 98.44 728 GLN A N 1
ATOM 5659 C CA . GLN A 1 728 ? -2.168 -14.473 14.995 1.00 98.44 728 GLN A CA 1
ATOM 5660 C C . GLN A 1 728 ? -3.208 -14.884 16.049 1.00 98.44 728 GLN A C 1
ATOM 5662 O O . GLN A 1 728 ? -3.315 -14.213 17.079 1.00 98.44 728 GLN A O 1
ATOM 5667 N N . LEU A 1 729 ? -3.958 -15.966 15.803 1.00 98.56 729 LEU A N 1
ATOM 5668 C CA . LEU A 1 729 ? -4.726 -16.653 16.832 1.00 98.56 729 LEU A CA 1
ATOM 5669 C C . LEU A 1 729 ? -3.741 -17.380 17.756 1.00 98.56 729 LEU A C 1
ATOM 5671 O O . LEU A 1 729 ? -2.879 -18.124 17.291 1.00 98.56 729 LEU A O 1
ATOM 5675 N N . VAL A 1 730 ? -3.843 -17.131 19.057 1.00 97.62 730 VAL A N 1
ATOM 5676 C CA . VAL A 1 730 ? -2.979 -17.706 20.098 1.00 97.62 730 VAL A CA 1
ATOM 5677 C C . VAL A 1 730 ? -3.834 -18.128 21.289 1.00 97.62 730 VAL A C 1
ATOM 5679 O O . VAL A 1 730 ? -4.878 -17.538 21.523 1.00 97.62 730 VAL A O 1
ATOM 5682 N N . ASP A 1 731 ? -3.417 -19.123 22.059 1.00 95.94 731 ASP A N 1
ATOM 5683 C CA . ASP A 1 731 ? -4.181 -19.663 23.194 1.00 95.94 731 ASP A CA 1
ATOM 5684 C C . ASP A 1 731 ? -3.500 -19.444 24.557 1.00 95.94 731 ASP A C 1
ATOM 5686 O O . ASP A 1 731 ? -3.913 -20.018 25.563 1.00 95.94 731 ASP A O 1
ATOM 5690 N N . ASP A 1 732 ? -2.477 -18.584 24.597 1.00 94.56 732 ASP A N 1
ATOM 5691 C CA . ASP A 1 732 ? -1.603 -18.345 25.748 1.00 94.56 732 ASP A CA 1
ATOM 5692 C C . ASP A 1 732 ? -1.589 -16.881 26.233 1.00 94.56 732 ASP A C 1
ATOM 5694 O O . ASP A 1 732 ? -0.596 -16.420 26.798 1.00 94.56 732 ASP A O 1
ATOM 5698 N N . ILE A 1 733 ? -2.674 -16.123 26.023 1.00 96.31 733 ILE A N 1
ATOM 5699 C CA . ILE A 1 733 ? -2.814 -14.769 26.584 1.00 96.31 733 ILE A CA 1
ATOM 5700 C C . ILE A 1 733 ? -3.387 -14.864 28.016 1.00 96.31 733 ILE A C 1
ATOM 5702 O O . ILE A 1 733 ? -4.585 -15.102 28.160 1.00 96.31 733 ILE A O 1
ATOM 5706 N N . PRO A 1 734 ? -2.590 -14.635 29.083 1.00 93.06 734 PRO A N 1
ATOM 5707 C CA . PRO A 1 734 ? -3.081 -14.643 30.464 1.00 93.06 734 PRO A CA 1
ATOM 5708 C C . PRO A 1 734 ? -4.087 -13.510 30.716 1.00 93.06 734 PRO A C 1
ATOM 5710 O O . PRO A 1 734 ? -3.713 -12.334 30.795 1.00 93.06 734 PRO A O 1
ATOM 5713 N N . ILE A 1 735 ? -5.369 -13.863 30.855 1.00 94.12 735 ILE A N 1
ATOM 5714 C CA . ILE A 1 735 ? -6.474 -12.918 31.086 1.00 94.12 735 ILE A CA 1
ATOM 5715 C C . ILE A 1 735 ? -6.248 -12.145 32.390 1.00 94.12 735 ILE A C 1
ATOM 5717 O O . ILE A 1 735 ? -6.428 -10.931 32.443 1.00 94.12 735 ILE A O 1
ATOM 5721 N N . GLU A 1 736 ? -5.804 -12.839 33.435 1.00 91.88 736 GLU A N 1
ATOM 5722 C CA . GLU A 1 736 ? -5.558 -12.305 34.774 1.00 91.88 736 GLU A CA 1
ATOM 5723 C C . GLU A 1 736 ? -4.409 -11.285 34.828 1.00 91.88 736 GLU A C 1
ATOM 5725 O O . GLU A 1 736 ? -4.316 -10.513 35.780 1.00 91.88 736 GLU A O 1
ATOM 5730 N N . LYS A 1 737 ? -3.562 -11.238 33.788 1.00 91.38 737 LYS A N 1
ATOM 5731 C CA . LYS A 1 737 ? -2.495 -10.237 33.623 1.00 91.38 737 LYS A CA 1
ATOM 5732 C C . LYS A 1 737 ? -2.865 -9.107 32.657 1.00 91.38 737 LYS A C 1
ATOM 5734 O O . LYS A 1 737 ? -2.035 -8.226 32.397 1.00 91.38 737 LYS A O 1
ATOM 5739 N N . LEU A 1 738 ? -4.082 -9.103 32.106 1.00 90.69 738 LEU A N 1
ATOM 5740 C CA . LEU A 1 738 ? -4.591 -7.959 31.355 1.00 90.69 738 LEU A CA 1
ATOM 5741 C C . LEU A 1 738 ? -4.793 -6.760 32.286 1.00 90.69 738 LEU A C 1
ATOM 5743 O O . LEU A 1 738 ? -5.154 -6.865 33.455 1.00 90.69 738 LEU A O 1
ATOM 5747 N N . LEU A 1 739 ? -4.545 -5.581 31.738 1.00 90.81 739 LEU A N 1
ATOM 5748 C CA . LEU A 1 739 ? -4.752 -4.308 32.400 1.00 90.81 739 LEU A CA 1
ATOM 5749 C C . LEU A 1 739 ? -6.179 -3.846 32.103 1.00 90.81 739 LEU A C 1
ATOM 5751 O O . LEU A 1 739 ? -6.673 -4.025 30.996 1.00 90.81 739 LEU A O 1
ATOM 5755 N N . VAL A 1 740 ? -6.804 -3.143 33.047 1.00 91.62 740 VAL A N 1
ATOM 5756 C CA . VAL A 1 740 ? -8.194 -2.633 32.957 1.00 91.62 740 VAL A CA 1
ATOM 5757 C C . VAL A 1 740 ? -8.498 -1.736 31.732 1.00 91.62 740 VAL A C 1
ATOM 5759 O O . VAL A 1 740 ? -9.646 -1.394 31.469 1.00 91.62 740 VAL A O 1
ATOM 5762 N N . HIS A 1 741 ? -7.471 -1.335 30.978 1.00 91.25 741 HIS A N 1
ATOM 5763 C CA . HIS A 1 741 ? -7.583 -0.555 29.745 1.00 91.25 741 HIS A CA 1
ATOM 5764 C C . HIS A 1 741 ? -7.329 -1.358 28.456 1.00 91.25 741 HIS A C 1
ATOM 5766 O O . HIS A 1 741 ? -7.489 -0.795 27.374 1.00 91.25 741 HIS A O 1
ATOM 5772 N N . ASP A 1 742 ? -6.914 -2.628 28.526 1.00 94.38 742 ASP A N 1
ATOM 5773 C CA . ASP A 1 742 ? -6.780 -3.467 27.332 1.00 94.38 742 ASP A CA 1
ATOM 5774 C C . ASP A 1 742 ? -8.178 -3.746 26.758 1.00 94.38 742 ASP A C 1
ATOM 5776 O O . ASP A 1 742 ? -9.030 -4.333 27.414 1.00 94.38 742 ASP A O 1
ATOM 5780 N N . VAL A 1 743 ? -8.428 -3.307 25.522 1.00 96.69 743 VAL A N 1
ATOM 5781 C CA . VAL A 1 743 ? -9.725 -3.510 24.855 1.00 96.69 743 VAL A CA 1
ATOM 5782 C C . VAL A 1 743 ? -9.802 -4.948 24.306 1.00 96.69 743 VAL A C 1
ATOM 5784 O O . VAL A 1 743 ? -8.989 -5.255 23.419 1.00 96.69 743 VAL A O 1
ATOM 5787 N N . PRO A 1 744 ? -10.736 -5.803 24.776 1.00 97.75 744 PRO A N 1
ATOM 5788 C CA . PRO A 1 744 ? -10.967 -7.140 24.220 1.00 97.75 744 PRO A CA 1
ATOM 5789 C C . PRO A 1 744 ? -11.683 -7.062 22.862 1.00 97.75 744 PRO A C 1
ATOM 5791 O O . PRO A 1 744 ? -12.085 -5.983 22.422 1.00 97.75 744 PRO A O 1
ATOM 5794 N N . VAL A 1 745 ? -11.832 -8.199 22.182 1.00 98.31 745 VAL A N 1
ATOM 5795 C CA . VAL A 1 745 ? -12.581 -8.306 20.918 1.00 98.31 745 VAL A CA 1
ATOM 5796 C C . VAL A 1 745 ? -13.749 -9.274 21.043 1.00 98.31 745 VAL A C 1
ATOM 5798 O O . VAL A 1 745 ? -13.605 -10.355 21.608 1.00 98.31 745 VAL A O 1
ATOM 5801 N N . ASP A 1 746 ? -14.889 -8.884 20.478 1.00 98.69 746 ASP A N 1
ATOM 5802 C CA . ASP A 1 746 ? -16.119 -9.677 20.426 1.00 98.69 746 ASP A CA 1
ATOM 5803 C C . ASP A 1 746 ? -16.138 -10.612 19.197 1.00 98.69 746 ASP A C 1
ATOM 5805 O O . ASP A 1 746 ? -16.679 -11.716 19.255 1.00 98.69 746 ASP A O 1
ATOM 5809 N N . ILE A 1 747 ? -15.542 -10.174 18.075 1.00 98.75 747 ILE A N 1
ATOM 5810 C CA . ILE A 1 747 ? -15.501 -10.922 16.806 1.00 98.75 747 ILE A CA 1
ATOM 5811 C C . ILE A 1 747 ? -14.097 -10.858 16.187 1.00 98.75 747 ILE A C 1
ATOM 5813 O O . ILE A 1 747 ? -13.475 -9.794 16.108 1.00 98.75 747 ILE A O 1
ATOM 5817 N N . ILE A 1 748 ? -13.611 -11.992 15.691 1.00 98.81 748 ILE A N 1
ATOM 5818 C CA . ILE A 1 748 ? -12.338 -12.125 14.980 1.00 98.81 748 ILE A CA 1
ATOM 5819 C C . ILE A 1 748 ? -12.623 -12.607 13.560 1.00 98.81 748 ILE A C 1
ATOM 5821 O O . ILE A 1 748 ? -13.299 -13.612 13.369 1.00 98.81 748 ILE A O 1
ATOM 5825 N N . CYS A 1 749 ? -12.101 -11.899 12.564 1.00 98.69 749 CYS A N 1
ATOM 5826 C CA . CYS A 1 749 ? -12.166 -12.290 11.159 1.00 98.69 749 CYS A CA 1
ATOM 5827 C C . CYS A 1 749 ? -10.758 -12.653 10.681 1.00 98.69 749 CYS A C 1
ATOM 5829 O O . CYS A 1 749 ? -9.853 -11.811 10.717 1.00 98.69 749 CYS A O 1
ATOM 5831 N N . THR A 1 750 ? -10.579 -13.888 10.223 1.00 98.56 750 THR A N 1
ATOM 5832 C CA . THR A 1 750 ? -9.368 -14.341 9.529 1.00 98.56 750 THR A CA 1
ATOM 5833 C C . THR A 1 750 ? -9.669 -14.582 8.048 1.00 98.56 750 THR A C 1
ATOM 5835 O O . THR A 1 750 ? -10.835 -14.515 7.652 1.00 98.56 750 THR A O 1
ATOM 5838 N N . PRO A 1 751 ? -8.662 -14.842 7.192 1.00 98.06 751 PRO A N 1
ATOM 5839 C CA . PRO A 1 751 ? -8.898 -15.295 5.823 1.00 98.06 751 PRO A CA 1
ATOM 5840 C C . PRO A 1 751 ? -9.770 -16.555 5.720 1.00 98.06 751 PRO A C 1
ATOM 5842 O O . PRO A 1 751 ? -10.469 -16.701 4.722 1.00 98.06 751 PRO A O 1
ATOM 5845 N N . THR A 1 752 ? -9.734 -17.448 6.718 1.00 97.00 752 THR A N 1
ATOM 5846 C CA . THR A 1 752 ? -10.405 -18.761 6.658 1.00 97.00 752 THR A CA 1
ATOM 5847 C C . THR A 1 752 ? -11.721 -18.838 7.434 1.00 97.00 752 THR A C 1
ATOM 5849 O O . THR A 1 752 ? -12.565 -19.661 7.094 1.00 97.00 752 THR A O 1
ATOM 5852 N N . GLN A 1 753 ? -11.914 -18.008 8.466 1.00 97.38 753 GLN A N 1
ATOM 5853 C CA . GLN A 1 753 ? -13.046 -18.143 9.390 1.00 97.38 753 GLN A CA 1
ATOM 5854 C C . GLN A 1 753 ? -13.451 -16.832 10.082 1.00 97.38 753 GLN A C 1
ATOM 5856 O O . GLN A 1 753 ? -12.689 -15.864 10.165 1.00 97.38 753 GLN A O 1
ATOM 5861 N N . VAL A 1 754 ? -14.666 -16.839 10.633 1.00 98.62 754 VAL A N 1
ATOM 5862 C CA . VAL A 1 754 ? -15.209 -15.819 11.538 1.00 98.62 754 VAL A CA 1
ATOM 5863 C C . VAL A 1 754 ? -15.456 -16.472 12.896 1.00 98.62 754 VAL A C 1
ATOM 5865 O O . VAL A 1 754 ? -16.143 -17.486 12.980 1.00 98.62 754 VAL A O 1
ATOM 5868 N N . ILE A 1 755 ? -14.908 -15.887 13.961 1.00 98.69 755 ILE A N 1
ATOM 5869 C CA . ILE A 1 755 ? -14.978 -16.413 15.328 1.00 98.69 755 ILE A CA 1
ATOM 5870 C C . ILE A 1 755 ? -15.672 -15.383 16.219 1.00 98.69 755 ILE A C 1
ATOM 5872 O O . ILE A 1 755 ? -15.222 -14.241 16.318 1.00 98.69 755 ILE A O 1
ATOM 5876 N N . TYR A 1 756 ? -16.742 -15.797 16.895 1.00 98.44 756 TYR A N 1
ATOM 5877 C CA . TYR A 1 756 ? -17.421 -15.014 17.928 1.00 98.44 756 TYR A CA 1
ATOM 5878 C C . TYR A 1 756 ? -16.880 -15.443 19.292 1.00 98.44 756 TYR A C 1
ATOM 5880 O O . TYR A 1 756 ? -17.055 -16.592 19.694 1.00 98.44 756 TYR A O 1
ATOM 5888 N N . THR A 1 757 ? -16.199 -14.538 19.991 1.00 97.69 757 THR A N 1
ATOM 5889 C CA . THR A 1 757 ? -15.442 -14.877 21.210 1.00 97.69 757 THR A CA 1
ATOM 5890 C C . THR A 1 757 ? -16.333 -15.000 22.441 1.00 97.69 757 THR A C 1
ATOM 5892 O O . THR A 1 757 ? -15.953 -15.656 23.405 1.00 97.69 757 THR A O 1
ATOM 5895 N N . ASN A 1 758 ? -17.503 -14.345 22.424 1.00 95.25 758 ASN A N 1
ATOM 5896 C CA . ASN A 1 758 ? -18.402 -14.195 23.575 1.00 95.25 758 ASN A CA 1
ATOM 5897 C C . ASN A 1 758 ? -17.648 -13.748 24.844 1.00 95.25 758 ASN A C 1
ATOM 5899 O O . ASN A 1 758 ? -17.872 -14.270 25.936 1.00 95.25 758 ASN A O 1
ATOM 5903 N N . THR A 1 759 ? -16.701 -12.816 24.672 1.00 95.94 759 THR A N 1
ATOM 5904 C CA . THR A 1 759 ? -15.726 -12.448 25.703 1.00 95.94 759 THR A CA 1
ATOM 5905 C C . THR A 1 759 ? -16.376 -12.028 27.024 1.00 95.94 759 THR A C 1
ATOM 5907 O O . THR A 1 759 ? -17.225 -11.139 27.078 1.00 95.94 759 THR A O 1
ATOM 5910 N N . ALA A 1 760 ? -15.926 -12.647 28.117 1.00 95.31 760 ALA A N 1
ATOM 5911 C CA . ALA A 1 760 ? -16.279 -12.253 29.480 1.00 95.31 760 ALA A CA 1
ATOM 5912 C C . ALA A 1 760 ? -15.377 -11.124 30.027 1.00 95.31 760 ALA A C 1
ATOM 5914 O O . ALA A 1 760 ? -15.542 -10.696 31.170 1.00 95.31 760 ALA A O 1
ATOM 5915 N N . ILE A 1 761 ? -14.402 -10.651 29.240 1.00 96.81 761 ILE A N 1
ATOM 5916 C CA . ILE A 1 761 ? -13.473 -9.594 29.651 1.00 96.81 761 ILE A CA 1
ATOM 5917 C C . ILE A 1 761 ? -14.223 -8.252 29.613 1.00 96.81 761 ILE A C 1
ATOM 5919 O O . ILE A 1 761 ? -14.746 -7.877 28.560 1.00 96.81 761 ILE A O 1
ATOM 5923 N N . PRO A 1 762 ? -14.282 -7.491 30.721 1.00 95.25 762 PRO A N 1
ATOM 5924 C CA . PRO A 1 762 ? -15.013 -6.233 30.750 1.00 95.25 762 PRO A CA 1
ATOM 5925 C C . PRO A 1 762 ? -14.354 -5.195 29.836 1.00 95.25 762 PRO A C 1
ATOM 5927 O O . PRO A 1 762 ? -13.146 -4.956 29.892 1.00 95.25 762 PRO A O 1
ATOM 5930 N N . LYS A 1 763 ? -15.167 -4.528 29.013 1.00 96.44 763 LYS A N 1
ATOM 5931 C CA . LYS A 1 763 ? -14.706 -3.427 28.163 1.00 96.44 763 LYS A CA 1
ATOM 5932 C C . LYS A 1 763 ? -14.302 -2.213 29.024 1.00 96.44 763 LYS A C 1
ATOM 5934 O O . LYS A 1 763 ? -14.977 -1.918 30.017 1.00 96.44 763 LYS A O 1
ATOM 5939 N N . PRO A 1 764 ? -13.249 -1.460 28.645 1.00 95.69 764 PRO A N 1
ATOM 5940 C CA . PRO A 1 764 ? -12.849 -0.242 29.348 1.00 95.69 764 PRO A CA 1
ATOM 5941 C C . PRO A 1 764 ? -13.998 0.765 29.519 1.00 95.69 764 PRO A C 1
ATOM 5943 O O . PRO A 1 764 ? -14.774 1.017 28.595 1.00 95.69 764 PRO A O 1
ATOM 5946 N N . GLN A 1 765 ? -14.092 1.388 30.692 1.00 94.44 765 GLN A N 1
ATOM 5947 C CA . GLN A 1 765 ? -15.187 2.318 31.017 1.00 94.44 765 GLN A CA 1
ATOM 5948 C C . GLN A 1 765 ? -14.859 3.788 30.700 1.00 94.44 765 GLN A C 1
ATOM 5950 O O . GLN A 1 765 ? -15.704 4.667 30.839 1.00 94.44 765 GLN A O 1
ATOM 5955 N N . GLY A 1 766 ? -13.634 4.076 30.253 1.00 92.19 766 GLY A N 1
ATOM 5956 C CA . GLY A 1 766 ? -13.182 5.430 29.951 1.00 92.19 766 GLY A CA 1
ATOM 5957 C C . GLY A 1 766 ? -11.662 5.538 29.943 1.00 92.19 766 GLY A C 1
ATOM 5958 O O . GLY A 1 766 ? -10.964 4.627 29.496 1.00 92.19 766 GLY A O 1
ATOM 5959 N N . ILE A 1 767 ? -11.149 6.665 30.439 1.00 91.25 767 ILE A N 1
ATOM 5960 C CA . ILE A 1 767 ? -9.713 6.942 30.538 1.00 91.25 767 ILE A CA 1
ATOM 5961 C C . ILE A 1 767 ? -9.257 6.788 31.988 1.00 91.25 767 ILE A C 1
ATOM 5963 O O . ILE A 1 767 ? -9.720 7.500 32.875 1.00 91.25 767 ILE A O 1
ATOM 5967 N N . TYR A 1 768 ? -8.292 5.898 32.190 1.00 91.50 768 TYR A N 1
ATOM 5968 C CA . TYR A 1 768 ? -7.651 5.617 33.473 1.00 91.50 768 TYR A CA 1
ATOM 5969 C C . TYR A 1 768 ? -6.480 6.585 33.687 1.00 91.50 768 TYR A C 1
ATOM 5971 O O . TYR A 1 768 ? -5.335 6.314 33.312 1.00 91.50 768 TYR A O 1
ATOM 5979 N N . TRP A 1 769 ? -6.779 7.777 34.209 1.00 90.69 769 TRP A N 1
ATOM 5980 C CA . TRP A 1 769 ? -5.821 8.880 34.367 1.00 90.69 769 TRP A CA 1
ATOM 5981 C C . TRP A 1 769 ? -4.637 8.521 35.280 1.00 90.69 769 TRP A C 1
ATOM 5983 O O . TRP A 1 769 ? -3.500 8.901 35.007 1.00 90.69 769 TRP A O 1
ATOM 5993 N N . GLU A 1 770 ? -4.881 7.703 36.300 1.00 89.00 770 GLU A N 1
ATOM 5994 C CA . GLU A 1 770 ? -3.902 7.103 37.211 1.00 89.00 770 GLU A CA 1
ATOM 5995 C C . GLU A 1 770 ? -3.011 6.026 36.562 1.00 89.00 770 GLU A C 1
ATOM 5997 O O . GLU A 1 770 ? -2.070 5.539 37.185 1.00 89.00 770 GLU A O 1
ATOM 6002 N N . LYS A 1 771 ? -3.269 5.662 35.299 1.00 86.19 771 LYS A N 1
ATOM 6003 C CA . LYS A 1 771 ? -2.385 4.827 34.468 1.00 86.19 771 LYS A CA 1
ATOM 6004 C C . LYS A 1 771 ? -1.682 5.628 33.363 1.00 86.19 771 LYS A C 1
ATOM 6006 O O . LYS A 1 771 ? -0.868 5.061 32.637 1.00 86.19 771 LYS A O 1
ATOM 6011 N N . LEU A 1 772 ? -1.959 6.932 33.229 1.00 86.75 772 LEU A N 1
ATOM 6012 C CA . LEU A 1 772 ? -1.334 7.803 32.229 1.00 86.75 772 LEU A CA 1
ATOM 6013 C C . LEU A 1 772 ? -0.165 8.601 32.803 1.00 86.75 772 LEU A C 1
ATOM 6015 O O . LEU A 1 772 ? -0.342 9.506 33.624 1.00 86.75 772 LEU A O 1
ATOM 6019 N N . SER A 1 773 ? 1.030 8.288 32.310 1.00 84.19 773 SER A N 1
ATOM 6020 C CA . SER A 1 773 ? 2.265 8.973 32.674 1.00 84.19 773 SER A CA 1
ATOM 6021 C C . SER A 1 773 ? 2.236 10.466 32.287 1.00 84.19 773 SER A C 1
ATOM 6023 O O . SER A 1 773 ? 1.644 10.830 31.256 1.00 84.19 773 SER A O 1
ATOM 6025 N N . PRO A 1 774 ? 2.866 11.360 33.078 1.00 81.69 774 PRO A N 1
ATOM 6026 C CA . PRO A 1 774 ? 2.954 12.789 32.770 1.00 81.69 774 PRO A CA 1
ATOM 6027 C C . PRO A 1 774 ? 3.569 13.058 31.395 1.00 81.69 774 PRO A C 1
ATOM 6029 O O . PRO A 1 774 ? 3.159 13.986 30.697 1.00 81.69 774 PRO A O 1
ATOM 6032 N N . GLU A 1 775 ? 4.507 12.214 30.966 1.00 80.94 775 GLU A N 1
ATOM 6033 C CA . GLU A 1 775 ? 5.137 12.281 29.654 1.00 80.94 775 GLU A CA 1
ATOM 6034 C C . GLU A 1 775 ? 4.112 12.007 28.544 1.00 80.94 775 GLU A C 1
ATOM 6036 O O . GLU A 1 775 ? 4.067 12.750 27.561 1.00 80.94 775 GLU A O 1
ATOM 6041 N N . LYS A 1 776 ? 3.231 11.005 28.701 1.00 77.19 776 LYS A N 1
ATOM 6042 C CA . LYS A 1 776 ? 2.237 10.628 27.674 1.00 77.19 776 LYS A CA 1
ATOM 6043 C C . LYS A 1 776 ? 1.153 11.683 27.524 1.00 77.19 776 LYS A C 1
ATOM 6045 O O . LYS A 1 776 ? 0.800 12.055 26.403 1.00 77.19 776 LYS A O 1
ATOM 6050 N N . LEU A 1 777 ? 0.709 12.242 28.651 1.00 80.81 777 LEU A N 1
ATOM 6051 C CA . LEU A 1 777 ? -0.118 13.448 28.679 1.00 80.81 777 LEU A CA 1
ATOM 6052 C C . LEU A 1 777 ? 0.614 14.623 28.008 1.00 80.81 777 LEU A C 1
ATOM 6054 O O . LEU A 1 777 ? 0.037 15.329 27.187 1.00 80.81 777 LEU A O 1
ATOM 6058 N N . GLY A 1 778 ? 1.907 14.811 28.281 1.00 75.88 778 GLY A N 1
ATOM 6059 C CA . GLY A 1 778 ? 2.744 15.840 27.658 1.00 75.88 778 GLY A CA 1
ATOM 6060 C C . GLY A 1 778 ? 2.809 15.763 26.126 1.00 75.88 778 GLY A C 1
ATOM 6061 O O . GLY A 1 778 ? 2.800 16.808 25.462 1.00 75.88 778 GLY A O 1
ATOM 6062 N N . GLN A 1 779 ? 2.836 14.551 25.563 1.00 72.00 779 GLN A N 1
ATOM 6063 C CA . GLN A 1 779 ? 2.925 14.313 24.118 1.00 72.00 779 GLN A CA 1
ATOM 6064 C C . GLN A 1 779 ? 1.588 14.483 23.375 1.00 72.00 779 GLN A C 1
ATOM 6066 O O . GLN A 1 779 ? 1.584 14.952 22.234 1.00 72.00 779 GLN A O 1
ATOM 6071 N N . ILE A 1 780 ? 0.457 14.131 23.996 1.00 77.19 780 ILE A N 1
ATOM 6072 C CA . ILE A 1 780 ? -0.851 14.055 23.327 1.00 77.19 780 ILE A CA 1
ATOM 6073 C C . ILE A 1 780 ? -1.712 15.265 23.714 1.00 77.19 780 ILE A C 1
ATOM 6075 O O . ILE A 1 780 ? -2.319 15.309 24.784 1.00 77.19 780 ILE A O 1
ATOM 6079 N N . ARG A 1 781 ? -1.801 16.260 22.816 1.00 77.88 781 ARG A N 1
ATOM 6080 C CA . ARG A 1 781 ? -2.520 17.525 23.075 1.00 77.88 781 ARG A CA 1
ATOM 6081 C C . ARG A 1 781 ? -3.956 17.295 23.553 1.00 77.88 781 ARG A C 1
ATOM 6083 O O . ARG A 1 781 ? -4.346 17.903 24.546 1.00 77.88 781 ARG A O 1
ATOM 6090 N N . ILE A 1 782 ? -4.709 16.446 22.851 1.00 79.50 782 ILE A N 1
ATOM 6091 C CA . ILE A 1 782 ? -6.142 16.257 23.104 1.00 79.50 782 ILE A CA 1
ATOM 6092 C C . ILE A 1 782 ? -6.417 15.648 24.487 1.00 79.50 782 ILE A C 1
ATOM 6094 O O . ILE A 1 782 ? -7.383 16.033 25.132 1.00 79.50 782 ILE A O 1
ATOM 6098 N N . LEU A 1 783 ? -5.519 14.800 25.006 1.00 83.38 783 LEU A N 1
ATOM 6099 C CA . LEU A 1 783 ? -5.646 14.242 26.357 1.00 83.38 783 LEU A CA 1
ATOM 6100 C C . LEU A 1 783 ? -5.423 15.288 27.451 1.00 83.38 783 LEU A C 1
ATOM 6102 O O . LEU A 1 783 ? -6.071 15.212 28.489 1.00 83.38 783 LEU A O 1
ATOM 6106 N N . ARG A 1 784 ? -4.556 16.288 27.234 1.00 85.88 784 ARG A N 1
ATOM 6107 C CA . ARG A 1 784 ? -4.432 17.420 28.174 1.00 85.88 784 ARG A CA 1
ATOM 6108 C C . ARG A 1 784 ? -5.658 18.313 28.140 1.00 85.88 784 ARG A C 1
ATOM 6110 O O . ARG A 1 784 ? -6.123 18.740 29.185 1.00 85.88 784 ARG A O 1
ATOM 6117 N N . GLU A 1 785 ? -6.157 18.592 26.940 1.00 85.31 785 GLU A N 1
ATOM 6118 C CA . GLU A 1 785 ? -7.357 19.403 26.731 1.00 85.31 785 GLU A CA 1
ATOM 6119 C C . GLU A 1 785 ? -8.571 18.754 27.412 1.00 85.31 785 GLU A C 1
ATOM 6121 O O . GLU A 1 785 ? -9.280 19.417 28.164 1.00 85.31 785 GLU A O 1
ATOM 6126 N N . LEU A 1 786 ? -8.712 17.434 27.260 1.00 86.81 786 LEU A N 1
ATOM 6127 C CA . LEU A 1 786 ? -9.700 16.613 27.949 1.00 86.81 786 LEU A CA 1
ATOM 6128 C C . LEU A 1 786 ? -9.497 16.587 29.473 1.00 86.81 786 LEU A C 1
ATOM 6130 O O . LEU A 1 786 ? -10.440 16.859 30.210 1.00 86.81 786 LEU A O 1
ATOM 6134 N N . LYS A 1 787 ? -8.275 16.328 29.960 1.00 89.69 787 LYS A N 1
ATOM 6135 C CA . LYS A 1 787 ? -7.971 16.329 31.400 1.00 89.69 787 LYS A CA 1
ATOM 6136 C C . LYS A 1 787 ? -8.332 17.671 32.042 1.00 89.69 787 LYS A C 1
ATOM 6138 O O . LYS A 1 787 ? -9.138 17.707 32.961 1.00 89.69 787 LYS A O 1
ATOM 6143 N N . SER A 1 788 ? -7.821 18.777 31.502 1.00 88.75 788 SER A N 1
ATOM 6144 C CA . SER A 1 788 ? -8.084 20.127 32.019 1.00 88.75 788 SER A CA 1
ATOM 6145 C C . SER A 1 788 ? -9.522 20.612 31.811 1.00 88.75 788 SER A C 1
ATOM 6147 O O . SER A 1 788 ? -9.917 21.608 32.418 1.00 88.75 788 SER A O 1
ATOM 6149 N N . ARG A 1 789 ? -10.303 19.955 30.944 1.00 87.75 789 ARG A N 1
ATOM 6150 C CA . ARG A 1 789 ? -11.752 20.149 30.845 1.00 87.75 789 ARG A CA 1
ATOM 6151 C C . ARG A 1 789 ? -12.458 19.453 32.002 1.00 87.75 789 ARG A C 1
ATOM 6153 O O . ARG A 1 789 ? -13.151 20.135 32.747 1.00 87.75 789 ARG A O 1
ATOM 6160 N N . ILE A 1 790 ? -12.215 18.156 32.204 1.00 88.81 790 ILE A N 1
ATOM 6161 C CA . ILE A 1 790 ? -12.828 17.391 33.299 1.00 88.81 790 ILE A CA 1
ATOM 6162 C C . ILE A 1 790 ? -12.470 18.017 34.650 1.00 88.81 790 ILE A C 1
ATOM 6164 O O . ILE A 1 790 ? -13.363 18.262 35.447 1.00 88.81 790 ILE A O 1
ATOM 6168 N N . GLU A 1 791 ? -11.201 18.370 34.882 1.00 92.62 791 GLU A N 1
ATOM 6169 C CA . GLU A 1 791 ? -10.754 19.023 36.126 1.00 92.62 791 GLU A CA 1
ATOM 6170 C C . GLU A 1 791 ? -11.475 20.356 36.404 1.00 92.62 791 GLU A C 1
ATOM 6172 O O . GLU A 1 791 ? -11.651 20.741 37.559 1.00 92.62 791 GLU A O 1
ATOM 6177 N N . ARG A 1 792 ? -11.914 21.060 35.352 1.00 92.38 792 ARG A N 1
ATOM 6178 C CA . ARG A 1 792 ? -12.687 22.307 35.454 1.00 92.38 792 ARG A CA 1
ATOM 6179 C C . ARG A 1 792 ? -14.179 22.050 35.659 1.00 92.38 792 ARG A C 1
ATOM 6181 O O . ARG A 1 792 ? -14.817 22.800 36.385 1.00 92.38 792 ARG A O 1
ATOM 6188 N N . GLU A 1 793 ? -14.727 21.027 35.008 1.00 90.12 793 GLU A N 1
ATOM 6189 C CA . GLU A 1 793 ? -16.144 20.650 35.087 1.00 90.12 793 GLU A CA 1
ATOM 6190 C C . GLU A 1 793 ? -16.491 19.977 36.426 1.00 90.12 793 GLU A C 1
ATOM 6192 O O . GLU A 1 793 ? -17.563 20.224 36.969 1.00 90.12 793 GLU A O 1
ATOM 6197 N N . THR A 1 794 ? -15.586 19.168 36.989 1.00 90.19 794 THR A N 1
ATOM 6198 C CA . THR A 1 794 ? -15.776 18.488 38.285 1.00 90.19 794 THR A CA 1
ATOM 6199 C C . THR A 1 794 ? -15.213 19.267 39.474 1.00 90.19 794 THR A C 1
ATOM 6201 O O . THR A 1 794 ? -15.524 18.941 40.618 1.00 90.19 794 THR A O 1
ATOM 6204 N N . GLY A 1 795 ? -14.334 20.246 39.230 1.00 88.56 795 GLY A N 1
ATOM 6205 C CA . GLY A 1 795 ? -13.555 20.929 40.268 1.00 88.56 795 GLY A CA 1
ATOM 6206 C C . GLY A 1 795 ? -12.492 20.051 40.947 1.00 88.56 795 GLY A C 1
ATOM 6207 O O . GLY A 1 795 ? -11.829 20.510 41.877 1.00 88.56 795 GLY A O 1
ATOM 6208 N N . GLN A 1 796 ? -12.310 18.800 40.509 1.00 90.19 796 GLN A N 1
ATOM 6209 C CA . GLN A 1 796 ? -11.373 17.844 41.098 1.00 90.19 796 GLN A CA 1
ATOM 6210 C C . GLN A 1 796 ? -10.155 17.645 40.198 1.00 90.19 796 GLN A C 1
ATOM 6212 O O . GLN A 1 796 ? -10.282 17.352 39.011 1.00 90.19 796 GLN A O 1
ATOM 6217 N N . LYS A 1 797 ? -8.955 17.739 40.776 1.00 89.19 797 LYS A N 1
ATOM 6218 C CA . LYS A 1 797 ? -7.705 17.465 40.060 1.00 89.19 797 LYS A CA 1
ATOM 6219 C C . LYS A 1 797 ? -7.580 15.967 39.776 1.00 89.19 797 LYS A C 1
ATOM 6221 O O . LYS A 1 797 ? -7.598 15.160 40.702 1.00 89.19 797 LYS A O 1
ATOM 6226 N N . LEU A 1 798 ? -7.417 15.595 38.509 1.00 89.69 798 LEU A N 1
ATOM 6227 C CA . LEU A 1 798 ? -7.360 14.195 38.099 1.00 89.69 798 LEU A CA 1
ATOM 6228 C C . LEU A 1 798 ? -5.966 13.605 38.376 1.00 89.69 798 LEU A C 1
ATOM 6230 O O . LEU A 1 798 ? -4.950 14.291 38.175 1.00 89.69 798 LEU A O 1
ATOM 6234 N N . PRO A 1 799 ? -5.875 12.321 38.771 1.00 89.25 799 PRO A N 1
ATOM 6235 C CA . PRO A 1 799 ? -4.598 11.668 39.031 1.00 89.25 799 PRO A CA 1
ATOM 6236 C C . PRO A 1 799 ? -3.728 11.591 37.768 1.00 89.25 799 PRO A C 1
ATOM 6238 O O . PRO A 1 799 ? -4.183 11.819 36.643 1.00 89.25 799 PRO A O 1
ATOM 6241 N N . SER A 1 800 ? -2.446 11.300 37.954 1.00 84.25 800 SER A N 1
ATOM 6242 C CA . SER A 1 800 ? -1.528 10.922 36.878 1.00 84.25 800 SER A CA 1
ATOM 6243 C C . SER A 1 800 ? -0.855 9.621 37.284 1.00 84.25 800 SER A C 1
ATOM 6245 O O . SER A 1 800 ? -0.564 9.432 38.464 1.00 84.25 800 SER A O 1
ATOM 6247 N N . GLY A 1 801 ? -0.614 8.738 36.321 1.00 82.75 801 GLY A N 1
ATOM 6248 C CA . GLY A 1 801 ? 0.179 7.536 36.542 1.00 82.75 801 GLY A CA 1
ATOM 6249 C C . GLY A 1 801 ? 1.664 7.826 36.786 1.00 82.75 801 GLY A C 1
ATOM 6250 O O . GLY A 1 801 ? 2.094 8.981 36.707 1.00 82.75 801 GLY A O 1
ATOM 6251 N N . PRO A 1 802 ? 2.457 6.780 37.075 1.00 80.19 802 PRO A N 1
ATOM 6252 C CA . PRO A 1 802 ? 3.901 6.904 37.256 1.00 80.19 802 PRO A CA 1
ATOM 6253 C C . PRO A 1 802 ? 4.582 7.444 35.989 1.00 80.19 802 PRO A C 1
ATOM 6255 O O . PRO A 1 802 ? 4.063 7.294 34.882 1.00 80.19 802 PRO A O 1
ATOM 6258 N N . SER A 1 803 ? 5.754 8.064 36.156 1.00 75.12 803 SER A N 1
ATOM 6259 C CA . SER A 1 803 ? 6.590 8.506 35.031 1.00 75.12 803 SER A CA 1
ATOM 6260 C C . SER A 1 803 ? 6.992 7.314 34.156 1.00 75.12 803 SER A C 1
ATOM 6262 O O . SER A 1 803 ? 7.334 6.247 34.664 1.00 75.12 803 SER A O 1
ATOM 6264 N N . GLU A 1 804 ? 6.936 7.487 32.835 1.00 71.19 804 GLU A N 1
ATOM 6265 C CA . GLU A 1 804 ? 7.286 6.455 31.854 1.00 71.19 804 GLU A CA 1
ATOM 6266 C C . GLU A 1 804 ? 8.328 7.010 30.877 1.00 71.19 804 GLU A C 1
ATOM 6268 O O . GLU A 1 804 ? 8.158 8.094 30.310 1.00 71.19 804 GLU A O 1
ATOM 6273 N N . LYS A 1 805 ? 9.410 6.259 30.632 1.00 58.94 805 LYS A N 1
ATOM 6274 C CA . LYS A 1 805 ? 10.450 6.652 29.671 1.00 58.94 805 LYS A CA 1
ATOM 6275 C C . LYS A 1 805 ? 9.941 6.482 28.235 1.00 58.94 805 LYS A C 1
ATOM 6277 O O . LYS A 1 805 ? 10.185 5.470 27.584 1.00 58.94 805 LYS A O 1
ATOM 6282 N N . LEU A 1 806 ? 9.216 7.485 27.749 1.00 55.47 806 LEU A N 1
ATOM 6283 C CA . LEU A 1 806 ? 8.645 7.490 26.405 1.00 55.47 806 LEU A CA 1
ATOM 6284 C C . LEU A 1 806 ? 9.679 7.741 25.292 1.00 55.47 806 LEU A C 1
ATOM 6286 O O . LEU A 1 806 ? 10.700 8.395 25.529 1.00 55.47 806 LEU A O 1
ATOM 6290 N N . PRO A 1 807 ? 9.365 7.337 24.042 1.00 46.22 807 PRO A N 1
ATOM 6291 C CA . PRO A 1 807 ? 10.126 7.738 22.864 1.00 46.22 807 PRO A CA 1
ATOM 6292 C C . PRO A 1 807 ? 10.277 9.268 22.784 1.00 46.22 807 PRO A C 1
ATOM 6294 O O . PRO A 1 807 ? 9.277 9.986 22.926 1.00 46.22 807 PRO A O 1
ATOM 6297 N N . PRO A 1 808 ? 11.485 9.808 22.529 1.00 36.44 808 PRO A N 1
ATOM 6298 C CA . PRO A 1 808 ? 11.699 11.248 22.596 1.00 36.44 808 PRO A CA 1
ATOM 6299 C C . PRO A 1 808 ? 11.008 11.990 21.442 1.00 36.44 808 PRO A C 1
ATOM 6301 O O . PRO A 1 808 ? 11.397 11.873 20.275 1.00 36.44 808 PRO A O 1
ATOM 6304 N N . THR A 1 809 ? 10.012 12.816 21.764 1.00 37.91 809 THR A N 1
ATOM 6305 C CA . THR A 1 809 ? 9.320 13.688 20.801 1.00 37.91 809 THR A CA 1
ATOM 6306 C C . THR A 1 809 ? 10.227 14.755 20.188 1.00 37.91 809 THR A C 1
ATOM 6308 O O . THR A 1 809 ? 11.251 15.138 20.752 1.00 37.91 809 THR A O 1
ATOM 6311 N N . ALA A 1 810 ? 9.841 15.265 19.016 1.00 30.83 810 ALA A N 1
ATOM 6312 C CA . ALA A 1 810 ? 10.545 16.361 18.360 1.00 30.83 810 ALA A CA 1
ATOM 6313 C C . ALA A 1 810 ? 10.509 17.643 19.214 1.00 30.83 810 ALA A C 1
ATOM 6315 O O . ALA A 1 810 ? 9.437 18.081 19.637 1.00 30.83 810 ALA A O 1
ATOM 6316 N N . GLN A 1 811 ? 11.668 18.279 19.413 1.00 28.22 811 GLN A N 1
ATOM 6317 C CA . GLN A 1 811 ? 11.715 19.636 19.950 1.00 28.22 811 GLN A CA 1
ATOM 6318 C C . GLN A 1 811 ? 11.048 20.596 18.961 1.00 28.22 811 GLN A C 1
ATOM 6320 O O . GLN A 1 811 ? 11.405 20.666 17.785 1.00 28.22 811 GLN A O 1
ATOM 6325 N N . ARG A 1 812 ? 10.081 21.371 19.448 1.00 33.38 812 ARG A N 1
ATOM 6326 C CA . ARG A 1 812 ? 9.477 22.463 18.685 1.00 33.38 812 ARG A CA 1
ATOM 6327 C C . ARG A 1 812 ? 10.405 23.674 18.799 1.00 33.38 812 ARG A C 1
ATOM 6329 O O . ARG A 1 812 ? 10.621 24.141 19.917 1.00 33.38 812 ARG A O 1
ATOM 6336 N N . LYS A 1 813 ? 10.901 24.230 17.683 1.00 29.70 813 LYS A N 1
ATOM 6337 C CA . LYS A 1 813 ? 11.483 25.587 17.698 1.00 29.70 813 LYS A CA 1
ATOM 6338 C C . LYS A 1 813 ? 10.426 26.523 18.303 1.00 29.70 813 LYS A C 1
ATOM 6340 O O . LYS A 1 813 ? 9.347 26.681 17.726 1.00 29.70 813 LYS A O 1
ATOM 6345 N N . ARG A 1 814 ? 10.698 27.095 19.483 1.00 28.41 814 ARG A N 1
ATOM 6346 C CA . ARG A 1 814 ? 9.829 28.114 20.090 1.00 28.41 814 ARG A CA 1
ATOM 6347 C C . ARG A 1 814 ? 9.757 29.285 19.109 1.00 28.41 814 ARG A C 1
ATOM 6349 O O . ARG A 1 814 ? 10.783 29.887 18.811 1.00 28.41 814 ARG A O 1
ATOM 6356 N N . ARG A 1 815 ? 8.563 29.614 18.605 1.00 31.86 815 ARG A N 1
ATOM 6357 C CA . ARG A 1 815 ? 8.361 30.930 17.985 1.00 31.86 815 ARG A CA 1
ATOM 6358 C C . ARG A 1 815 ? 8.501 31.978 19.095 1.00 31.86 815 ARG A C 1
ATOM 6360 O O . ARG A 1 815 ? 7.907 31.763 20.154 1.00 31.86 815 ARG A O 1
ATOM 6367 N N . PRO A 1 816 ? 9.261 33.068 18.892 1.00 31.25 816 PRO A N 1
ATOM 6368 C CA . PRO A 1 816 ? 9.316 34.144 19.868 1.00 31.25 816 PRO A CA 1
ATOM 6369 C C . PRO A 1 816 ? 7.913 34.723 20.062 1.00 31.25 816 PRO A C 1
ATOM 6371 O O . PRO A 1 816 ? 7.153 34.894 19.104 1.00 31.25 816 PRO A O 1
ATOM 6374 N N . TYR A 1 817 ? 7.570 34.989 21.318 1.00 29.33 817 TYR A N 1
ATOM 6375 C CA . TYR A 1 817 ? 6.309 35.614 21.689 1.00 29.33 817 TYR A CA 1
ATOM 6376 C C . TYR A 1 817 ? 6.331 37.052 21.159 1.00 29.33 817 TYR A C 1
ATOM 6378 O O . TYR A 1 817 ? 7.132 37.866 21.617 1.00 29.33 817 TYR A O 1
ATOM 6386 N N . ARG A 1 818 ? 5.491 37.374 20.170 1.00 35.94 818 ARG A N 1
ATOM 6387 C CA . ARG A 1 818 ? 5.261 38.774 19.798 1.00 35.94 818 ARG A CA 1
ATOM 6388 C C . ARG A 1 818 ? 4.285 39.336 20.823 1.00 35.94 818 ARG A C 1
ATOM 6390 O O . ARG A 1 818 ? 3.104 39.002 20.776 1.00 35.94 818 ARG A O 1
ATOM 6397 N N . ALA A 1 819 ? 4.801 40.127 21.758 1.00 32.97 819 ALA A N 1
ATOM 6398 C CA . ALA A 1 819 ? 3.965 40.895 22.663 1.00 32.97 819 ALA A CA 1
ATOM 6399 C C . ALA A 1 819 ? 3.042 41.829 21.859 1.00 32.97 819 ALA A C 1
ATOM 6401 O O . ALA A 1 819 ? 3.460 42.433 20.865 1.00 32.97 819 ALA A O 1
ATOM 6402 N N . LYS A 1 820 ? 1.796 41.910 22.310 1.00 32.84 820 LYS A N 1
ATOM 6403 C CA . LYS A 1 820 ? 0.855 43.005 22.102 1.00 32.84 820 LYS A CA 1
ATOM 6404 C C . LYS A 1 820 ? 0.193 43.261 23.447 1.00 32.84 820 LYS A C 1
ATOM 6406 O O . LYS A 1 820 ? -0.023 42.248 24.149 1.00 32.84 820 LYS A O 1
#

Secondary structure (DSSP, 8-state):
-PPP-SEEEEE---TT--HHHHHHHHGGGS-EEEEEEEGGGTEEEEEESSHHHHHHHHHHHHHS--EETTEE-EEEE-S-SS----------------------------SS---S----TT-----EEE----TTSSS---EEE-SSHHHHHHHHHHHTT-EEETTEEE------S-S-------SSSEEESS-TTS-S--PPPPP-----------------------------HHHHHHHTTTSPPTT--S-----EEEEES--TTT--HHHHHHHHTTTS-EEEEEE-TTSTT-EEEEESSHHHHHHHHHHHTT-EETTEE-EEEE-SSSSPPPSTT-EE-TT-TT---STTTHHHHTT-----SEEEEES--SS--HHHHHHHHGGGS-EEEEEEEEETTEEEEEEEESSHHHHHHHHHHHTT-EETTEE-EEEE---S------S-----S----------------------------------------------S------HHHHHHHHHHHHHHHHHHHHHHHHHHHHHHHHS-----TTHHHHHHHHHHHHHHHHTT-EESSSP-TTSPPEETTHHHHHHHHHTSHHHHT-SEEEE--SGGGHHHHHHHHHTTPEEEEE-GGGSS-SEEEE-TTTS-TTTHHHHTSHHHHHHTPEEE-TT-----SEEEE--SEE-TTT--EE--SS-HHHHHHHHHHHTTS--TTSEEEEE--GGGB-S---GGG--TTPPP-SEEE-SS-EEE----SPPP-S--GGGS-HHHHHH-HHHHHHHHHHHHHHS-PPP---------PPPP-PPP----

Organism: Corchorus capsularis (NCBI:txid210143)

pLDDT: mean 72.73, std 25.32, range [20.0, 98.81]

InterPro domains:
  IPR000504 RNA recognition motif domain [PF00076] (9-59)
  IPR000504 RNA recognition motif domain [PF00076] (374-436)
  IPR000504 RNA recognition motif domain [PS50102] (6-80)
  IPR000504 RNA recognition motif domain [PS50102] (259-333)
  IPR000504 RNA recognition motif domain [PS50102] (369-443)
  IPR000504 RNA recognition motif domain [SM00360] (7-76)
  IPR000504 RNA recognition motif domain [SM00360] (260-329)
  IPR000504 RNA recognition motif domain [SM00360] (370-439)
  IPR002698 5-formyltetrahydrofolate cyclo-ligase [PF01812] (553-751)
  IPR002698 5-formyltetrahydrofolate cyclo-ligase [PTHR13017] (520-816)
  IPR012677 Nucleotide-binding alpha-beta plait domain superfamily [G3DSA:3.30.70.330] (1-102)
  IPR012677 Nucleotide-binding alpha-beta plait domain superfamily [G3DSA:3.30.70.330] (126-203)
  IPR012677 Nucleotide-binding alpha-beta plait domain superfamily [G3DSA:3.30.70.330] (253-350)
  IPR012677 Nucleotide-binding alpha-beta plait domain superfamily [G3DSA:3.30.70.330] (351-459)
  IPR021790 PTBP1-like, RNA recognition motif 2 [PF11835] (141-176)
  IPR024185 5-formyltetrahydrofolate cyclo-ligase-like domain superfamily [G3DSA:3.40.50.10420] (586-763)
  IPR034795 PTBPH3, RNA recognition motif 1 [cd12687] (6-80)
  IPR034797 PTBPH3, RNA recognition motif 3 [cd12698] (258-333)
  IPR035979 RNA-binding domain superfamily [SSF54928] (3-92)
  IPR035979 RNA-binding domain superfamily [SSF54928] (139-199)

Sequence (820 aa):
MAEPSKVIHVRNVGHEISENDLLTLFQPFGVITKLVMLRAKNQALLQMQDVPSAINALQFYTNVQPTIRGRNVYVQFSSHQELTTMDQNAQGRGDESSLSSVSLGVCYWANSGCTAKSNSPGHNPSYAISYHCGSATPGFQALIQYQTRQSAVTARTSLQGRNIYDGCCQLDIQFSNLEELQVHYNNDRSRDFTNPNLPTEQKGRSSQQPGYGDVPGMFSPEAHGARAVGFPQMANAAAIAQAFGGGLPPGISGTNERCTLLVSNLNPDRIDEDKLFNLFSLYGNIVRIKLLRNKPDHALVQMGDGFQAELAVHFLKGAMLFGKRLEVNFSKHPNITQGADTHEYVNSNLNRFNRNAAKNYRYCCSPTKMIHLSTLPQDISEEEIVNHLAEHGTIVNTKLFEMNGKKQALIMFESEEEATEALVTKHASSLGGSIIRISFSQLQTIRENSQSGRNIGEKLLGTADDGFGSPFTCNRNYFLENQKLNRHYPSFSFRLQSRKNYTSDAKEFDESAFEAERLRLDAKARESMAEASKRVMEATAEEGKEDDPKAWKWVIRKRVWDFMESQNIAQNPRPVHHRIPNFVGAAAAAKNLSELQVFGMANCVKVNPDSPQKQVRFLTLSDGKKLLTPQPRLRTGFFSVLDSSMVTPSTINEACTSVGVAKYGRPIGLDEKIKVDLIVIGSVAVDPKTGARLGKGEGFAELEYGMLRYMGAIDDSTLVVTSVHDCQLVDDIPIEKLLVHDVPVDIICTPTQVIYTNTAIPKPQGIYWEKLSPEKLGQIRILRELKSRIERETGQKLPSGPSEKLPPTAQRKRRPYRAK